Protein AF-A0A9P1BF16-F1 (afdb_monomer_lite)

Sequence (1223 aa):
MSSDLHIRLQHRSAAYATILVVLATFVFASTTSQAAEKAKQPNIIIIFADDFGYGDIGCYGHPTIATPRFDRMAQEGMRFTQFYSAAPVCTPSRAALLTGRYPLRSGMAGVKGRVLFANSETGIPADERVLAEELAAAGYQTACVGKWHLGHLPEFLPTSNGFDQYFGIPYSNDMGQINGRGKAKKGIPLPLIQGTETVETEPDQRFLTERYTDEAVKFITDSAASDKPFFLYLPHSMPHVPLFASDRFAGNSARGLYGDVIETIDWSTGKILDTLAELGIDQSTFVFFTSDNGPWLTYNLHGGSAGLLRGGKGSTWEGGMREPGIAWWPSQIPAGVTTQAVGSTMDLYTTCLSMAGAELPSGRTIDGVDLTPVLFGKSDGEERLFCYYRGPDLFAARYGPWKVHFKTQSGYGQLRPEEHDPPLLYHLEHDPSEQFDVAEDNPEVLASIIERVEQHRQEMKPGTRTGMSELIVRPIEPEDFDVVIAMWEKYFPHRRDYSKPAADLRRKLAHEDDMLLVGTLDDEVVATVMIGYDGHRGWIYYLAVDPNLRRQGLGRQMLTAAETKLRRLGCTKLNLQVLGENTQVIAFYERMGFAVEQRISLGKRIETIAWCSSRVDLSRPAECLRSEELRAAFPDVYTNEPYWLSIDDVSRLLKLRASLVAGARHSEKYRGRLIYYELEGSEASGGSEVCSDGYFDFSDVPPWDTWVALFSDNGARLAAKGFLIAWVPDPFSGLAQKGIDSCPSQCIAWADDTSEPAWVYSRECGTFVALRIANSEELQPQSETRPMTAFADIQKIAYEGPDSKNPMAFRHYDPDAKIEGKTMRDHLRFSVAYWHTFRGTGADPFGAPTMQRPWEAAADTVDNAQKRVHVAFEFMEKLGVPFYCFHDRDVAPEGSTLAESNRNLDAVVELLKQEQKRTGIRLLWGTANLFSNPRYMHGAATSANADAFAYAAAQVKKAIEVTKELGGENYVFWGGREGYQTLLNTDMKRELDHLARFMHMAIEHAQSIGFKGTFLFEPKPKEPTKHQYDFDAAACINFLRANGLEDYVKLNIETNHATLAGHTMQHELDYAGGQGFLGSIDANTGDLLLGWDTDQFPTDIYLTTWCMYTIMKYGGIAPGGINFDAKVRRESFEPSDLFHAHIGGMDAFARGLKIAAAIRGEGELKRLLTHRYRSWDSGIGAEIEAGKMDFAKLEKYMLDKGDADANESGRQEMLENLVNRYL

Organism: NCBI:txid2562237

Foldseek 3Di:
DPPDPPPVPPVVVVVVVVVVVVVVVVVVVPPPDPPPPPPAQFAEEEAAEAQAACQFAVCSPNDFQDQVLVVVLQQLFEWEPFEWQLALHFQQSLVLLFQLDRSQAQQSLAPVDRFDAPPDPFFGDLPGQTLLQLVVVLFAAFEEFEEQRRDQPPCHDVLVRNHPWYWYWDHALLCACPPVPRPVVPHDWTFTDTNNDGPDTNPPLQCRLVVSLVVLLVVVVVRLVVSTHYYYYRYHSPPPPPAHHHPVQAPPTPLHRNSSRVVSNSVSSVSNCVSCVVSVSLLRYKYKYKYNWHFQCVVPSSTYDNDLWAATRQWLTCRSIGIIIGIHRNNQADGNHYAPANHYSSQSSVQSCVSSVGDRDPDDDRNHDHCSCVRRVNDSYDFDKRFHDRRNDTQWIDTDQKIWGQWTDHRPDGPDIDGDVVIFMDRCVVRVHSPDGCCVVCVVVSVVSVVVVVVVVVVDDGDNSLDDPPFDKAQDDPVCLVVQLVQCCVPVVDDDPPDRSNVVLVVCCVPPRRQKIFTDHPNDGFWIWHWDDDLAEIETPDTGGHPVCPPSCVSVVNVVVNLVVCLVSVHFKYKYKDFDDDPVVVVVVVVVVDDDDGIDIDMDTRDHPDPDDDDDDPPDPPPPPDDPVVCVVCVPVPDPDDDDDDPVNVVVVVVVVVVVPVPDDDDDDDWDFDDDDDDDDDDDDDDDDDDDDDTDDPPDDDDPVVVVVVCVVVVVVCVVVDWDDDDDDDDDDDDDDDDDPDDDDDDDDDDPDDDDDDDDDDDPDPDDDTDDDDDDDDDDDDDDDDDDAQCVVAAQAEADALPDPDLRHFHQDDQQDDFPRHGLCQQFLEAEELCFQQVNQLDDPRDGGQFDHVLADPDQALVSLLSSLVNVLSVCRSDVHQEYEYALCSSFPADPDPVVSLVSSVSSLVSNLVSCVVRVRAYQEYEHDLAPDPLQQQHQLLHPDVVSVVSSLSRLLSRLVSCVVRVHQEYEDERQNLAAQDPVPHPNVVSLVSVLVSVVSSQVSCVVVVPDHAYEYEAAQCPPHPGHQSHALVSVCVSCVVSVNNVRYAYAYEQQRQLLSVHGSLVRLQVRLVVVRQAAYEAAHDDNVDNDDQLAQDQDLVNLLSVLLSCVVNPHHPVYHHYSSHHQNSVLRYSVSSSSRVSNNSSSNSLSNVLSSVCVVVCPLVVLVCVQCVVLVDDPNVCVVVVNDDPVNVVVVCVVVVHDDDHDDPCVVVSVVVSVVSD

pLDDT: mean 80.94, std 24.59, range [23.72, 98.88]

Structure (mmCIF, N/CA/C/O backbone):
data_AF-A0A9P1BF16-F1
#
_entry.id   AF-A0A9P1BF16-F1
#
loop_
_atom_site.group_PDB
_atom_site.id
_atom_site.type_symbol
_atom_site.label_atom_id
_atom_site.label_alt_id
_atom_site.label_comp_id
_atom_site.label_asym_id
_atom_site.label_entity_id
_atom_site.label_seq_id
_atom_site.pdbx_PDB_ins_code
_atom_site.Cartn_x
_atom_site.Cartn_y
_atom_site.Cartn_z
_atom_site.occupancy
_atom_site.B_iso_or_equiv
_atom_site.auth_seq_id
_atom_site.auth_comp_id
_atom_site.auth_asym_id
_atom_site.auth_atom_id
_atom_site.pdbx_PDB_model_num
ATOM 1 N N . MET A 1 1 ? -64.735 40.060 26.392 1.00 42.00 1 MET A N 1
ATOM 2 C CA . MET A 1 1 ? -63.295 39.734 26.308 1.00 42.00 1 MET A CA 1
ATOM 3 C C . MET A 1 1 ? -62.653 40.725 25.350 1.00 42.00 1 MET A C 1
ATOM 5 O O . MET A 1 1 ? -62.710 40.528 24.150 1.00 42.00 1 MET A O 1
ATOM 9 N N . SER A 1 2 ? -62.181 41.862 25.860 1.00 44.75 2 SER A N 1
ATOM 10 C CA . SER A 1 2 ? -61.604 42.946 25.044 1.00 44.75 2 SER A CA 1
ATOM 11 C C . SER A 1 2 ? -60.554 43.702 25.864 1.00 44.75 2 SER A C 1
ATOM 13 O O . SER A 1 2 ? -60.581 44.923 25.985 1.00 44.75 2 SER A O 1
ATOM 15 N N . SER A 1 3 ? -59.657 42.950 26.496 1.00 40.34 3 SER A N 1
ATOM 16 C CA . SER A 1 3 ? -58.592 43.494 27.343 1.00 40.34 3 SER A CA 1
ATOM 17 C C . SER A 1 3 ? -57.356 42.593 27.338 1.00 40.34 3 SER A C 1
ATOM 19 O O . SER A 1 3 ? -56.756 42.391 28.382 1.00 40.34 3 SER A O 1
ATOM 21 N N . ASP A 1 4 ? -56.996 42.025 26.181 1.00 44.03 4 ASP A N 1
ATOM 22 C CA . ASP A 1 4 ? -55.786 41.186 26.059 1.00 44.03 4 ASP A CA 1
ATOM 23 C C . ASP A 1 4 ? -54.958 41.424 24.786 1.00 44.03 4 ASP A C 1
ATOM 25 O O . ASP A 1 4 ? -53.900 40.824 24.606 1.00 44.03 4 ASP A O 1
ATOM 29 N N . LEU A 1 5 ? -55.368 42.351 23.912 1.00 40.47 5 LEU A N 1
ATOM 30 C CA . LEU A 1 5 ? -54.640 42.619 22.664 1.00 40.47 5 LEU A CA 1
ATOM 31 C C . LEU A 1 5 ? -53.796 43.905 22.682 1.00 40.47 5 LEU A C 1
ATOM 33 O O . LEU A 1 5 ? -53.156 44.223 21.686 1.00 40.47 5 LEU A O 1
ATOM 37 N N . HIS A 1 6 ? -53.758 44.643 23.797 1.00 38.97 6 HIS A N 1
ATOM 38 C CA . HIS A 1 6 ? -52.992 45.897 23.897 1.00 38.97 6 HIS A CA 1
ATOM 39 C C . HIS A 1 6 ? -51.730 45.821 24.771 1.00 38.97 6 HIS A C 1
ATOM 41 O O . HIS A 1 6 ? -50.910 46.730 24.717 1.00 38.97 6 HIS A O 1
ATOM 47 N N . ILE A 1 7 ? -51.507 44.728 25.513 1.00 43.94 7 ILE A N 1
ATOM 48 C CA . ILE A 1 7 ? -50.348 44.605 26.424 1.00 43.94 7 ILE A CA 1
ATOM 49 C C . ILE A 1 7 ? -49.172 43.820 25.802 1.00 43.94 7 ILE A C 1
ATOM 51 O O . ILE A 1 7 ? -48.035 43.948 26.247 1.00 43.94 7 ILE A O 1
ATOM 55 N N . ARG A 1 8 ? -49.370 43.085 24.697 1.00 42.00 8 ARG A N 1
ATOM 56 C CA . ARG A 1 8 ? -48.286 42.293 24.067 1.00 42.00 8 ARG A CA 1
ATOM 57 C C . ARG A 1 8 ? -47.489 42.998 22.961 1.00 42.00 8 ARG A C 1
ATOM 59 O O . ARG A 1 8 ? -46.535 42.412 22.457 1.00 42.00 8 ARG A O 1
ATOM 66 N N . LEU A 1 9 ? -47.811 44.248 22.619 1.00 40.75 9 LEU A N 1
ATOM 67 C CA . LEU A 1 9 ? -47.111 45.002 21.562 1.00 40.75 9 LEU A CA 1
ATOM 68 C C . LEU A 1 9 ? -46.191 46.128 22.064 1.00 40.75 9 LEU A C 1
ATOM 70 O O . LEU A 1 9 ? -45.452 46.686 21.263 1.00 40.75 9 LEU A O 1
ATOM 74 N N . GLN A 1 10 ? -46.149 46.421 23.370 1.00 40.81 10 GLN A N 1
ATOM 75 C CA . GLN A 1 10 ? -45.269 47.473 23.913 1.00 40.81 10 GLN A CA 1
ATOM 76 C C . GLN A 1 10 ? -43.945 46.967 24.517 1.00 40.81 10 GLN A C 1
ATOM 78 O O . GLN A 1 10 ? -43.009 47.749 24.651 1.00 40.81 10 GLN A O 1
ATOM 83 N N . HIS A 1 11 ? -43.793 45.665 24.790 1.00 42.53 11 HIS A N 1
ATOM 84 C CA . HIS A 1 11 ? -42.553 45.118 25.373 1.00 42.53 11 HIS A CA 1
ATOM 85 C C . HIS A 1 11 ? -41.501 44.644 24.360 1.00 42.53 11 HIS A C 1
ATOM 87 O O . HIS A 1 11 ? -40.392 44.297 24.759 1.00 42.53 11 HIS A O 1
ATOM 93 N N . ARG A 1 12 ? -41.794 44.656 23.053 1.00 45.03 12 ARG A N 1
ATOM 94 C CA . ARG A 1 12 ? -40.791 44.321 22.024 1.00 45.03 12 ARG A CA 1
ATOM 95 C C . ARG A 1 12 ? -40.027 45.542 21.512 1.00 45.03 12 ARG A C 1
ATOM 97 O O . ARG A 1 12 ? -38.871 45.407 21.143 1.00 45.03 12 ARG A O 1
ATOM 104 N N . SER A 1 13 ? -40.601 46.739 21.586 1.00 42.47 13 SER A N 1
ATOM 105 C CA . SER A 1 13 ? -40.002 47.959 21.021 1.00 42.47 13 SER A CA 1
ATOM 106 C C . SER A 1 13 ? -38.866 48.555 21.868 1.00 42.47 13 SER A C 1
ATOM 108 O O . SER A 1 13 ? -38.014 49.256 21.332 1.00 42.47 13 SER A O 1
ATOM 110 N N . ALA A 1 14 ? -38.807 48.250 23.170 1.00 41.44 14 ALA A N 1
ATOM 111 C CA . ALA A 1 14 ? -37.751 48.745 24.062 1.00 41.44 14 ALA A CA 1
ATOM 112 C C . ALA A 1 14 ? -36.438 47.942 23.948 1.00 41.44 14 ALA A C 1
ATOM 114 O O . ALA A 1 14 ? -35.361 48.520 24.053 1.00 41.44 14 ALA A O 1
ATOM 115 N N . ALA A 1 15 ? -36.508 46.638 23.651 1.00 44.81 15 ALA A N 1
ATOM 116 C CA . ALA A 1 15 ? -35.318 45.795 23.489 1.00 44.81 15 ALA A CA 1
ATOM 117 C C . ALA A 1 15 ? -34.553 46.103 22.187 1.00 44.81 15 ALA A C 1
ATOM 119 O O . ALA A 1 15 ? -33.324 46.115 22.178 1.00 44.81 15 ALA A O 1
ATOM 120 N N . TYR A 1 16 ? -35.265 46.438 21.104 1.00 44.44 16 TYR A N 1
ATOM 121 C CA . TYR A 1 16 ? -34.630 46.827 19.840 1.00 44.44 16 TYR A CA 1
ATOM 122 C C . TYR A 1 16 ? -33.984 48.218 19.901 1.00 44.44 16 TYR A C 1
ATOM 124 O O . TYR A 1 16 ? -32.942 48.425 19.284 1.00 44.44 16 TYR A O 1
ATOM 132 N N . ALA A 1 17 ? -34.533 49.150 20.687 1.00 46.62 17 ALA A N 1
ATOM 133 C CA . ALA A 1 17 ? -33.948 50.480 20.857 1.00 46.62 17 ALA A CA 1
ATOM 134 C C . ALA A 1 17 ? -32.640 50.449 21.672 1.00 46.62 17 ALA A C 1
ATOM 136 O O . ALA A 1 17 ? -31.693 51.150 21.327 1.00 46.62 17 ALA A O 1
ATOM 137 N N . THR A 1 18 ? -32.534 49.600 22.701 1.00 48.25 18 THR A N 1
ATOM 138 C CA . THR A 1 18 ? -31.286 49.453 23.474 1.00 48.25 18 THR A CA 1
ATOM 139 C C . THR A 1 18 ? -30.194 48.740 22.671 1.00 48.25 18 THR A C 1
ATOM 141 O O . THR A 1 18 ? -29.035 49.138 22.744 1.00 48.25 18 THR A O 1
ATOM 144 N N . ILE A 1 19 ? -30.550 47.758 21.835 1.00 51.28 19 ILE A N 1
ATOM 145 C CA . ILE A 1 19 ? -29.590 47.081 20.946 1.00 51.28 19 ILE A CA 1
ATOM 146 C C . ILE A 1 19 ? -29.090 48.031 19.845 1.00 51.28 19 ILE A C 1
ATOM 148 O O . ILE A 1 19 ? -27.895 48.060 19.569 1.00 51.28 19 ILE A O 1
ATOM 152 N N . LEU A 1 20 ? -29.958 48.879 19.280 1.00 48.59 20 LEU A N 1
ATOM 153 C CA . LEU A 1 20 ? -29.560 49.873 18.275 1.00 48.59 20 LEU A CA 1
ATOM 154 C C . LEU A 1 20 ? -28.715 51.018 18.852 1.00 48.59 20 LEU A C 1
ATOM 156 O O . LEU A 1 20 ? -27.828 51.505 18.160 1.00 48.59 20 LEU A O 1
ATOM 160 N N . VAL A 1 21 ? -28.926 51.425 20.109 1.00 52.59 21 VAL A N 1
ATOM 161 C CA . VAL A 1 21 ? -28.093 52.459 20.753 1.00 52.59 21 VAL A CA 1
ATOM 162 C C . VAL A 1 21 ? -26.721 51.911 21.162 1.00 52.59 21 VAL A C 1
ATOM 164 O O . VAL A 1 21 ? -25.737 52.633 21.020 1.00 52.59 21 VAL A O 1
ATOM 167 N N . VAL A 1 22 ? -26.617 50.639 21.573 1.00 51.44 22 VAL A N 1
ATOM 168 C CA . VAL A 1 22 ? -25.322 49.973 21.841 1.00 51.44 22 VAL A CA 1
ATOM 169 C C . VAL A 1 22 ? -24.549 49.706 20.541 1.00 51.44 22 VAL A C 1
ATOM 171 O O . VAL A 1 22 ? -23.341 49.927 20.495 1.00 51.44 22 VAL A O 1
ATOM 174 N N . LEU A 1 23 ? -25.233 49.347 19.449 1.00 46.19 23 LEU A N 1
ATOM 175 C CA . LEU A 1 23 ? -24.618 49.259 18.117 1.00 46.19 23 LEU A CA 1
ATOM 176 C C . LEU A 1 23 ? -24.192 50.636 17.584 1.00 46.19 23 LEU A C 1
ATOM 178 O O . LEU A 1 23 ? -23.106 50.762 17.029 1.00 46.19 23 LEU A O 1
ATOM 182 N N . ALA A 1 24 ? -24.979 51.693 17.807 1.00 44.09 24 ALA A N 1
ATOM 183 C CA . ALA A 1 24 ? -24.622 53.044 17.371 1.00 44.09 24 ALA A CA 1
ATOM 184 C C . ALA A 1 24 ? -23.474 53.667 18.189 1.00 44.09 24 ALA A C 1
ATOM 186 O O . ALA A 1 24 ? -22.702 54.452 17.641 1.00 44.09 24 ALA A O 1
ATOM 187 N N . THR A 1 25 ? -23.304 53.299 19.466 1.00 43.25 25 THR A N 1
ATOM 188 C CA . THR A 1 25 ? -22.143 53.737 20.268 1.00 43.25 25 THR A CA 1
ATOM 189 C C . THR A 1 25 ? -20.873 52.939 19.972 1.00 43.25 25 THR A C 1
ATOM 191 O O . THR A 1 25 ? -19.790 53.510 20.071 1.00 43.25 25 THR A O 1
ATOM 194 N N . PHE A 1 26 ? -20.976 51.690 19.502 1.00 41.56 26 PHE A N 1
ATOM 195 C CA . PHE A 1 26 ? -19.824 50.973 18.939 1.00 41.56 26 PHE A CA 1
ATOM 196 C C . PHE A 1 26 ? -19.400 51.514 17.566 1.00 41.56 26 PHE A C 1
ATOM 198 O O . PHE A 1 26 ? -18.213 51.523 17.261 1.00 41.56 26 PHE A O 1
ATOM 205 N N . VAL A 1 27 ? -20.336 52.032 16.763 1.00 42.66 27 VAL A N 1
ATOM 206 C CA . VAL A 1 27 ? -20.029 52.599 15.435 1.00 42.66 27 VAL A CA 1
ATOM 207 C C . VAL A 1 27 ? -19.433 54.016 15.515 1.00 42.66 27 VAL A C 1
ATOM 209 O O . VAL A 1 27 ? -18.669 54.401 14.634 1.00 42.66 27 VAL A O 1
ATOM 212 N N . PHE A 1 28 ? -19.690 54.782 16.583 1.00 38.78 28 PHE A N 1
ATOM 213 C CA . PHE A 1 28 ? -19.146 56.143 16.748 1.00 38.78 28 PHE A CA 1
ATOM 214 C C . PHE A 1 28 ? -17.849 56.246 17.573 1.00 38.78 28 PHE A C 1
ATOM 216 O O . PHE A 1 28 ? -17.269 57.329 17.644 1.00 38.78 28 PHE A O 1
ATOM 223 N N . ALA A 1 29 ? -17.352 55.147 18.153 1.00 35.34 29 ALA A N 1
ATOM 224 C CA . ALA A 1 29 ? -16.031 55.104 18.797 1.00 35.34 29 ALA A CA 1
ATOM 225 C C . ALA A 1 29 ? -14.892 54.701 17.834 1.00 35.34 29 ALA A C 1
ATOM 227 O O . ALA A 1 29 ? -13.723 54.750 18.208 1.00 35.34 29 ALA A O 1
ATOM 228 N N . SER A 1 30 ? -15.209 54.338 16.586 1.00 35.22 30 SER A N 1
ATOM 229 C CA . SER A 1 30 ? -14.229 53.872 15.590 1.00 35.22 30 SER A CA 1
ATOM 230 C C . SER A 1 30 ? -13.738 54.958 14.623 1.00 35.22 30 SER A C 1
ATOM 232 O O . SER A 1 30 ? -12.949 54.670 13.729 1.00 35.22 30 SER A O 1
ATOM 234 N N . THR A 1 31 ? -14.163 56.215 14.779 1.00 39.06 31 THR A N 1
ATOM 235 C CA . THR A 1 31 ? -13.826 57.312 13.848 1.00 39.06 31 THR A CA 1
ATOM 236 C C . THR A 1 31 ? -12.759 58.273 14.374 1.00 39.06 31 THR A C 1
ATOM 238 O O . THR A 1 31 ? -12.837 59.470 14.122 1.00 39.06 31 THR A O 1
ATOM 241 N N . THR A 1 32 ? -11.739 57.768 15.070 1.00 41.59 32 THR A N 1
ATOM 242 C CA . THR A 1 32 ? -10.480 58.499 15.309 1.00 41.59 32 THR A CA 1
ATOM 243 C C . THR A 1 32 ? -9.310 57.530 15.460 1.00 41.59 32 THR A C 1
ATOM 245 O O . THR A 1 32 ? -8.869 57.259 16.569 1.00 41.59 32 THR A O 1
ATOM 248 N N . SER A 1 33 ? -8.838 56.984 14.340 1.00 37.78 33 SER A N 1
ATOM 249 C CA . SER A 1 33 ? -7.418 56.723 14.037 1.00 37.78 33 SER A CA 1
ATOM 250 C C . SER A 1 33 ? -7.342 55.860 12.778 1.00 37.78 33 SER A C 1
ATOM 252 O O . SER A 1 33 ? -6.881 54.727 12.802 1.00 37.78 33 SER A O 1
ATOM 254 N N . GLN A 1 34 ? -7.805 56.400 11.650 1.00 31.95 34 GLN A N 1
ATOM 255 C CA . GLN A 1 34 ? -7.434 55.858 10.346 1.00 31.95 34 GLN A CA 1
ATOM 256 C C . GLN A 1 34 ? -6.147 56.557 9.893 1.00 31.95 34 GLN A C 1
ATOM 258 O O . GLN A 1 34 ? -6.102 57.258 8.888 1.00 31.95 34 GLN A O 1
ATOM 263 N N . ALA A 1 35 ? -5.091 56.395 10.692 1.00 34.41 35 ALA A N 1
ATOM 264 C CA . ALA A 1 35 ? -3.790 56.173 10.093 1.00 34.41 35 ALA A CA 1
ATOM 265 C C . ALA A 1 35 ? -3.883 54.755 9.527 1.00 34.41 35 ALA A C 1
ATOM 267 O O . ALA A 1 35 ? -4.255 53.842 10.258 1.00 34.41 35 ALA A O 1
ATOM 268 N N . ALA A 1 36 ? -3.667 54.581 8.225 1.00 35.19 36 ALA A N 1
ATOM 269 C CA . ALA A 1 36 ? -3.579 53.254 7.638 1.00 35.19 36 ALA A CA 1
ATOM 270 C C . ALA A 1 36 ? -2.503 52.473 8.410 1.00 35.19 36 ALA A C 1
ATOM 272 O O . ALA A 1 36 ? -1.315 52.761 8.265 1.00 35.19 36 ALA A O 1
ATOM 273 N N . GLU A 1 37 ? -2.920 51.551 9.280 1.00 36.66 37 GLU A N 1
ATOM 274 C CA . GLU A 1 37 ? -2.026 50.562 9.867 1.00 36.66 37 GLU A CA 1
ATOM 275 C C . GLU A 1 37 ? -1.460 49.783 8.684 1.00 36.66 37 GLU A C 1
ATOM 277 O O . GLU A 1 37 ? -2.164 49.027 8.013 1.00 36.66 37 GLU A O 1
ATOM 282 N N . LYS A 1 38 ? -0.200 50.064 8.346 1.00 40.16 38 LYS A N 1
ATOM 283 C CA . LYS A 1 38 ? 0.563 49.272 7.388 1.00 40.16 38 LYS A CA 1
ATOM 284 C C . LYS A 1 38 ? 0.458 47.828 7.882 1.00 40.16 38 LYS A C 1
ATOM 286 O O . LYS A 1 38 ? 0.861 47.571 9.016 1.00 40.16 38 LYS A O 1
ATOM 291 N N . ALA A 1 39 ? -0.118 46.926 7.084 1.00 55.59 39 ALA A N 1
ATOM 292 C CA . ALA A 1 39 ? -0.179 45.511 7.437 1.00 55.59 39 ALA A CA 1
ATOM 293 C C . ALA A 1 39 ? 1.232 45.062 7.847 1.00 55.59 39 ALA A C 1
ATOM 295 O O . ALA A 1 39 ? 2.186 45.257 7.089 1.00 55.59 39 ALA A O 1
ATOM 296 N N . LYS A 1 40 ? 1.381 44.584 9.088 1.00 75.25 40 LYS A N 1
ATOM 297 C CA . LYS A 1 40 ? 2.686 44.212 9.639 1.00 75.25 40 LYS A CA 1
ATOM 298 C C . LYS A 1 40 ? 3.234 43.056 8.798 1.00 75.25 40 LYS A C 1
ATOM 300 O O . LYS A 1 40 ? 2.536 42.063 8.605 1.00 75.25 40 LYS A O 1
ATOM 305 N N . GLN A 1 41 ? 4.443 43.222 8.263 1.00 90.69 41 GLN A N 1
ATOM 306 C CA . GLN A 1 41 ? 5.136 42.179 7.502 1.00 90.69 41 GLN A CA 1
ATOM 307 C C . GLN A 1 41 ? 5.275 40.919 8.379 1.00 90.69 41 GLN A C 1
ATOM 309 O O . GLN A 1 41 ? 5.576 41.063 9.570 1.00 90.69 41 GLN A O 1
ATOM 314 N N . PRO A 1 42 ? 5.036 39.710 7.841 1.00 96.19 42 PRO A N 1
ATOM 315 C CA . PRO A 1 42 ? 5.158 38.484 8.619 1.00 96.19 42 PRO A CA 1
ATOM 316 C C . PRO A 1 42 ? 6.620 38.106 8.855 1.00 96.19 42 PRO A C 1
ATOM 318 O O . PRO A 1 42 ? 7.510 38.508 8.112 1.00 96.19 42 PRO A O 1
ATOM 321 N N . ASN A 1 43 ? 6.867 37.265 9.854 1.00 98.38 43 ASN A N 1
ATOM 322 C CA . ASN A 1 43 ? 8.118 36.515 9.918 1.00 98.38 43 ASN A CA 1
ATOM 323 C C . ASN A 1 43 ? 8.053 35.340 8.938 1.00 98.38 43 ASN A C 1
ATOM 325 O O . ASN A 1 43 ? 6.978 34.791 8.691 1.00 98.38 43 ASN A O 1
ATOM 329 N N . ILE A 1 44 ? 9.199 34.930 8.405 1.00 98.81 44 ILE A N 1
ATOM 330 C CA . ILE A 1 44 ? 9.296 33.877 7.395 1.00 98.81 44 ILE A CA 1
ATOM 331 C C . ILE A 1 44 ? 10.316 32.839 7.860 1.00 98.81 44 ILE A C 1
ATOM 333 O O . ILE A 1 44 ? 11.464 33.169 8.153 1.00 98.81 44 ILE A O 1
ATOM 337 N N . ILE A 1 45 ? 9.917 31.570 7.891 1.00 98.88 45 ILE A N 1
ATOM 338 C CA . ILE A 1 45 ? 10.797 30.441 8.191 1.00 98.88 45 ILE A CA 1
ATOM 339 C C . ILE A 1 45 ? 10.683 29.407 7.075 1.00 98.88 45 ILE A C 1
ATOM 341 O O . ILE A 1 45 ? 9.592 28.933 6.765 1.00 98.88 45 ILE A O 1
ATOM 345 N N . ILE A 1 46 ? 11.818 29.023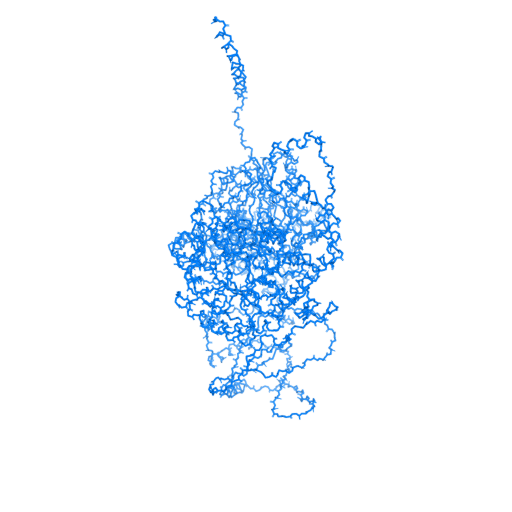 6.497 1.00 98.88 46 ILE A N 1
ATOM 346 C CA . ILE A 1 46 ? 11.911 27.910 5.551 1.00 98.88 46 ILE A CA 1
ATOM 347 C C . ILE A 1 46 ? 12.760 26.816 6.193 1.00 98.88 46 ILE A C 1
ATOM 349 O O . ILE A 1 46 ? 13.961 26.997 6.392 1.00 98.88 46 ILE A O 1
ATOM 353 N N . ILE A 1 47 ? 12.133 25.682 6.497 1.00 98.81 47 ILE A N 1
ATOM 354 C CA . ILE A 1 47 ? 12.796 24.465 6.972 1.00 98.81 47 ILE A CA 1
ATOM 355 C C . ILE A 1 47 ? 13.061 23.583 5.752 1.00 98.81 47 ILE A C 1
ATOM 357 O O . ILE A 1 47 ? 12.132 23.222 5.028 1.00 98.81 47 ILE A O 1
ATOM 361 N N . PHE A 1 48 ? 14.330 23.258 5.506 1.00 98.19 48 PHE A N 1
ATOM 362 C CA . PHE A 1 48 ? 14.752 22.613 4.265 1.00 98.19 48 PHE A CA 1
ATOM 363 C C . PHE A 1 48 ? 15.624 21.386 4.537 1.00 98.19 48 PHE A C 1
ATOM 365 O O . PHE A 1 48 ? 16.729 21.511 5.059 1.00 98.19 48 PHE A O 1
ATOM 372 N N . ALA A 1 49 ? 15.134 20.193 4.212 1.00 95.81 49 ALA A N 1
ATOM 373 C CA . ALA A 1 49 ? 15.841 18.935 4.466 1.00 95.81 49 ALA A CA 1
ATOM 374 C C . ALA A 1 49 ? 16.626 18.434 3.243 1.00 95.81 49 ALA A C 1
ATOM 376 O O . ALA A 1 49 ? 16.371 18.859 2.117 1.00 95.81 49 ALA A O 1
ATOM 377 N N . ASP A 1 50 ? 17.560 17.510 3.462 1.00 91.62 50 ASP A N 1
ATOM 378 C CA . ASP A 1 50 ? 18.518 17.030 2.458 1.00 91.62 50 ASP A CA 1
ATOM 379 C C . ASP A 1 50 ? 18.384 15.520 2.239 1.00 91.62 50 ASP A C 1
ATOM 381 O O . ASP A 1 50 ? 18.605 14.756 3.174 1.00 91.62 50 ASP A O 1
ATOM 385 N N . ASP A 1 51 ? 18.044 15.093 1.022 1.00 92.00 51 ASP A N 1
ATOM 386 C CA . ASP A 1 51 ? 17.728 13.691 0.672 1.00 92.00 51 ASP A CA 1
ATOM 387 C C . ASP A 1 51 ? 16.479 13.128 1.362 1.00 92.00 51 ASP A C 1
ATOM 389 O O . ASP A 1 51 ? 16.413 11.937 1.673 1.00 92.00 51 ASP A O 1
ATOM 393 N N . PHE A 1 52 ? 15.493 13.984 1.618 1.00 94.69 52 PHE A N 1
ATOM 394 C CA . PHE A 1 52 ? 14.291 13.633 2.360 1.00 94.69 52 PHE A CA 1
ATOM 395 C C . PHE A 1 52 ? 13.167 13.316 1.374 1.00 94.69 52 PHE A C 1
ATOM 397 O O . PHE A 1 52 ? 12.707 14.194 0.655 1.00 94.69 52 PHE A O 1
ATOM 404 N N . GLY A 1 53 ? 12.704 12.068 1.343 1.00 93.25 53 GLY A N 1
ATOM 405 C CA . GLY A 1 53 ? 11.753 11.612 0.340 1.00 93.25 53 GLY A CA 1
ATOM 406 C C . GLY A 1 53 ? 10.289 11.928 0.630 1.00 93.25 53 GLY A C 1
ATOM 407 O O . GLY A 1 53 ? 9.857 12.042 1.778 1.00 93.25 53 GLY A O 1
ATOM 408 N N . TYR A 1 54 ? 9.493 11.990 -0.443 1.00 96.00 54 TYR A N 1
ATOM 409 C CA . TYR A 1 54 ? 8.036 12.168 -0.391 1.00 96.00 54 TYR A CA 1
ATOM 410 C C . TYR A 1 54 ? 7.344 11.219 0.589 1.00 96.00 54 TYR A C 1
ATOM 412 O O . TYR A 1 54 ? 6.406 11.600 1.282 1.00 96.00 54 TYR A O 1
ATOM 420 N N . GLY A 1 55 ? 7.815 9.976 0.648 1.00 94.25 55 GLY A N 1
ATOM 421 C CA . GLY A 1 55 ? 7.215 8.925 1.445 1.00 94.25 55 GLY A CA 1
ATOM 422 C C . GLY A 1 55 ? 7.797 8.776 2.840 1.00 94.25 55 GLY A C 1
ATOM 423 O O . GLY A 1 55 ? 7.565 7.710 3.386 1.00 94.25 55 GLY A O 1
ATOM 424 N N . ASP A 1 56 ? 8.551 9.742 3.387 1.00 95.31 56 ASP A N 1
ATOM 425 C CA . ASP A 1 56 ? 9.271 9.612 4.673 1.00 95.31 56 ASP A CA 1
ATOM 426 C C . ASP A 1 56 ? 8.511 10.122 5.917 1.00 95.31 56 ASP A C 1
ATOM 428 O O . ASP A 1 56 ? 8.933 9.836 7.038 1.00 95.31 56 ASP A O 1
ATOM 432 N N . ILE A 1 57 ? 7.385 10.836 5.761 1.00 95.00 57 ILE A N 1
ATOM 433 C CA . ILE A 1 57 ? 6.567 11.341 6.887 1.00 95.00 57 ILE A CA 1
ATOM 434 C C . ILE A 1 57 ? 5.137 10.789 6.900 1.00 95.00 57 ILE A C 1
ATOM 436 O O . ILE A 1 57 ? 4.552 10.488 5.855 1.00 95.00 57 ILE A O 1
ATOM 440 N N . GLY A 1 58 ? 4.556 10.687 8.098 1.00 94.12 58 GLY A N 1
ATOM 441 C CA . GLY A 1 58 ? 3.235 10.102 8.357 1.00 94.12 58 GLY A CA 1
ATOM 442 C C . GLY A 1 58 ? 2.111 10.771 7.567 1.00 94.12 58 GLY A C 1
ATOM 443 O O . GLY A 1 58 ? 1.344 10.096 6.881 1.00 94.12 58 GLY A O 1
ATOM 444 N N . CYS A 1 59 ? 2.065 12.104 7.541 1.00 94.94 59 CYS A N 1
ATOM 445 C CA . CYS A 1 59 ? 1.100 12.861 6.745 1.00 94.94 59 CYS A CA 1
ATOM 446 C C . CYS A 1 59 ? 1.283 12.729 5.225 1.00 94.94 59 CYS A C 1
ATOM 448 O O . CYS A 1 59 ? 0.465 13.270 4.490 1.00 94.94 59 CYS A O 1
ATOM 450 N N . TYR A 1 60 ? 2.286 12.001 4.733 1.00 94.50 60 TYR A N 1
ATOM 451 C CA . TYR A 1 60 ? 2.425 11.592 3.328 1.00 94.50 60 TYR A CA 1
ATOM 452 C C . TYR A 1 60 ? 2.347 10.065 3.144 1.00 94.50 60 TYR A C 1
ATOM 454 O O . TYR A 1 60 ? 2.562 9.555 2.047 1.00 94.50 60 TYR A O 1
ATOM 462 N N . GLY A 1 61 ? 1.960 9.336 4.196 1.00 85.62 61 GLY A N 1
ATOM 463 C CA . GLY A 1 61 ? 1.671 7.905 4.157 1.00 85.62 61 GLY A CA 1
ATOM 464 C C . GLY A 1 61 ? 2.803 6.999 4.640 1.00 85.62 61 GLY A C 1
ATOM 465 O O . GLY A 1 61 ? 2.686 5.786 4.472 1.00 85.62 61 GLY A O 1
ATOM 466 N N . HIS A 1 62 ? 3.879 7.528 5.240 1.00 90.50 62 HIS A N 1
ATOM 467 C CA . HIS A 1 62 ? 4.918 6.664 5.808 1.00 90.50 62 HIS A CA 1
ATOM 468 C C . HIS A 1 62 ? 4.352 5.861 7.005 1.00 90.50 62 HIS A C 1
ATOM 470 O O . HIS A 1 62 ? 3.860 6.466 7.958 1.00 90.50 62 HIS A O 1
ATOM 476 N N . PRO A 1 63 ? 4.452 4.517 7.026 1.00 84.69 63 PRO A N 1
ATOM 477 C CA . PRO A 1 63 ? 3.731 3.698 8.007 1.00 84.69 63 PRO A CA 1
ATOM 478 C C . PRO A 1 63 ? 4.413 3.574 9.382 1.00 84.69 63 PRO A C 1
ATOM 480 O O . PRO A 1 63 ? 3.743 3.222 10.348 1.00 84.69 63 PRO A O 1
ATOM 483 N N . THR A 1 64 ? 5.734 3.793 9.486 1.00 88.50 64 THR A N 1
ATOM 484 C CA . THR A 1 64 ? 6.511 3.389 10.686 1.00 88.50 64 THR A CA 1
ATOM 485 C C . THR A 1 64 ? 7.460 4.426 11.309 1.00 88.50 64 THR A C 1
ATOM 487 O O . THR A 1 64 ? 7.926 4.192 12.420 1.00 88.50 64 THR A O 1
ATOM 490 N N . ILE A 1 65 ? 7.758 5.553 10.654 1.00 94.25 65 ILE A N 1
ATOM 491 C CA . ILE A 1 65 ? 8.487 6.687 11.249 1.00 94.25 65 ILE A CA 1
ATOM 492 C C . ILE A 1 65 ? 7.444 7.578 11.923 1.00 94.25 65 ILE A C 1
ATOM 494 O O . ILE A 1 65 ? 6.481 7.991 11.275 1.00 94.25 65 ILE A O 1
ATOM 498 N N . ALA A 1 66 ? 7.622 7.873 13.209 1.00 94.81 66 ALA A N 1
ATOM 499 C CA . ALA A 1 66 ? 6.676 8.692 13.954 1.00 94.81 66 ALA A CA 1
ATOM 500 C C . ALA A 1 66 ? 6.963 10.188 13.750 1.00 94.81 66 ALA A C 1
ATOM 502 O O . ALA A 1 66 ? 7.898 10.727 14.335 1.00 94.81 66 ALA A O 1
ATOM 503 N N . THR A 1 67 ? 6.130 10.885 12.971 1.00 97.56 67 THR A N 1
ATOM 504 C CA . THR A 1 67 ? 6.300 12.326 12.691 1.00 97.56 67 THR A CA 1
ATOM 505 C C . THR A 1 67 ? 5.129 13.193 13.170 1.00 97.56 67 THR A C 1
ATOM 507 O O . THR A 1 67 ? 4.500 13.897 12.372 1.00 97.56 67 THR A O 1
ATOM 510 N N . PRO A 1 68 ? 4.781 13.155 14.470 1.00 97.56 68 PRO A N 1
ATOM 511 C CA . PRO A 1 68 ? 3.596 13.837 14.981 1.00 97.56 68 PRO A CA 1
ATOM 512 C C . PRO A 1 68 ? 3.649 15.363 14.826 1.00 97.56 68 PRO A C 1
ATOM 514 O O . PRO A 1 68 ? 2.598 16.009 14.828 1.00 97.56 68 PRO A O 1
ATOM 517 N N . ARG A 1 69 ? 4.837 15.977 14.722 1.00 98.38 69 ARG A N 1
ATOM 518 C CA . ARG A 1 69 ? 4.960 17.434 14.575 1.00 98.38 69 ARG A CA 1
ATOM 519 C C . ARG A 1 69 ? 4.709 17.875 13.140 1.00 98.38 69 ARG A C 1
ATOM 521 O O . ARG A 1 69 ? 3.980 18.848 12.953 1.00 98.38 69 ARG A O 1
ATOM 528 N N . PHE A 1 70 ? 5.204 17.141 12.149 1.00 98.50 70 PHE A N 1
ATOM 529 C CA . PHE A 1 70 ? 4.828 17.347 10.751 1.00 98.50 70 PHE A CA 1
ATOM 530 C C . PHE A 1 70 ? 3.346 17.066 10.515 1.00 98.50 70 PHE A C 1
ATOM 532 O O . PHE A 1 70 ? 2.680 17.847 9.835 1.00 98.50 70 PHE A O 1
ATOM 539 N N . ASP A 1 71 ? 2.803 16.017 11.135 1.00 98.12 71 ASP A N 1
ATOM 540 C CA . ASP A 1 71 ? 1.381 15.689 11.022 1.00 98.12 71 ASP A CA 1
ATOM 541 C C . ASP A 1 71 ? 0.507 16.819 11.574 1.00 98.12 71 ASP A C 1
ATOM 543 O O . ASP A 1 71 ? -0.462 17.230 10.934 1.00 98.12 71 ASP A O 1
ATOM 547 N N . ARG A 1 72 ? 0.890 17.388 12.722 1.00 97.81 72 ARG A N 1
ATOM 548 C CA . ARG A 1 72 ? 0.234 18.569 13.291 1.00 97.81 72 ARG A CA 1
ATOM 549 C C . ARG A 1 72 ? 0.385 19.802 12.397 1.00 97.81 72 ARG A C 1
ATOM 551 O O . ARG A 1 72 ? -0.602 20.493 12.166 1.00 97.81 72 ARG A O 1
ATOM 558 N N . MET A 1 73 ? 1.581 20.065 11.866 1.00 98.12 73 MET A N 1
ATOM 559 C CA . MET A 1 73 ? 1.830 21.189 10.954 1.00 98.12 73 MET A CA 1
ATOM 560 C C . MET A 1 73 ? 0.938 21.103 9.703 1.00 98.12 73 MET A C 1
ATOM 562 O O . MET A 1 73 ? 0.384 22.113 9.276 1.00 98.12 73 MET A O 1
ATOM 566 N N . ALA A 1 74 ? 0.739 19.902 9.152 1.00 97.88 74 ALA A N 1
ATOM 567 C CA . ALA A 1 74 ? -0.170 19.670 8.031 1.00 97.88 74 ALA A CA 1
ATOM 568 C C . ALA A 1 74 ? -1.655 19.794 8.422 1.00 97.88 74 ALA A C 1
ATOM 570 O O . ALA A 1 74 ? -2.447 20.307 7.635 1.00 97.88 74 ALA A O 1
ATOM 571 N N . GLN A 1 75 ? -2.046 19.353 9.624 1.00 97.56 75 GLN A N 1
ATOM 572 C CA . GLN A 1 75 ? -3.419 19.491 10.136 1.00 97.56 75 GLN A CA 1
ATOM 573 C C . GLN A 1 75 ? -3.804 20.946 10.425 1.00 97.56 75 GLN A C 1
ATOM 575 O O . GLN A 1 75 ? -4.944 21.337 10.198 1.00 97.56 75 GLN A O 1
ATOM 580 N N . GLU A 1 76 ? -2.872 21.747 10.933 1.00 97.56 76 GLU A N 1
ATOM 581 C CA . GLU A 1 76 ? -3.087 23.166 11.234 1.00 97.56 76 GLU A CA 1
ATOM 582 C C . GLU A 1 76 ? -2.847 24.073 10.017 1.00 97.56 76 GLU A C 1
ATOM 584 O O . GLU A 1 76 ? -3.244 25.236 10.033 1.00 97.56 76 GLU A O 1
ATOM 589 N N . GLY A 1 77 ? -2.210 23.553 8.966 1.00 97.75 77 GLY A N 1
ATOM 590 C CA . GLY A 1 77 ? -1.839 24.289 7.762 1.00 97.75 77 GLY A CA 1
ATOM 591 C C . GLY A 1 77 ? -2.344 23.644 6.472 1.00 97.75 77 GLY A C 1
ATOM 592 O O . GLY A 1 77 ? -3.431 23.067 6.418 1.00 97.75 77 GLY A O 1
ATOM 593 N N . MET A 1 78 ? -1.535 23.766 5.420 1.00 98.31 78 MET A N 1
ATOM 594 C CA . MET A 1 78 ? -1.807 23.261 4.080 1.00 98.31 78 MET A CA 1
ATOM 595 C C . MET A 1 78 ? -0.711 22.295 3.619 1.00 98.31 78 MET A C 1
ATOM 597 O O . MET A 1 78 ? 0.479 22.606 3.673 1.00 98.31 78 MET A O 1
ATOM 601 N N . ARG A 1 79 ? -1.122 21.135 3.102 1.00 97.88 79 ARG A N 1
ATOM 602 C CA . ARG A 1 79 ? -0.247 20.102 2.532 1.00 97.88 79 ARG A CA 1
ATOM 603 C C . ARG A 1 79 ? -0.316 20.118 1.003 1.00 97.88 79 ARG A C 1
ATOM 605 O O . ARG A 1 79 ? -1.402 19.986 0.436 1.00 97.88 79 ARG A O 1
ATOM 612 N N . PHE A 1 80 ? 0.830 20.214 0.335 1.00 97.81 80 PHE A N 1
ATOM 613 C CA . PHE A 1 80 ? 0.949 20.109 -1.118 1.00 97.81 80 PHE A CA 1
ATOM 614 C C . PHE A 1 80 ? 1.205 18.666 -1.534 1.00 97.81 80 PHE A C 1
ATOM 616 O O . PHE A 1 80 ? 2.189 18.056 -1.141 1.00 97.81 80 PHE A O 1
ATOM 623 N N . THR A 1 81 ? 0.365 18.125 -2.406 1.00 95.38 81 THR A N 1
ATOM 624 C CA . THR A 1 81 ? 0.628 16.796 -2.990 1.00 95.38 81 THR A CA 1
ATOM 625 C C . THR A 1 81 ? 1.570 16.855 -4.192 1.00 95.38 81 THR A C 1
ATOM 627 O O . THR A 1 81 ? 2.138 15.828 -4.565 1.00 95.38 81 THR A O 1
ATOM 630 N N . GLN A 1 82 ? 1.752 18.046 -4.775 1.00 95.06 82 GLN A N 1
ATOM 631 C CA . GLN A 1 82 ? 2.479 18.284 -6.022 1.00 95.06 82 GLN A CA 1
ATOM 632 C C . GLN A 1 82 ? 3.492 19.436 -5.862 1.00 95.06 82 GLN A C 1
ATOM 634 O O . GLN A 1 82 ? 3.415 20.447 -6.561 1.00 95.06 82 GLN A O 1
ATOM 639 N N . PHE A 1 83 ? 4.421 19.300 -4.908 1.00 97.62 83 PHE A N 1
ATOM 640 C CA . PHE A 1 83 ? 5.490 20.274 -4.661 1.00 97.62 83 PHE A CA 1
ATOM 641 C C . PHE A 1 83 ? 6.841 19.763 -5.169 1.00 97.62 83 PHE A C 1
ATOM 643 O O . PHE A 1 83 ? 7.214 18.628 -4.884 1.00 97.62 83 PHE A O 1
ATOM 650 N N . TYR A 1 84 ? 7.572 20.590 -5.918 1.00 97.81 84 TYR A N 1
ATOM 651 C CA . TYR A 1 84 ? 8.756 20.159 -6.657 1.00 97.81 84 TYR A CA 1
ATOM 652 C C . TYR A 1 84 ? 10.038 20.905 -6.287 1.00 97.81 84 TYR A C 1
ATOM 654 O O . TYR A 1 84 ? 10.106 22.132 -6.324 1.00 97.81 84 TYR A O 1
ATOM 662 N N . SER A 1 85 ? 11.121 20.176 -6.055 1.00 97.19 85 SER A N 1
ATOM 663 C CA . SER A 1 85 ? 12.462 20.726 -6.186 1.00 97.19 85 SER A CA 1
ATOM 664 C C . SER A 1 85 ? 12.777 21.026 -7.654 1.00 97.19 85 SER A C 1
ATOM 666 O O . SER A 1 85 ? 12.461 20.248 -8.551 1.00 97.19 85 SER A O 1
ATOM 668 N N . ALA A 1 86 ? 13.439 22.151 -7.920 1.00 93.44 86 ALA A N 1
ATOM 669 C CA . ALA A 1 86 ? 13.847 22.542 -9.271 1.00 93.44 86 ALA A CA 1
ATOM 670 C C . ALA A 1 86 ? 15.046 21.748 -9.826 1.00 93.44 86 ALA A C 1
ATOM 672 O O . ALA A 1 86 ? 15.390 21.893 -11.001 1.00 93.44 86 ALA A O 1
ATOM 673 N N . ALA A 1 87 ? 15.705 20.925 -9.001 1.00 94.62 87 ALA A N 1
ATOM 674 C CA . ALA A 1 87 ? 16.767 20.025 -9.440 1.00 94.62 87 ALA A CA 1
ATOM 675 C C . ALA A 1 87 ? 16.877 18.795 -8.525 1.00 94.62 87 ALA A C 1
ATOM 677 O O . ALA A 1 87 ? 16.665 18.914 -7.323 1.00 94.62 87 ALA A O 1
ATOM 678 N N . PRO A 1 88 ? 17.315 17.633 -9.038 1.00 94.06 88 PRO A N 1
ATOM 679 C CA . PRO A 1 88 ? 17.346 16.401 -8.252 1.00 94.06 88 PRO A CA 1
ATOM 680 C C . PRO A 1 88 ? 18.621 16.236 -7.400 1.00 94.06 88 PRO A C 1
ATOM 682 O O . PRO A 1 88 ? 18.992 15.109 -7.077 1.00 94.06 88 PRO A O 1
ATOM 685 N N . VAL A 1 89 ? 19.359 17.318 -7.110 1.00 93.31 89 VAL A N 1
ATOM 686 C CA . VAL A 1 89 ? 20.587 17.313 -6.285 1.00 93.31 89 VAL A CA 1
ATOM 687 C C . VAL A 1 89 ? 20.791 18.655 -5.557 1.00 93.31 89 VAL A C 1
ATOM 689 O O . VAL A 1 89 ? 20.441 19.709 -6.084 1.00 93.31 89 VAL A O 1
ATOM 692 N N . CYS A 1 90 ? 21.465 18.622 -4.402 1.00 92.94 90 CYS A N 1
ATOM 693 C CA . CYS A 1 90 ? 21.511 19.697 -3.400 1.00 92.94 90 CYS A CA 1
ATOM 694 C C . CYS A 1 90 ? 21.934 21.111 -3.875 1.00 92.94 90 CYS A C 1
ATOM 696 O O . CYS A 1 90 ? 21.283 22.099 -3.554 1.00 92.94 90 CYS A O 1
ATOM 698 N N . THR A 1 91 ? 23.082 21.271 -4.555 1.00 94.44 91 THR A N 1
ATOM 699 C CA . THR A 1 91 ? 23.592 22.609 -4.946 1.00 94.44 91 THR A CA 1
ATOM 700 C C . THR A 1 91 ? 22.618 23.361 -5.868 1.00 94.44 91 THR A C 1
ATOM 702 O O . THR A 1 91 ? 22.245 24.487 -5.538 1.00 94.44 91 THR A O 1
ATOM 705 N N . PRO A 1 92 ? 22.199 22.797 -7.018 1.00 94.81 92 PRO A N 1
ATOM 706 C CA . PRO A 1 92 ? 21.273 23.484 -7.909 1.00 94.81 92 PRO A CA 1
ATOM 707 C C . PRO A 1 92 ? 19.888 23.707 -7.283 1.00 94.81 92 PRO A C 1
ATOM 709 O O . PRO A 1 92 ? 19.306 24.761 -7.519 1.00 94.81 92 PRO A O 1
ATOM 712 N N . SER A 1 93 ? 19.367 22.797 -6.453 1.00 95.25 93 SER A N 1
ATOM 713 C CA . SER A 1 93 ? 18.058 23.001 -5.816 1.00 95.25 93 SER A CA 1
ATOM 714 C C . SER A 1 93 ? 18.060 24.134 -4.788 1.00 95.25 93 SER A C 1
ATOM 716 O O . SER A 1 93 ? 17.141 24.953 -4.777 1.00 95.25 93 SER A O 1
ATOM 718 N N . ARG A 1 94 ? 19.130 24.262 -3.992 1.00 96.75 94 ARG A N 1
ATOM 719 C CA . ARG A 1 94 ? 19.333 25.393 -3.063 1.00 96.75 94 ARG A CA 1
ATOM 720 C C . ARG A 1 94 ? 19.466 26.721 -3.799 1.00 96.75 94 ARG A C 1
ATOM 722 O O . ARG A 1 94 ? 18.884 27.717 -3.377 1.00 96.75 94 ARG A O 1
ATOM 729 N N . ALA A 1 95 ? 20.197 26.732 -4.914 1.00 95.81 95 ALA A N 1
ATOM 730 C CA . ALA A 1 95 ? 20.323 27.923 -5.749 1.00 95.81 95 ALA A CA 1
ATOM 731 C C . ALA A 1 95 ? 18.960 28.341 -6.310 1.00 95.81 95 ALA A C 1
ATOM 733 O O . ALA A 1 95 ? 18.637 29.526 -6.313 1.00 95.81 95 ALA A O 1
ATOM 734 N N . ALA A 1 96 ? 18.148 27.376 -6.743 1.00 96.69 96 ALA A N 1
ATOM 735 C CA . ALA A 1 96 ? 16.831 27.644 -7.295 1.00 96.69 96 ALA A CA 1
ATOM 736 C C . ALA A 1 96 ? 15.860 28.225 -6.261 1.00 96.69 96 ALA A C 1
ATOM 738 O O . ALA A 1 96 ? 15.196 29.217 -6.549 1.00 96.69 96 ALA A O 1
ATOM 739 N N . LEU A 1 97 ? 15.843 27.671 -5.042 1.00 98.12 97 LEU A N 1
ATOM 740 C CA . LEU A 1 97 ? 15.046 28.201 -3.932 1.00 98.12 97 LEU A CA 1
ATOM 741 C C . LEU A 1 97 ? 15.428 29.646 -3.610 1.00 98.12 97 LEU A C 1
ATOM 743 O O . LEU A 1 97 ? 14.568 30.514 -3.503 1.00 98.12 97 LEU A O 1
ATOM 747 N N . LEU A 1 98 ? 16.728 29.913 -3.473 1.00 97.94 98 LEU A N 1
ATOM 748 C CA . LEU A 1 98 ? 17.203 31.222 -3.037 1.00 97.94 98 LEU A CA 1
ATOM 749 C C . LEU A 1 98 ? 17.210 32.275 -4.140 1.00 97.94 98 LEU A C 1
ATOM 751 O O . LEU A 1 98 ? 17.338 33.439 -3.802 1.00 97.94 98 LEU A O 1
ATOM 755 N N . THR A 1 99 ? 17.074 31.919 -5.417 1.00 96.81 99 THR A N 1
ATOM 756 C CA . THR A 1 99 ? 17.053 32.899 -6.523 1.00 96.81 99 THR A CA 1
ATOM 757 C C . THR A 1 99 ? 15.709 32.986 -7.242 1.00 96.81 99 THR A C 1
ATOM 759 O O . THR A 1 99 ? 15.510 33.915 -8.018 1.00 96.81 99 THR A O 1
ATOM 762 N N . GLY A 1 100 ? 14.799 32.029 -7.024 1.00 96.94 100 GLY A N 1
ATOM 763 C CA . GLY A 1 100 ? 13.526 31.933 -7.744 1.00 96.94 100 GLY A CA 1
ATOM 764 C C . GLY A 1 100 ? 13.680 31.552 -9.218 1.00 96.94 100 GLY A C 1
ATOM 765 O O . GLY A 1 100 ? 12.819 31.871 -10.038 1.00 96.94 100 GLY A O 1
ATOM 766 N N . ARG A 1 101 ? 14.808 30.936 -9.589 1.00 95.06 101 ARG A N 1
ATOM 767 C CA . ARG A 1 101 ? 15.217 30.710 -10.983 1.00 95.06 101 ARG A CA 1
ATOM 768 C C . ARG A 1 101 ? 15.672 29.280 -11.191 1.00 95.06 101 ARG A C 1
ATOM 770 O O . ARG A 1 101 ? 16.253 28.671 -10.294 1.00 95.06 101 ARG A O 1
ATOM 777 N N . TYR A 1 102 ? 15.514 28.768 -12.407 1.00 95.12 102 TYR A N 1
ATOM 778 C CA . TYR A 1 102 ? 16.117 27.489 -12.757 1.00 95.12 102 TYR A CA 1
ATOM 779 C C . TYR A 1 102 ? 17.640 27.549 -12.556 1.00 95.12 102 TYR A C 1
ATOM 781 O O . TYR A 1 102 ? 18.279 28.516 -12.983 1.00 95.12 102 TYR A O 1
ATOM 789 N N . PRO A 1 103 ? 18.269 26.510 -11.979 1.00 91.62 103 PRO A N 1
ATOM 790 C CA . PRO A 1 103 ? 19.690 26.558 -11.636 1.00 91.62 103 PRO A CA 1
ATOM 791 C C . PRO A 1 103 ? 20.628 26.654 -12.849 1.00 91.62 103 PRO A C 1
ATOM 793 O O . PRO A 1 103 ? 21.802 26.999 -12.708 1.00 91.62 103 PRO A O 1
ATOM 796 N N . LEU A 1 104 ? 20.117 26.386 -14.053 1.00 90.06 104 LEU A N 1
ATOM 797 C CA . LEU A 1 104 ? 20.817 26.670 -15.301 1.00 90.06 104 LEU A CA 1
ATOM 798 C C . LEU A 1 104 ? 21.030 28.178 -15.505 1.00 90.06 104 LEU A C 1
ATOM 800 O O . LEU A 1 104 ? 22.108 28.576 -15.936 1.00 90.06 104 LEU A O 1
ATOM 804 N N . ARG A 1 105 ? 20.057 29.025 -15.137 1.00 91.00 105 ARG A N 1
ATOM 805 C CA . ARG A 1 105 ? 20.142 30.491 -15.257 1.00 91.00 105 ARG A CA 1
ATOM 806 C C . ARG A 1 105 ? 21.130 31.125 -14.280 1.00 91.00 105 ARG A C 1
ATOM 808 O O . ARG A 1 105 ? 21.662 32.182 -14.594 1.00 91.00 105 ARG A O 1
ATOM 815 N N . SER A 1 106 ? 21.382 30.482 -13.140 1.00 86.88 106 SER A N 1
ATOM 816 C CA . SER A 1 106 ? 22.363 30.931 -12.141 1.00 86.88 106 SER A CA 1
ATOM 817 C C . SER A 1 106 ? 23.748 30.303 -12.308 1.00 86.88 106 SER A C 1
ATOM 819 O O . SER A 1 106 ? 24.646 30.538 -11.505 1.00 86.88 106 SER A O 1
ATOM 821 N N . GLY A 1 107 ? 23.949 29.461 -13.330 1.00 85.31 107 GLY A N 1
ATOM 822 C CA . GLY A 1 107 ? 25.215 28.752 -13.542 1.00 85.31 107 GLY A CA 1
ATOM 823 C C . GLY A 1 107 ? 25.507 27.664 -12.499 1.00 85.31 107 GLY A C 1
ATOM 824 O O . GLY A 1 107 ? 26.588 27.071 -12.494 1.00 85.31 107 GLY A O 1
ATOM 825 N N . MET A 1 108 ? 24.542 27.346 -11.633 1.00 88.25 108 MET A N 1
ATOM 826 C CA . MET A 1 108 ? 24.688 26.356 -10.562 1.00 88.25 108 MET A CA 1
ATOM 827 C C . MET A 1 108 ? 24.408 24.915 -11.026 1.00 88.25 108 MET A C 1
ATOM 829 O O . MET A 1 108 ? 24.566 23.973 -10.250 1.00 88.25 108 MET A O 1
ATOM 833 N N . ALA A 1 109 ? 24.086 24.723 -12.311 1.00 81.75 109 ALA A N 1
ATOM 834 C CA . ALA A 1 109 ? 23.899 23.431 -12.977 1.00 81.75 109 ALA A CA 1
ATOM 835 C C . ALA A 1 109 ? 25.083 23.068 -13.911 1.00 81.75 109 ALA A C 1
ATOM 837 O O . ALA A 1 109 ? 24.979 23.108 -15.135 1.00 81.75 109 ALA A O 1
ATOM 838 N N . GLY A 1 110 ? 26.255 22.748 -13.344 1.00 65.00 110 GLY A N 1
ATOM 839 C CA . GLY A 1 110 ? 27.505 22.580 -14.111 1.00 65.00 110 GLY A CA 1
ATOM 840 C C . GLY A 1 110 ? 27.751 21.200 -14.755 1.00 65.00 110 GLY A C 1
ATOM 841 O O . GLY A 1 110 ? 27.403 20.163 -14.198 1.00 65.00 110 GLY A O 1
ATOM 842 N N . VAL A 1 111 ? 28.479 21.183 -15.886 1.00 54.03 111 VAL A N 1
ATOM 843 C CA . VAL A 1 111 ? 28.875 19.963 -16.640 1.00 54.03 111 VAL A CA 1
ATOM 844 C C . VAL A 1 111 ? 30.045 19.201 -15.995 1.00 54.03 111 VAL A C 1
ATOM 846 O O . VAL A 1 111 ? 30.081 17.974 -15.995 1.00 54.03 111 VAL A O 1
ATOM 849 N N . LYS A 1 112 ? 31.017 19.919 -15.407 1.00 53.50 112 LYS A N 1
ATOM 850 C CA . LYS A 1 112 ? 32.230 19.340 -14.781 1.00 53.50 112 LYS A CA 1
ATOM 851 C C . LYS A 1 112 ? 32.010 18.834 -13.340 1.00 53.50 112 LYS A C 1
ATOM 853 O O . LYS A 1 112 ? 32.965 18.419 -12.687 1.00 53.50 112 LYS A O 1
ATOM 858 N N . GLY A 1 113 ? 30.767 18.849 -12.847 1.00 60.91 113 GLY A N 1
ATOM 859 C CA . GLY A 1 113 ? 30.376 18.341 -11.529 1.00 60.91 113 GLY A CA 1
ATOM 860 C C . GLY A 1 113 ? 28.962 18.785 -11.141 1.00 60.91 113 GLY A C 1
ATOM 861 O O . GLY A 1 113 ? 28.660 19.974 -11.214 1.00 60.91 113 GLY A O 1
ATOM 862 N N . ARG A 1 114 ? 28.122 17.828 -10.712 1.00 76.00 114 ARG A N 1
ATOM 863 C CA . ARG A 1 114 ? 26.691 18.043 -10.404 1.00 76.00 114 ARG A CA 1
ATOM 864 C C . ARG A 1 114 ? 26.430 18.903 -9.157 1.00 76.00 114 ARG A C 1
ATOM 866 O O . ARG A 1 114 ? 25.348 19.460 -9.037 1.00 76.00 114 ARG A O 1
ATOM 873 N N . VAL A 1 115 ? 27.398 18.987 -8.240 1.00 88.88 115 VAL A N 1
ATOM 874 C CA . VAL A 1 115 ? 27.328 19.751 -6.979 1.00 88.88 115 VAL A CA 1
ATOM 875 C C . VAL A 1 115 ? 28.679 20.398 -6.653 1.00 88.88 115 VAL A C 1
ATOM 877 O O . VAL A 1 115 ? 29.699 20.063 -7.268 1.00 88.88 115 VAL A O 1
ATOM 880 N N . LEU A 1 116 ? 28.693 21.334 -5.702 1.00 88.31 116 LEU A N 1
ATOM 881 C CA . LEU A 1 116 ? 29.905 21.982 -5.197 1.00 88.31 116 LEU A CA 1
ATOM 882 C C . LEU A 1 116 ? 30.590 21.135 -4.116 1.00 88.31 116 LEU A C 1
ATOM 884 O O . LEU A 1 116 ? 30.021 20.853 -3.076 1.00 88.31 116 LEU A O 1
ATOM 888 N N . PHE A 1 117 ? 31.854 20.780 -4.331 1.00 85.56 117 PHE A N 1
ATOM 889 C CA . PHE A 1 117 ? 32.682 20.069 -3.351 1.00 85.56 117 PHE A CA 1
ATOM 890 C C . PHE A 1 117 ? 33.509 21.011 -2.466 1.00 85.56 117 PHE A C 1
ATOM 892 O O . PHE A 1 117 ? 33.734 22.169 -2.828 1.00 85.56 117 PHE A O 1
ATOM 899 N N . ALA A 1 118 ? 34.072 20.469 -1.381 1.00 82.69 118 ALA A N 1
ATOM 900 C CA . ALA A 1 118 ? 34.974 21.157 -0.447 1.00 82.69 118 ALA A CA 1
ATOM 901 C C . ALA A 1 118 ? 36.238 21.777 -1.083 1.00 82.69 118 ALA A C 1
ATOM 903 O O . ALA A 1 118 ? 36.914 22.580 -0.458 1.00 82.69 118 ALA A O 1
ATOM 904 N N . ASN A 1 119 ? 36.578 21.417 -2.325 1.00 78.56 119 ASN A N 1
ATOM 905 C CA . ASN A 1 119 ? 37.693 22.001 -3.078 1.00 78.56 119 ASN A CA 1
ATOM 906 C C . ASN A 1 119 ? 37.241 22.848 -4.281 1.00 78.56 119 ASN A C 1
ATOM 908 O O . ASN A 1 119 ? 38.034 23.067 -5.198 1.00 78.56 119 ASN A O 1
ATOM 912 N N . SER A 1 120 ? 35.967 23.242 -4.334 1.00 82.06 120 SER A N 1
ATOM 913 C CA . SER A 1 120 ? 35.435 24.067 -5.424 1.00 82.06 120 SER A CA 1
ATOM 914 C C . SER A 1 120 ? 35.915 25.503 -5.290 1.00 82.06 120 SER A C 1
ATOM 916 O O . SER A 1 120 ? 35.649 26.148 -4.286 1.00 82.06 120 SER A O 1
ATOM 918 N N . GLU A 1 121 ? 36.558 26.032 -6.325 1.00 81.75 121 GLU A N 1
ATOM 919 C CA . GLU A 1 121 ? 37.028 27.426 -6.348 1.00 81.75 121 GLU A CA 1
ATOM 920 C C . GLU A 1 121 ? 35.929 28.427 -6.758 1.00 81.75 121 GLU A C 1
ATOM 922 O O . GLU A 1 121 ? 36.190 29.615 -6.892 1.00 81.75 121 GLU A O 1
ATOM 927 N N . THR A 1 122 ? 34.702 27.944 -6.967 1.00 82.94 122 THR A N 1
ATOM 928 C CA . THR A 1 122 ? 33.528 28.715 -7.411 1.00 82.94 122 THR A CA 1
ATOM 929 C C . THR A 1 122 ? 32.382 28.549 -6.416 1.00 82.94 122 THR A C 1
ATOM 931 O O . THR A 1 122 ? 32.309 27.509 -5.757 1.00 82.94 122 THR A O 1
ATOM 934 N N . GLY A 1 123 ? 31.431 29.476 -6.403 1.00 87.62 123 GLY A N 1
ATOM 935 C CA . GLY A 1 123 ? 30.176 29.380 -5.656 1.00 87.62 123 GLY A CA 1
ATOM 936 C C . GLY A 1 123 ? 29.029 30.048 -6.407 1.00 87.62 123 GLY A C 1
ATOM 937 O O . GLY A 1 123 ? 29.108 30.207 -7.626 1.00 87.62 123 GLY A O 1
ATOM 938 N N . ILE A 1 124 ? 27.978 30.417 -5.677 1.00 90.12 124 ILE A N 1
ATOM 939 C CA . ILE A 1 124 ? 26.883 31.232 -6.196 1.00 90.12 124 ILE A CA 1
ATOM 940 C C . ILE A 1 124 ? 27.440 32.551 -6.760 1.00 90.12 124 ILE A C 1
ATOM 942 O O . ILE A 1 124 ? 28.276 33.181 -6.104 1.00 90.12 124 ILE A O 1
ATOM 946 N N . PRO A 1 125 ? 27.054 32.951 -7.986 1.00 86.25 125 PRO A N 1
ATOM 947 C CA . PRO A 1 125 ? 27.546 34.189 -8.575 1.00 86.25 125 PRO A CA 1
ATOM 948 C C . PRO A 1 125 ? 27.143 35.421 -7.766 1.00 86.25 125 PRO A C 1
ATOM 950 O O . PRO A 1 125 ? 26.000 35.538 -7.339 1.00 86.25 125 PRO A O 1
ATOM 953 N N . ALA A 1 126 ? 28.068 36.369 -7.604 1.00 80.69 126 ALA A N 1
ATOM 954 C CA . ALA A 1 126 ? 27.825 37.602 -6.849 1.00 80.69 126 ALA A CA 1
ATOM 955 C C . ALA A 1 126 ? 26.813 38.556 -7.519 1.00 80.69 126 ALA A C 1
ATOM 957 O O . ALA A 1 126 ? 26.373 39.518 -6.900 1.00 80.69 126 ALA A O 1
ATOM 958 N N . ASP A 1 127 ? 26.492 38.337 -8.795 1.00 82.12 127 ASP A N 1
ATOM 959 C CA . ASP A 1 127 ? 25.453 39.057 -9.529 1.00 82.12 127 ASP A CA 1
ATOM 960 C C . ASP A 1 127 ? 24.065 38.407 -9.399 1.00 82.12 127 ASP A C 1
ATOM 962 O O . ASP A 1 127 ? 23.075 38.998 -9.849 1.00 82.12 127 ASP A O 1
ATOM 966 N N . GLU A 1 128 ? 23.953 37.225 -8.776 1.00 88.94 128 GLU A N 1
ATOM 967 C CA . GLU A 1 128 ? 22.657 36.687 -8.361 1.00 88.94 128 GLU A CA 1
ATOM 968 C C . GLU A 1 128 ? 22.025 37.540 -7.260 1.00 88.94 128 GLU A C 1
ATOM 970 O O . GLU A 1 128 ? 22.704 38.248 -6.525 1.00 88.94 128 GLU A O 1
ATOM 975 N N . ARG A 1 129 ? 20.692 37.511 -7.195 1.00 90.94 129 ARG A N 1
ATOM 976 C CA . ARG A 1 129 ? 19.908 38.245 -6.196 1.00 90.94 129 ARG A CA 1
ATOM 977 C C . ARG A 1 129 ? 19.219 37.233 -5.317 1.00 90.94 129 ARG A C 1
ATOM 979 O O . ARG A 1 129 ? 18.190 36.677 -5.706 1.00 90.94 129 ARG A O 1
ATOM 986 N N . VAL A 1 130 ? 19.834 36.933 -4.181 1.00 94.50 130 VAL A N 1
ATOM 987 C CA . VAL A 1 130 ? 19.329 35.870 -3.315 1.00 94.50 130 VAL A CA 1
ATOM 988 C C . VAL A 1 130 ? 18.234 36.383 -2.384 1.00 94.50 130 VAL A C 1
ATOM 990 O O . VAL A 1 130 ? 18.208 37.556 -2.020 1.00 94.50 130 VAL A O 1
ATOM 993 N N . LEU A 1 131 ? 17.330 35.495 -1.969 1.00 97.88 131 LEU A N 1
ATOM 994 C CA . LEU A 1 131 ? 16.133 35.831 -1.195 1.00 97.88 131 LEU A CA 1
ATOM 995 C C . LEU A 1 131 ? 16.463 36.628 0.071 1.00 97.88 131 LEU A C 1
ATOM 997 O O . LEU A 1 131 ? 15.763 37.578 0.404 1.00 97.88 131 LEU A O 1
ATOM 1001 N N . ALA A 1 132 ? 17.552 36.266 0.750 1.00 97.38 132 ALA A N 1
ATOM 1002 C CA . ALA A 1 132 ? 18.000 36.961 1.949 1.00 97.38 132 ALA A CA 1
ATOM 1003 C C . ALA A 1 132 ? 18.392 38.420 1.672 1.00 97.38 132 ALA A C 1
ATOM 1005 O O . ALA A 1 132 ? 18.052 39.284 2.468 1.00 97.38 132 ALA A O 1
ATOM 1006 N N . GLU A 1 133 ? 19.034 38.727 0.540 1.00 95.56 133 GLU A N 1
ATOM 1007 C CA . GLU A 1 133 ? 19.390 40.109 0.182 1.00 95.56 133 GLU A CA 1
ATOM 1008 C C . GLU A 1 133 ? 18.150 40.961 -0.079 1.00 95.56 133 GLU A C 1
ATOM 1010 O O . GLU A 1 133 ? 18.078 42.106 0.368 1.00 95.56 133 GLU A O 1
ATOM 1015 N N . GLU A 1 134 ? 17.170 40.401 -0.788 1.00 96.62 134 GLU A N 1
ATOM 1016 C CA . GLU A 1 134 ? 15.920 41.094 -1.097 1.00 96.62 134 GLU A CA 1
ATOM 1017 C C . GLU A 1 134 ? 15.061 41.296 0.163 1.00 96.62 134 GLU A C 1
ATOM 1019 O O . GLU A 1 134 ? 14.532 42.385 0.390 1.00 96.62 134 GLU A O 1
ATOM 1024 N N . LEU A 1 135 ? 14.984 40.297 1.050 1.00 97.06 135 LEU A N 1
ATOM 1025 C CA . LEU A 1 135 ? 14.285 40.429 2.332 1.00 97.06 135 LEU A CA 1
ATOM 1026 C C . LEU A 1 135 ? 15.016 41.376 3.295 1.00 97.06 135 LEU A C 1
ATOM 1028 O O . LEU A 1 135 ? 14.369 42.189 3.957 1.00 97.06 135 LEU A O 1
ATOM 1032 N N . ALA A 1 136 ? 16.350 41.346 3.342 1.00 94.50 136 ALA A N 1
ATOM 1033 C CA . ALA A 1 136 ? 17.140 42.304 4.114 1.00 94.50 136 ALA A CA 1
ATOM 1034 C C . ALA A 1 136 ? 16.909 43.739 3.615 1.00 94.50 136 ALA A C 1
ATOM 1036 O O . ALA A 1 136 ? 16.701 44.652 4.418 1.00 94.50 136 ALA A O 1
ATOM 1037 N N . ALA A 1 137 ? 16.852 43.945 2.293 1.00 92.94 137 ALA A N 1
ATOM 1038 C CA . ALA A 1 137 ? 16.484 45.232 1.700 1.00 92.94 137 ALA A CA 1
ATOM 1039 C C . ALA A 1 137 ? 15.045 45.657 2.058 1.00 92.94 137 ALA A C 1
ATOM 1041 O O . ALA A 1 137 ? 14.783 46.849 2.230 1.00 92.94 137 ALA A O 1
ATOM 1042 N N . ALA A 1 138 ? 14.134 44.696 2.246 1.00 93.56 138 ALA A N 1
ATOM 1043 C CA . ALA A 1 138 ? 12.773 44.916 2.739 1.00 93.56 138 ALA A CA 1
ATOM 1044 C C . ALA A 1 138 ? 12.672 45.110 4.269 1.00 93.56 138 ALA A C 1
ATOM 1046 O O . ALA A 1 138 ? 11.569 45.304 4.786 1.00 93.56 138 ALA A O 1
ATOM 1047 N N . GLY A 1 139 ? 13.801 45.101 4.991 1.00 93.69 139 GLY A N 1
ATOM 1048 C CA . GLY A 1 139 ? 13.889 45.398 6.424 1.00 93.69 139 GLY A CA 1
ATOM 1049 C C . GLY A 1 139 ? 13.914 44.181 7.351 1.00 93.69 139 GLY A C 1
ATOM 1050 O O . GLY A 1 139 ? 13.800 44.363 8.566 1.00 93.69 139 GLY A O 1
ATOM 1051 N N . TYR A 1 140 ? 14.064 42.970 6.811 1.00 97.31 140 TYR A N 1
ATOM 1052 C CA . TYR A 1 140 ? 14.109 41.743 7.602 1.00 97.31 140 TYR A CA 1
ATOM 1053 C C . TYR A 1 140 ? 15.472 41.551 8.269 1.00 97.31 140 TYR A C 1
ATOM 1055 O O . TYR A 1 140 ? 16.511 41.844 7.681 1.00 97.31 140 TYR A O 1
ATOM 1063 N N . GLN A 1 141 ? 15.469 40.993 9.479 1.00 97.94 141 GLN A N 1
ATOM 1064 C CA . GLN A 1 141 ? 16.655 40.335 10.034 1.00 97.94 141 GLN A CA 1
ATOM 1065 C C . GLN A 1 141 ? 16.795 38.950 9.408 1.00 97.94 141 GLN A C 1
ATOM 1067 O O . GLN A 1 141 ? 15.798 38.250 9.256 1.00 97.94 141 GLN A O 1
ATOM 1072 N N . THR A 1 142 ? 18.002 38.522 9.061 1.00 98.50 142 THR A N 1
ATOM 1073 C CA . THR A 1 142 ? 18.196 37.305 8.260 1.00 98.50 142 THR A CA 1
ATOM 1074 C C . THR A 1 142 ? 19.188 36.337 8.904 1.00 98.50 142 THR A C 1
ATOM 1076 O O . THR A 1 142 ? 20.279 36.721 9.327 1.00 98.50 142 THR A O 1
ATOM 1079 N N . ALA A 1 143 ? 18.838 35.051 8.954 1.00 98.62 143 ALA A N 1
ATOM 1080 C CA . ALA A 1 143 ? 19.738 34.005 9.434 1.00 98.62 143 ALA A CA 1
ATOM 1081 C C . ALA A 1 143 ? 19.693 32.749 8.563 1.00 98.62 143 ALA A C 1
ATOM 1083 O O . ALA A 1 143 ? 18.627 32.294 8.148 1.00 98.62 143 ALA A O 1
ATOM 1084 N N . CYS A 1 144 ? 20.872 32.175 8.325 1.00 98.81 144 CYS A N 1
ATOM 1085 C CA . CYS A 1 144 ? 21.037 30.844 7.756 1.00 98.81 144 CYS A CA 1
ATOM 1086 C C . CYS A 1 144 ? 21.571 29.911 8.847 1.00 98.81 144 CYS A C 1
ATOM 1088 O O . CYS A 1 144 ? 22.662 30.133 9.374 1.00 98.81 144 CYS A O 1
ATOM 1090 N N . VAL A 1 145 ? 20.843 28.844 9.165 1.00 98.81 145 VAL A N 1
ATOM 1091 C CA . VAL A 1 145 ? 21.259 27.861 10.172 1.00 98.81 145 VAL A CA 1
ATOM 1092 C C . VAL A 1 145 ? 21.281 26.470 9.543 1.00 98.81 145 VAL A C 1
ATOM 1094 O O . VAL A 1 145 ? 20.238 25.906 9.247 1.00 98.81 145 VAL A O 1
ATOM 1097 N N . GLY A 1 146 ? 22.470 25.916 9.305 1.00 98.06 146 GLY A N 1
ATOM 1098 C CA . GLY A 1 146 ? 22.655 24.580 8.730 1.00 98.06 146 GLY A CA 1
ATOM 1099 C C . GLY A 1 146 ? 23.494 24.534 7.445 1.00 98.06 146 GLY A C 1
ATOM 1100 O O . GLY A 1 146 ? 24.446 25.298 7.283 1.00 98.06 146 GLY A O 1
ATOM 1101 N N . LYS A 1 147 ? 23.208 23.588 6.543 1.00 97.31 147 LYS A N 1
ATOM 1102 C CA . LYS A 1 147 ? 23.997 23.321 5.328 1.00 97.31 147 LYS A CA 1
ATOM 1103 C C . LYS A 1 147 ? 23.796 24.395 4.253 1.00 97.31 147 LYS A C 1
ATOM 1105 O O . LYS A 1 147 ? 22.713 24.533 3.688 1.00 97.31 147 LYS A O 1
ATOM 1110 N N . TRP A 1 148 ? 24.873 25.080 3.871 1.00 96.62 148 TRP A N 1
ATOM 1111 C CA . TRP A 1 148 ? 24.837 26.105 2.819 1.00 96.62 148 TRP A CA 1
ATOM 1112 C C . TRP A 1 148 ? 24.937 25.531 1.392 1.00 96.62 148 TRP A C 1
ATOM 1114 O O . TRP A 1 148 ? 24.010 25.655 0.599 1.00 96.62 148 TRP A O 1
ATOM 1124 N N . HIS A 1 149 ? 26.042 24.854 1.062 1.00 94.50 149 HIS A N 1
ATOM 1125 C CA . HIS A 1 149 ? 26.289 24.127 -0.198 1.00 94.50 149 HIS A CA 1
ATOM 1126 C C . HIS A 1 149 ? 26.224 24.942 -1.509 1.00 94.50 149 HIS A C 1
ATOM 1128 O O . HIS A 1 149 ? 26.109 24.366 -2.598 1.00 94.50 149 HIS A O 1
ATOM 1134 N N . LEU A 1 150 ? 26.376 26.266 -1.412 1.00 94.62 150 LEU A N 1
ATOM 1135 C CA . LEU A 1 150 ? 26.466 27.200 -2.543 1.00 94.62 150 LEU A CA 1
ATOM 1136 C C . LEU A 1 150 ? 27.850 27.857 -2.678 1.00 94.62 150 LEU A C 1
ATOM 1138 O O . LEU A 1 150 ? 28.026 28.811 -3.424 1.00 94.62 150 LEU A O 1
ATOM 1142 N N . GLY A 1 151 ? 28.860 27.308 -2.004 1.00 90.81 151 GLY A N 1
ATOM 1143 C CA . GLY A 1 151 ? 30.245 27.778 -2.043 1.00 90.81 151 GLY A CA 1
ATOM 1144 C C . GLY A 1 151 ? 30.810 27.910 -0.634 1.00 90.81 151 GLY A C 1
ATOM 1145 O O . GLY A 1 151 ? 30.071 28.133 0.316 1.00 90.81 151 GLY A O 1
ATOM 1146 N N . HIS A 1 152 ? 32.117 27.714 -0.479 1.00 88.88 152 HIS A N 1
ATOM 1147 C CA . HIS A 1 152 ? 32.749 27.646 0.847 1.00 88.88 152 HIS A CA 1
ATOM 1148 C C . HIS A 1 152 ? 33.801 28.731 1.089 1.00 88.88 152 HIS A C 1
ATOM 1150 O O . HIS A 1 152 ? 34.246 28.903 2.222 1.00 88.88 152 HIS A O 1
ATOM 1156 N N . LEU A 1 153 ? 34.223 29.437 0.036 1.00 88.19 153 LEU A N 1
ATOM 1157 C CA . LEU A 1 153 ? 35.138 30.567 0.166 1.00 88.19 153 LEU A CA 1
ATOM 1158 C C . LEU A 1 153 ? 34.392 31.772 0.760 1.00 88.19 153 LEU A C 1
ATOM 1160 O O . LEU A 1 153 ? 33.179 31.867 0.558 1.00 88.19 153 LEU A O 1
ATOM 1164 N N . PRO A 1 154 ? 35.078 32.683 1.479 1.00 86.12 154 PRO A N 1
ATOM 1165 C CA . PRO A 1 154 ? 34.444 33.791 2.197 1.00 86.12 154 PRO A CA 1
ATOM 1166 C C . PRO A 1 154 ? 33.445 34.611 1.369 1.00 86.12 154 PRO A C 1
ATOM 1168 O O . PRO A 1 154 ? 32.374 34.961 1.860 1.00 86.12 154 PRO A O 1
ATOM 1171 N N . GLU A 1 155 ? 33.760 34.874 0.102 1.00 84.44 155 GLU A N 1
ATOM 1172 C CA . GLU A 1 155 ? 32.909 35.598 -0.847 1.00 84.44 155 GLU A CA 1
ATOM 1173 C C . GLU A 1 155 ? 31.604 34.870 -1.211 1.00 84.44 155 GLU A C 1
ATOM 1175 O O . GLU A 1 155 ? 30.659 35.508 -1.659 1.00 84.44 155 GLU A O 1
ATOM 1180 N N . PHE A 1 156 ? 31.531 33.556 -0.991 1.00 91.62 156 PHE A N 1
ATOM 1181 C CA . PHE A 1 156 ? 30.364 32.730 -1.298 1.00 91.62 156 PHE A CA 1
ATOM 1182 C C . PHE A 1 156 ? 29.598 32.283 -0.051 1.00 91.62 156 PHE A C 1
ATOM 1184 O O . PHE A 1 156 ? 28.611 31.571 -0.195 1.00 91.62 156 PHE A O 1
ATOM 1191 N N . LEU A 1 157 ? 30.039 32.636 1.162 1.00 93.81 157 LEU A N 1
ATOM 1192 C CA . LEU A 1 157 ? 29.344 32.267 2.402 1.00 93.81 157 LEU A CA 1
ATOM 1193 C C . LEU A 1 157 ? 27.998 33.004 2.543 1.00 93.81 157 LEU A C 1
ATOM 1195 O O . LEU A 1 157 ? 27.836 34.075 1.952 1.00 93.81 157 LEU A O 1
ATOM 1199 N N . PRO A 1 158 ? 27.053 32.501 3.365 1.00 97.12 158 PRO A N 1
ATOM 1200 C CA . PRO A 1 158 ? 25.761 33.160 3.590 1.00 97.12 158 PRO A CA 1
ATOM 1201 C C . PRO A 1 158 ? 25.883 34.631 4.005 1.00 97.12 158 PRO A C 1
ATOM 1203 O O . PRO A 1 158 ? 25.130 35.473 3.525 1.00 97.12 158 PRO A O 1
ATOM 1206 N N . THR A 1 159 ? 26.883 34.962 4.827 1.00 94.44 159 THR A N 1
ATOM 1207 C CA . THR A 1 159 ? 27.151 36.335 5.292 1.00 94.44 159 THR A CA 1
ATOM 1208 C C . THR A 1 159 ? 27.576 37.303 4.191 1.00 94.44 159 THR A C 1
ATOM 1210 O O . THR A 1 159 ? 27.439 38.513 4.343 1.00 94.44 159 THR A O 1
ATOM 1213 N N . SER A 1 160 ? 28.059 36.782 3.064 1.00 91.50 160 SER A N 1
ATOM 1214 C CA . SER A 1 160 ? 28.351 37.559 1.855 1.00 91.50 160 SER A CA 1
ATOM 1215 C C . SER A 1 160 ? 27.163 37.616 0.888 1.00 91.50 160 SER A C 1
ATOM 1217 O O . SER A 1 160 ? 27.256 38.290 -0.131 1.00 91.50 160 SER A O 1
ATOM 1219 N N . ASN A 1 161 ? 26.067 36.915 1.195 1.00 92.94 161 ASN A N 1
ATOM 1220 C CA . ASN A 1 161 ? 24.895 36.717 0.338 1.00 92.94 161 ASN A CA 1
ATOM 1221 C C . ASN A 1 161 ? 23.601 37.026 1.117 1.00 92.94 161 ASN A C 1
ATOM 1223 O O . ASN A 1 161 ? 22.650 36.248 1.129 1.00 92.94 161 ASN A O 1
ATOM 1227 N N . GLY A 1 162 ? 23.597 38.157 1.825 1.00 93.00 162 GLY A N 1
ATOM 1228 C CA . GLY A 1 162 ? 22.398 38.737 2.432 1.00 93.00 162 GLY A CA 1
ATOM 1229 C C . GLY A 1 162 ? 21.987 38.212 3.804 1.00 93.00 162 GLY A C 1
ATOM 1230 O O . GLY A 1 162 ? 21.015 38.735 4.330 1.00 93.00 162 GLY A O 1
ATOM 1231 N N . PHE A 1 163 ? 22.687 37.236 4.396 1.00 97.88 163 PHE A N 1
ATOM 1232 C CA . PHE A 1 163 ? 22.378 36.761 5.750 1.00 97.88 163 PHE A CA 1
ATOM 1233 C C . PHE A 1 163 ? 23.176 37.508 6.830 1.00 97.88 163 PHE A C 1
ATOM 1235 O O . PHE A 1 163 ? 24.404 37.497 6.812 1.00 97.88 163 PHE A O 1
ATOM 1242 N N . ASP A 1 164 ? 22.501 38.084 7.826 1.00 97.38 164 ASP A N 1
ATOM 1243 C CA . ASP A 1 164 ? 23.148 38.752 8.966 1.00 97.38 164 ASP A CA 1
ATOM 1244 C C . ASP A 1 164 ? 23.884 37.754 9.872 1.00 97.38 164 ASP A C 1
ATOM 1246 O O . ASP A 1 164 ? 24.932 38.063 10.444 1.00 97.38 164 ASP A O 1
ATOM 1250 N N . GLN A 1 165 ? 23.324 36.548 10.019 1.00 97.69 165 GLN A N 1
ATOM 1251 C CA . GLN A 1 165 ? 23.857 35.485 10.870 1.00 97.69 165 GLN A CA 1
ATOM 1252 C C . GLN A 1 165 ? 23.992 34.168 10.102 1.00 97.69 165 GLN A C 1
ATOM 1254 O O . GLN A 1 165 ? 23.133 33.793 9.302 1.00 97.69 165 GLN A O 1
ATOM 1259 N N . TYR A 1 166 ? 25.075 33.441 10.378 1.00 98.56 166 TYR A N 1
ATOM 1260 C CA . TYR A 1 166 ? 25.300 32.100 9.851 1.00 98.56 166 TYR A CA 1
ATOM 1261 C C . TYR A 1 166 ? 25.822 31.174 10.942 1.00 98.56 166 TYR A C 1
ATOM 1263 O O . TYR A 1 166 ? 26.789 31.514 11.623 1.00 98.56 166 TYR A O 1
ATOM 1271 N N . PHE A 1 167 ? 25.218 29.997 11.063 1.00 98.69 167 PHE A N 1
ATOM 1272 C CA . PHE A 1 167 ? 25.742 28.901 11.867 1.00 98.69 167 PHE A CA 1
ATOM 1273 C C . PHE A 1 167 ? 25.526 27.577 11.138 1.00 98.69 167 PHE A C 1
ATOM 1275 O O . PHE A 1 167 ? 24.387 27.167 10.931 1.00 98.69 167 PHE A O 1
ATOM 1282 N N . GLY A 1 168 ? 26.588 26.891 10.722 1.00 97.81 168 GLY A N 1
ATOM 1283 C CA . GLY A 1 168 ? 26.412 25.653 9.965 1.00 97.81 168 GLY A CA 1
ATOM 1284 C C . GLY A 1 168 ? 27.624 25.180 9.181 1.00 97.81 168 GLY A C 1
ATOM 1285 O O . GLY A 1 168 ? 28.753 25.604 9.431 1.00 97.81 168 GLY A O 1
ATOM 1286 N N . ILE A 1 169 ? 27.388 24.257 8.246 1.00 96.69 169 ILE A N 1
ATOM 1287 C CA . ILE A 1 169 ? 28.436 23.651 7.415 1.00 96.69 169 ILE A CA 1
ATOM 1288 C C . ILE A 1 169 ? 28.352 24.165 5.964 1.00 96.69 169 ILE A C 1
ATOM 1290 O O . ILE A 1 169 ? 27.265 24.235 5.384 1.00 96.69 169 ILE A O 1
ATOM 1294 N N . PRO A 1 170 ? 29.479 24.532 5.326 1.00 94.00 170 PRO A N 1
ATOM 1295 C CA . PRO A 1 170 ? 29.463 25.179 4.010 1.00 94.00 170 PRO A CA 1
ATOM 1296 C C . PRO A 1 170 ? 29.195 24.213 2.844 1.00 94.00 170 PRO A C 1
ATOM 1298 O O . PRO A 1 170 ? 28.869 24.648 1.740 1.00 94.00 170 PRO A O 1
ATOM 1301 N N . TYR A 1 171 ? 29.330 22.907 3.066 1.00 91.38 171 TYR A N 1
ATOM 1302 C CA . TYR A 1 171 ? 29.131 21.843 2.082 1.00 91.38 171 TYR A CA 1
ATOM 1303 C C . TYR A 1 171 ? 28.602 20.576 2.755 1.00 91.38 171 TYR A C 1
ATOM 1305 O O . TYR A 1 171 ? 28.414 20.543 3.968 1.00 91.38 171 TYR A O 1
ATOM 1313 N N . SER A 1 172 ? 28.331 19.550 1.949 1.00 90.50 172 SER A N 1
ATOM 1314 C CA . SER A 1 172 ? 27.756 18.292 2.418 1.00 90.50 172 SER A CA 1
ATOM 1315 C C . SER A 1 172 ? 28.589 17.617 3.513 1.00 90.50 172 SER A C 1
ATOM 1317 O O . SER A 1 172 ? 29.823 17.640 3.487 1.00 90.50 172 SER A O 1
ATOM 1319 N N . ASN A 1 173 ? 27.902 17.010 4.478 1.00 90.69 173 ASN A N 1
ATOM 1320 C CA . ASN A 1 173 ? 28.492 16.444 5.689 1.00 90.69 173 ASN A CA 1
ATOM 1321 C C . ASN A 1 173 ? 29.405 15.233 5.411 1.00 90.69 173 ASN A C 1
ATOM 1323 O O . ASN A 1 173 ? 30.322 14.943 6.183 1.00 90.69 173 ASN A O 1
ATOM 1327 N N . ASP A 1 174 ? 29.200 14.566 4.274 1.00 86.50 174 ASP A N 1
ATOM 1328 C CA . ASP A 1 174 ? 30.011 13.450 3.793 1.00 86.50 174 ASP A CA 1
ATOM 1329 C C . ASP A 1 174 ? 31.375 13.860 3.213 1.00 86.50 174 ASP A C 1
ATOM 1331 O O . ASP A 1 174 ? 32.222 13.008 2.934 1.00 86.50 174 ASP A O 1
ATOM 1335 N N . MET A 1 175 ? 31.612 15.164 3.042 1.00 85.19 175 MET A N 1
ATOM 1336 C CA . MET A 1 175 ? 32.834 15.693 2.432 1.00 85.19 175 MET A CA 1
ATOM 1337 C C . MET A 1 175 ? 33.987 15.921 3.432 1.00 85.19 175 MET A C 1
ATOM 1339 O O . MET A 1 175 ? 35.064 16.341 3.005 1.00 85.19 175 MET A O 1
ATOM 1343 N N . GLY A 1 176 ? 33.780 15.627 4.724 1.00 74.19 176 GLY A N 1
ATOM 1344 C CA . GLY A 1 176 ? 34.796 15.658 5.791 1.00 74.19 176 GLY A CA 1
ATOM 1345 C C . GLY A 1 176 ? 35.570 14.350 6.014 1.00 74.19 176 GLY A C 1
ATOM 1346 O O . GLY A 1 176 ? 35.448 13.370 5.273 1.00 74.19 176 GLY A O 1
ATOM 1347 N N . GLN A 1 177 ? 36.373 14.310 7.079 1.00 66.00 177 GLN A N 1
ATOM 1348 C CA . GLN A 1 177 ? 37.124 13.144 7.553 1.00 66.00 177 GLN A CA 1
ATOM 1349 C C . GLN A 1 177 ? 36.254 12.245 8.449 1.00 66.00 177 GLN A C 1
ATOM 1351 O O . GLN A 1 177 ? 36.392 12.210 9.667 1.00 66.00 177 GLN A O 1
ATOM 1356 N N . ILE A 1 178 ? 35.375 11.441 7.853 1.00 55.47 178 ILE A N 1
ATOM 1357 C CA . ILE A 1 178 ? 34.495 10.552 8.631 1.00 55.47 178 ILE A CA 1
ATOM 1358 C C . ILE A 1 178 ? 35.296 9.396 9.270 1.00 55.47 178 ILE A C 1
ATOM 1360 O O . ILE A 1 178 ? 35.777 8.512 8.553 1.00 55.47 178 ILE A O 1
ATOM 1364 N N . ASN A 1 179 ? 35.404 9.367 10.608 1.00 42.38 179 ASN A N 1
ATOM 1365 C CA . ASN A 1 179 ? 35.798 8.217 11.453 1.00 42.38 179 ASN A CA 1
ATOM 1366 C C . ASN A 1 179 ? 36.982 7.364 10.942 1.00 42.38 179 ASN A C 1
ATOM 1368 O O . ASN A 1 179 ? 36.962 6.133 11.022 1.00 42.38 179 ASN A O 1
ATOM 1372 N N . GLY A 1 180 ? 38.004 7.990 10.348 1.00 39.81 180 GLY A N 1
ATOM 1373 C CA . GLY A 1 180 ? 39.163 7.283 9.783 1.00 39.81 180 GLY A CA 1
ATOM 1374 C C . GLY A 1 180 ? 38.842 6.283 8.656 1.00 39.81 180 GLY A C 1
ATOM 1375 O O . GLY A 1 180 ? 39.684 5.445 8.334 1.00 39.81 180 GLY A O 1
ATOM 1376 N N . ARG A 1 181 ? 37.635 6.330 8.069 1.00 39.00 181 ARG A N 1
ATOM 1377 C CA . ARG A 1 181 ? 37.169 5.416 7.003 1.00 39.00 181 ARG A CA 1
ATOM 1378 C C . ARG A 1 181 ? 36.462 6.113 5.830 1.00 39.00 181 ARG A C 1
ATOM 1380 O O . ARG A 1 181 ? 36.143 5.447 4.848 1.00 39.00 181 ARG A O 1
ATOM 1387 N N . GLY A 1 182 ? 36.241 7.427 5.884 1.00 37.06 182 GLY A N 1
ATOM 1388 C CA . GLY A 1 182 ? 35.689 8.194 4.766 1.00 37.06 182 GLY A CA 1
ATOM 1389 C C . GLY A 1 182 ? 36.675 8.329 3.600 1.00 37.06 182 GLY A C 1
ATOM 1390 O O . GLY A 1 182 ? 37.864 8.579 3.801 1.00 37.06 182 GLY A O 1
ATOM 1391 N N . LYS A 1 183 ? 36.183 8.223 2.358 1.00 40.59 183 LYS A N 1
ATOM 1392 C CA . LYS A 1 183 ? 36.916 8.669 1.160 1.00 40.59 183 LYS A CA 1
ATOM 1393 C C . LYS A 1 183 ? 36.962 10.202 1.144 1.00 40.59 183 LYS A C 1
ATOM 1395 O O . LYS A 1 183 ? 36.388 10.822 0.252 1.00 40.59 183 LYS A O 1
ATOM 1400 N N . ALA A 1 184 ? 37.668 10.827 2.086 1.00 44.75 184 ALA A N 1
ATOM 1401 C CA . ALA A 1 184 ? 38.089 12.210 1.924 1.00 44.75 184 ALA A CA 1
ATOM 1402 C C . ALA A 1 184 ? 38.988 12.235 0.686 1.00 44.75 184 ALA A C 1
ATOM 1404 O O . ALA A 1 184 ? 40.173 11.915 0.760 1.00 44.75 184 ALA A O 1
ATOM 1405 N N . LYS A 1 185 ? 38.435 12.558 -0.490 1.00 43.91 185 LYS A N 1
ATOM 1406 C CA . LYS A 1 185 ? 39.203 12.518 -1.743 1.00 43.91 185 LYS A CA 1
ATOM 1407 C C . LYS A 1 185 ? 40.425 13.453 -1.707 1.00 43.91 185 LYS A C 1
ATOM 1409 O O . LYS A 1 185 ? 41.263 13.313 -2.593 1.00 43.91 185 LYS A O 1
ATOM 1414 N N . LYS A 1 186 ? 40.556 14.358 -0.714 1.00 48.84 186 LYS A N 1
ATOM 1415 C CA . LYS A 1 186 ? 41.709 15.268 -0.524 1.00 48.84 186 LYS A CA 1
ATOM 1416 C C . LYS A 1 186 ? 42.012 15.736 0.924 1.00 48.84 186 LYS A C 1
ATOM 1418 O O . LYS A 1 186 ? 42.682 16.748 1.075 1.00 48.84 186 LYS A O 1
ATOM 1423 N N . GLY A 1 187 ? 41.544 15.070 1.986 1.00 55.41 187 GLY A N 1
ATOM 1424 C CA . GLY A 1 187 ? 41.931 15.436 3.368 1.00 55.41 187 GLY A CA 1
ATOM 1425 C C . GLY A 1 187 ? 41.508 16.835 3.868 1.00 55.41 187 GLY A C 1
ATOM 1426 O O . GLY A 1 187 ? 42.101 17.328 4.824 1.00 55.41 187 GLY A O 1
ATOM 1427 N N . ILE A 1 188 ? 40.505 17.469 3.248 1.00 73.06 188 ILE A N 1
ATOM 1428 C CA . ILE A 1 188 ? 39.932 18.747 3.709 1.00 73.06 188 ILE A CA 1
ATOM 1429 C C . ILE A 1 188 ? 38.927 18.434 4.825 1.00 73.06 188 ILE A C 1
ATOM 1431 O O . ILE A 1 188 ? 38.033 17.623 4.579 1.00 73.06 188 ILE A O 1
ATOM 1435 N N . PRO A 1 189 ? 39.071 19.003 6.032 1.00 82.44 189 PRO A N 1
ATOM 1436 C CA . PRO A 1 189 ? 38.170 18.680 7.123 1.00 82.44 189 PRO A CA 1
ATOM 1437 C C . PRO A 1 189 ? 36.806 19.376 6.982 1.00 82.44 189 PRO A C 1
ATOM 1439 O O . PRO A 1 189 ? 36.691 20.377 6.275 1.00 82.44 189 PRO A O 1
ATOM 1442 N N . LEU A 1 190 ? 35.769 18.865 7.646 1.00 89.75 190 LEU A N 1
ATOM 1443 C CA . LEU A 1 190 ? 34.438 19.479 7.715 1.00 89.75 190 LEU A CA 1
ATOM 1444 C C . LEU A 1 190 ? 34.420 20.613 8.756 1.00 89.75 190 LEU A C 1
ATOM 1446 O O . LEU A 1 190 ? 34.553 20.325 9.942 1.00 89.75 190 LEU A O 1
ATOM 1450 N N . PRO A 1 191 ? 34.246 21.890 8.377 1.00 93.69 191 PRO A N 1
ATOM 1451 C CA . PRO A 1 191 ? 34.150 22.974 9.342 1.00 93.69 191 PRO A CA 1
ATOM 1452 C C . PRO A 1 191 ? 32.700 23.176 9.787 1.00 93.69 191 PRO A C 1
ATOM 1454 O O . PRO A 1 191 ? 31.782 23.144 8.967 1.00 93.69 191 PRO A O 1
ATOM 1457 N N . LEU A 1 192 ? 32.512 23.474 11.068 1.00 96.56 192 LEU A N 1
ATOM 1458 C CA . LEU A 1 192 ? 31.336 24.172 11.568 1.00 96.56 192 LEU A CA 1
ATOM 1459 C C . LEU A 1 192 ? 31.683 25.654 11.687 1.00 96.56 192 LEU A C 1
ATOM 1461 O O . LEU A 1 192 ? 32.661 26.017 12.346 1.00 96.56 192 LEU A O 1
ATOM 1465 N N . ILE A 1 193 ? 30.908 26.502 11.025 1.00 97.25 193 ILE A N 1
ATOM 1466 C CA . ILE A 1 193 ? 31.174 27.933 10.892 1.00 97.25 193 ILE A CA 1
ATOM 1467 C C . ILE A 1 193 ? 30.146 28.718 11.699 1.00 97.25 193 ILE A C 1
ATOM 1469 O O . ILE A 1 193 ? 28.960 28.409 11.630 1.00 97.25 193 ILE A O 1
ATOM 1473 N N . GLN A 1 194 ? 30.605 29.749 12.407 1.00 97.00 194 GLN A N 1
ATOM 1474 C CA . GLN A 1 194 ? 29.776 30.802 12.987 1.00 97.00 194 GLN A CA 1
ATOM 1475 C C . GLN A 1 194 ? 30.193 32.149 12.380 1.00 97.00 194 GLN A C 1
ATOM 1477 O O . GLN A 1 194 ? 31.347 32.570 12.485 1.00 97.00 194 GLN A O 1
ATOM 1482 N N . GLY A 1 195 ? 29.270 32.811 11.684 1.00 95.00 195 GLY A N 1
ATOM 1483 C CA . GLY A 1 195 ? 29.558 33.989 10.867 1.00 95.00 195 GLY A CA 1
ATOM 1484 C C . GLY A 1 195 ? 30.525 33.650 9.730 1.00 95.00 195 GLY A C 1
ATOM 1485 O O . GLY A 1 195 ? 30.142 33.039 8.737 1.00 95.00 195 GLY A O 1
ATOM 1486 N N . THR A 1 196 ? 31.790 34.041 9.870 1.00 92.12 196 THR A N 1
ATOM 1487 C CA . THR A 1 196 ? 32.874 33.704 8.927 1.00 92.12 196 THR A CA 1
ATOM 1488 C C . THR A 1 196 ? 33.969 32.843 9.558 1.00 92.12 196 THR A C 1
ATOM 1490 O O . THR A 1 196 ? 34.930 32.480 8.882 1.00 92.12 196 THR A O 1
ATOM 1493 N N . GLU A 1 197 ? 33.860 32.536 10.852 1.00 94.25 197 GLU A N 1
ATOM 1494 C CA . GLU A 1 197 ? 34.891 31.836 11.614 1.00 94.25 197 GLU A CA 1
ATOM 1495 C C . GLU A 1 197 ? 34.556 30.351 11.752 1.00 94.25 197 GLU A C 1
ATOM 1497 O O . GLU A 1 197 ? 33.429 29.977 12.062 1.00 94.25 197 GLU A O 1
ATOM 1502 N N . THR A 1 198 ? 35.546 29.483 11.536 1.00 95.38 198 THR A N 1
ATOM 1503 C CA . THR A 1 198 ? 35.408 28.055 11.852 1.00 95.38 198 THR A CA 1
ATOM 1504 C C . THR A 1 198 ? 35.534 27.873 13.361 1.00 95.38 198 THR A C 1
ATOM 1506 O O . THR A 1 198 ? 36.621 28.041 13.909 1.00 95.38 198 THR A O 1
ATOM 1509 N N . VAL A 1 199 ? 34.429 27.526 14.021 1.00 96.25 199 VAL A N 1
ATOM 1510 C CA . VAL A 1 199 ? 34.372 27.318 15.477 1.00 96.25 199 VAL A CA 1
ATOM 1511 C C . VAL A 1 199 ? 34.709 25.885 15.876 1.00 96.25 199 VAL A C 1
ATOM 1513 O O . VAL A 1 199 ? 35.174 25.640 16.985 1.00 96.25 199 VAL A O 1
ATOM 1516 N N . GLU A 1 200 ? 34.513 24.932 14.965 1.00 94.56 200 GLU A N 1
ATOM 1517 C CA . GLU A 1 200 ? 34.821 23.521 15.181 1.00 94.56 200 GLU A CA 1
ATOM 1518 C C . GLU A 1 200 ? 35.228 22.868 13.859 1.00 94.56 200 GLU A C 1
ATOM 1520 O O . GLU A 1 200 ? 34.744 23.232 12.789 1.00 94.56 200 GLU A O 1
ATOM 1525 N N . THR A 1 201 ? 36.151 21.915 13.923 1.00 91.31 201 THR A N 1
ATOM 1526 C CA . THR A 1 201 ? 36.624 21.141 12.771 1.00 91.31 201 THR A CA 1
ATOM 1527 C C . THR A 1 201 ? 36.315 19.674 13.033 1.00 91.31 201 THR A C 1
ATOM 1529 O O . THR A 1 201 ? 36.659 19.177 14.098 1.00 91.31 201 THR A O 1
ATOM 1532 N N . GLU A 1 202 ? 35.685 19.004 12.068 1.00 88.88 202 GLU A N 1
ATOM 1533 C CA . GLU A 1 202 ? 35.056 17.684 12.219 1.00 88.88 202 GLU A CA 1
ATOM 1534 C C . GLU A 1 202 ? 34.061 17.644 13.388 1.00 88.88 202 GLU A C 1
ATOM 1536 O O . GLU A 1 202 ? 34.263 16.886 14.339 1.00 88.88 202 GLU A O 1
ATOM 1541 N N . PRO A 1 203 ? 32.999 18.477 13.351 1.00 92.69 203 PRO A N 1
ATOM 1542 C CA . PRO A 1 203 ? 32.037 18.527 14.439 1.00 92.69 203 PRO A CA 1
ATOM 1543 C C . PRO A 1 203 ? 31.363 17.171 14.653 1.00 92.69 203 PRO A C 1
ATOM 1545 O O . PRO A 1 203 ? 31.110 16.442 13.688 1.00 92.69 203 PRO A O 1
ATOM 1548 N N . ASP A 1 204 ? 31.015 16.854 15.904 1.00 92.56 204 ASP A N 1
ATOM 1549 C CA . ASP A 1 204 ? 30.241 15.645 16.201 1.00 92.56 204 ASP A CA 1
ATOM 1550 C C . ASP A 1 204 ? 28.857 15.735 15.549 1.00 92.56 204 ASP A C 1
ATOM 1552 O O . ASP A 1 204 ? 27.949 16.439 16.005 1.00 92.56 204 ASP A O 1
ATOM 1556 N N . GLN A 1 205 ? 28.717 15.014 14.439 1.00 93.69 205 GLN A N 1
ATOM 1557 C CA . GLN A 1 205 ? 27.566 15.128 13.560 1.00 93.69 205 GLN A CA 1
ATOM 1558 C C . GLN A 1 205 ? 26.267 14.625 14.199 1.00 93.69 205 GLN A C 1
ATOM 1560 O O . GLN A 1 205 ? 25.193 15.046 13.774 1.00 93.69 205 GLN A O 1
ATOM 1565 N N . ARG A 1 206 ? 26.352 13.800 15.255 1.00 94.31 206 ARG A N 1
ATOM 1566 C CA . ARG A 1 206 ? 25.189 13.298 16.009 1.00 94.31 206 ARG A CA 1
ATOM 1567 C C . ARG A 1 206 ? 24.346 14.415 16.610 1.00 94.31 206 ARG A C 1
ATOM 1569 O O . ARG A 1 206 ? 23.143 14.248 16.762 1.00 94.31 206 ARG A O 1
ATOM 1576 N N . PHE A 1 207 ? 24.969 15.549 16.920 1.00 96.25 207 PHE A N 1
ATOM 1577 C CA . PHE A 1 207 ? 24.321 16.677 17.583 1.00 96.25 207 PHE A CA 1
ATOM 1578 C C . PHE A 1 207 ? 24.018 17.844 16.637 1.00 96.25 207 PHE A C 1
ATOM 1580 O O . PHE A 1 207 ? 23.535 18.876 17.095 1.00 96.25 207 PHE A O 1
ATOM 1587 N N . LEU A 1 208 ? 24.298 17.740 15.329 1.00 96.44 208 LEU A N 1
ATOM 1588 C CA . LEU A 1 208 ? 24.125 18.879 14.416 1.00 96.44 208 LEU A CA 1
ATOM 1589 C C . LEU A 1 208 ? 22.669 19.341 14.321 1.00 96.44 208 LEU A C 1
ATOM 1591 O O . LEU A 1 208 ? 22.428 20.540 14.411 1.00 96.44 208 LEU A O 1
ATOM 1595 N N . THR A 1 209 ? 21.700 18.427 14.208 1.00 97.88 209 THR A N 1
ATOM 1596 C CA . THR A 1 209 ? 20.274 18.800 14.159 1.00 97.88 209 THR A CA 1
ATOM 1597 C C . THR A 1 209 ? 19.833 19.508 15.442 1.00 97.88 209 THR A C 1
ATOM 1599 O O . THR A 1 209 ? 19.156 20.532 15.368 1.00 97.88 209 THR A O 1
ATOM 1602 N N . GLU A 1 210 ? 20.264 19.032 16.614 1.00 98.31 210 GLU A N 1
ATOM 1603 C CA . GLU A 1 210 ? 19.960 19.675 17.902 1.00 98.31 210 GLU A CA 1
ATOM 1604 C C . GLU A 1 210 ? 20.610 21.062 18.002 1.00 98.31 210 GLU A C 1
ATOM 1606 O O . GLU A 1 210 ? 19.924 22.035 18.293 1.00 98.31 210 GLU A O 1
ATOM 1611 N N . ARG A 1 211 ? 21.887 21.199 17.626 1.00 98.19 211 ARG A N 1
ATOM 1612 C CA . ARG A 1 211 ? 22.593 22.493 17.632 1.00 98.19 211 ARG A CA 1
ATOM 1613 C C . ARG A 1 211 ? 21.999 23.501 16.649 1.00 98.19 211 ARG A C 1
ATOM 1615 O O . ARG A 1 211 ? 21.939 24.685 16.960 1.00 98.19 211 ARG A O 1
ATOM 1622 N N . TYR A 1 212 ? 21.560 23.054 15.472 1.00 98.62 212 TYR A N 1
ATOM 1623 C CA . TYR A 1 212 ? 20.838 23.911 14.527 1.00 98.62 212 TYR A CA 1
ATOM 1624 C C . TYR A 1 212 ? 19.487 24.347 15.096 1.00 98.62 212 TYR A C 1
ATOM 1626 O O . TYR A 1 212 ? 19.100 25.498 14.927 1.00 98.62 212 TYR A O 1
ATOM 1634 N N . THR A 1 213 ? 18.796 23.458 15.812 1.00 98.75 213 THR A N 1
ATOM 1635 C CA . THR A 1 213 ? 17.533 23.788 16.488 1.00 98.75 213 THR A CA 1
ATOM 1636 C C . THR A 1 213 ? 17.751 24.853 17.559 1.00 98.75 213 THR A C 1
ATOM 1638 O O . THR A 1 213 ? 17.025 25.842 17.584 1.00 98.75 213 THR A O 1
ATOM 1641 N N . ASP A 1 214 ? 18.772 24.690 18.402 1.00 98.62 214 ASP A N 1
ATOM 1642 C CA . ASP A 1 214 ? 19.089 25.638 19.473 1.00 98.62 214 ASP A CA 1
ATOM 1643 C C . ASP A 1 214 ? 19.442 27.026 18.916 1.00 98.62 214 ASP A C 1
ATOM 1645 O O . ASP A 1 214 ? 18.936 28.038 19.405 1.00 98.62 214 ASP A O 1
ATOM 1649 N N . GLU A 1 215 ? 20.254 27.090 17.856 1.00 98.62 215 GLU A N 1
ATOM 1650 C CA . GLU A 1 215 ? 20.620 28.363 17.224 1.00 98.62 215 GLU A CA 1
ATOM 1651 C C . GLU A 1 215 ? 19.422 29.023 16.522 1.00 98.62 215 GLU A C 1
ATOM 1653 O O . GLU A 1 215 ? 19.243 30.239 16.606 1.00 98.62 215 GLU A O 1
ATOM 1658 N N . ALA A 1 216 ? 18.551 28.235 15.885 1.00 98.75 216 ALA A N 1
ATOM 1659 C CA . ALA A 1 216 ? 17.311 28.730 15.296 1.00 98.75 216 ALA A CA 1
ATOM 1660 C C . ALA A 1 216 ? 16.361 29.307 16.361 1.00 98.75 216 ALA A C 1
ATOM 1662 O O . ALA A 1 216 ? 15.868 30.424 16.202 1.00 98.75 216 ALA A O 1
ATOM 1663 N N . VAL A 1 217 ? 16.144 28.594 17.473 1.00 98.75 217 VAL A N 1
ATOM 1664 C CA . VAL A 1 217 ? 15.334 29.066 18.612 1.00 98.75 217 VAL A CA 1
ATOM 1665 C C . VAL A 1 217 ? 15.918 30.349 19.199 1.00 98.75 217 VAL A C 1
ATOM 1667 O O . VAL A 1 217 ? 15.177 31.299 19.471 1.00 98.75 217 VAL A O 1
ATOM 1670 N N . LYS A 1 218 ? 17.245 30.413 19.350 1.00 98.19 218 LYS A N 1
ATOM 1671 C CA . LYS A 1 218 ? 17.939 31.617 19.809 1.00 98.19 218 LYS A CA 1
ATOM 1672 C C . LYS A 1 218 ? 17.689 32.795 18.863 1.00 98.19 218 LYS A C 1
ATOM 1674 O O . LYS A 1 218 ? 17.290 33.859 19.327 1.00 98.19 218 LYS A O 1
ATOM 1679 N N . PHE A 1 219 ? 17.867 32.612 17.555 1.00 98.38 219 PHE A N 1
ATOM 1680 C CA . PHE A 1 219 ? 17.628 33.665 16.565 1.00 98.38 219 PHE A CA 1
ATOM 1681 C C . PHE A 1 219 ? 16.174 34.153 16.565 1.00 98.38 219 PHE A C 1
ATOM 1683 O O . PHE A 1 219 ? 15.940 35.363 16.536 1.00 98.38 219 PHE A O 1
ATOM 1690 N N . ILE A 1 220 ? 15.202 33.236 16.637 1.00 98.31 220 ILE A N 1
ATOM 1691 C CA . ILE A 1 220 ? 13.771 33.566 16.721 1.00 98.31 220 ILE A CA 1
ATOM 1692 C C . ILE A 1 220 ? 13.499 34.401 17.976 1.00 98.31 220 ILE A C 1
ATOM 1694 O O . ILE A 1 220 ? 12.856 35.445 17.892 1.00 98.31 220 ILE A O 1
ATOM 1698 N N . THR A 1 221 ? 14.030 33.980 19.126 1.00 97.00 221 THR A N 1
ATOM 1699 C CA . THR A 1 221 ? 13.847 34.672 20.412 1.00 97.00 221 THR A CA 1
ATOM 1700 C C . THR A 1 221 ? 14.462 36.073 20.392 1.00 97.00 221 THR A C 1
ATOM 1702 O O . THR A 1 221 ? 13.809 37.044 20.779 1.00 97.00 221 THR A O 1
ATOM 1705 N N . ASP A 1 222 ? 15.696 36.198 19.897 1.00 95.50 222 ASP A N 1
ATOM 1706 C CA . ASP A 1 222 ? 16.406 37.477 19.797 1.00 95.50 222 ASP A CA 1
ATOM 1707 C C . ASP A 1 222 ? 15.707 38.436 18.817 1.00 95.50 222 ASP A C 1
ATOM 1709 O O . ASP A 1 222 ? 15.606 39.638 19.077 1.00 95.50 222 ASP A O 1
ATOM 1713 N N . SER A 1 223 ? 15.194 37.912 17.699 1.00 95.00 223 SER A N 1
ATOM 1714 C CA . SER A 1 223 ? 14.493 38.708 16.684 1.00 95.00 223 SER A CA 1
ATOM 1715 C C . SER A 1 223 ? 13.114 39.156 17.167 1.00 95.00 223 SER A C 1
ATOM 1717 O O . SER A 1 223 ? 12.749 40.316 16.980 1.00 95.00 223 SER A O 1
ATOM 1719 N N . ALA A 1 224 ? 12.378 38.292 17.876 1.00 91.38 224 ALA A N 1
ATOM 1720 C CA . ALA A 1 224 ? 11.093 38.639 18.483 1.00 91.38 224 ALA A CA 1
ATOM 1721 C C . ALA A 1 224 ? 11.212 39.819 19.466 1.00 91.38 224 ALA A C 1
ATOM 1723 O O . ALA A 1 224 ? 10.315 40.657 19.544 1.00 91.38 224 ALA A O 1
ATOM 1724 N N . ALA A 1 225 ? 12.344 39.937 20.169 1.00 89.81 225 ALA A N 1
ATOM 1725 C CA . ALA A 1 225 ? 12.618 41.055 21.070 1.00 89.81 225 ALA A CA 1
ATOM 1726 C C . ALA A 1 225 ? 12.905 42.390 20.347 1.00 89.81 225 ALA A C 1
ATOM 1728 O O . ALA A 1 225 ? 12.855 43.446 20.980 1.00 89.81 225 ALA A O 1
ATOM 1729 N N . SER A 1 226 ? 13.219 42.365 19.046 1.00 85.88 226 SER A N 1
ATOM 1730 C CA . SER A 1 226 ? 13.601 43.551 18.265 1.00 85.88 226 SER A CA 1
ATOM 1731 C C . SER A 1 226 ? 12.422 44.245 17.558 1.00 85.88 226 SER A C 1
ATOM 1733 O O . SER A 1 226 ? 12.595 45.347 17.032 1.00 85.88 226 SER A O 1
ATOM 1735 N N . ASP A 1 227 ? 11.242 43.608 17.549 1.00 80.44 227 ASP A N 1
ATOM 1736 C CA . ASP A 1 227 ? 10.022 44.004 16.819 1.00 80.44 227 ASP A CA 1
ATOM 1737 C C . ASP A 1 227 ? 10.209 44.194 15.296 1.00 80.44 227 ASP A C 1
ATOM 1739 O O . ASP A 1 227 ? 9.383 44.813 14.621 1.00 80.44 227 ASP A O 1
ATOM 1743 N N . LYS A 1 228 ? 11.294 43.650 14.728 1.00 87.44 228 LYS A N 1
ATOM 1744 C CA . LYS A 1 228 ? 11.519 43.585 13.278 1.00 87.44 228 LYS A CA 1
ATOM 1745 C C . LYS A 1 228 ? 11.061 42.235 12.720 1.00 87.44 228 LYS A C 1
ATOM 1747 O O . LYS A 1 228 ? 11.215 41.226 13.409 1.00 87.44 228 LYS A O 1
ATOM 1752 N N . PRO A 1 229 ? 10.551 42.187 11.475 1.00 96.19 229 PRO A N 1
ATOM 1753 C CA . PRO A 1 229 ? 10.313 40.913 10.813 1.00 96.19 229 PRO A CA 1
ATOM 1754 C C . PRO A 1 229 ? 11.643 40.183 10.596 1.00 96.19 229 PRO A C 1
ATOM 1756 O O . PRO A 1 229 ? 12.689 40.816 10.405 1.00 96.19 229 PRO A O 1
ATOM 1759 N N . PHE A 1 230 ? 11.617 38.855 10.615 1.00 98.38 230 PHE A N 1
ATOM 1760 C CA . PHE A 1 230 ? 12.811 38.046 10.377 1.00 98.38 230 PHE A CA 1
ATOM 1761 C C . PHE A 1 230 ? 12.593 36.958 9.331 1.00 98.38 230 PHE A C 1
ATOM 1763 O O . PHE A 1 230 ? 11.480 36.476 9.123 1.00 98.38 230 PHE A O 1
ATOM 1770 N N . PHE A 1 231 ? 13.685 36.576 8.675 1.00 98.75 231 PHE A N 1
ATOM 1771 C CA . PHE A 1 231 ? 13.779 35.456 7.758 1.00 98.75 231 PHE A CA 1
ATOM 1772 C C . PHE A 1 231 ? 14.791 34.442 8.289 1.00 98.75 231 PHE A C 1
ATOM 1774 O O . PHE A 1 231 ? 15.981 34.741 8.414 1.00 98.75 231 PHE A O 1
ATOM 1781 N N . LEU A 1 232 ? 14.313 33.236 8.581 1.00 98.88 232 LEU A N 1
ATOM 1782 C CA . LEU A 1 232 ? 15.146 32.105 8.961 1.00 98.88 232 LEU A CA 1
ATOM 1783 C C . LEU A 1 232 ? 15.131 31.057 7.846 1.00 98.88 232 LEU A C 1
ATOM 1785 O O . LEU A 1 232 ? 14.106 30.437 7.567 1.00 98.88 232 LEU A O 1
ATOM 1789 N N . TYR A 1 233 ? 16.295 30.819 7.256 1.00 98.81 233 TYR A N 1
ATOM 1790 C CA . TYR A 1 233 ? 16.543 29.667 6.401 1.00 98.81 233 TYR A CA 1
ATOM 1791 C C . TYR A 1 233 ? 17.227 28.585 7.240 1.00 98.81 233 TYR A C 1
ATOM 1793 O O . TYR A 1 233 ? 18.367 28.768 7.672 1.00 98.81 233 TYR A O 1
ATOM 1801 N N . LEU A 1 234 ? 16.531 27.472 7.487 1.00 98.75 234 LEU A N 1
ATOM 1802 C CA . LEU A 1 234 ? 16.985 26.338 8.302 1.00 98.75 234 LEU A CA 1
ATOM 1803 C C . LEU A 1 234 ? 17.225 25.096 7.419 1.00 98.75 234 LEU A C 1
ATOM 1805 O O . LEU A 1 234 ? 16.395 24.182 7.383 1.00 98.75 234 LEU A O 1
ATOM 1809 N N . PRO A 1 235 ? 18.330 25.054 6.651 1.00 98.00 235 PRO A N 1
ATOM 1810 C CA . PRO A 1 235 ? 18.702 23.884 5.873 1.00 98.00 235 PRO A CA 1
ATOM 1811 C C . PRO A 1 235 ? 19.360 22.789 6.727 1.00 98.00 235 PRO A C 1
ATOM 1813 O O . PRO A 1 235 ? 20.569 22.823 6.964 1.00 98.00 235 PRO A O 1
ATOM 1816 N N . HIS A 1 236 ? 18.623 21.761 7.137 1.00 97.88 236 HIS A N 1
ATOM 1817 C CA . HIS A 1 236 ? 19.229 20.618 7.821 1.00 97.88 236 HIS A CA 1
ATOM 1818 C C . HIS A 1 236 ? 20.227 19.877 6.913 1.00 97.88 236 HIS A C 1
ATOM 1820 O O . HIS A 1 236 ? 20.015 19.713 5.713 1.00 97.88 236 HIS A O 1
ATOM 1826 N N . SER A 1 237 ? 21.340 19.431 7.506 1.00 94.12 237 SER A N 1
ATOM 1827 C CA . SER A 1 237 ? 22.339 18.574 6.839 1.00 94.12 237 SER A CA 1
ATOM 1828 C C . SER A 1 237 ? 21.898 17.111 6.766 1.00 94.12 237 SER A C 1
ATOM 1830 O O . SER A 1 237 ? 22.448 16.339 5.998 1.00 94.12 237 SER A O 1
ATOM 1832 N N . MET A 1 238 ? 20.949 16.728 7.615 1.00 94.00 238 MET A N 1
ATOM 1833 C CA . MET A 1 238 ? 20.333 15.409 7.670 1.00 94.00 238 MET A CA 1
ATOM 1834 C C . MET A 1 238 ? 19.029 15.408 6.850 1.00 94.00 238 MET A C 1
ATOM 1836 O O . MET A 1 238 ? 18.399 16.467 6.764 1.00 94.00 238 MET A O 1
ATOM 1840 N N . PRO A 1 239 ? 18.572 14.263 6.306 1.00 95.06 239 PRO A N 1
ATOM 1841 C CA . PRO A 1 239 ? 19.121 12.903 6.412 1.00 95.06 239 PRO A CA 1
ATOM 1842 C C . PRO A 1 239 ? 20.235 12.520 5.411 1.00 95.06 239 PRO A C 1
ATOM 1844 O O . PRO A 1 239 ? 20.442 11.334 5.159 1.00 95.06 239 PRO A O 1
ATOM 1847 N N . HIS A 1 240 ? 20.996 13.465 4.855 1.00 93.62 240 HIS A N 1
ATOM 1848 C CA . HIS A 1 240 ? 22.091 13.123 3.941 1.00 93.62 240 HIS A CA 1
ATOM 1849 C C . HIS A 1 240 ? 23.103 12.147 4.568 1.00 93.62 240 HIS A C 1
ATOM 1851 O O . HIS A 1 240 ? 23.685 12.387 5.629 1.00 93.62 240 HIS A O 1
ATOM 1857 N N . VAL A 1 241 ? 23.350 11.034 3.874 1.00 88.88 241 VAL A N 1
ATOM 1858 C CA . VAL A 1 241 ? 24.270 9.978 4.320 1.00 88.88 241 VAL A CA 1
ATOM 1859 C C . VAL A 1 241 ? 25.714 10.506 4.312 1.00 88.88 241 VAL A C 1
ATOM 1861 O O . VAL A 1 241 ? 26.111 11.136 3.331 1.00 88.88 241 VAL A O 1
ATOM 1864 N N . PRO A 1 242 ? 26.551 10.223 5.332 1.00 90.94 242 PRO A N 1
ATOM 1865 C CA . PRO A 1 242 ? 26.320 9.347 6.487 1.00 90.94 242 PRO A CA 1
ATOM 1866 C C . PRO A 1 242 ? 25.315 9.901 7.502 1.00 90.94 242 PRO A C 1
ATOM 1868 O O . PRO A 1 242 ? 25.345 11.078 7.845 1.00 90.94 242 PRO A O 1
ATOM 1871 N N . LEU A 1 243 ? 24.470 9.004 8.012 1.00 93.12 243 LEU A N 1
ATOM 1872 C CA . LEU A 1 243 ? 23.429 9.312 8.988 1.00 93.12 243 LEU A CA 1
ATOM 1873 C C . LEU A 1 243 ? 24.006 9.416 10.398 1.00 93.12 243 LEU A C 1
ATOM 1875 O O . LEU A 1 243 ? 24.785 8.554 10.814 1.00 93.12 243 LEU A O 1
ATOM 1879 N N . PHE A 1 244 ? 23.560 10.419 11.150 1.00 93.00 244 PHE A N 1
ATOM 1880 C CA . PHE A 1 244 ? 23.899 10.568 12.559 1.00 93.00 244 PHE A CA 1
ATOM 1881 C C . PHE A 1 244 ? 22.686 11.042 13.360 1.00 93.00 244 PHE A C 1
ATOM 1883 O O . PHE A 1 244 ? 22.066 12.044 13.017 1.00 93.00 244 PHE A O 1
ATOM 1890 N N . ALA A 1 245 ? 22.406 10.343 14.457 1.00 94.62 245 ALA A N 1
ATOM 1891 C CA . ALA A 1 245 ? 21.435 10.729 15.474 1.00 94.62 245 ALA A CA 1
ATOM 1892 C C . ALA A 1 245 ? 22.132 10.734 16.841 1.00 94.62 245 ALA A C 1
ATOM 1894 O O . ALA A 1 245 ? 23.065 9.952 17.067 1.00 94.62 245 ALA A O 1
ATOM 1895 N N . SER A 1 246 ? 21.719 11.625 17.741 1.00 95.69 246 SER A N 1
ATOM 1896 C CA . SER A 1 246 ? 22.220 11.634 19.115 1.00 95.69 246 SER A CA 1
ATOM 1897 C C . SER A 1 246 ? 21.650 10.468 19.913 1.00 95.69 246 SER A C 1
ATOM 1899 O O . SER A 1 246 ? 20.643 9.869 19.538 1.00 95.69 246 SER A O 1
ATOM 1901 N N . ASP A 1 247 ? 22.272 10.164 21.052 1.00 95.00 247 ASP A N 1
ATOM 1902 C CA . ASP A 1 247 ? 21.866 9.053 21.924 1.00 95.00 247 ASP A CA 1
ATOM 1903 C C . ASP A 1 247 ? 20.412 9.188 22.423 1.00 95.00 247 ASP A C 1
ATOM 1905 O O . ASP A 1 247 ? 19.811 8.219 22.873 1.00 95.00 247 ASP A O 1
ATOM 1909 N N . ARG A 1 248 ? 19.831 10.392 22.334 1.00 94.56 248 ARG A N 1
ATOM 1910 C CA . ARG A 1 248 ? 18.425 10.658 22.646 1.00 94.56 248 ARG A CA 1
ATOM 1911 C C . ARG A 1 248 ? 17.460 10.043 21.631 1.00 94.56 248 ARG A C 1
ATOM 1913 O O . ARG A 1 248 ? 16.353 9.672 22.016 1.00 94.56 248 ARG A O 1
ATOM 1920 N N . PHE A 1 249 ? 17.853 9.991 20.362 1.00 95.81 249 PHE A N 1
ATOM 1921 C CA . PHE A 1 249 ? 17.006 9.549 19.252 1.00 95.81 249 PHE A CA 1
ATOM 1922 C C . PHE A 1 249 ? 17.439 8.198 18.684 1.00 95.81 249 PHE A C 1
ATOM 1924 O O . PHE A 1 249 ? 16.602 7.468 18.170 1.00 95.81 249 PHE A O 1
ATOM 1931 N N . ALA A 1 250 ? 18.722 7.852 18.792 1.00 94.69 250 ALA A N 1
ATOM 1932 C CA . ALA A 1 250 ? 19.268 6.620 18.243 1.00 94.69 250 ALA A CA 1
ATOM 1933 C C . ALA A 1 250 ? 18.605 5.364 18.843 1.00 94.69 250 ALA A C 1
ATOM 1935 O O . ALA A 1 250 ? 18.619 5.160 20.056 1.00 94.69 250 ALA A O 1
ATOM 1936 N N . GLY A 1 251 ? 18.099 4.486 17.975 1.00 92.88 251 GLY A N 1
ATOM 1937 C CA . GLY A 1 251 ? 17.469 3.216 18.331 1.00 92.88 251 GLY A CA 1
ATOM 1938 C C . GLY A 1 251 ? 15.994 3.308 18.730 1.00 92.88 251 GLY A C 1
ATOM 1939 O O . GLY A 1 251 ? 15.469 2.320 19.243 1.00 92.88 251 GLY A O 1
ATOM 1940 N N . ASN A 1 252 ? 15.330 4.448 18.514 1.00 91.31 252 ASN A N 1
ATOM 1941 C CA . ASN A 1 252 ? 13.925 4.638 18.888 1.00 91.31 252 ASN A CA 1
ATOM 1942 C C . ASN A 1 252 ? 12.960 4.307 17.746 1.00 91.31 252 ASN A C 1
ATOM 1944 O O . ASN A 1 252 ? 11.889 3.748 17.987 1.00 91.31 252 ASN A O 1
ATOM 1948 N N . SER A 1 253 ? 13.325 4.650 16.511 1.00 93.31 253 SER A N 1
ATOM 1949 C CA . SER A 1 253 ? 12.445 4.513 15.361 1.00 93.31 253 SER A CA 1
ATOM 1950 C C . SER A 1 253 ? 12.405 3.077 14.849 1.00 93.31 253 SER A C 1
ATOM 1952 O O . SER A 1 253 ? 13.438 2.432 14.636 1.00 93.31 253 SER A O 1
ATOM 1954 N N . ALA A 1 254 ? 11.206 2.591 14.519 1.00 90.06 254 ALA A N 1
ATOM 1955 C CA . ALA A 1 254 ? 11.024 1.288 13.877 1.00 90.06 254 ALA A CA 1
ATOM 1956 C C . ALA A 1 254 ? 11.715 1.204 12.499 1.00 90.06 254 ALA A C 1
ATOM 1958 O O . ALA A 1 254 ? 11.999 0.109 12.011 1.00 90.06 254 ALA A O 1
ATOM 1959 N N . ARG A 1 255 ? 12.033 2.351 11.876 1.00 91.69 255 ARG A N 1
ATOM 1960 C CA . ARG A 1 255 ? 12.766 2.432 10.602 1.00 91.69 255 ARG A CA 1
ATOM 1961 C C . ARG A 1 255 ? 14.294 2.482 10.778 1.00 91.69 255 ARG A C 1
ATOM 1963 O O . ARG A 1 255 ? 15.019 2.692 9.801 1.00 91.69 255 ARG A O 1
ATOM 1970 N N . GLY A 1 256 ? 14.793 2.231 11.989 1.00 94.19 256 GLY A N 1
ATOM 1971 C CA . GLY A 1 256 ? 16.216 2.243 12.322 1.00 94.19 256 GLY A CA 1
ATOM 1972 C C . GLY A 1 256 ? 16.824 3.642 12.216 1.00 94.19 256 GLY A C 1
ATOM 1973 O O . GLY A 1 256 ? 16.114 4.639 12.282 1.00 94.19 256 GLY A O 1
ATOM 1974 N N . LEU A 1 257 ? 18.140 3.716 11.987 1.00 95.38 257 LEU A N 1
ATOM 1975 C CA . LEU A 1 257 ? 18.895 4.975 12.050 1.00 95.38 257 LEU A CA 1
ATOM 1976 C C . LEU A 1 257 ? 18.372 6.075 11.112 1.00 95.38 257 LEU A C 1
ATOM 1978 O O . LEU A 1 257 ? 18.443 7.249 11.458 1.00 95.38 257 LEU A O 1
ATOM 1982 N N . TYR A 1 258 ? 17.848 5.724 9.933 1.00 96.50 258 TYR A N 1
ATOM 1983 C CA . TYR A 1 258 ? 17.215 6.719 9.062 1.00 96.50 258 TYR A CA 1
ATOM 1984 C C . TYR A 1 258 ? 15.965 7.306 9.722 1.00 96.50 258 TYR A C 1
ATOM 1986 O O . TYR A 1 258 ? 15.824 8.521 9.791 1.00 96.50 258 TYR A O 1
ATOM 1994 N N . GLY A 1 259 ? 15.106 6.447 10.277 1.00 96.94 259 GLY A N 1
ATOM 1995 C CA . GLY A 1 259 ? 13.939 6.876 11.041 1.00 96.94 259 GLY A CA 1
ATOM 1996 C C . GLY A 1 259 ? 14.307 7.741 12.242 1.00 96.94 259 GLY A C 1
ATOM 1997 O O . GLY A 1 259 ? 13.720 8.802 12.401 1.00 96.94 259 GLY A O 1
ATOM 1998 N N . ASP A 1 260 ? 15.335 7.369 13.013 1.00 97.38 260 ASP A N 1
ATOM 1999 C CA . ASP A 1 260 ? 15.814 8.171 14.153 1.00 97.38 260 ASP A CA 1
ATOM 2000 C C . ASP A 1 260 ? 16.177 9.602 13.725 1.00 97.38 260 ASP A C 1
ATOM 2002 O O . ASP A 1 260 ? 15.886 10.579 14.420 1.00 97.38 260 ASP A O 1
ATOM 2006 N N . VAL A 1 261 ? 16.799 9.740 12.552 1.00 97.69 261 VAL A N 1
ATOM 2007 C CA . VAL A 1 261 ? 17.145 11.037 11.969 1.00 97.69 261 VAL A CA 1
ATOM 2008 C C . VAL A 1 261 ? 15.895 11.824 11.565 1.00 97.69 261 VAL A C 1
ATOM 2010 O O . VAL A 1 261 ? 15.809 13.011 11.889 1.00 97.69 261 VAL A O 1
ATOM 2013 N N . ILE A 1 262 ? 14.918 11.191 10.909 1.00 98.12 262 ILE A N 1
ATOM 2014 C CA . ILE A 1 262 ? 13.656 11.853 10.542 1.00 98.12 262 ILE A CA 1
ATOM 2015 C C . ILE A 1 262 ? 12.883 12.299 11.791 1.00 98.12 262 ILE A C 1
ATOM 2017 O O . ILE A 1 262 ? 12.437 13.442 11.851 1.00 98.12 262 ILE A O 1
ATOM 2021 N N . GLU A 1 263 ? 12.800 11.460 12.825 1.00 98.00 263 GLU A N 1
ATOM 2022 C CA . GLU A 1 263 ? 12.154 11.797 14.104 1.00 98.00 263 GLU A CA 1
ATOM 2023 C C . GLU A 1 263 ? 12.893 12.926 14.847 1.00 98.00 263 GLU A C 1
ATOM 2025 O O . GLU A 1 263 ? 12.271 13.746 15.526 1.00 98.00 263 GLU A O 1
ATOM 2030 N N . THR A 1 264 ? 14.216 13.043 14.671 1.00 98.38 264 THR A N 1
ATOM 2031 C CA . THR A 1 264 ? 14.991 14.187 15.185 1.00 98.38 264 THR A CA 1
ATOM 2032 C C . THR A 1 264 ? 14.614 15.490 14.464 1.00 98.38 264 THR A C 1
ATOM 2034 O O . THR A 1 264 ? 14.494 16.539 15.102 1.00 98.38 264 THR A O 1
ATOM 2037 N N . ILE A 1 265 ? 14.405 15.448 13.142 1.00 98.44 265 ILE A N 1
ATOM 2038 C CA . ILE A 1 265 ? 13.973 16.611 12.343 1.00 98.44 265 ILE A CA 1
ATOM 2039 C C . ILE A 1 265 ? 12.511 16.979 12.659 1.00 98.44 265 ILE A C 1
ATOM 2041 O O . ILE A 1 265 ? 12.187 18.164 12.771 1.00 98.44 265 ILE A O 1
ATOM 2045 N N . ASP A 1 266 ? 11.638 15.992 12.877 1.00 98.62 266 ASP A N 1
ATOM 2046 C CA . ASP A 1 266 ? 10.263 16.209 13.348 1.00 98.62 266 ASP A CA 1
ATOM 2047 C C . ASP A 1 266 ? 10.251 16.912 14.715 1.00 98.62 266 ASP A C 1
ATOM 2049 O O . ASP A 1 266 ? 9.593 17.940 14.895 1.00 98.62 266 ASP A O 1
ATOM 2053 N N . TRP A 1 267 ? 11.069 16.439 15.664 1.00 98.56 267 TRP A N 1
ATOM 2054 C CA . TRP A 1 267 ? 11.246 17.103 16.955 1.00 98.56 267 TRP A CA 1
ATOM 2055 C C . TRP A 1 267 ? 11.761 18.541 16.808 1.00 98.56 267 TRP A C 1
ATOM 2057 O O . TRP A 1 267 ? 11.243 19.436 17.482 1.00 98.56 267 TRP A O 1
ATOM 2067 N N . SER A 1 268 ? 12.749 18.769 15.935 1.00 98.69 268 SER A N 1
ATOM 2068 C CA . SER A 1 268 ? 13.290 20.102 15.642 1.00 98.69 268 SER A CA 1
ATOM 2069 C C . SER A 1 268 ? 12.192 21.042 15.141 1.00 98.69 268 SER A C 1
ATOM 2071 O O . SER A 1 268 ? 11.992 22.118 15.704 1.00 98.69 268 SER A O 1
ATOM 2073 N N . THR A 1 269 ? 11.391 20.588 14.174 1.00 98.69 269 THR A N 1
ATOM 2074 C CA . THR A 1 269 ? 10.237 21.332 13.652 1.00 98.69 269 THR A CA 1
ATOM 2075 C C . THR A 1 269 ? 9.246 21.664 14.766 1.00 98.69 269 THR A C 1
ATOM 2077 O O . THR A 1 269 ? 8.841 22.815 14.919 1.00 98.69 269 THR A O 1
ATOM 2080 N N . GLY A 1 270 ? 8.921 20.687 15.617 1.00 98.50 270 GLY A N 1
ATOM 2081 C CA . GLY A 1 270 ? 8.087 20.904 16.797 1.00 98.50 270 GLY A CA 1
ATOM 2082 C C . GLY A 1 270 ? 8.642 21.967 17.740 1.00 98.50 270 GLY A C 1
ATOM 2083 O O . GLY A 1 270 ? 7.880 22.797 18.220 1.00 98.50 270 GLY A O 1
ATOM 2084 N N . LYS A 1 271 ? 9.960 21.994 17.971 1.00 98.69 271 LYS A N 1
ATOM 2085 C CA . LYS A 1 271 ? 10.595 23.023 18.803 1.00 98.69 271 LYS A CA 1
ATOM 2086 C C . LYS A 1 271 ? 10.473 24.421 18.217 1.00 98.69 271 LYS A C 1
ATOM 2088 O O . LYS A 1 271 ? 10.223 25.354 18.977 1.00 98.69 271 LYS A O 1
ATOM 2093 N N . ILE A 1 272 ? 10.604 24.564 16.900 1.00 98.75 272 ILE A N 1
ATOM 2094 C CA . ILE A 1 272 ? 10.421 25.853 16.226 1.00 98.75 272 ILE A CA 1
ATOM 2095 C C . ILE A 1 272 ? 8.975 26.333 16.386 1.00 98.75 272 ILE A C 1
ATOM 2097 O O . ILE A 1 272 ? 8.758 27.450 16.848 1.00 98.75 272 ILE A O 1
ATOM 2101 N N . LEU A 1 273 ? 7.989 25.481 16.086 1.00 98.62 273 LEU A N 1
ATOM 2102 C CA . LEU A 1 273 ? 6.568 25.829 16.205 1.00 98.62 273 LEU A CA 1
ATOM 2103 C C . LEU A 1 273 ? 6.157 26.134 17.657 1.00 98.62 273 LEU A C 1
ATOM 2105 O O . LEU A 1 273 ? 5.481 27.132 17.904 1.00 98.62 273 LEU A O 1
ATOM 2109 N N . ASP A 1 274 ? 6.604 25.320 18.620 1.00 98.56 274 ASP A N 1
ATOM 2110 C CA . ASP A 1 274 ? 6.330 25.527 20.047 1.00 98.56 274 ASP A CA 1
ATOM 2111 C C . ASP A 1 274 ? 6.933 26.873 20.521 1.00 98.56 274 ASP A C 1
ATOM 2113 O O . ASP A 1 274 ? 6.251 27.645 21.189 1.00 98.56 274 ASP A O 1
ATOM 2117 N N . THR A 1 275 ? 8.155 27.219 20.087 1.00 98.69 275 THR A N 1
ATOM 2118 C CA . THR A 1 275 ? 8.799 28.517 20.398 1.00 98.69 275 THR A CA 1
ATOM 2119 C C . THR A 1 275 ? 7.993 29.703 19.858 1.00 98.69 275 THR A C 1
ATOM 2121 O O . THR A 1 275 ? 7.815 30.699 20.560 1.00 98.69 275 THR A O 1
ATOM 2124 N N . LEU A 1 276 ? 7.478 29.621 18.624 1.00 98.44 276 LEU A N 1
ATOM 2125 C CA . LEU A 1 276 ? 6.655 30.691 18.042 1.00 98.44 276 LEU A CA 1
ATOM 2126 C C . LEU A 1 276 ? 5.374 30.928 18.852 1.00 98.44 276 LEU A C 1
ATOM 2128 O O . LEU A 1 276 ? 4.996 32.079 19.079 1.00 98.44 276 LEU A O 1
ATOM 2132 N N . ALA A 1 277 ? 4.734 29.846 19.302 1.00 97.75 277 ALA A N 1
ATOM 2133 C CA . ALA A 1 277 ? 3.537 29.906 20.134 1.00 97.75 277 ALA A CA 1
ATOM 2134 C C . ALA A 1 277 ? 3.838 30.454 21.541 1.00 97.75 277 ALA A C 1
ATOM 2136 O O . ALA A 1 277 ? 3.098 31.298 22.041 1.00 97.75 277 ALA A O 1
ATOM 2137 N N . GLU A 1 278 ? 4.941 30.029 22.166 1.00 98.12 278 GLU A N 1
ATOM 2138 C CA . GLU A 1 278 ? 5.391 30.521 23.478 1.00 98.12 278 GLU A CA 1
ATOM 2139 C C . GLU A 1 278 ? 5.689 32.029 23.467 1.00 98.12 278 GLU A C 1
ATOM 2141 O O . GLU A 1 278 ? 5.389 32.731 24.434 1.00 98.12 278 GLU A O 1
ATOM 2146 N N . LEU A 1 279 ? 6.235 32.538 22.359 1.00 97.00 279 LEU A N 1
ATOM 2147 C CA . LEU A 1 279 ? 6.504 33.962 22.151 1.00 97.00 279 LEU A CA 1
ATOM 2148 C C . LEU A 1 279 ? 5.271 34.755 21.677 1.00 97.00 279 LEU A C 1
ATOM 2150 O O . LEU A 1 279 ? 5.327 35.984 21.624 1.00 97.00 279 LEU A O 1
ATOM 2154 N N . GLY A 1 280 ? 4.164 34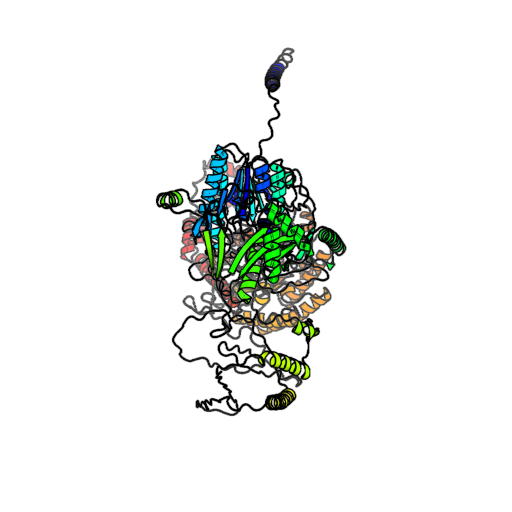.084 21.337 1.00 96.12 280 GLY A N 1
ATOM 2155 C CA . GLY A 1 280 ? 2.930 34.712 20.852 1.00 96.12 280 GLY A CA 1
ATOM 2156 C C . GLY A 1 280 ? 3.050 35.358 19.467 1.00 96.12 280 GLY A C 1
ATOM 2157 O O . GLY A 1 280 ? 2.343 36.324 19.178 1.00 96.12 280 GLY A O 1
ATOM 2158 N N . ILE A 1 281 ? 3.964 34.864 18.626 1.00 96.81 281 ILE A N 1
ATOM 2159 C CA . ILE A 1 281 ? 4.219 35.368 17.262 1.00 96.81 281 ILE A CA 1
ATOM 2160 C C . ILE A 1 281 ? 3.865 34.345 16.171 1.00 96.81 281 ILE A C 1
ATOM 2162 O O . ILE A 1 281 ? 4.096 34.590 14.986 1.00 96.81 281 ILE A O 1
ATOM 2166 N N . ASP A 1 282 ? 3.286 33.208 16.549 1.00 97.38 282 ASP A N 1
ATOM 2167 C CA . ASP A 1 282 ? 2.753 32.172 15.658 1.00 97.38 282 ASP A CA 1
ATOM 2168 C C . ASP A 1 282 ? 1.742 32.740 14.649 1.00 97.38 282 ASP A C 1
ATOM 2170 O O . ASP A 1 282 ? 1.815 32.465 13.452 1.00 97.38 282 ASP A O 1
ATOM 2174 N N . GLN A 1 283 ? 0.854 33.627 15.102 1.00 96.19 283 GLN A N 1
ATOM 2175 C CA . GLN A 1 283 ? -0.173 34.242 14.256 1.00 96.19 283 GLN A CA 1
ATOM 2176 C C . GLN A 1 283 ? 0.396 35.201 13.195 1.00 96.19 283 GLN A C 1
ATOM 2178 O O . GLN A 1 283 ? -0.315 35.563 12.256 1.00 96.19 283 GLN A O 1
ATOM 2183 N N . SER A 1 284 ? 1.660 35.613 13.303 1.00 95.88 284 SER A N 1
ATOM 2184 C CA . SER A 1 284 ? 2.344 36.506 12.357 1.00 95.88 284 SER A CA 1
ATOM 2185 C C . SER A 1 284 ? 3.553 35.853 11.684 1.00 95.88 284 SER A C 1
ATOM 2187 O O . SER A 1 284 ? 4.415 36.568 11.178 1.00 95.88 284 SER A O 1
ATOM 2189 N N . THR A 1 285 ? 3.657 34.522 11.709 1.00 98.25 285 THR A N 1
ATOM 2190 C CA . THR A 1 285 ? 4.813 33.799 11.168 1.00 98.25 285 THR A CA 1
ATOM 2191 C C . THR A 1 285 ? 4.375 32.756 10.148 1.00 98.25 285 THR A C 1
ATOM 2193 O O . THR A 1 285 ? 3.585 31.867 10.454 1.00 98.25 285 THR A O 1
ATOM 2196 N N . PHE A 1 286 ? 4.928 32.852 8.941 1.00 98.69 286 PHE A N 1
ATOM 2197 C CA . PHE A 1 286 ? 4.809 31.847 7.895 1.00 98.69 286 PHE A CA 1
ATOM 2198 C C . PHE A 1 286 ? 5.947 30.832 8.014 1.00 98.69 286 PHE A C 1
ATOM 2200 O O . PHE A 1 286 ? 7.119 31.213 8.026 1.00 98.69 286 PHE A O 1
ATOM 2207 N N . VAL A 1 287 ? 5.609 29.545 8.072 1.00 98.88 287 VAL A N 1
ATOM 2208 C CA . VAL A 1 287 ? 6.572 28.439 8.105 1.00 98.88 287 VAL A CA 1
ATOM 2209 C C . VAL A 1 287 ? 6.314 27.510 6.923 1.00 98.88 287 VAL A C 1
ATOM 2211 O O . VAL A 1 287 ? 5.187 27.055 6.728 1.00 98.88 287 VAL A O 1
ATOM 2214 N N . PHE A 1 288 ? 7.354 27.197 6.153 1.00 98.88 288 PHE A N 1
ATOM 2215 C CA . PHE A 1 288 ? 7.287 26.227 5.061 1.00 98.88 288 PHE A CA 1
ATOM 2216 C C . PHE A 1 288 ? 8.317 25.113 5.256 1.00 98.88 288 PHE A C 1
ATOM 2218 O O . PHE A 1 288 ? 9.496 25.396 5.471 1.00 98.88 288 PHE A O 1
ATOM 2225 N N . PHE A 1 289 ? 7.884 23.857 5.158 1.00 98.75 289 PHE A N 1
ATOM 2226 C CA . PHE A 1 289 ? 8.750 22.677 5.189 1.00 98.75 289 PHE A CA 1
ATOM 2227 C C . PHE A 1 289 ? 8.795 21.991 3.820 1.00 98.75 289 PHE A C 1
ATOM 2229 O O . PHE A 1 289 ? 7.742 21.761 3.222 1.00 98.75 289 PHE A O 1
ATOM 2236 N N . THR A 1 290 ? 10.001 21.647 3.351 1.00 98.38 290 THR A N 1
ATOM 2237 C CA . THR A 1 290 ? 10.234 20.817 2.151 1.00 98.38 290 THR A CA 1
ATOM 2238 C C . THR A 1 290 ? 11.656 20.241 2.105 1.00 98.38 290 THR A C 1
ATOM 2240 O O . THR A 1 290 ? 12.486 20.556 2.958 1.00 98.38 290 THR A O 1
ATOM 2243 N N . SER A 1 291 ? 11.961 19.411 1.103 1.00 96.94 291 SER A N 1
ATOM 2244 C CA . SER A 1 291 ? 13.314 18.911 0.815 1.00 96.94 291 SER A CA 1
ATOM 2245 C C . SER A 1 291 ? 13.947 19.514 -0.441 1.00 96.94 291 SER A C 1
ATOM 2247 O O . SER A 1 291 ? 13.255 20.042 -1.315 1.00 96.94 291 SER A O 1
ATOM 2249 N N . ASP A 1 292 ? 15.278 19.442 -0.516 1.00 93.12 292 ASP A N 1
ATOM 2250 C CA . ASP A 1 292 ? 16.089 19.894 -1.640 1.00 93.12 292 ASP A CA 1
ATOM 2251 C C . ASP A 1 292 ? 16.141 18.903 -2.808 1.00 93.12 292 ASP A C 1
ATOM 2253 O O . ASP A 1 292 ? 16.406 19.323 -3.936 1.00 93.12 292 ASP A O 1
ATOM 2257 N N . ASN A 1 293 ? 15.853 17.628 -2.567 1.00 94.56 293 ASN A N 1
ATOM 2258 C CA . ASN A 1 293 ? 15.646 16.576 -3.553 1.00 94.56 293 ASN A CA 1
ATOM 2259 C C . ASN A 1 293 ? 15.149 15.305 -2.860 1.00 94.56 293 ASN A C 1
ATOM 2261 O O . ASN A 1 293 ? 15.302 15.148 -1.651 1.00 94.56 293 ASN A O 1
ATOM 2265 N N . GLY A 1 294 ? 14.704 14.351 -3.670 1.00 9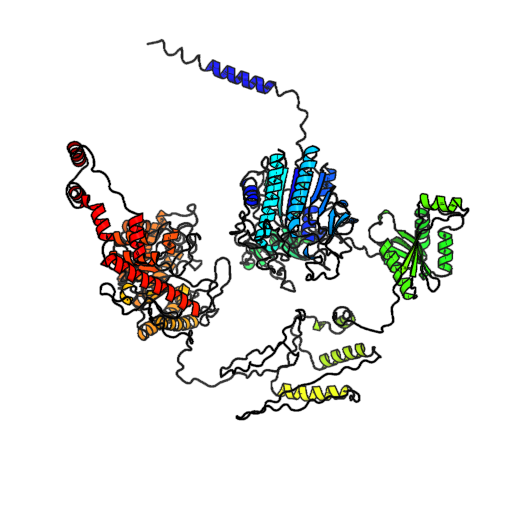5.25 294 GLY A N 1
ATOM 2266 C CA . GLY A 1 294 ? 14.174 13.096 -3.172 1.00 95.25 294 GLY A CA 1
ATOM 2267 C C . GLY A 1 294 ? 15.199 12.198 -2.480 1.00 95.25 294 GLY A C 1
ATOM 2268 O O . GLY A 1 294 ? 16.392 12.515 -2.395 1.00 95.25 294 GLY A O 1
ATOM 2269 N N . PRO A 1 295 ? 14.753 11.016 -2.042 1.00 95.25 295 PRO A N 1
ATOM 2270 C CA . PRO A 1 295 ? 15.516 10.119 -1.196 1.00 95.25 295 PRO A CA 1
ATOM 2271 C C . PRO A 1 295 ? 16.689 9.501 -1.956 1.00 95.25 295 PRO A C 1
ATOM 2273 O O . PRO A 1 295 ? 16.607 9.183 -3.151 1.00 95.25 295 PRO A O 1
ATOM 2276 N N . TRP A 1 296 ? 17.809 9.295 -1.267 1.00 92.75 296 TRP A N 1
ATOM 2277 C CA . TRP A 1 296 ? 19.002 8.688 -1.846 1.00 92.75 296 TRP A CA 1
ATOM 2278 C C . TRP A 1 296 ? 18.935 7.152 -1.882 1.00 92.75 296 TRP A C 1
ATOM 2280 O O . TRP A 1 296 ? 19.725 6.449 -1.248 1.00 92.75 296 TRP A O 1
ATOM 2290 N N . LEU A 1 297 ? 18.017 6.627 -2.699 1.00 91.38 297 LEU A N 1
ATOM 2291 C CA . LEU A 1 297 ? 17.627 5.208 -2.753 1.00 91.38 297 LEU A CA 1
ATOM 2292 C C . LEU A 1 297 ? 18.780 4.196 -2.890 1.00 91.38 297 LEU A C 1
ATOM 2294 O O . LEU A 1 297 ? 18.644 3.055 -2.460 1.00 91.38 297 LEU A O 1
ATOM 2298 N N . THR A 1 298 ? 19.942 4.581 -3.430 1.00 88.06 298 THR A N 1
ATOM 2299 C CA . THR A 1 298 ? 21.115 3.686 -3.512 1.00 88.06 298 THR A CA 1
ATOM 2300 C C . THR A 1 298 ? 21.697 3.281 -2.162 1.00 88.06 298 THR A C 1
ATOM 2302 O O . THR A 1 298 ? 22.487 2.342 -2.100 1.00 88.06 298 THR A O 1
ATOM 2305 N N . TYR A 1 299 ? 21.330 3.979 -1.088 1.00 87.44 299 TYR A N 1
ATOM 2306 C CA . TYR A 1 299 ? 21.693 3.620 0.280 1.00 87.44 299 TYR A CA 1
ATOM 2307 C C . TYR A 1 299 ? 20.643 2.734 0.971 1.00 87.44 299 TYR A C 1
ATOM 2309 O O . TYR A 1 299 ? 20.762 2.470 2.169 1.00 87.44 299 TYR A O 1
ATOM 2317 N N . ASN A 1 300 ? 19.662 2.210 0.224 1.00 89.38 300 ASN A N 1
ATOM 2318 C CA . ASN A 1 300 ? 18.658 1.251 0.687 1.00 89.38 300 ASN A CA 1
ATOM 2319 C C . ASN A 1 300 ? 17.985 1.718 1.990 1.00 89.38 300 ASN A C 1
ATOM 2321 O O . ASN A 1 300 ? 17.376 2.782 2.037 1.00 89.38 300 ASN A O 1
ATOM 2325 N N . LEU A 1 301 ? 18.130 0.956 3.081 1.00 86.50 301 LEU A N 1
ATOM 2326 C CA . LEU A 1 301 ? 17.534 1.272 4.380 1.00 86.50 301 LEU A CA 1
ATOM 2327 C C . LEU A 1 301 ? 18.022 2.600 4.985 1.00 86.50 301 LEU A C 1
ATOM 2329 O O . LEU A 1 301 ? 17.365 3.092 5.894 1.00 86.50 301 LEU A O 1
ATOM 2333 N N . HIS A 1 302 ? 19.132 3.161 4.496 1.00 89.12 302 HIS A N 1
ATOM 2334 C CA . HIS A 1 302 ? 19.690 4.444 4.930 1.00 89.12 302 HIS A CA 1
ATOM 2335 C C . HIS A 1 302 ? 19.377 5.605 3.969 1.00 89.12 302 HIS A C 1
ATOM 2337 O O . HIS A 1 302 ? 19.893 6.698 4.169 1.00 89.12 302 HIS A O 1
ATOM 2343 N N . GLY A 1 303 ? 18.607 5.368 2.903 1.00 87.81 303 GLY A N 1
ATOM 2344 C CA . GLY A 1 303 ? 18.424 6.311 1.799 1.00 87.81 303 GLY A CA 1
ATOM 2345 C C . GLY A 1 303 ? 17.032 6.919 1.668 1.00 87.81 303 GLY A C 1
ATOM 2346 O O . GLY A 1 303 ? 16.777 7.481 0.616 1.00 87.81 303 GLY A O 1
ATOM 2347 N N . GLY A 1 304 ? 16.148 6.783 2.661 1.00 93.00 304 GLY A N 1
ATOM 2348 C CA . GLY A 1 304 ? 14.766 7.280 2.601 1.00 93.00 304 GLY A CA 1
ATOM 2349 C C . GLY A 1 304 ? 13.833 6.531 1.657 1.00 93.00 304 GLY A C 1
ATOM 2350 O O . GLY A 1 304 ? 14.186 5.491 1.097 1.00 93.00 304 GLY A O 1
ATOM 2351 N N . SER A 1 305 ? 12.616 7.049 1.513 1.00 94.56 305 SER A N 1
ATOM 2352 C CA . SER A 1 305 ? 11.521 6.462 0.741 1.00 94.56 305 SER A CA 1
ATOM 2353 C C . SER A 1 305 ? 10.846 7.494 -0.156 1.00 94.56 305 SER A C 1
ATOM 2355 O O . SER A 1 305 ? 10.387 8.543 0.294 1.00 94.56 305 SER A O 1
ATOM 2357 N N . ALA A 1 306 ? 10.731 7.182 -1.449 1.00 94.50 306 ALA A N 1
ATOM 2358 C CA . ALA A 1 306 ? 9.973 8.009 -2.394 1.00 94.50 306 ALA A CA 1
ATOM 2359 C C . ALA A 1 306 ? 8.456 7.750 -2.289 1.00 94.50 306 ALA A C 1
ATOM 2361 O O . ALA A 1 306 ? 7.662 8.368 -2.998 1.00 94.50 306 ALA A O 1
ATOM 2362 N N . GLY A 1 307 ? 8.041 6.826 -1.412 1.00 94.00 307 GLY A N 1
ATOM 2363 C CA . GLY A 1 307 ? 6.668 6.348 -1.331 1.00 94.00 307 GLY A CA 1
ATOM 2364 C C . GLY A 1 307 ? 6.258 5.680 -2.642 1.00 94.00 307 GLY A C 1
ATOM 2365 O O . GLY A 1 307 ? 6.938 4.783 -3.130 1.00 94.00 307 GLY A O 1
ATOM 2366 N N . LEU A 1 308 ? 5.149 6.145 -3.213 1.00 92.50 308 LEU A N 1
ATOM 2367 C CA . LEU A 1 308 ? 4.604 5.652 -4.482 1.00 92.50 308 LEU A CA 1
ATOM 2368 C C . LEU A 1 308 ? 5.315 6.206 -5.734 1.00 92.50 308 LEU A C 1
ATOM 2370 O O . LEU A 1 308 ? 5.022 5.773 -6.845 1.00 92.50 308 LEU A O 1
ATOM 2374 N N . LEU A 1 309 ? 6.204 7.191 -5.581 1.00 96.19 309 LEU A N 1
ATOM 2375 C CA . LEU A 1 309 ? 6.831 7.886 -6.704 1.00 96.19 309 LEU A CA 1
ATOM 2376 C C . LEU A 1 309 ? 8.041 7.111 -7.243 1.00 96.19 309 LEU A C 1
ATOM 2378 O O . LEU A 1 309 ? 8.817 6.525 -6.486 1.00 96.19 309 LEU A O 1
ATOM 2382 N N . ARG A 1 310 ? 8.250 7.148 -8.562 1.00 95.25 310 ARG A N 1
ATOM 2383 C CA . ARG A 1 310 ? 9.367 6.451 -9.214 1.00 95.25 310 ARG A CA 1
ATOM 2384 C C . ARG A 1 310 ? 10.676 7.215 -9.071 1.00 95.25 310 ARG A C 1
ATOM 2386 O O . ARG A 1 310 ? 10.732 8.424 -9.252 1.00 95.25 310 ARG A O 1
ATOM 2393 N N . GLY A 1 311 ? 11.763 6.484 -8.835 1.00 94.38 311 GLY A N 1
ATOM 2394 C CA . GLY A 1 311 ? 13.107 7.054 -8.754 1.00 94.38 311 GLY A CA 1
ATOM 2395 C C . GLY A 1 311 ? 13.390 7.790 -7.442 1.00 94.38 311 GLY A C 1
ATOM 2396 O O . GLY A 1 311 ? 12.636 7.710 -6.483 1.00 94.38 311 GLY A O 1
ATOM 2397 N N . GLY A 1 312 ? 14.539 8.459 -7.393 1.00 94.81 312 GLY A N 1
ATOM 2398 C CA . GLY A 1 312 ? 15.063 9.132 -6.203 1.00 94.81 312 GLY A CA 1
ATOM 2399 C C . GLY A 1 312 ? 16.114 10.172 -6.578 1.00 94.81 312 GLY A C 1
ATOM 2400 O O . GLY A 1 312 ? 16.253 10.513 -7.764 1.00 94.81 312 GLY A O 1
ATOM 2401 N N . LYS A 1 313 ? 16.892 10.638 -5.594 1.00 94.81 313 LYS A N 1
ATOM 2402 C CA . LYS A 1 313 ? 17.973 11.621 -5.772 1.00 94.81 313 LYS A CA 1
ATOM 2403 C C . LYS A 1 313 ? 18.774 11.373 -7.046 1.00 94.81 313 LYS A C 1
ATOM 2405 O O . LYS A 1 313 ? 19.228 10.263 -7.332 1.00 94.81 313 LYS A O 1
ATOM 2410 N N . GLY A 1 314 ? 18.999 12.440 -7.798 1.00 92.75 314 GLY A N 1
ATOM 2411 C CA . GLY A 1 314 ? 19.764 12.453 -9.037 1.00 92.75 314 GLY A CA 1
ATOM 2412 C C . GLY A 1 314 ? 18.971 12.089 -10.290 1.00 92.75 314 GLY A C 1
ATOM 2413 O O . GLY A 1 314 ? 19.558 12.152 -11.368 1.00 92.75 314 GLY A O 1
ATOM 2414 N N . SER A 1 315 ? 17.691 11.713 -10.191 1.00 94.38 315 SER A N 1
ATOM 2415 C CA . SER A 1 315 ? 16.824 11.393 -11.337 1.00 94.38 315 SER A CA 1
ATOM 2416 C C . SER A 1 315 ? 15.711 12.423 -11.540 1.00 94.38 315 SER A C 1
ATOM 2418 O O . SER A 1 315 ? 15.339 13.113 -10.603 1.00 94.38 315 SER A O 1
ATOM 2420 N N . THR A 1 316 ? 15.186 12.522 -12.763 1.00 96.31 316 THR A N 1
ATOM 2421 C CA . THR A 1 316 ? 14.069 13.420 -13.127 1.00 96.31 316 THR A CA 1
ATOM 2422 C C . THR A 1 316 ? 12.707 12.725 -13.128 1.00 96.31 316 THR A C 1
ATOM 2424 O O . THR A 1 316 ? 11.708 13.307 -13.551 1.00 96.31 316 THR A O 1
ATOM 2427 N N . TRP A 1 317 ? 12.659 11.482 -12.649 1.00 97.12 317 TRP A N 1
ATOM 2428 C CA . TRP A 1 317 ? 11.415 10.832 -12.242 1.00 97.12 317 TRP A CA 1
ATOM 2429 C C . TRP A 1 317 ? 10.811 11.567 -11.034 1.00 97.12 317 TRP A C 1
ATOM 2431 O O . TRP A 1 317 ? 11.522 12.298 -10.339 1.00 97.12 317 TRP A O 1
ATOM 2441 N N . GLU A 1 318 ? 9.511 11.405 -10.790 1.00 97.12 318 GLU A N 1
ATOM 2442 C CA . GLU A 1 318 ? 8.779 12.119 -9.739 1.00 97.12 318 GLU A CA 1
ATOM 2443 C C . GLU A 1 318 ? 9.448 11.961 -8.376 1.00 97.12 318 GLU A C 1
ATOM 2445 O O . GLU A 1 318 ? 9.657 12.955 -7.696 1.00 97.12 318 GLU A O 1
ATOM 2450 N N . GLY A 1 319 ? 9.904 10.765 -8.009 1.00 96.44 319 GLY A N 1
ATOM 2451 C CA . GLY A 1 319 ? 10.542 10.510 -6.717 1.00 96.44 319 GLY A CA 1
ATOM 2452 C C . GLY A 1 319 ? 11.904 11.181 -6.531 1.00 96.44 319 GLY A C 1
ATOM 2453 O O . GLY A 1 319 ? 12.433 11.160 -5.429 1.00 96.44 319 GLY A O 1
ATOM 2454 N N . GLY A 1 320 ? 12.502 11.763 -7.576 1.00 95.94 320 GLY A N 1
ATOM 2455 C CA . GLY A 1 320 ? 13.745 12.531 -7.462 1.00 95.94 320 GLY A CA 1
ATOM 2456 C C . GLY A 1 320 ? 13.565 14.038 -7.288 1.00 95.94 320 GLY A C 1
ATOM 2457 O O . GLY A 1 320 ? 14.544 14.710 -6.954 1.00 95.94 320 GLY A O 1
ATOM 2458 N N . MET A 1 321 ? 12.368 14.565 -7.569 1.00 96.94 321 MET A N 1
ATOM 2459 C CA . MET A 1 321 ? 12.099 16.007 -7.570 1.00 96.94 321 MET A CA 1
ATOM 2460 C C . MET A 1 321 ? 10.763 16.405 -6.936 1.00 96.94 321 MET A C 1
ATOM 2462 O O . MET A 1 321 ? 10.599 17.586 -6.671 1.00 96.94 321 MET A O 1
ATOM 2466 N N . ARG A 1 322 ? 9.793 15.508 -6.728 1.00 97.62 322 ARG A N 1
ATOM 2467 C CA . ARG A 1 322 ? 8.541 15.793 -6.013 1.00 97.62 322 ARG A CA 1
ATOM 2468 C C . ARG A 1 322 ? 8.742 15.448 -4.539 1.00 97.62 322 ARG A C 1
ATOM 2470 O O . ARG A 1 322 ? 8.902 14.281 -4.194 1.00 97.62 322 ARG A O 1
ATOM 2477 N N . GLU A 1 323 ? 8.668 16.462 -3.687 1.00 96.44 323 GLU A N 1
ATOM 2478 C CA . GLU A 1 323 ? 8.998 16.387 -2.260 1.00 96.44 323 GLU A CA 1
ATOM 2479 C C . GLU A 1 323 ? 7.781 16.707 -1.383 1.00 96.44 323 GLU A C 1
ATOM 2481 O O . GLU A 1 323 ? 6.801 17.282 -1.875 1.00 96.44 323 GLU A O 1
ATOM 2486 N N . PRO A 1 324 ? 7.809 16.377 -0.078 1.00 97.19 324 PRO A N 1
ATOM 2487 C CA . PRO A 1 324 ? 6.804 16.881 0.845 1.00 97.19 324 PRO A CA 1
ATOM 2488 C C . PRO A 1 324 ? 6.831 18.415 0.863 1.00 97.19 324 PRO A C 1
ATOM 2490 O O . PRO A 1 324 ? 7.894 19.002 1.022 1.00 97.19 324 PRO A O 1
ATOM 2493 N N . GLY A 1 325 ? 5.677 19.069 0.740 1.00 98.19 325 GLY A N 1
ATOM 2494 C CA . GLY A 1 325 ? 5.524 20.517 0.913 1.00 98.19 325 GLY A CA 1
ATOM 2495 C C . GLY A 1 325 ? 4.443 20.834 1.944 1.00 98.19 325 GLY A C 1
ATOM 2496 O O . GLY A 1 325 ? 3.276 20.495 1.741 1.00 98.19 325 GLY A O 1
ATOM 2497 N N . ILE A 1 326 ? 4.796 21.466 3.063 1.00 98.69 326 ILE A N 1
ATOM 2498 C CA . ILE A 1 326 ? 3.835 21.822 4.121 1.00 98.69 326 ILE A CA 1
ATOM 2499 C C . ILE A 1 326 ? 3.968 23.307 4.440 1.00 98.69 326 ILE A C 1
ATOM 2501 O O . ILE A 1 326 ? 5.034 23.760 4.846 1.00 98.69 326 ILE A O 1
ATOM 2505 N N . ALA A 1 327 ? 2.878 24.053 4.277 1.00 98.69 327 ALA A N 1
ATOM 2506 C CA . ALA A 1 327 ? 2.788 25.467 4.611 1.00 98.69 327 ALA A CA 1
ATOM 2507 C C . ALA A 1 327 ? 1.949 25.657 5.876 1.00 98.69 327 ALA A C 1
ATOM 2509 O O . ALA A 1 327 ? 0.841 25.137 5.969 1.00 98.69 327 ALA A O 1
ATOM 2510 N N . TRP A 1 328 ? 2.444 26.432 6.833 1.00 98.69 328 TRP A N 1
ATOM 2511 C CA . TRP A 1 328 ? 1.778 26.673 8.108 1.00 98.69 328 TRP A CA 1
ATOM 2512 C C . TRP A 1 328 ? 1.807 28.160 8.446 1.00 98.69 328 TRP A C 1
ATOM 2514 O O . TRP A 1 328 ? 2.863 28.791 8.455 1.00 98.69 328 TRP A O 1
ATOM 2524 N N . TRP A 1 329 ? 0.623 28.718 8.686 1.00 97.94 329 TRP A N 1
ATOM 2525 C CA . TRP A 1 329 ? 0.421 30.072 9.193 1.00 97.94 329 TRP A CA 1
ATOM 2526 C C . TRP A 1 329 ? -1.016 30.172 9.727 1.00 97.94 329 TRP A C 1
ATOM 2528 O O . TRP A 1 329 ? -1.930 30.480 8.957 1.00 97.94 329 TRP A O 1
ATOM 2538 N N . PRO A 1 330 ? -1.244 29.907 11.027 1.00 95.06 330 PRO A N 1
ATOM 2539 C CA . PRO A 1 330 ? -2.585 29.666 11.568 1.00 95.06 330 PRO A CA 1
ATOM 2540 C C . PRO A 1 330 ? -3.606 30.793 11.353 1.00 95.06 330 PRO A C 1
ATOM 2542 O O . PRO A 1 330 ? -4.806 30.530 11.340 1.00 95.06 330 PRO A O 1
ATOM 2545 N N . SER A 1 331 ? -3.157 32.044 11.188 1.00 94.62 331 SER A N 1
ATOM 2546 C CA . SER A 1 331 ? -4.053 33.195 11.008 1.00 94.62 331 SER A CA 1
ATOM 2547 C C . SER A 1 331 ? -4.451 33.468 9.554 1.00 94.62 331 SER A C 1
ATOM 2549 O O . SER A 1 331 ? -5.428 34.183 9.332 1.00 94.62 331 SER A O 1
ATOM 2551 N N . GLN A 1 332 ? -3.701 32.949 8.571 1.00 95.69 332 GLN A N 1
ATOM 2552 C CA . GLN A 1 332 ? -3.892 33.265 7.146 1.00 95.69 332 GLN A CA 1
ATOM 2553 C C . GLN A 1 332 ? -4.158 32.034 6.272 1.00 95.69 332 GLN A C 1
ATOM 2555 O O . GLN A 1 332 ? -4.897 32.137 5.294 1.00 95.69 332 GLN A O 1
ATOM 2560 N N . ILE A 1 333 ? -3.552 30.885 6.589 1.00 97.44 333 ILE A N 1
ATOM 2561 C CA . ILE A 1 333 ? -3.685 29.651 5.805 1.00 97.44 333 ILE A CA 1
ATOM 2562 C C . ILE A 1 333 ? -4.840 28.818 6.379 1.00 97.44 333 ILE A C 1
ATOM 2564 O O . ILE A 1 333 ? -4.844 28.545 7.580 1.00 97.44 333 ILE A O 1
ATOM 2568 N N . PRO A 1 334 ? -5.813 28.383 5.556 1.00 95.31 334 PRO A N 1
ATOM 2569 C CA . PRO A 1 334 ? -6.876 27.499 6.016 1.00 95.31 334 PRO A CA 1
ATOM 2570 C C . PRO A 1 334 ? -6.322 26.164 6.538 1.00 95.31 334 PRO A C 1
ATOM 2572 O O . PRO A 1 334 ? -5.573 25.481 5.839 1.00 95.31 334 PRO A O 1
ATOM 2575 N N . ALA A 1 335 ? -6.722 25.787 7.752 1.00 96.25 335 ALA A N 1
ATOM 2576 C CA . ALA A 1 335 ? -6.258 24.566 8.403 1.00 96.25 335 ALA A CA 1
ATOM 2577 C C . ALA A 1 335 ? -6.806 23.293 7.734 1.00 96.25 335 ALA A C 1
ATOM 2579 O O . ALA A 1 335 ? -7.976 23.229 7.346 1.00 96.25 335 ALA A O 1
ATOM 2580 N N . GLY A 1 336 ? -5.967 22.260 7.654 1.00 93.00 336 GLY A N 1
ATOM 2581 C CA . GLY A 1 336 ? -6.333 20.915 7.212 1.00 93.00 336 GLY A CA 1
ATOM 2582 C C . GLY A 1 336 ? -6.557 20.790 5.706 1.00 93.00 336 GLY A C 1
ATOM 2583 O O . GLY A 1 336 ? -7.192 19.833 5.258 1.00 93.00 336 GLY A O 1
ATOM 2584 N N . VAL A 1 337 ? -6.066 21.744 4.910 1.00 96.12 337 VAL A N 1
ATOM 2585 C CA . VAL A 1 337 ? -6.263 21.744 3.456 1.00 96.12 337 VAL A CA 1
ATOM 2586 C C . VAL A 1 337 ? -5.181 20.924 2.761 1.00 96.12 337 VAL A C 1
ATOM 2588 O O . VAL A 1 337 ? -3.990 21.067 3.018 1.00 96.12 337 VAL A O 1
ATOM 2591 N N . THR A 1 338 ? -5.592 20.072 1.823 1.00 97.12 338 THR A N 1
ATOM 2592 C CA . THR A 1 338 ? -4.680 19.434 0.867 1.00 97.12 338 THR A CA 1
ATOM 2593 C C . THR A 1 338 ? -4.873 20.075 -0.499 1.00 97.12 338 THR A C 1
ATOM 2595 O O . THR A 1 338 ? -5.990 20.082 -1.009 1.00 97.12 338 THR A O 1
ATOM 2598 N N . THR A 1 339 ? -3.795 20.583 -1.096 1.00 95.50 339 THR A N 1
ATOM 2599 C CA . THR A 1 339 ? -3.823 21.203 -2.425 1.00 95.50 339 THR A CA 1
ATOM 2600 C C . THR A 1 339 ? -3.158 20.323 -3.486 1.00 95.50 339 THR A C 1
ATOM 2602 O O . THR A 1 339 ? -2.195 19.593 -3.213 1.00 95.50 339 THR A O 1
ATOM 2605 N N . GLN A 1 340 ? -3.706 20.394 -4.700 1.00 92.81 340 GLN A N 1
ATOM 2606 C CA . GLN A 1 340 ? -3.165 19.801 -5.928 1.00 92.81 340 GLN A CA 1
ATOM 2607 C C . GLN A 1 340 ? -2.421 20.836 -6.788 1.00 92.81 340 GLN A C 1
ATOM 2609 O O . GLN A 1 340 ? -1.875 20.481 -7.830 1.00 92.81 340 GLN A O 1
ATOM 2614 N N . ALA A 1 341 ? -2.375 22.101 -6.350 1.00 94.69 341 ALA A N 1
ATOM 2615 C CA . ALA A 1 341 ? -1.626 23.149 -7.026 1.00 94.69 341 ALA A CA 1
ATOM 2616 C C . ALA A 1 341 ? -0.164 22.722 -7.214 1.00 94.69 341 ALA A C 1
ATOM 2618 O O . ALA A 1 341 ? 0.491 22.266 -6.271 1.00 94.69 341 ALA A O 1
ATOM 2619 N N . VAL A 1 342 ? 0.355 22.899 -8.429 1.00 95.44 342 VAL A N 1
ATOM 2620 C CA . VAL A 1 342 ? 1.758 22.607 -8.734 1.00 95.44 342 VAL A CA 1
ATOM 2621 C C . VAL A 1 342 ? 2.624 23.702 -8.123 1.00 95.44 342 VAL A C 1
ATOM 2623 O O . VAL A 1 342 ? 2.683 24.809 -8.655 1.00 95.44 342 VAL A O 1
ATOM 2626 N N . GLY A 1 343 ? 3.322 23.389 -7.034 1.00 96.69 343 GLY A N 1
ATOM 2627 C CA . GLY A 1 343 ? 4.285 24.272 -6.372 1.00 96.69 343 GLY A CA 1
ATOM 2628 C C . GLY A 1 343 ? 5.726 23.827 -6.616 1.00 96.69 343 GLY A C 1
ATOM 2629 O O . GLY A 1 343 ? 5.979 22.681 -6.979 1.00 96.69 343 GLY A O 1
ATOM 2630 N N . SER A 1 344 ? 6.688 24.719 -6.424 1.00 97.31 344 SER A N 1
ATOM 2631 C CA . SER A 1 344 ? 8.108 24.411 -6.531 1.00 97.31 344 SER A CA 1
ATOM 2632 C C . SER A 1 344 ? 8.953 25.223 -5.557 1.00 97.31 344 SER A C 1
ATOM 2634 O O . SER A 1 344 ? 8.546 26.291 -5.101 1.00 97.31 344 SER A O 1
ATOM 2636 N N . THR A 1 345 ? 10.172 24.766 -5.279 1.00 97.38 345 THR A N 1
ATOM 2637 C CA . THR A 1 345 ? 11.107 25.492 -4.411 1.00 97.38 345 THR A CA 1
ATOM 2638 C C . THR A 1 345 ? 11.438 26.893 -4.931 1.00 97.38 345 THR A C 1
ATOM 2640 O O . THR A 1 345 ? 11.670 27.783 -4.119 1.00 97.38 345 THR A O 1
ATOM 2643 N N . MET A 1 346 ? 11.392 27.130 -6.250 1.00 97.62 346 MET A N 1
ATOM 2644 C CA . MET A 1 346 ? 11.574 28.468 -6.843 1.00 97.62 346 MET A CA 1
ATOM 2645 C C . MET A 1 346 ? 10.457 29.436 -6.448 1.00 97.62 346 MET A C 1
ATOM 2647 O O . MET A 1 346 ? 10.692 30.634 -6.327 1.00 97.62 346 MET A O 1
ATOM 2651 N N . ASP A 1 347 ? 9.247 28.931 -6.224 1.00 98.12 347 ASP A N 1
ATOM 2652 C CA . ASP A 1 347 ? 8.086 29.762 -5.907 1.00 98.12 347 ASP A CA 1
ATOM 2653 C C . ASP A 1 347 ? 8.166 30.351 -4.505 1.00 98.12 347 ASP A C 1
ATOM 2655 O O . ASP A 1 347 ? 7.581 31.400 -4.244 1.00 98.12 347 ASP A O 1
ATOM 2659 N N . LEU A 1 348 ? 8.912 29.707 -3.601 1.00 98.38 348 LEU A N 1
ATOM 2660 C CA . LEU A 1 348 ? 9.141 30.235 -2.259 1.00 98.38 348 LEU A CA 1
ATOM 2661 C C . LEU A 1 348 ? 9.847 31.593 -2.318 1.00 98.38 348 LEU A C 1
ATOM 2663 O O . LEU A 1 348 ? 9.519 32.467 -1.525 1.00 98.38 348 LEU A O 1
ATOM 2667 N N . TYR A 1 349 ? 10.726 31.819 -3.301 1.00 98.44 349 TYR A N 1
ATOM 2668 C CA . TYR A 1 349 ? 11.333 33.129 -3.540 1.00 98.44 349 TYR A CA 1
ATOM 2669 C C . TYR A 1 349 ? 10.265 34.203 -3.790 1.00 98.44 349 TYR A C 1
ATOM 2671 O O . TYR A 1 349 ? 10.147 35.165 -3.033 1.00 98.44 349 TYR A O 1
ATOM 2679 N N . THR A 1 350 ? 9.446 34.010 -4.826 1.00 97.81 350 THR A N 1
ATOM 2680 C CA . THR A 1 350 ? 8.418 34.970 -5.256 1.00 97.81 350 THR A CA 1
ATOM 2681 C C . THR A 1 350 ? 7.344 35.157 -4.184 1.00 97.81 350 THR A C 1
ATOM 2683 O O . THR A 1 350 ? 6.944 36.282 -3.889 1.00 97.81 350 THR A O 1
ATOM 2686 N N . THR A 1 351 ? 6.923 34.064 -3.548 1.00 98.12 351 THR A N 1
ATOM 2687 C CA . THR A 1 351 ? 5.912 34.051 -2.481 1.00 98.12 351 THR A CA 1
ATOM 2688 C C . THR A 1 351 ? 6.388 34.820 -1.246 1.00 98.12 351 THR A C 1
ATOM 2690 O O . THR A 1 351 ? 5.648 35.645 -0.711 1.00 98.12 351 THR A O 1
ATOM 2693 N N . CYS A 1 352 ? 7.633 34.612 -0.802 1.00 98.44 352 CYS A N 1
ATOM 2694 C CA . CYS A 1 352 ? 8.192 35.328 0.346 1.00 98.44 352 CYS A CA 1
ATOM 2695 C C . CYS A 1 352 ? 8.365 36.827 0.069 1.00 98.44 352 CYS A C 1
ATOM 2697 O O . CYS A 1 352 ? 8.059 37.639 0.943 1.00 98.44 352 CYS A O 1
ATOM 2699 N N . LEU A 1 353 ? 8.795 37.215 -1.137 1.00 97.75 353 LEU A N 1
ATOM 2700 C CA . LEU A 1 353 ? 8.879 38.630 -1.517 1.00 97.75 353 LEU A CA 1
ATOM 2701 C C . LEU A 1 353 ? 7.498 39.292 -1.577 1.00 97.75 353 LEU A C 1
ATOM 2703 O O . LEU A 1 353 ? 7.335 40.396 -1.058 1.00 97.75 353 LEU A O 1
ATOM 2707 N N . SER A 1 354 ? 6.494 38.591 -2.109 1.00 96.69 354 SER A N 1
ATOM 2708 C CA . SER A 1 354 ? 5.100 39.049 -2.121 1.00 96.69 354 SER A CA 1
ATOM 2709 C C . SER A 1 354 ? 4.573 39.294 -0.700 1.00 96.69 354 SER A C 1
ATOM 2711 O O . SER A 1 354 ? 4.091 40.386 -0.393 1.00 96.69 354 SER A O 1
ATOM 2713 N N . MET A 1 355 ? 4.772 38.339 0.220 1.00 95.50 355 MET A N 1
ATOM 2714 C CA . MET A 1 355 ? 4.409 38.488 1.639 1.00 95.50 355 MET A CA 1
ATOM 2715 C C . MET A 1 355 ? 5.165 39.628 2.338 1.00 95.50 355 MET A C 1
ATOM 2717 O O . MET A 1 355 ? 4.616 40.296 3.216 1.00 95.50 355 MET A O 1
ATOM 2721 N N . ALA A 1 356 ? 6.415 39.877 1.942 1.00 95.50 356 ALA A N 1
ATOM 2722 C CA . ALA A 1 356 ? 7.214 40.989 2.438 1.00 95.50 356 ALA A CA 1
ATOM 2723 C C . ALA A 1 356 ? 6.826 42.346 1.826 1.00 95.50 356 ALA A C 1
ATOM 2725 O O . ALA A 1 356 ? 7.279 43.380 2.323 1.00 95.50 356 ALA A O 1
ATOM 2726 N N . GLY A 1 357 ? 6.000 42.372 0.775 1.00 93.94 357 GLY A N 1
ATOM 2727 C CA . GLY A 1 357 ? 5.714 43.579 0.001 1.00 93.94 357 GLY A CA 1
ATOM 2728 C C . GLY A 1 357 ? 6.939 44.113 -0.750 1.00 93.94 357 GLY A C 1
ATOM 2729 O O . GLY A 1 357 ? 7.040 45.321 -0.964 1.00 93.94 357 GLY A O 1
ATOM 2730 N N . ALA A 1 358 ? 7.882 43.233 -1.094 1.00 93.06 358 ALA A N 1
ATOM 2731 C CA . ALA A 1 358 ? 9.068 43.539 -1.882 1.00 93.06 358 ALA A CA 1
ATOM 2732 C C . ALA A 1 358 ? 8.795 43.316 -3.379 1.00 93.06 358 ALA A C 1
ATOM 2734 O O . ALA A 1 358 ? 8.047 42.418 -3.763 1.00 93.06 358 ALA A O 1
ATOM 2735 N N . GLU A 1 359 ? 9.408 44.134 -4.233 1.00 89.94 359 GLU A N 1
ATOM 2736 C CA . GLU A 1 359 ? 9.316 43.965 -5.685 1.00 89.94 359 GLU A CA 1
ATOM 2737 C C . GLU A 1 359 ? 10.280 42.876 -6.170 1.00 89.94 359 GLU A C 1
ATOM 2739 O O . GLU A 1 359 ? 11.370 42.702 -5.624 1.00 89.94 359 GLU A O 1
ATOM 2744 N N . LEU A 1 360 ? 9.900 42.161 -7.232 1.00 92.62 360 LEU A N 1
ATOM 2745 C CA . LEU A 1 360 ? 10.813 41.230 -7.891 1.00 92.62 360 LEU A CA 1
ATOM 2746 C C . LEU A 1 360 ? 11.984 41.990 -8.535 1.00 92.62 360 LEU A C 1
ATOM 2748 O O . LEU A 1 360 ? 11.774 43.049 -9.137 1.00 92.62 360 LEU A O 1
ATOM 2752 N N . PRO A 1 361 ? 13.214 41.448 -8.481 1.00 88.31 361 PRO A N 1
ATOM 2753 C CA . PRO A 1 361 ? 14.376 42.113 -9.050 1.00 88.31 361 PRO A CA 1
ATOM 2754 C C . PRO A 1 361 ? 14.235 42.273 -10.569 1.00 88.31 361 PRO A C 1
ATOM 2756 O O . PRO A 1 361 ? 14.008 41.314 -11.310 1.00 88.31 361 PRO A O 1
ATOM 2759 N N . SER A 1 362 ? 14.413 43.504 -11.048 1.00 84.31 362 SER A N 1
ATOM 2760 C CA . SER A 1 362 ? 14.344 43.828 -12.476 1.00 84.31 362 SER A CA 1
ATOM 2761 C C . SER A 1 362 ? 15.592 43.370 -13.251 1.00 84.31 362 SER A C 1
ATOM 2763 O O . SER A 1 362 ? 16.663 43.137 -12.687 1.00 84.31 362 SER A O 1
ATOM 2765 N N . GLY A 1 363 ? 15.461 43.228 -14.575 1.00 82.69 363 GLY A N 1
ATOM 2766 C CA . GLY A 1 363 ? 16.585 42.919 -15.471 1.00 82.69 363 GLY A CA 1
ATOM 2767 C C . GLY A 1 363 ? 17.000 41.444 -15.533 1.00 82.69 363 GLY A C 1
ATOM 2768 O O . GLY A 1 363 ? 17.994 41.125 -16.182 1.00 82.69 363 GLY A O 1
ATOM 2769 N N . ARG A 1 364 ? 16.244 40.536 -14.903 1.00 87.31 364 ARG A N 1
ATOM 2770 C CA . ARG A 1 364 ? 16.454 39.082 -14.971 1.00 87.31 364 ARG A CA 1
ATOM 2771 C C . ARG A 1 364 ? 15.129 38.329 -15.007 1.00 87.31 364 ARG A C 1
ATOM 2773 O O . ARG A 1 364 ? 14.136 38.792 -14.461 1.00 87.31 364 ARG A O 1
ATOM 2780 N N . THR A 1 365 ? 15.126 37.159 -15.636 1.00 91.25 365 THR A N 1
ATOM 2781 C CA . THR A 1 365 ? 13.967 36.256 -15.621 1.00 91.25 365 THR A CA 1
ATOM 2782 C C . THR A 1 365 ? 13.889 35.547 -14.276 1.00 91.25 365 THR A C 1
ATOM 2784 O O . THR A 1 365 ? 14.865 34.892 -13.903 1.00 91.25 365 THR A O 1
ATOM 2787 N N . ILE A 1 366 ? 12.750 35.670 -13.595 1.00 94.75 366 ILE A N 1
ATOM 2788 C CA . ILE A 1 366 ? 12.359 34.884 -12.420 1.00 94.75 366 ILE A CA 1
ATOM 2789 C C . ILE A 1 366 ? 11.374 33.818 -12.901 1.00 94.75 366 ILE A C 1
ATOM 2791 O O . ILE A 1 366 ? 10.415 34.153 -13.592 1.00 94.75 366 ILE A O 1
ATOM 2795 N N . ASP A 1 367 ? 11.653 32.549 -12.600 1.00 95.19 367 ASP A N 1
ATOM 2796 C CA . ASP A 1 367 ? 10.837 31.414 -13.052 1.00 95.19 367 ASP A CA 1
ATOM 2797 C C . ASP A 1 367 ? 9.787 31.003 -11.989 1.00 95.19 367 ASP A C 1
ATOM 2799 O O . ASP A 1 367 ? 8.795 30.354 -12.319 1.00 95.19 367 ASP A O 1
ATOM 2803 N N . GLY A 1 368 ? 9.993 31.373 -10.717 1.00 95.44 368 GLY A N 1
ATOM 2804 C CA . GLY A 1 368 ? 9.070 31.094 -9.613 1.00 95.44 368 GLY A CA 1
ATOM 2805 C C . GLY A 1 368 ? 7.796 31.946 -9.648 1.00 95.44 368 GLY A C 1
ATOM 2806 O O . GLY A 1 368 ? 7.850 33.145 -9.930 1.00 95.44 368 GLY A O 1
ATOM 2807 N N . VAL A 1 369 ? 6.658 31.353 -9.286 1.00 95.19 369 VAL A N 1
ATOM 2808 C CA . VAL A 1 369 ? 5.341 32.016 -9.225 1.00 95.19 369 VAL A CA 1
ATOM 2809 C C . VAL A 1 369 ? 4.953 32.360 -7.787 1.00 95.19 369 VAL A C 1
ATOM 2811 O O . VAL A 1 369 ? 5.457 31.765 -6.839 1.00 95.19 369 VAL A O 1
ATOM 2814 N N . ASP A 1 370 ? 4.055 33.327 -7.606 1.00 96.81 370 ASP A N 1
ATOM 2815 C CA . ASP A 1 370 ? 3.538 33.684 -6.282 1.00 96.81 370 ASP A CA 1
ATOM 2816 C C . ASP A 1 370 ? 2.428 32.708 -5.856 1.00 96.81 370 ASP A C 1
ATOM 2818 O O . ASP A 1 370 ? 1.361 32.658 -6.469 1.00 96.81 370 ASP A O 1
ATOM 2822 N N . LEU A 1 371 ? 2.667 31.940 -4.789 1.00 97.62 371 LEU A N 1
ATOM 2823 C CA . LEU A 1 371 ? 1.707 30.986 -4.231 1.00 97.62 371 LEU A CA 1
ATOM 2824 C C . LEU A 1 371 ? 0.760 31.609 -3.198 1.00 97.62 371 LEU A C 1
ATOM 2826 O O . LEU A 1 371 ? -0.127 30.903 -2.719 1.00 97.62 371 LEU A O 1
ATOM 2830 N N . THR A 1 372 ? 0.873 32.898 -2.851 1.00 97.12 372 THR A N 1
ATOM 2831 C CA . THR A 1 372 ? -0.055 33.539 -1.898 1.00 97.12 372 THR A CA 1
ATOM 2832 C C . THR A 1 372 ? -1.538 33.383 -2.272 1.00 97.12 372 THR A C 1
ATOM 2834 O O . THR A 1 372 ? -2.336 33.159 -1.355 1.00 97.12 372 THR A O 1
ATOM 2837 N N . PRO A 1 373 ? -1.968 33.398 -3.557 1.00 97.12 373 PRO A N 1
ATOM 2838 C CA . PRO A 1 373 ? -3.362 33.123 -3.895 1.00 97.12 373 PRO A CA 1
ATOM 2839 C C . PRO A 1 373 ? -3.790 31.699 -3.522 1.00 97.12 373 PRO A C 1
ATOM 2841 O O . PRO A 1 373 ? -4.907 31.518 -3.048 1.00 97.12 373 PRO A O 1
ATOM 2844 N N . VAL A 1 374 ? -2.912 30.705 -3.682 1.00 97.19 374 VAL A N 1
ATOM 2845 C CA . VAL A 1 374 ? -3.181 29.310 -3.293 1.00 97.19 374 VAL A CA 1
ATOM 2846 C C . VAL A 1 374 ? -3.205 29.179 -1.774 1.00 97.19 374 VAL A C 1
ATOM 2848 O O . VAL A 1 374 ? -4.181 28.697 -1.206 1.00 97.19 374 VAL A O 1
ATOM 2851 N N . LEU A 1 375 ? -2.162 29.674 -1.104 1.00 97.69 375 LEU A N 1
ATOM 2852 C CA . LEU A 1 375 ? -1.993 29.569 0.347 1.00 97.69 375 LEU A CA 1
ATOM 2853 C C . LEU A 1 375 ? -3.151 30.213 1.120 1.00 97.69 375 LEU A C 1
ATOM 2855 O O . LEU A 1 375 ? -3.553 29.702 2.161 1.00 97.69 375 LEU A O 1
ATOM 2859 N N . PHE A 1 376 ? -3.720 31.301 0.596 1.00 96.75 376 PHE A N 1
ATOM 2860 C CA . PHE A 1 376 ? -4.842 32.010 1.216 1.00 96.75 376 PHE A CA 1
ATOM 2861 C C . PHE A 1 376 ? -6.217 31.583 0.674 1.00 96.75 376 PHE A C 1
ATOM 2863 O O . PHE A 1 376 ? -7.205 32.284 0.899 1.00 96.75 376 PHE A O 1
ATOM 2870 N N . GLY A 1 377 ? -6.297 30.459 -0.051 1.00 92.25 377 GLY A N 1
ATOM 2871 C CA . GLY A 1 377 ? -7.558 29.869 -0.517 1.00 92.25 377 GLY A CA 1
ATOM 2872 C C . GLY A 1 377 ? -8.306 30.699 -1.566 1.00 92.25 377 GLY A C 1
ATOM 2873 O O . GLY A 1 377 ? -9.531 30.646 -1.638 1.00 92.25 377 GLY A O 1
ATOM 2874 N N . LYS A 1 378 ? -7.586 31.507 -2.351 1.00 94.50 378 LYS A N 1
ATOM 2875 C CA . LYS A 1 378 ? -8.134 32.377 -3.408 1.00 94.50 378 LYS A CA 1
ATOM 2876 C C . LYS A 1 378 ? -7.995 31.787 -4.814 1.00 94.50 378 LYS A C 1
ATOM 2878 O O . LYS A 1 378 ? -8.582 32.334 -5.743 1.00 94.50 378 LYS A O 1
ATOM 2883 N N . SER A 1 379 ? -7.199 30.732 -4.982 1.00 93.38 379 SER A N 1
ATOM 2884 C CA . SER A 1 379 ? -6.948 30.055 -6.258 1.00 93.38 379 SER A CA 1
ATOM 2885 C C . SER A 1 379 ? -6.583 28.588 -6.028 1.00 93.38 379 SER A C 1
ATOM 2887 O O . SER A 1 379 ? -5.964 28.265 -5.016 1.00 93.38 379 SER A O 1
ATOM 2889 N N . ASP A 1 380 ? -6.894 27.729 -6.997 1.00 88.81 380 ASP A N 1
ATOM 2890 C CA . ASP A 1 380 ? -6.452 26.326 -7.034 1.00 88.81 380 ASP A CA 1
ATOM 2891 C C . ASP A 1 380 ? -5.061 26.161 -7.680 1.00 88.81 380 ASP A C 1
ATOM 2893 O O . ASP A 1 380 ? -4.544 25.051 -7.801 1.00 88.81 380 ASP A O 1
ATOM 2897 N N . GLY A 1 381 ? -4.429 27.273 -8.068 1.00 88.44 381 GLY A N 1
ATOM 2898 C CA . GLY A 1 381 ? -3.139 27.317 -8.752 1.00 88.44 381 GLY A CA 1
ATOM 2899 C C . GLY A 1 381 ? -3.270 27.671 -10.232 1.00 88.44 381 GLY A C 1
ATOM 2900 O O . GLY A 1 381 ? -4.366 27.743 -10.784 1.00 88.44 381 GLY A O 1
ATOM 2901 N N . GLU A 1 382 ? -2.134 27.929 -10.874 1.00 84.00 382 GLU A N 1
ATOM 2902 C CA . GLU A 1 382 ? -2.065 28.240 -12.303 1.00 84.00 382 GLU A CA 1
ATOM 2903 C C . GLU A 1 382 ? -1.507 27.043 -13.083 1.00 84.00 382 GLU A C 1
ATOM 2905 O O . GLU A 1 382 ? -0.547 26.396 -12.651 1.00 84.00 382 GLU A O 1
ATOM 2910 N N . GLU A 1 383 ? -2.082 26.756 -14.255 1.00 85.12 383 GLU A N 1
ATOM 2911 C CA . GLU A 1 383 ? -1.459 25.833 -15.202 1.00 85.12 383 GLU A CA 1
ATOM 2912 C C . GLU A 1 383 ? -0.159 26.441 -15.727 1.00 85.12 383 GLU A C 1
ATOM 2914 O O . GLU A 1 383 ? -0.150 27.513 -16.335 1.00 85.12 383 GLU A O 1
ATOM 2919 N N . ARG A 1 384 ? 0.953 25.735 -15.525 1.00 91.50 384 ARG A N 1
ATOM 2920 C CA . ARG A 1 384 ? 2.275 26.187 -15.956 1.00 91.50 384 ARG A CA 1
ATOM 2921 C C . ARG A 1 384 ? 3.131 25.042 -16.465 1.00 91.50 384 ARG A C 1
ATOM 2923 O O . ARG A 1 384 ? 2.939 23.886 -16.086 1.00 91.50 384 ARG A O 1
ATOM 2930 N N . LEU A 1 385 ? 4.099 25.391 -17.307 1.00 95.19 385 LEU A N 1
ATOM 2931 C CA . LEU A 1 385 ? 5.152 24.477 -17.729 1.00 95.19 385 LEU A CA 1
ATOM 2932 C C . LEU A 1 385 ? 6.203 24.374 -16.616 1.00 95.19 385 LEU A C 1
ATOM 2934 O O . LEU A 1 385 ? 6.798 25.380 -16.236 1.00 95.19 385 LEU A O 1
ATOM 2938 N N . PHE A 1 386 ? 6.457 23.165 -16.126 1.00 96.69 386 PHE A N 1
ATOM 2939 C CA . PHE A 1 386 ? 7.548 22.874 -15.203 1.00 96.69 386 PHE A CA 1
ATOM 2940 C C . PHE A 1 386 ? 8.574 21.952 -15.872 1.00 96.69 386 PHE A C 1
ATOM 2942 O O . PHE A 1 386 ? 8.274 20.821 -16.246 1.00 96.69 386 PHE A O 1
ATOM 2949 N N . CYS A 1 387 ? 9.796 22.442 -16.034 1.00 96.88 387 CYS A N 1
ATOM 2950 C CA . CYS A 1 387 ? 10.901 21.759 -16.698 1.00 96.88 387 CYS A CA 1
ATOM 2951 C C . CYS A 1 387 ? 11.813 21.034 -15.694 1.00 96.88 387 CYS A C 1
ATOM 2953 O O . CYS A 1 387 ? 12.259 21.619 -14.709 1.00 96.88 387 CYS A O 1
ATOM 2955 N N . TYR A 1 388 ? 12.146 19.775 -15.976 1.00 97.00 388 TYR A N 1
ATOM 2956 C CA . TYR A 1 388 ? 12.998 18.922 -15.150 1.00 97.00 388 TYR A CA 1
ATOM 2957 C C . TYR A 1 388 ? 14.402 18.877 -15.754 1.00 97.00 388 TYR A C 1
ATOM 2959 O O . TYR A 1 388 ? 14.650 18.207 -16.764 1.00 97.00 388 TYR A O 1
ATOM 2967 N N . TYR A 1 389 ? 15.329 19.587 -15.118 1.00 93.50 389 TYR A N 1
ATOM 2968 C CA . TYR A 1 389 ? 16.728 19.634 -15.531 1.00 93.50 389 TYR A CA 1
ATOM 2969 C C . TYR A 1 389 ? 17.587 18.650 -14.734 1.00 93.50 389 TYR A C 1
ATOM 2971 O O . TYR A 1 389 ? 17.487 18.551 -13.509 1.00 93.50 389 TYR A O 1
ATOM 2979 N N . ARG A 1 390 ? 18.510 17.972 -15.424 1.00 90.75 390 ARG A N 1
ATOM 2980 C CA . ARG A 1 390 ? 19.588 17.188 -14.809 1.00 90.75 390 ARG A CA 1
ATOM 2981 C C . ARG A 1 390 ? 20.929 17.725 -15.284 1.00 90.75 390 ARG A C 1
ATOM 2983 O O . ARG A 1 390 ? 21.390 17.429 -16.381 1.00 90.75 390 ARG A O 1
ATOM 2990 N N . GLY A 1 391 ? 21.581 18.510 -14.427 1.00 86.38 391 GLY A N 1
ATOM 2991 C CA . GLY A 1 391 ? 22.698 19.338 -14.882 1.00 86.38 391 GLY A CA 1
ATOM 2992 C C . GLY A 1 391 ? 22.186 20.368 -15.899 1.00 86.38 391 GLY A C 1
ATOM 2993 O O . GLY A 1 391 ? 21.130 20.947 -15.651 1.00 86.38 391 GLY A O 1
ATOM 2994 N N . PRO A 1 392 ? 22.887 20.609 -17.019 1.00 85.38 392 PRO A N 1
ATOM 2995 C CA . PRO A 1 392 ? 22.434 21.569 -18.027 1.00 85.38 392 PRO A CA 1
ATOM 2996 C C . PRO A 1 392 ? 21.324 21.033 -18.942 1.00 85.38 392 PRO A C 1
ATOM 2998 O O . PRO A 1 392 ? 20.740 21.800 -19.703 1.00 85.38 392 PRO A O 1
ATOM 3001 N N . ASP A 1 393 ? 21.053 19.730 -18.901 1.00 90.00 393 ASP A N 1
ATOM 3002 C CA . ASP A 1 393 ? 20.209 19.061 -19.881 1.00 90.00 393 ASP A CA 1
ATOM 3003 C C . ASP A 1 393 ? 18.754 19.005 -19.406 1.00 90.00 393 ASP A C 1
ATOM 3005 O O . ASP A 1 393 ? 18.470 18.614 -18.269 1.00 90.00 393 ASP A O 1
ATOM 3009 N N . LEU A 1 394 ? 17.827 19.361 -20.297 1.00 94.19 394 LEU A N 1
ATOM 3010 C CA . LEU A 1 394 ? 16.393 19.183 -20.080 1.00 94.19 394 LEU A CA 1
ATOM 3011 C C . LEU A 1 394 ? 16.017 17.721 -20.343 1.00 94.19 394 LEU A C 1
ATOM 3013 O O . LEU A 1 394 ? 16.148 17.244 -21.470 1.00 94.19 394 LEU A O 1
ATOM 3017 N N . PHE A 1 395 ? 15.551 17.025 -19.309 1.00 96.69 395 PHE A N 1
ATOM 3018 C CA . PHE A 1 395 ? 15.199 15.603 -19.383 1.00 96.69 395 PHE A CA 1
ATOM 3019 C C . PHE A 1 395 ? 13.699 15.389 -19.535 1.00 96.69 395 PHE A C 1
ATOM 3021 O O . PHE A 1 395 ? 13.277 14.528 -20.301 1.00 96.69 395 PHE A O 1
ATOM 3028 N N . ALA A 1 396 ? 12.897 16.181 -18.829 1.00 98.06 396 ALA A N 1
ATOM 3029 C CA . ALA A 1 396 ? 11.448 16.067 -18.856 1.00 98.06 396 ALA A CA 1
ATOM 3030 C C . ALA A 1 396 ? 10.782 17.435 -18.709 1.00 98.06 396 ALA A C 1
ATOM 3032 O O . ALA A 1 396 ? 11.411 18.404 -18.281 1.00 98.06 396 ALA A O 1
ATOM 3033 N N . ALA A 1 397 ? 9.504 17.517 -19.050 1.00 98.06 397 ALA A N 1
ATOM 3034 C CA . ALA A 1 397 ? 8.680 18.693 -18.827 1.00 98.06 397 ALA A CA 1
ATOM 3035 C C . ALA A 1 397 ? 7.261 18.279 -18.455 1.00 98.06 397 ALA A C 1
ATOM 3037 O O . ALA A 1 397 ? 6.757 17.269 -18.936 1.00 98.06 397 ALA A O 1
ATOM 3038 N N . ARG A 1 398 ? 6.614 19.072 -17.610 1.00 97.00 398 ARG A N 1
ATOM 3039 C CA . ARG A 1 398 ? 5.246 18.858 -17.160 1.00 97.00 398 ARG A CA 1
ATOM 3040 C C . ARG A 1 398 ? 4.383 20.062 -17.501 1.00 97.00 398 ARG A C 1
ATOM 3042 O O . ARG A 1 398 ? 4.799 21.191 -17.264 1.00 97.00 398 ARG A O 1
ATOM 3049 N N . TYR A 1 399 ? 3.173 19.816 -17.989 1.00 96.44 399 TYR A N 1
ATOM 3050 C CA . TYR A 1 399 ? 2.131 20.825 -18.163 1.00 96.44 399 TYR A CA 1
ATOM 3051 C C . TYR A 1 399 ? 0.774 20.223 -17.775 1.00 96.44 399 TYR A C 1
ATOM 3053 O O . TYR A 1 399 ? 0.360 19.201 -18.323 1.00 96.44 399 TYR A O 1
ATOM 3061 N N . GLY A 1 400 ? 0.092 20.829 -16.800 1.00 93.69 400 GLY A N 1
ATOM 3062 C CA . GLY A 1 400 ? -1.122 20.248 -16.216 1.00 93.69 400 GLY A CA 1
ATOM 3063 C C . GLY A 1 400 ? -0.843 18.876 -15.572 1.00 93.69 400 GLY A C 1
ATOM 3064 O O . GLY A 1 400 ? 0.170 18.730 -14.875 1.00 93.69 400 GLY A O 1
ATOM 3065 N N . PRO A 1 401 ? -1.692 17.854 -15.778 1.00 95.19 401 PRO A N 1
ATOM 3066 C CA . PRO A 1 401 ? -1.460 16.512 -15.242 1.00 95.19 401 PRO A CA 1
ATOM 3067 C C . PRO A 1 401 ? -0.435 15.703 -16.054 1.00 95.19 401 PRO A C 1
ATOM 3069 O O . PRO A 1 401 ? -0.072 14.600 -15.659 1.00 95.19 401 PRO A O 1
ATOM 3072 N N . TRP A 1 402 ? 0.058 16.231 -17.174 1.00 97.75 402 TRP A N 1
ATOM 3073 C CA . TRP A 1 402 ? 0.859 15.489 -18.140 1.00 97.75 402 TRP A CA 1
ATOM 3074 C C . TRP A 1 402 ? 2.348 15.775 -17.996 1.00 97.75 402 TRP A C 1
ATOM 3076 O O . TRP A 1 402 ? 2.755 16.938 -17.924 1.00 97.75 402 TRP A O 1
ATOM 3086 N N . LYS A 1 403 ? 3.172 14.727 -18.012 1.00 98.00 403 LYS A N 1
ATOM 3087 C CA . LYS A 1 403 ? 4.634 14.827 -17.987 1.00 98.00 403 LYS A CA 1
ATOM 3088 C C . LYS A 1 403 ? 5.254 14.057 -19.142 1.00 98.00 403 LYS A C 1
ATOM 3090 O O . LYS A 1 403 ? 4.988 12.875 -19.316 1.00 98.00 403 LYS A O 1
ATOM 3095 N N . VAL A 1 404 ? 6.113 14.736 -19.889 1.00 98.44 404 VAL A N 1
ATOM 3096 C CA . VAL A 1 404 ? 6.864 14.198 -21.023 1.00 98.44 404 VAL A CA 1
ATOM 3097 C C . VAL A 1 404 ? 8.315 13.978 -20.617 1.00 98.44 404 VAL A C 1
ATOM 3099 O O . VAL A 1 404 ? 8.937 14.908 -20.106 1.00 98.44 404 VAL A O 1
ATOM 3102 N N . HIS A 1 405 ? 8.877 12.798 -20.886 1.00 98.44 405 HIS A N 1
ATOM 3103 C CA . HIS A 1 405 ? 10.317 12.530 -20.789 1.00 98.44 405 HIS A CA 1
ATOM 3104 C C . HIS A 1 405 ? 10.944 12.462 -22.180 1.00 98.44 405 HIS A C 1
ATOM 3106 O O . HIS A 1 405 ? 10.653 11.564 -22.962 1.00 98.44 405 HIS A O 1
ATOM 3112 N N . PHE A 1 406 ? 11.870 13.380 -22.450 1.00 97.88 406 PHE A N 1
ATOM 3113 C CA . PHE A 1 406 ? 12.773 13.320 -23.605 1.00 97.88 406 PHE A CA 1
ATOM 3114 C C . PHE A 1 406 ? 13.953 12.390 -23.334 1.00 97.88 406 PHE A C 1
ATOM 3116 O O . PHE A 1 406 ? 14.480 11.751 -24.239 1.00 97.88 406 PHE A O 1
ATOM 3123 N N . LYS A 1 407 ? 14.387 12.348 -22.070 1.00 96.75 407 LYS A N 1
ATOM 3124 C CA . LYS A 1 407 ? 15.495 11.522 -21.607 1.00 96.75 407 LYS A CA 1
ATOM 3125 C C . LYS A 1 407 ? 15.164 10.929 -20.258 1.00 96.75 407 LYS A C 1
ATOM 3127 O O . LYS A 1 407 ? 14.673 11.632 -19.377 1.00 96.75 407 LYS A O 1
ATOM 3132 N N . THR A 1 408 ? 15.546 9.678 -20.047 1.00 95.00 408 THR A N 1
ATOM 3133 C CA . THR A 1 408 ? 15.448 9.041 -18.733 1.00 95.00 408 THR A CA 1
ATOM 3134 C C . THR A 1 408 ? 16.810 8.582 -18.259 1.00 95.00 408 THR A C 1
ATOM 3136 O O . THR A 1 408 ? 17.614 8.039 -19.015 1.00 95.00 408 THR A O 1
ATOM 3139 N N . GLN A 1 409 ? 17.090 8.782 -16.974 1.00 91.50 409 GLN A N 1
ATOM 3140 C CA . GLN A 1 409 ? 18.278 8.211 -16.358 1.00 91.50 409 GLN A CA 1
ATOM 3141 C C . GLN A 1 409 ? 18.045 7.983 -14.868 1.00 91.50 409 GLN A C 1
ATOM 3143 O O . GLN A 1 409 ? 17.609 8.892 -14.155 1.00 91.50 409 GLN A O 1
ATOM 3148 N N . SER A 1 410 ? 18.404 6.800 -14.367 1.00 85.25 410 SER A N 1
ATOM 3149 C CA . SER A 1 410 ? 18.387 6.543 -12.924 1.00 85.25 410 SER A CA 1
ATOM 3150 C C . SER A 1 410 ? 19.337 7.489 -12.174 1.00 85.25 410 SER A C 1
ATOM 3152 O O . SER A 1 410 ? 20.267 8.072 -12.752 1.00 85.25 410 SER A O 1
ATOM 3154 N N . GLY A 1 411 ? 19.079 7.702 -10.882 1.00 79.88 411 GLY A N 1
ATOM 3155 C CA . GLY A 1 411 ? 19.829 8.667 -10.076 1.00 79.88 411 GLY A CA 1
ATOM 3156 C C . GLY A 1 411 ? 21.321 8.344 -10.023 1.00 79.88 411 GLY A C 1
ATOM 3157 O O . GLY A 1 411 ? 22.160 9.120 -10.499 1.00 79.88 411 GLY A O 1
ATOM 3158 N N . TYR A 1 412 ? 21.625 7.144 -9.527 1.00 77.50 412 TYR A N 1
ATOM 3159 C CA . TYR A 1 412 ? 22.968 6.587 -9.404 1.00 77.50 412 TYR A CA 1
ATOM 3160 C C . TYR A 1 412 ? 22.902 5.090 -9.761 1.00 77.50 412 TYR A C 1
ATOM 3162 O O . TYR A 1 412 ? 22.195 4.332 -9.109 1.00 77.50 412 TYR A O 1
ATOM 3170 N N . GLY A 1 413 ? 23.586 4.669 -10.831 1.00 58.88 413 GLY A N 1
ATOM 3171 C CA . GLY A 1 413 ? 23.591 3.275 -11.308 1.00 58.88 413 GLY A CA 1
ATOM 3172 C C . GLY A 1 413 ? 23.622 3.154 -12.834 1.00 58.88 413 GLY A C 1
ATOM 3173 O O . GLY A 1 413 ? 24.371 2.347 -13.373 1.00 58.88 413 GLY A O 1
ATOM 3174 N N . GLN A 1 414 ? 22.899 4.025 -13.544 1.00 71.69 414 GLN A N 1
ATOM 3175 C CA . GLN A 1 414 ? 22.926 4.099 -15.008 1.00 71.69 414 GLN A CA 1
ATOM 3176 C C . GLN A 1 414 ? 23.949 5.142 -15.474 1.00 71.69 414 GLN A C 1
ATOM 3178 O O . GLN A 1 414 ? 23.845 6.328 -15.147 1.00 71.69 414 GLN A O 1
ATOM 3183 N N . LEU A 1 415 ? 24.956 4.712 -16.241 1.00 68.81 415 LEU A N 1
ATOM 3184 C CA . LEU A 1 415 ? 26.092 5.562 -16.624 1.00 68.81 415 LEU A CA 1
ATOM 3185 C C . LEU A 1 415 ? 25.733 6.648 -17.650 1.00 68.81 415 LEU A C 1
ATOM 3187 O O . LEU A 1 415 ? 26.307 7.736 -17.599 1.00 68.81 415 LEU A O 1
ATOM 3191 N N . ARG A 1 416 ? 24.785 6.382 -18.557 1.00 81.50 416 ARG A N 1
ATOM 3192 C CA . ARG A 1 416 ? 24.354 7.308 -19.620 1.00 81.50 416 ARG A CA 1
ATOM 3193 C C . ARG A 1 416 ? 22.832 7.464 -19.624 1.00 81.50 416 ARG A C 1
ATOM 3195 O O . ARG A 1 416 ? 22.158 6.504 -19.261 1.00 81.50 416 ARG A O 1
ATOM 3202 N N . PRO A 1 417 ? 22.300 8.640 -19.987 1.00 89.38 417 PRO A N 1
ATOM 3203 C CA . PRO A 1 417 ? 20.873 8.783 -20.221 1.00 89.38 417 PRO A CA 1
ATOM 3204 C C . PRO A 1 417 ? 20.428 7.964 -21.431 1.00 89.38 417 PRO A C 1
ATOM 3206 O O . PRO A 1 417 ? 21.204 7.740 -22.359 1.00 89.38 417 PRO A O 1
ATOM 3209 N N . GLU A 1 418 ? 19.183 7.523 -21.378 1.00 93.88 418 GLU A N 1
ATOM 3210 C CA . GLU A 1 418 ? 18.438 6.958 -22.495 1.00 93.88 418 GLU A CA 1
ATOM 3211 C C . GLU A 1 418 ? 17.629 8.086 -23.138 1.00 93.88 418 GLU A C 1
ATOM 3213 O O . GLU A 1 418 ? 16.969 8.840 -22.423 1.00 93.88 418 GLU A O 1
ATOM 3218 N N . GLU A 1 419 ? 17.755 8.245 -24.453 1.00 96.19 419 GLU A N 1
ATOM 3219 C CA . GLU A 1 419 ? 17.032 9.242 -25.251 1.00 96.19 419 GLU A CA 1
ATOM 3220 C C . GLU A 1 419 ? 15.763 8.591 -25.815 1.00 96.19 419 GLU A C 1
ATOM 3222 O O . GLU A 1 419 ? 15.823 7.438 -26.243 1.00 96.19 419 GLU A O 1
ATOM 3227 N N . HIS A 1 420 ? 14.652 9.327 -25.853 1.00 95.88 420 HIS A N 1
ATOM 3228 C CA . HIS A 1 420 ? 13.352 8.821 -26.308 1.00 95.88 420 HIS A CA 1
ATOM 3229 C C . HIS A 1 420 ? 12.853 9.587 -27.535 1.00 95.88 420 HIS A C 1
ATOM 3231 O O . HIS A 1 420 ? 12.709 10.811 -27.489 1.00 95.88 420 HIS A O 1
ATOM 3237 N N . ASP A 1 421 ? 12.585 8.855 -28.620 1.00 91.81 421 ASP A N 1
ATOM 3238 C CA . ASP A 1 421 ? 11.963 9.355 -29.851 1.00 91.81 421 ASP A CA 1
ATOM 3239 C C . ASP A 1 421 ? 10.995 8.285 -30.413 1.00 91.81 421 ASP A C 1
ATOM 3241 O O . ASP A 1 421 ? 11.459 7.282 -30.965 1.00 91.81 421 ASP A O 1
ATOM 3245 N N . PRO A 1 422 ? 9.666 8.440 -30.239 1.00 90.69 422 PRO A N 1
ATOM 3246 C CA . PRO A 1 422 ? 8.994 9.592 -29.633 1.00 90.69 422 PRO A CA 1
ATOM 3247 C C . PRO A 1 422 ? 9.244 9.706 -28.111 1.00 90.69 422 PRO A C 1
ATOM 3249 O O . PRO A 1 422 ? 9.535 8.702 -27.459 1.00 90.69 422 PRO A O 1
ATOM 3252 N N . PRO A 1 423 ? 9.135 10.913 -27.519 1.00 97.25 423 PRO A N 1
ATOM 3253 C CA . PRO A 1 423 ? 9.220 11.087 -26.068 1.00 97.25 423 PRO A CA 1
ATOM 3254 C C . PRO A 1 423 ? 8.119 10.320 -25.320 1.00 97.25 423 PRO A C 1
ATOM 3256 O O . PRO A 1 423 ? 6.985 10.256 -25.793 1.00 97.25 423 PRO A O 1
ATOM 3259 N N . LEU A 1 424 ? 8.431 9.823 -24.119 1.00 98.12 424 LEU A N 1
ATOM 3260 C CA . LEU A 1 424 ? 7.462 9.131 -23.256 1.00 98.12 424 LEU A CA 1
ATOM 3261 C C . LEU A 1 424 ? 6.503 10.144 -22.623 1.00 98.12 424 LEU A C 1
ATOM 3263 O O . LEU A 1 424 ? 6.950 11.219 -22.212 1.00 98.12 424 LEU A O 1
ATOM 3267 N N . LEU A 1 425 ? 5.227 9.802 -22.462 1.00 98.25 425 LEU A N 1
ATOM 3268 C CA . LEU A 1 425 ? 4.203 10.667 -21.867 1.00 98.25 425 LEU A CA 1
ATOM 3269 C C . LEU A 1 425 ? 3.471 9.939 -20.735 1.00 98.25 425 LEU A C 1
ATOM 3271 O O . LEU A 1 425 ? 2.974 8.838 -20.922 1.00 98.25 425 LEU A O 1
ATOM 3275 N N . TYR A 1 426 ? 3.327 10.594 -19.583 1.00 98.31 426 TYR A N 1
ATOM 3276 C CA . TYR A 1 426 ? 2.637 10.053 -18.409 1.00 98.31 426 TYR A CA 1
ATOM 3277 C C . TYR A 1 426 ? 1.563 11.018 -17.898 1.00 98.31 426 TYR A C 1
ATOM 3279 O O . TYR A 1 426 ? 1.771 12.236 -17.883 1.00 98.31 426 TYR A O 1
ATOM 3287 N N . HIS A 1 427 ? 0.437 10.479 -17.419 1.00 97.62 427 HIS A N 1
ATOM 3288 C CA . HIS A 1 427 ? -0.608 11.239 -16.726 1.00 97.62 427 HIS A CA 1
ATOM 3289 C C . HIS A 1 427 ? -0.457 11.101 -15.205 1.00 97.62 427 HIS A C 1
ATOM 3291 O O . HIS A 1 427 ? -0.923 10.132 -14.609 1.00 97.62 427 HIS A O 1
ATOM 3297 N N . LEU A 1 428 ? 0.160 12.085 -14.554 1.00 95.56 428 LEU A N 1
ATOM 3298 C CA . LEU A 1 428 ? 0.587 12.023 -13.150 1.00 95.56 428 LEU A CA 1
ATOM 3299 C C . LEU A 1 428 ? -0.552 11.945 -12.123 1.00 95.56 428 LEU A C 1
ATOM 3301 O O . LEU A 1 428 ? -0.296 11.620 -10.966 1.00 95.56 428 LEU A O 1
ATOM 3305 N N . GLU A 1 429 ? -1.792 12.255 -12.502 1.00 92.00 429 GLU A N 1
ATOM 3306 C CA . GLU A 1 429 ? -2.950 12.097 -11.607 1.00 92.00 429 GLU A CA 1
ATOM 3307 C C . GLU A 1 429 ? -3.555 10.689 -11.664 1.00 92.00 429 GLU A C 1
ATOM 3309 O O . GLU A 1 429 ? -4.219 10.269 -10.721 1.00 92.00 429 GLU A O 1
ATOM 3314 N N . HIS A 1 430 ? -3.313 9.946 -12.749 1.00 93.62 430 HIS A N 1
ATOM 3315 C CA . HIS A 1 430 ? -3.731 8.544 -12.871 1.00 93.62 430 HIS A CA 1
ATOM 3316 C C . HIS A 1 430 ? -2.594 7.603 -12.476 1.00 93.62 430 HIS A C 1
ATOM 3318 O O . HIS A 1 430 ? -2.820 6.568 -11.858 1.00 93.62 430 HIS A O 1
ATOM 3324 N N . ASP A 1 431 ? -1.371 7.994 -12.823 1.00 94.81 431 ASP A N 1
ATOM 3325 C CA . ASP A 1 431 ? -0.151 7.245 -12.603 1.00 94.81 431 ASP A CA 1
ATOM 3326 C C . ASP A 1 431 ? 0.977 8.178 -12.124 1.00 94.81 431 ASP A C 1
ATOM 3328 O O . ASP A 1 431 ? 1.890 8.540 -12.874 1.00 94.81 431 ASP A O 1
ATOM 3332 N N . PRO A 1 432 ? 0.943 8.581 -10.844 1.00 93.38 432 PRO A N 1
ATOM 3333 C CA . PRO A 1 432 ? 2.034 9.331 -10.217 1.00 93.38 432 PRO A CA 1
ATOM 3334 C C . PRO A 1 432 ? 3.352 8.537 -10.122 1.00 93.38 432 PRO A C 1
ATOM 3336 O O . PRO A 1 432 ? 4.380 9.106 -9.754 1.00 93.38 432 PRO A O 1
ATOM 3339 N N . SER A 1 433 ? 3.330 7.235 -10.429 1.00 94.75 433 SER A N 1
ATOM 3340 C CA . SER A 1 433 ? 4.504 6.362 -10.436 1.00 94.75 433 SER A CA 1
ATOM 3341 C C . SER A 1 433 ? 5.185 6.259 -11.805 1.00 94.75 433 SER A C 1
ATOM 3343 O O . SER A 1 433 ? 6.220 5.607 -11.910 1.00 94.75 433 SER A O 1
ATOM 3345 N N . GLU A 1 434 ? 4.656 6.922 -12.839 1.00 96.38 434 GLU A N 1
ATOM 3346 C CA . GLU A 1 434 ? 5.242 6.957 -14.187 1.00 96.38 434 GLU A CA 1
ATOM 3347 C C . GLU A 1 434 ? 5.561 5.543 -14.725 1.00 96.38 434 GLU A C 1
ATOM 3349 O O . GLU A 1 434 ? 6.676 5.264 -15.180 1.00 96.38 434 GLU A O 1
ATOM 3354 N N . GLN A 1 435 ? 4.605 4.623 -14.595 1.00 93.06 435 GLN A N 1
ATOM 3355 C CA . GLN A 1 435 ? 4.649 3.236 -15.060 1.00 93.06 435 GLN A CA 1
ATOM 3356 C C . GLN A 1 435 ? 4.050 3.042 -16.458 1.00 93.06 435 GLN A C 1
ATOM 3358 O O . GLN A 1 435 ? 4.551 2.205 -17.209 1.00 93.06 435 GLN A O 1
ATOM 3363 N N . PHE A 1 436 ? 3.007 3.789 -16.816 1.00 95.00 436 PHE A N 1
ATOM 3364 C CA . PHE A 1 436 ? 2.244 3.603 -18.049 1.00 95.00 436 PHE A CA 1
ATOM 3365 C C . PHE A 1 436 ? 2.500 4.754 -19.022 1.00 95.00 436 PHE A C 1
ATOM 3367 O O . PHE A 1 436 ? 1.968 5.852 -18.849 1.00 95.00 436 PHE A O 1
ATOM 3374 N N . ASP A 1 437 ? 3.312 4.495 -20.048 1.00 96.38 437 ASP A N 1
ATOM 3375 C CA . ASP A 1 437 ? 3.477 5.426 -21.165 1.00 96.38 437 ASP A CA 1
ATOM 3376 C C . ASP A 1 437 ? 2.200 5.453 -22.015 1.00 96.38 437 ASP A C 1
ATOM 3378 O O . ASP A 1 437 ? 1.708 4.414 -22.455 1.00 96.38 437 ASP A O 1
ATOM 3382 N N . VAL A 1 438 ? 1.658 6.650 -22.219 1.00 96.81 438 VAL A N 1
ATOM 3383 C CA . VAL A 1 438 ? 0.409 6.915 -22.944 1.00 96.81 438 VAL A CA 1
ATOM 3384 C C . VAL A 1 438 ? 0.627 7.849 -24.140 1.00 96.81 438 VAL A C 1
ATOM 3386 O O . VAL A 1 438 ? -0.323 8.462 -24.633 1.00 96.81 438 VAL A O 1
ATOM 3389 N N . ALA A 1 439 ? 1.874 7.983 -24.609 1.00 94.81 439 ALA A N 1
ATOM 3390 C CA . ALA A 1 439 ? 2.238 8.833 -25.744 1.00 94.81 439 ALA A CA 1
ATOM 3391 C C . ALA A 1 439 ? 1.495 8.460 -27.037 1.00 94.81 439 ALA A C 1
ATOM 3393 O O . ALA A 1 439 ? 1.008 9.352 -27.732 1.00 94.81 439 ALA A O 1
ATOM 3394 N N . GLU A 1 440 ? 1.372 7.161 -27.338 1.00 94.00 440 GLU A N 1
ATOM 3395 C CA . GLU A 1 440 ? 0.705 6.671 -28.556 1.00 94.00 440 GLU A CA 1
ATOM 3396 C C . GLU A 1 440 ? -0.779 7.069 -28.615 1.00 94.00 440 GLU A C 1
ATOM 3398 O O . GLU A 1 440 ? -1.282 7.420 -29.684 1.00 94.00 440 GLU A O 1
ATOM 3403 N N . ASP A 1 441 ? -1.452 7.078 -27.463 1.00 95.12 441 ASP A N 1
ATOM 3404 C CA . ASP A 1 441 ? -2.881 7.383 -27.348 1.00 95.12 441 ASP A CA 1
ATOM 3405 C C . ASP A 1 441 ? -3.181 8.890 -27.262 1.00 95.12 441 ASP A C 1
ATOM 3407 O O . ASP A 1 441 ? -4.338 9.286 -27.400 1.00 95.12 441 ASP A O 1
ATOM 3411 N N . ASN A 1 442 ? -2.171 9.740 -27.023 1.00 96.56 442 ASN A N 1
ATOM 3412 C CA . ASN A 1 442 ? -2.351 11.183 -26.786 1.00 96.56 442 ASN A CA 1
ATOM 3413 C C . ASN A 1 442 ? -1.366 12.061 -27.597 1.00 96.56 442 ASN A C 1
ATOM 3415 O O . ASN A 1 442 ? -0.664 12.912 -27.025 1.00 96.56 442 ASN A O 1
ATOM 3419 N N . PRO A 1 443 ? -1.287 11.902 -28.933 1.00 95.56 443 PRO A N 1
ATOM 3420 C CA . PRO A 1 443 ? -0.301 12.596 -29.763 1.00 95.56 443 PRO A CA 1
ATOM 3421 C C . PRO A 1 443 ? -0.472 14.126 -29.761 1.00 95.56 443 PRO A C 1
ATOM 3423 O O . PRO A 1 443 ? 0.515 14.857 -29.852 1.00 95.56 443 PRO A O 1
ATOM 3426 N N . GLU A 1 444 ? -1.697 14.644 -29.627 1.00 96.00 444 GLU A N 1
ATOM 3427 C CA . GLU A 1 444 ? -1.967 16.085 -29.559 1.00 96.00 444 GLU A CA 1
ATOM 3428 C C . GLU A 1 444 ? -1.484 16.727 -28.252 1.00 96.00 444 GLU A C 1
ATOM 3430 O O . GLU A 1 444 ? -0.966 17.848 -28.268 1.00 96.00 444 GLU A O 1
ATOM 3435 N N . VAL A 1 445 ? -1.597 16.010 -27.130 1.00 96.06 445 VAL A N 1
ATOM 3436 C CA . VAL A 1 445 ? -1.088 16.463 -25.829 1.00 96.06 445 VAL A CA 1
ATOM 3437 C C . VAL A 1 445 ? 0.434 16.511 -25.870 1.00 96.06 445 VAL A C 1
ATOM 3439 O O . VAL A 1 445 ? 1.033 17.524 -25.499 1.00 96.06 445 VAL A O 1
ATOM 3442 N N . LEU A 1 446 ? 1.056 15.448 -26.390 1.00 95.31 446 LEU A N 1
ATOM 3443 C CA . LEU A 1 446 ? 2.501 15.373 -26.569 1.00 95.31 446 LEU A CA 1
ATOM 3444 C C . LEU A 1 446 ? 3.016 16.536 -27.433 1.00 95.31 446 LEU A C 1
ATOM 3446 O O . LEU A 1 446 ? 3.932 17.248 -27.021 1.00 95.31 446 LEU A O 1
ATOM 3450 N N . ALA A 1 447 ? 2.383 16.793 -28.581 1.00 94.69 447 ALA A N 1
ATOM 3451 C CA . ALA A 1 447 ? 2.750 17.903 -29.459 1.00 94.69 447 ALA A CA 1
ATOM 3452 C C . ALA A 1 447 ? 2.624 19.274 -28.768 1.00 94.69 447 ALA A C 1
ATOM 3454 O O . ALA A 1 447 ? 3.518 20.112 -28.903 1.00 94.69 447 ALA A O 1
ATOM 3455 N N . SER A 1 448 ? 1.560 19.495 -27.985 1.00 96.06 448 SER A N 1
ATOM 3456 C CA . SER A 1 448 ? 1.357 20.751 -27.251 1.00 96.06 448 SER A CA 1
ATOM 3457 C C . SER A 1 448 ? 2.452 21.007 -26.210 1.00 96.06 448 SER A C 1
ATOM 3459 O O . SER A 1 448 ? 2.949 22.128 -26.087 1.00 96.06 448 SER A O 1
ATOM 3461 N N . ILE A 1 449 ? 2.868 19.974 -25.471 1.00 96.88 449 ILE A N 1
ATOM 3462 C CA . ILE A 1 449 ? 3.940 20.099 -24.474 1.00 96.88 449 ILE A CA 1
ATOM 3463 C C . ILE A 1 449 ? 5.284 20.341 -25.163 1.00 96.88 449 ILE A C 1
ATOM 3465 O O . ILE A 1 449 ? 6.048 21.192 -24.707 1.00 96.88 449 ILE A O 1
ATOM 3469 N N . ILE A 1 450 ? 5.556 19.657 -26.280 1.00 96.38 450 ILE A N 1
ATOM 3470 C CA . ILE A 1 450 ? 6.775 19.862 -27.075 1.00 96.38 450 ILE A CA 1
ATOM 3471 C C . ILE A 1 450 ? 6.864 21.312 -27.565 1.00 96.38 450 ILE A C 1
ATOM 3473 O O . ILE A 1 450 ? 7.906 21.941 -27.396 1.00 96.38 450 ILE A O 1
ATOM 3477 N N . GLU A 1 451 ? 5.780 21.885 -28.095 1.00 96.00 451 GLU A N 1
ATOM 3478 C CA . GLU A 1 451 ? 5.762 23.283 -28.547 1.00 96.00 451 GLU A CA 1
ATOM 3479 C C . GLU A 1 451 ? 6.119 24.260 -27.413 1.00 96.00 451 GLU A C 1
ATOM 3481 O O . GLU A 1 451 ? 6.954 25.152 -27.584 1.00 96.00 451 GLU A O 1
ATOM 3486 N N . ARG A 1 452 ? 5.542 24.061 -26.222 1.00 96.19 452 ARG A N 1
ATOM 3487 C CA . ARG A 1 452 ? 5.839 24.878 -25.032 1.00 96.19 452 ARG A CA 1
ATOM 3488 C C . ARG A 1 452 ? 7.282 24.713 -24.563 1.00 96.19 452 ARG A C 1
ATOM 3490 O O . ARG A 1 452 ? 7.910 25.684 -24.144 1.00 96.19 452 ARG A O 1
ATOM 3497 N N . VAL A 1 453 ? 7.818 23.497 -24.639 1.00 96.56 453 VAL A N 1
ATOM 3498 C CA . VAL A 1 453 ? 9.220 23.212 -24.316 1.00 96.56 453 VAL A CA 1
ATOM 3499 C C . VAL A 1 453 ? 10.161 23.915 -25.290 1.00 96.56 453 VAL A C 1
ATOM 3501 O O . VAL A 1 453 ? 11.162 24.479 -24.852 1.00 96.56 453 VAL A O 1
ATOM 3504 N N . GLU A 1 454 ? 9.843 23.945 -26.582 1.00 94.75 454 GLU A N 1
ATOM 3505 C CA . GLU A 1 454 ? 10.644 24.671 -27.572 1.00 94.75 454 GLU A CA 1
ATOM 3506 C C . GLU A 1 454 ? 10.619 26.188 -27.335 1.00 94.75 454 GLU A C 1
ATOM 3508 O O . GLU A 1 454 ? 11.665 26.834 -27.414 1.00 94.75 454 GLU A O 1
ATOM 3513 N N . GLN A 1 455 ? 9.474 26.757 -26.941 1.00 93.19 455 GLN A N 1
ATOM 3514 C CA . GLN A 1 455 ? 9.397 28.159 -26.503 1.00 93.19 455 GLN A CA 1
ATOM 3515 C C . GLN A 1 455 ? 10.279 28.406 -25.268 1.00 93.19 455 GLN A C 1
ATOM 3517 O O . GLN A 1 455 ? 11.117 29.309 -25.265 1.00 93.19 455 GLN A O 1
ATOM 3522 N N . HIS A 1 456 ? 10.176 27.547 -24.251 1.00 93.81 456 HIS A N 1
ATOM 3523 C CA . HIS A 1 456 ? 11.011 27.635 -23.054 1.00 93.81 456 HIS A CA 1
ATOM 3524 C C . HIS A 1 456 ? 12.511 27.538 -23.375 1.00 93.81 456 HIS A C 1
ATOM 3526 O O . HIS A 1 456 ? 13.309 28.294 -22.822 1.00 93.81 456 HIS A O 1
ATOM 3532 N N . ARG A 1 457 ? 12.914 26.648 -24.291 1.00 91.88 457 ARG A N 1
ATOM 3533 C CA . ARG A 1 457 ? 14.310 26.504 -24.738 1.00 91.88 457 ARG A CA 1
ATOM 3534 C C . ARG A 1 457 ? 14.846 27.779 -25.391 1.00 91.88 457 ARG A C 1
ATOM 3536 O O . ARG A 1 457 ? 16.007 28.109 -25.172 1.00 91.88 457 ARG A O 1
ATOM 3543 N N . GLN A 1 458 ? 14.021 28.510 -26.140 1.00 89.69 458 GLN A N 1
ATOM 3544 C CA . GLN A 1 458 ? 14.411 29.787 -26.756 1.00 89.69 458 GLN A CA 1
ATOM 3545 C C . GLN A 1 458 ? 14.621 30.903 -25.717 1.00 89.69 458 GLN A C 1
ATOM 3547 O O . GLN A 1 458 ? 15.478 31.771 -25.895 1.00 89.69 458 GLN A O 1
ATOM 3552 N N . GLU A 1 459 ? 13.870 30.873 -24.614 1.00 89.06 459 GLU A N 1
ATOM 3553 C CA . GLU A 1 459 ? 13.964 31.845 -23.515 1.00 89.06 459 GLU A CA 1
ATOM 3554 C C . GLU A 1 459 ? 15.005 31.468 -22.444 1.00 89.06 459 GLU A C 1
ATOM 3556 O O . GLU A 1 459 ? 15.424 32.304 -21.625 1.00 89.06 459 GLU A O 1
ATOM 3561 N N . MET A 1 460 ? 15.426 30.202 -22.414 1.00 88.88 460 MET A N 1
ATOM 3562 C CA . MET A 1 460 ? 16.399 29.691 -21.460 1.00 88.88 460 MET A CA 1
ATOM 3563 C C . MET A 1 460 ? 17.802 30.181 -21.823 1.00 88.88 460 MET A C 1
ATOM 3565 O O . MET A 1 460 ? 18.426 29.736 -22.782 1.00 88.88 460 MET A O 1
ATOM 3569 N N . LYS A 1 461 ? 18.320 31.102 -21.008 1.00 84.88 461 LYS A N 1
ATOM 3570 C CA . LYS A 1 461 ? 19.682 31.631 -21.117 1.00 84.88 461 LYS A CA 1
ATOM 3571 C C . LYS A 1 461 ? 20.512 31.078 -19.959 1.00 84.88 461 LYS A C 1
ATOM 3573 O O . LYS A 1 461 ? 20.269 31.498 -18.823 1.00 84.88 461 LYS A O 1
ATOM 3578 N N . PRO A 1 462 ? 21.445 30.141 -20.210 1.00 81.12 462 PRO A N 1
ATOM 3579 C CA . PRO A 1 462 ? 22.331 29.636 -19.174 1.00 81.12 462 PRO A CA 1
ATOM 3580 C C . PRO A 1 462 ? 23.159 30.767 -18.569 1.00 81.12 462 PRO A C 1
ATOM 3582 O O . PRO A 1 462 ? 23.775 31.552 -19.289 1.00 81.12 462 PRO A O 1
ATOM 3585 N N . GLY A 1 463 ? 23.185 30.832 -17.243 1.00 72.00 463 GLY A N 1
ATOM 3586 C CA . GLY A 1 463 ? 24.129 31.667 -16.524 1.00 72.00 463 GLY A CA 1
ATOM 3587 C C . GLY A 1 463 ? 25.523 31.075 -16.648 1.00 72.00 463 GLY A C 1
ATOM 3588 O O . GLY A 1 463 ? 25.721 29.859 -16.576 1.00 72.00 463 GLY A O 1
ATOM 3589 N N . THR A 1 464 ? 26.522 31.928 -16.813 1.00 58.78 464 THR A N 1
ATOM 3590 C CA . THR A 1 464 ? 27.907 31.503 -16.645 1.00 58.78 464 THR A CA 1
ATOM 3591 C C . THR A 1 464 ? 28.152 31.275 -15.163 1.00 58.78 464 THR A C 1
ATOM 3593 O O . THR A 1 464 ? 28.037 32.208 -14.372 1.00 58.78 464 THR A O 1
ATOM 3596 N N . ARG A 1 465 ? 28.519 30.046 -14.781 1.00 52.91 465 ARG A N 1
ATOM 3597 C CA . ARG A 1 465 ? 29.091 29.769 -13.457 1.00 52.91 465 ARG A CA 1
ATOM 3598 C C . ARG A 1 465 ? 30.307 30.672 -13.320 1.00 52.91 465 ARG A C 1
ATOM 3600 O O . ARG A 1 465 ? 31.312 30.421 -13.985 1.00 52.91 465 ARG A O 1
ATOM 3607 N N . THR A 1 466 ? 30.194 31.763 -12.569 1.00 42.75 466 THR A N 1
ATOM 3608 C CA . THR A 1 466 ? 31.268 32.750 -12.511 1.00 42.75 466 THR A CA 1
ATOM 3609 C C . THR A 1 466 ? 32.537 32.061 -12.031 1.00 42.75 466 THR A C 1
ATOM 3611 O O . THR A 1 466 ? 32.604 31.360 -11.021 1.00 42.75 466 THR A O 1
ATOM 3614 N N . GLY A 1 467 ? 33.509 32.170 -12.918 1.00 40.50 467 GLY A N 1
ATOM 3615 C CA . GLY A 1 467 ? 34.619 31.260 -13.079 1.00 40.50 467 GLY A CA 1
ATOM 3616 C C . GLY A 1 467 ? 35.133 31.411 -14.504 1.00 40.50 467 GLY A C 1
ATOM 3617 O O . GLY A 1 467 ? 35.260 30.415 -15.204 1.00 40.50 467 GLY A O 1
ATOM 3618 N N . MET A 1 468 ? 35.418 32.671 -14.873 1.00 37.19 468 MET A N 1
ATOM 3619 C CA . MET A 1 468 ? 36.094 33.148 -16.088 1.00 37.19 468 MET A CA 1
ATOM 3620 C C . MET A 1 468 ? 35.190 33.409 -17.307 1.00 37.19 468 MET A C 1
ATOM 3622 O O . MET A 1 468 ? 34.846 32.493 -18.044 1.00 37.19 468 MET A O 1
ATOM 3626 N N . SER A 1 469 ? 34.946 34.685 -17.626 1.00 40.44 469 SER A N 1
ATOM 3627 C CA . SER A 1 469 ? 35.301 35.108 -18.984 1.00 40.44 469 SER A CA 1
ATOM 3628 C C . SER A 1 469 ? 36.800 34.819 -19.123 1.00 40.44 469 SER A C 1
ATOM 3630 O O . SER A 1 469 ? 37.572 35.102 -18.200 1.00 40.44 469 SER A O 1
ATOM 3632 N N . GLU A 1 470 ? 37.191 34.073 -20.156 1.00 48.41 470 GLU A N 1
ATOM 3633 C CA . GLU A 1 470 ? 38.561 33.573 -20.281 1.00 48.41 470 GLU A CA 1
ATOM 3634 C C . GLU A 1 470 ? 39.505 34.777 -20.362 1.00 48.41 470 GLU A C 1
ATOM 3636 O O . GLU A 1 470 ? 39.557 35.466 -21.375 1.00 48.41 470 GLU A O 1
ATOM 3641 N N . LEU A 1 471 ? 40.200 35.084 -19.260 1.00 64.75 471 LEU A N 1
ATOM 3642 C CA . LEU A 1 471 ? 41.194 36.148 -19.240 1.00 64.75 471 LEU A CA 1
ATOM 3643 C C . LEU A 1 471 ? 42.342 35.686 -20.128 1.00 64.75 471 LEU A C 1
ATOM 3645 O O . LEU A 1 471 ? 43.155 34.849 -19.724 1.00 64.75 471 LEU A O 1
ATOM 3649 N N . ILE A 1 472 ? 42.413 36.226 -21.339 1.00 79.31 472 ILE A N 1
ATOM 3650 C CA . ILE A 1 472 ? 43.502 35.919 -22.254 1.00 79.31 472 ILE A CA 1
ATOM 3651 C C . ILE A 1 472 ? 44.722 36.673 -21.741 1.00 79.31 472 ILE A C 1
ATOM 3653 O O . ILE A 1 472 ? 44.815 37.900 -21.847 1.00 79.31 472 ILE A O 1
ATOM 3657 N N . VAL A 1 473 ? 45.646 35.927 -21.131 1.00 81.62 473 VAL A N 1
ATOM 3658 C CA . VAL A 1 473 ? 46.918 36.465 -20.652 1.00 81.62 473 VAL A CA 1
ATOM 3659 C C . VAL A 1 473 ? 47.967 36.305 -21.739 1.00 81.62 473 VAL A C 1
ATOM 3661 O O . VAL A 1 473 ? 48.387 35.188 -22.051 1.00 81.62 473 VAL A O 1
ATOM 3664 N N . ARG A 1 474 ? 48.424 37.429 -22.282 1.00 87.25 474 ARG A N 1
ATOM 3665 C CA . ARG A 1 474 ? 49.446 37.480 -23.332 1.00 87.25 474 ARG A CA 1
ATOM 3666 C C . ARG A 1 474 ? 50.558 38.471 -22.976 1.00 87.25 474 ARG A C 1
ATOM 3668 O O . ARG A 1 474 ? 50.363 39.318 -22.099 1.00 87.25 474 ARG A O 1
ATOM 3675 N N . PRO A 1 475 ? 51.748 38.362 -23.595 1.00 86.00 475 PRO A N 1
ATOM 3676 C CA . PRO A 1 475 ? 52.721 39.447 -23.572 1.00 86.00 475 PRO A CA 1
ATOM 3677 C C . PRO A 1 475 ? 52.086 40.746 -24.075 1.00 86.00 475 PRO A C 1
ATOM 3679 O O . PRO A 1 475 ? 51.179 40.717 -24.906 1.00 86.00 475 PRO A O 1
ATOM 3682 N N . ILE A 1 476 ? 52.548 41.869 -23.539 1.00 85.75 476 ILE A N 1
ATOM 3683 C CA . ILE A 1 476 ? 52.101 43.191 -23.978 1.00 85.75 476 ILE A CA 1
ATOM 3684 C C . ILE A 1 476 ? 52.472 43.443 -25.451 1.00 85.75 476 ILE A C 1
ATOM 3686 O O . ILE A 1 476 ? 53.579 43.110 -25.876 1.00 85.75 476 ILE A O 1
ATOM 3690 N N . GLU A 1 477 ? 51.572 44.066 -26.209 1.00 83.56 477 GLU A N 1
ATOM 3691 C CA . GLU A 1 477 ? 51.787 44.481 -27.601 1.00 83.56 477 GLU A CA 1
ATOM 3692 C C . GLU A 1 477 ? 51.842 46.020 -27.705 1.00 83.56 477 GLU A C 1
ATOM 3694 O O . GLU A 1 477 ? 51.368 46.706 -26.791 1.00 83.56 477 GLU A O 1
ATOM 3699 N N . PRO A 1 478 ? 52.447 46.602 -28.764 1.00 79.81 478 PRO A N 1
ATOM 3700 C CA . PRO A 1 478 ? 52.600 48.055 -28.904 1.00 79.81 478 PRO A CA 1
ATOM 3701 C C . PRO A 1 478 ? 51.298 48.852 -28.762 1.00 79.81 478 PRO A C 1
ATOM 3703 O O . PRO A 1 478 ? 51.319 49.972 -28.250 1.00 79.81 478 PRO A O 1
ATOM 3706 N N . GLU A 1 479 ? 50.173 48.275 -29.182 1.00 79.88 479 GLU A N 1
ATOM 3707 C CA . GLU A 1 479 ? 48.849 48.895 -29.136 1.00 79.88 479 GLU A CA 1
ATOM 3708 C C . GLU A 1 479 ? 48.295 49.016 -27.701 1.00 79.88 479 GLU A C 1
ATOM 3710 O O . GLU A 1 479 ? 47.490 49.904 -27.425 1.00 79.88 479 GLU A O 1
ATOM 3715 N N . ASP A 1 480 ? 48.771 48.196 -26.756 1.00 84.19 480 ASP A N 1
ATOM 3716 C CA . ASP A 1 480 ? 48.311 48.199 -25.358 1.00 84.19 480 ASP A CA 1
ATOM 3717 C C . ASP A 1 480 ? 48.983 49.293 -24.505 1.00 84.19 480 ASP A C 1
ATOM 3719 O O . ASP A 1 480 ? 48.592 49.535 -23.358 1.00 84.19 480 ASP A O 1
ATOM 3723 N N . PHE A 1 481 ? 50.042 49.934 -25.012 1.00 82.69 481 PHE A N 1
ATOM 3724 C CA . PHE A 1 481 ? 50.969 50.721 -24.191 1.00 82.69 481 PHE A CA 1
ATOM 3725 C C . PHE A 1 481 ? 50.301 51.917 -23.514 1.00 82.69 481 PHE A C 1
ATOM 3727 O O . PHE A 1 481 ? 50.478 52.116 -22.310 1.00 82.69 481 PHE A O 1
ATOM 3734 N N . ASP A 1 482 ? 49.523 52.696 -24.262 1.00 80.56 482 ASP A N 1
ATOM 3735 C CA . ASP A 1 482 ? 48.859 53.889 -23.730 1.00 80.56 482 ASP A CA 1
ATOM 3736 C C . ASP A 1 482 ? 47.802 53.516 -22.678 1.00 80.56 482 ASP A C 1
ATOM 3738 O O . ASP A 1 482 ? 47.677 54.188 -21.650 1.00 80.56 482 ASP A O 1
ATOM 3742 N N . VAL A 1 483 ? 47.112 52.387 -22.877 1.00 83.56 483 VAL A N 1
ATOM 3743 C CA . VAL A 1 483 ? 46.109 51.853 -21.944 1.00 83.56 483 VAL A CA 1
ATOM 3744 C C . VAL A 1 483 ? 46.772 51.384 -20.648 1.00 83.56 483 VAL A C 1
ATOM 3746 O O . VAL A 1 483 ? 46.333 51.756 -19.559 1.00 83.56 483 VAL A O 1
ATOM 3749 N N . VAL A 1 484 ? 47.875 50.635 -20.737 1.00 84.06 484 VAL A N 1
ATOM 3750 C CA . VAL A 1 484 ? 48.629 50.158 -19.565 1.00 84.06 484 VAL A CA 1
ATOM 3751 C C . VAL A 1 484 ? 49.235 51.320 -18.772 1.00 84.06 484 VAL A C 1
ATOM 3753 O O . VAL A 1 484 ? 49.177 51.312 -17.539 1.00 84.06 484 VAL A O 1
ATOM 3756 N N . ILE A 1 485 ? 49.771 52.345 -19.449 1.00 83.25 485 ILE A N 1
ATOM 3757 C CA . ILE A 1 485 ? 50.299 53.555 -18.797 1.00 83.25 485 ILE A CA 1
ATOM 3758 C C . ILE A 1 485 ? 49.186 54.272 -18.034 1.00 83.25 485 ILE A C 1
ATOM 3760 O O . ILE A 1 485 ? 49.347 54.528 -16.839 1.00 83.25 485 ILE A O 1
ATOM 3764 N N . ALA A 1 486 ? 48.051 54.537 -18.687 1.00 80.44 486 ALA A N 1
ATOM 3765 C CA . ALA A 1 486 ? 46.910 55.192 -18.055 1.00 80.44 486 ALA A CA 1
ATOM 3766 C C . ALA A 1 486 ? 46.391 54.386 -16.852 1.00 80.44 486 ALA A C 1
ATOM 3768 O O . ALA A 1 486 ? 46.089 54.948 -15.795 1.00 80.44 486 ALA A O 1
ATOM 3769 N N . MET A 1 487 ? 46.347 53.057 -16.978 1.00 80.56 487 MET A N 1
ATOM 3770 C CA . MET A 1 487 ? 45.925 52.151 -15.915 1.00 80.56 487 MET A CA 1
ATOM 3771 C C . MET A 1 487 ? 46.867 52.209 -14.700 1.00 80.56 487 MET A C 1
ATOM 3773 O O . MET A 1 487 ? 46.415 52.303 -13.556 1.00 80.56 487 MET A O 1
ATOM 3777 N N . TRP A 1 488 ? 48.185 52.196 -14.917 1.00 82.31 488 TRP A N 1
ATOM 3778 C CA . TRP A 1 488 ? 49.168 52.271 -13.832 1.00 82.31 488 TRP A CA 1
ATOM 3779 C C . TRP A 1 488 ? 49.234 53.656 -13.184 1.00 82.31 488 TRP A C 1
ATOM 3781 O O . TRP A 1 488 ? 49.364 53.741 -11.963 1.00 82.31 488 TRP A O 1
ATOM 3791 N N . GLU A 1 489 ? 49.102 54.736 -13.955 1.00 79.25 489 GLU A N 1
ATOM 3792 C CA . GLU A 1 489 ? 49.032 56.102 -13.418 1.00 79.25 489 GLU A CA 1
ATOM 3793 C C . GLU A 1 489 ? 47.789 56.301 -12.542 1.00 79.25 489 GLU A C 1
ATOM 3795 O O . GLU A 1 489 ? 47.879 56.885 -11.461 1.00 79.25 489 GLU A O 1
ATOM 3800 N N . LYS A 1 490 ? 46.647 55.738 -12.958 1.00 76.06 490 LYS A N 1
ATOM 3801 C CA . LYS A 1 490 ? 45.390 55.776 -12.199 1.00 76.06 490 LYS A CA 1
ATOM 3802 C C . LYS A 1 490 ? 45.458 54.969 -10.901 1.00 76.06 490 LYS A C 1
ATOM 3804 O O . LYS A 1 490 ? 44.906 55.399 -9.890 1.00 76.06 490 LYS A O 1
ATOM 3809 N N . TYR A 1 491 ? 46.094 53.795 -10.909 1.00 73.56 491 TYR A N 1
ATOM 3810 C CA . TYR A 1 491 ? 46.050 52.863 -9.773 1.00 73.56 491 TYR A CA 1
ATOM 3811 C C . TYR A 1 491 ? 47.261 52.929 -8.833 1.00 73.56 491 TYR A C 1
ATOM 3813 O O . TYR A 1 491 ? 47.176 52.417 -7.716 1.00 73.56 491 TYR A O 1
ATOM 3821 N N . PHE A 1 492 ? 48.355 53.596 -9.222 1.00 70.38 492 PHE A N 1
ATOM 3822 C CA . PHE A 1 492 ? 49.537 53.807 -8.373 1.00 70.38 492 PHE A CA 1
ATOM 3823 C C . PHE A 1 492 ? 49.913 55.300 -8.192 1.00 70.38 492 PHE A C 1
ATOM 3825 O O . PHE A 1 492 ? 51.073 55.663 -8.404 1.00 70.38 492 PHE A O 1
ATOM 3832 N N . PRO A 1 493 ? 48.992 56.180 -7.747 1.00 56.47 493 PRO A N 1
ATOM 3833 C CA . PRO A 1 493 ? 49.173 57.639 -7.791 1.00 56.47 493 PRO A CA 1
ATOM 3834 C C . PRO A 1 493 ? 50.181 58.231 -6.778 1.00 56.47 493 PRO A C 1
ATOM 3836 O O . PRO A 1 493 ? 50.486 59.418 -6.849 1.00 56.47 493 PRO A O 1
ATOM 3839 N N . HIS A 1 494 ? 50.715 57.452 -5.827 1.00 56.34 494 HIS A N 1
ATOM 3840 C CA . HIS A 1 494 ? 51.521 57.956 -4.694 1.00 56.34 494 HIS A CA 1
ATOM 3841 C C . HIS A 1 494 ? 53.039 57.665 -4.768 1.00 56.34 494 HIS A C 1
ATOM 3843 O O . HIS A 1 494 ? 53.697 57.544 -3.732 1.00 56.34 494 HIS A O 1
ATOM 3849 N N . ARG A 1 495 ? 53.640 57.534 -5.959 1.00 56.81 495 ARG A N 1
ATOM 3850 C CA . ARG A 1 495 ? 55.093 57.262 -6.094 1.00 56.81 495 ARG A CA 1
ATOM 3851 C C . ARG A 1 495 ? 55.940 58.548 -6.199 1.00 56.81 495 ARG A C 1
ATOM 3853 O O . ARG A 1 495 ? 55.531 59.512 -6.833 1.00 56.81 495 ARG A O 1
ATOM 3860 N N . ARG A 1 496 ? 57.133 58.559 -5.573 1.00 54.25 496 ARG A N 1
ATOM 3861 C CA . ARG A 1 496 ? 58.133 59.659 -5.641 1.00 54.25 496 ARG A CA 1
ATOM 3862 C C . ARG A 1 496 ? 58.757 59.783 -7.048 1.00 54.25 496 ARG A C 1
ATOM 3864 O O . ARG A 1 496 ? 58.824 58.794 -7.772 1.00 54.25 496 ARG A O 1
ATOM 3871 N N . ASP A 1 497 ? 59.306 60.963 -7.365 1.00 50.34 497 ASP A N 1
ATOM 3872 C CA . ASP A 1 497 ? 59.835 61.453 -8.666 1.00 50.34 497 ASP A CA 1
ATOM 3873 C C . ASP A 1 497 ? 60.772 60.543 -9.503 1.00 50.34 497 ASP A C 1
ATOM 3875 O O . ASP A 1 497 ? 61.077 60.873 -10.649 1.00 50.34 497 ASP A O 1
ATOM 3879 N N . TYR A 1 498 ? 61.226 59.391 -9.001 1.00 48.00 498 TYR A N 1
ATOM 3880 C CA . TYR A 1 498 ? 62.214 58.533 -9.676 1.00 48.00 498 TYR A CA 1
ATOM 3881 C C . TYR A 1 498 ? 61.623 57.337 -10.457 1.00 48.00 498 TYR A C 1
ATOM 3883 O O . TYR A 1 498 ? 62.374 56.623 -11.126 1.00 48.00 498 TYR A O 1
ATOM 3891 N N . SER A 1 499 ? 60.304 57.104 -10.419 1.00 56.38 499 SER A N 1
ATOM 3892 C CA . SER A 1 499 ? 59.640 56.015 -11.165 1.00 56.38 499 SER A CA 1
ATOM 3893 C C . SER A 1 499 ? 58.302 56.472 -11.760 1.00 56.38 499 SER A C 1
ATOM 3895 O O . SER A 1 499 ? 57.284 56.481 -11.066 1.00 56.38 499 SER A O 1
ATOM 3897 N N . LYS A 1 500 ? 58.298 56.866 -13.040 1.00 67.44 500 LYS A N 1
ATOM 3898 C CA . LYS A 1 500 ? 57.066 57.144 -13.800 1.00 67.44 500 LYS A CA 1
ATOM 3899 C C . LYS A 1 500 ? 56.627 55.867 -14.528 1.00 67.44 500 LYS A C 1
ATOM 3901 O O . LYS A 1 500 ? 57.485 55.285 -15.194 1.00 67.44 500 LYS A O 1
ATOM 3906 N N . PRO A 1 501 ? 55.343 55.459 -14.485 1.00 69.44 501 PRO A N 1
ATOM 3907 C CA . PRO A 1 501 ? 54.859 54.243 -15.149 1.00 69.44 501 PRO A CA 1
ATOM 3908 C C . PRO A 1 501 ? 55.292 54.123 -16.616 1.00 69.44 501 PRO A C 1
ATOM 3910 O O . PRO A 1 501 ? 55.828 53.093 -17.015 1.00 69.44 501 PRO A O 1
ATOM 3913 N N . ALA A 1 502 ? 55.206 55.216 -17.383 1.00 71.50 502 ALA A N 1
ATOM 3914 C CA . ALA A 1 502 ? 55.671 55.261 -18.770 1.00 71.50 502 ALA A CA 1
ATOM 3915 C C . ALA A 1 502 ? 57.191 55.036 -18.932 1.00 71.50 502 ALA A C 1
ATOM 3917 O O . ALA A 1 502 ? 57.636 54.430 -19.906 1.00 71.50 502 ALA A O 1
ATOM 3918 N N . ALA A 1 503 ? 58.013 55.514 -17.992 1.00 72.31 503 ALA A N 1
ATOM 3919 C CA . ALA A 1 503 ? 59.466 55.333 -18.030 1.00 72.31 503 ALA A CA 1
ATOM 3920 C C . ALA A 1 503 ? 59.895 53.927 -17.573 1.00 72.31 503 ALA A C 1
ATOM 3922 O O . ALA A 1 503 ? 60.868 53.382 -18.095 1.00 72.31 503 ALA A O 1
ATOM 3923 N N . ASP A 1 504 ? 59.176 53.333 -16.620 1.00 73.19 504 ASP A N 1
ATOM 3924 C CA . ASP A 1 504 ? 59.403 51.955 -16.169 1.00 73.19 504 ASP A CA 1
ATOM 3925 C C . ASP A 1 504 ? 59.019 50.955 -17.258 1.00 73.19 504 ASP A C 1
ATOM 3927 O O . ASP A 1 504 ? 59.799 50.052 -17.557 1.00 73.19 504 ASP A O 1
ATOM 3931 N N . LEU A 1 505 ? 57.878 51.187 -17.912 1.00 75.31 505 LEU A N 1
ATOM 3932 C CA . LEU A 1 505 ? 57.409 50.396 -19.041 1.00 75.31 505 LEU A CA 1
ATOM 3933 C C . LEU A 1 505 ? 58.427 50.400 -20.191 1.00 75.31 505 LEU A C 1
ATOM 3935 O O . LEU A 1 505 ? 58.868 49.342 -20.634 1.00 75.31 505 LEU A O 1
ATOM 3939 N N . ARG A 1 506 ? 58.896 51.587 -20.606 1.00 74.06 506 ARG A N 1
ATOM 3940 C CA . ARG A 1 506 ? 59.916 51.722 -21.664 1.00 74.06 506 ARG A CA 1
ATOM 3941 C C . ARG A 1 506 ? 61.241 51.049 -21.305 1.00 74.06 506 ARG A C 1
ATOM 3943 O O . ARG A 1 506 ? 61.856 50.433 -22.168 1.00 74.06 506 ARG A O 1
ATOM 3950 N N . ARG A 1 507 ? 61.687 51.144 -20.046 1.00 73.31 507 ARG A N 1
ATOM 3951 C CA . ARG A 1 507 ? 62.910 50.459 -19.589 1.00 73.31 507 ARG A CA 1
ATOM 3952 C C . ARG A 1 507 ? 62.763 48.945 -19.613 1.00 73.31 507 ARG A C 1
ATOM 3954 O O . ARG A 1 507 ? 63.717 48.262 -19.966 1.00 73.31 507 ARG A O 1
ATOM 3961 N N . LYS A 1 508 ? 61.592 48.427 -19.235 1.00 75.62 508 LYS A N 1
ATOM 3962 C CA . LYS A 1 508 ? 61.342 46.988 -19.206 1.00 75.62 508 LYS A CA 1
ATOM 3963 C C . LYS A 1 508 ? 61.303 46.398 -20.616 1.00 75.62 508 LYS A C 1
ATOM 3965 O O . LYS A 1 508 ? 61.996 45.423 -20.873 1.00 75.62 508 LYS A O 1
ATOM 3970 N N . LEU A 1 509 ? 60.604 47.059 -21.535 1.00 70.12 509 LEU A N 1
ATOM 3971 C CA . LEU A 1 509 ? 60.502 46.654 -22.941 1.00 70.12 509 LEU A CA 1
ATOM 3972 C C . LEU A 1 509 ? 61.839 46.703 -23.699 1.00 70.12 509 LEU A C 1
ATOM 3974 O O . LEU A 1 509 ? 62.035 45.950 -24.642 1.00 70.12 509 LEU A O 1
ATOM 3978 N N . ALA A 1 510 ? 62.781 47.556 -23.285 1.00 66.88 510 ALA A N 1
ATOM 3979 C CA . ALA A 1 510 ? 64.107 47.628 -23.904 1.00 66.88 510 ALA A CA 1
ATOM 3980 C C . ALA A 1 510 ? 65.027 46.436 -23.564 1.00 66.88 510 ALA A C 1
ATOM 3982 O O . ALA A 1 510 ? 66.079 46.287 -24.188 1.00 66.88 510 ALA A O 1
ATOM 3983 N N . HIS A 1 511 ? 64.672 45.620 -22.565 1.00 63.66 511 HIS A N 1
ATOM 3984 C CA . HIS A 1 511 ? 65.538 44.560 -22.044 1.00 63.66 511 HIS A CA 1
ATOM 3985 C C . HIS A 1 511 ? 64.851 43.192 -21.920 1.00 63.66 511 HIS A C 1
ATOM 3987 O O . HIS A 1 511 ? 65.525 42.184 -22.106 1.00 63.66 511 HIS A O 1
ATOM 3993 N N . GLU A 1 512 ? 63.553 43.144 -21.597 1.00 65.00 512 GLU A N 1
ATOM 3994 C CA . GLU A 1 512 ? 62.790 41.919 -21.301 1.00 65.00 512 GLU A CA 1
ATOM 3995 C C . GLU A 1 512 ? 61.289 42.141 -21.599 1.00 65.00 512 GLU A C 1
ATOM 3997 O O . GLU A 1 512 ? 60.477 42.315 -20.682 1.00 65.00 512 GLU A O 1
ATOM 4002 N N . ASP A 1 513 ? 60.921 42.200 -22.881 1.00 63.19 513 ASP A N 1
ATOM 4003 C CA . ASP A 1 513 ? 59.549 42.455 -23.352 1.00 63.19 513 ASP A CA 1
ATOM 4004 C C . ASP A 1 513 ? 58.563 41.328 -22.995 1.00 63.19 513 ASP A C 1
ATOM 4006 O O . ASP A 1 513 ? 57.415 41.579 -22.627 1.00 63.19 513 ASP A O 1
ATOM 4010 N N . ASP A 1 514 ? 59.036 40.086 -22.971 1.00 70.62 514 ASP A N 1
ATOM 4011 C CA . ASP A 1 514 ? 58.254 38.886 -22.674 1.00 70.62 514 ASP A CA 1
ATOM 4012 C C . ASP A 1 514 ? 57.942 38.653 -21.175 1.00 70.62 514 ASP A C 1
ATOM 4014 O O . ASP A 1 514 ? 57.312 37.642 -20.824 1.00 70.62 514 ASP A O 1
ATOM 4018 N N . MET A 1 515 ? 58.376 39.576 -20.303 1.00 78.62 515 MET A N 1
ATOM 4019 C CA . MET A 1 515 ? 58.184 39.572 -18.840 1.00 78.62 515 MET A CA 1
ATOM 4020 C C . MET A 1 515 ? 57.147 40.594 -18.358 1.00 78.62 515 MET A C 1
ATOM 4022 O O . MET A 1 515 ? 56.975 40.792 -17.150 1.00 78.62 515 MET A O 1
ATOM 4026 N N . LEU A 1 516 ? 56.453 41.255 -19.281 1.00 86.75 516 LEU A N 1
ATOM 4027 C CA . LEU A 1 516 ? 55.294 42.084 -18.989 1.00 86.75 516 LEU A CA 1
ATOM 4028 C C . LEU A 1 516 ? 54.065 41.476 -19.661 1.00 86.75 516 LEU A C 1
ATOM 4030 O O . LEU A 1 516 ? 54.016 41.347 -20.881 1.00 86.75 516 LEU A O 1
ATOM 4034 N N . LEU A 1 517 ? 53.083 41.088 -18.850 1.00 89.94 517 LEU A N 1
ATOM 4035 C CA . LEU A 1 517 ? 51.875 40.423 -19.326 1.00 89.94 517 LEU A CA 1
ATOM 4036 C C . LEU A 1 517 ? 50.659 41.325 -19.131 1.00 89.94 517 LEU A C 1
ATOM 4038 O O . LEU A 1 517 ? 50.520 41.972 -18.086 1.00 89.94 517 LEU A O 1
ATOM 4042 N N . VAL A 1 518 ? 49.761 41.303 -20.109 1.00 90.62 518 VAL A N 1
ATOM 4043 C CA . VAL A 1 518 ? 48.430 41.910 -20.052 1.00 90.62 518 VAL A CA 1
ATOM 4044 C C . VAL A 1 518 ? 47.378 40.806 -20.021 1.00 90.62 518 VAL A C 1
ATOM 4046 O O . VAL A 1 518 ? 47.559 39.745 -20.615 1.00 90.62 518 VAL A O 1
ATOM 4049 N N . GLY A 1 519 ? 46.305 41.033 -19.274 1.00 87.94 519 GLY A N 1
ATOM 4050 C CA . GLY A 1 519 ? 45.123 40.186 -19.233 1.00 87.94 519 GLY A CA 1
ATOM 4051 C C . GLY A 1 519 ? 43.984 40.925 -19.913 1.00 87.94 519 GLY A C 1
ATOM 4052 O O . GLY A 1 519 ? 43.650 42.036 -19.492 1.00 87.94 519 GLY A O 1
ATOM 4053 N N . THR A 1 520 ? 43.425 40.314 -20.952 1.00 84.19 520 THR A N 1
ATOM 4054 C CA . THR A 1 520 ? 42.361 40.906 -21.770 1.00 84.19 520 THR A CA 1
ATOM 4055 C C . THR A 1 520 ? 41.045 40.157 -21.605 1.00 84.19 520 THR A C 1
ATOM 4057 O O . THR A 1 520 ? 41.044 38.934 -21.445 1.00 84.19 520 THR A O 1
ATOM 4060 N N . LEU A 1 521 ? 39.942 40.903 -21.603 1.00 74.38 521 LEU A N 1
ATOM 4061 C CA . LEU A 1 521 ? 38.572 40.397 -21.676 1.00 74.38 521 LEU A CA 1
ATOM 4062 C C . LEU A 1 521 ? 37.883 41.121 -22.831 1.00 74.38 521 LEU A C 1
ATOM 4064 O O . LEU A 1 521 ? 37.935 42.346 -22.868 1.00 74.38 521 LEU A O 1
ATOM 4068 N N . ASP A 1 522 ? 37.294 40.373 -23.766 1.00 73.69 522 ASP A N 1
ATOM 4069 C CA . ASP A 1 522 ? 36.676 40.917 -24.988 1.00 73.69 522 ASP A CA 1
ATOM 4070 C C . ASP A 1 522 ? 37.593 41.919 -25.729 1.00 73.69 522 ASP A C 1
ATOM 4072 O O . ASP A 1 522 ? 37.168 42.992 -26.145 1.00 73.69 522 ASP A O 1
ATOM 4076 N N . ASP A 1 523 ? 38.881 41.568 -25.844 1.00 72.88 523 ASP A N 1
ATOM 4077 C CA . ASP A 1 523 ? 39.969 42.367 -26.436 1.00 72.88 523 ASP A CA 1
ATOM 4078 C C . ASP A 1 523 ? 40.342 43.679 -25.703 1.00 72.88 523 ASP A C 1
ATOM 4080 O O . ASP A 1 523 ? 41.251 44.388 -26.137 1.00 72.88 523 ASP A O 1
ATOM 4084 N N . GLU A 1 524 ? 39.752 43.978 -24.539 1.00 80.62 524 GLU A N 1
ATOM 4085 C CA . GLU A 1 524 ? 40.139 45.120 -23.698 1.00 80.62 524 GLU A CA 1
ATOM 4086 C C . GLU A 1 524 ? 41.113 44.724 -22.575 1.00 80.62 524 GLU A C 1
ATOM 4088 O O . GLU A 1 524 ? 40.932 43.719 -21.884 1.00 80.62 524 GLU A O 1
ATOM 4093 N N . VAL A 1 525 ? 42.154 45.535 -22.338 1.00 86.44 525 VAL A N 1
ATOM 4094 C CA . VAL A 1 525 ? 43.131 45.302 -21.259 1.00 86.44 525 VAL A CA 1
ATOM 4095 C C . VAL A 1 525 ? 42.521 45.646 -19.900 1.00 86.44 525 VAL A C 1
ATOM 4097 O O . VAL A 1 525 ? 42.359 46.813 -19.549 1.00 86.44 525 VAL A O 1
ATOM 4100 N N . VAL A 1 526 ? 42.263 44.617 -19.092 1.00 84.88 526 VAL A N 1
ATOM 4101 C CA . VAL A 1 526 ? 41.635 44.740 -17.762 1.00 84.88 526 VAL A CA 1
ATOM 4102 C C . VAL A 1 526 ? 42.574 44.393 -16.604 1.00 84.88 526 VAL A C 1
ATOM 4104 O O . VAL A 1 526 ? 42.271 44.662 -15.436 1.00 84.88 526 VAL A O 1
ATOM 4107 N N . ALA A 1 527 ? 43.724 43.776 -16.894 1.00 86.81 527 ALA A N 1
ATOM 4108 C CA . ALA A 1 527 ? 44.726 43.417 -15.897 1.00 86.81 527 ALA A CA 1
ATOM 4109 C C . ALA A 1 527 ? 46.152 43.447 -16.464 1.00 86.81 527 ALA A C 1
ATOM 4111 O O . ALA A 1 527 ? 46.369 43.280 -17.657 1.00 86.81 527 ALA A O 1
ATOM 4112 N N . THR A 1 528 ? 47.158 43.632 -15.605 1.00 90.69 528 THR A N 1
ATOM 4113 C CA . THR A 1 528 ? 48.582 43.648 -15.994 1.00 90.69 528 THR A CA 1
ATOM 4114 C C . THR A 1 528 ? 49.473 43.100 -14.887 1.00 90.69 528 THR A C 1
ATOM 4116 O O . THR A 1 528 ? 49.181 43.292 -13.703 1.00 90.69 528 THR A O 1
ATOM 4119 N N . VAL A 1 529 ? 50.587 42.462 -15.258 1.00 89.06 529 VAL A N 1
ATOM 4120 C CA . VAL A 1 529 ? 51.645 42.074 -14.317 1.00 89.06 529 VAL A CA 1
ATOM 4121 C C . VAL A 1 529 ? 53.039 42.264 -14.916 1.00 89.06 529 VAL A C 1
ATOM 4123 O O . VAL A 1 529 ? 53.343 41.745 -15.987 1.00 89.06 529 VAL A O 1
ATOM 4126 N N . MET A 1 530 ? 53.907 42.987 -14.204 1.00 87.75 530 MET A N 1
ATOM 4127 C CA . MET A 1 530 ? 55.312 43.193 -14.564 1.00 87.75 530 MET A CA 1
ATOM 4128 C C . MET A 1 530 ? 56.219 42.314 -13.710 1.00 87.75 530 MET A C 1
ATOM 4130 O O . MET A 1 530 ? 56.265 42.459 -12.484 1.00 87.75 530 MET A O 1
ATOM 4134 N N . ILE A 1 531 ? 56.972 41.438 -14.368 1.00 87.38 531 ILE A N 1
ATOM 4135 C CA . ILE A 1 531 ? 57.779 40.389 -13.746 1.00 87.38 531 ILE A CA 1
ATOM 4136 C C . ILE A 1 531 ? 59.262 40.752 -13.862 1.00 87.38 531 ILE A C 1
ATOM 4138 O O . ILE A 1 531 ? 59.712 41.240 -14.891 1.00 87.38 531 ILE A O 1
ATOM 4142 N N . GLY A 1 532 ? 60.047 40.522 -12.815 1.00 82.38 532 GLY A N 1
ATOM 4143 C CA . GLY A 1 532 ? 61.510 40.570 -12.831 1.00 82.38 532 GLY A CA 1
ATOM 4144 C C . GLY A 1 532 ? 62.114 39.197 -12.604 1.00 82.38 532 GLY A C 1
ATOM 4145 O O . GLY A 1 532 ? 61.572 38.426 -11.813 1.00 82.38 532 GLY A O 1
ATOM 4146 N N . TYR A 1 533 ? 63.246 38.911 -13.242 1.00 83.25 533 TYR A N 1
ATOM 4147 C CA . TYR A 1 533 ? 63.987 37.670 -13.041 1.00 83.25 533 TYR A CA 1
ATOM 4148 C C . TYR A 1 533 ? 65.496 37.921 -13.122 1.00 83.25 533 TYR A C 1
ATOM 4150 O O . TYR A 1 533 ? 65.962 38.583 -14.036 1.00 83.25 533 TYR A O 1
ATOM 4158 N N . ASP A 1 534 ? 66.262 37.402 -12.162 1.00 73.06 534 ASP A N 1
ATOM 4159 C CA . ASP A 1 534 ? 67.719 37.612 -12.064 1.00 73.06 534 ASP A CA 1
ATOM 4160 C C . ASP A 1 534 ? 68.538 36.314 -12.247 1.00 73.06 534 ASP A C 1
ATOM 4162 O O . ASP A 1 534 ? 69.674 36.206 -11.782 1.00 73.06 534 ASP A O 1
ATOM 4166 N N . GLY A 1 535 ? 67.945 35.287 -12.865 1.00 66.94 535 GLY A N 1
ATOM 4167 C CA . GLY A 1 535 ? 68.570 33.971 -13.061 1.00 66.94 535 GLY A CA 1
ATOM 4168 C C . GLY A 1 535 ? 68.331 32.971 -11.924 1.00 66.94 535 GLY A C 1
ATOM 4169 O O . GLY A 1 535 ? 68.537 31.774 -12.105 1.00 66.94 535 GLY A O 1
ATOM 4170 N N . HIS A 1 536 ? 67.848 33.408 -10.756 1.00 67.88 536 HIS A N 1
ATOM 4171 C CA . HIS A 1 536 ? 67.551 32.486 -9.650 1.00 67.88 536 HIS A CA 1
ATOM 4172 C C . HIS A 1 536 ? 66.335 32.888 -8.799 1.00 67.88 536 HIS A C 1
ATOM 4174 O O . HIS A 1 536 ? 65.714 32.021 -8.176 1.00 67.88 536 HIS A O 1
ATOM 4180 N N . ARG A 1 537 ? 65.938 34.167 -8.802 1.00 73.81 537 ARG A N 1
ATOM 4181 C CA . ARG A 1 537 ? 64.787 34.717 -8.071 1.00 73.81 537 ARG A CA 1
ATOM 4182 C C . ARG A 1 537 ? 63.902 35.556 -8.987 1.00 73.81 537 ARG A C 1
ATOM 4184 O O . ARG A 1 537 ? 64.378 36.283 -9.852 1.00 73.81 537 ARG A O 1
ATOM 4191 N N . GLY A 1 538 ? 62.599 35.446 -8.766 1.00 82.12 538 GLY A N 1
ATOM 4192 C CA . GLY A 1 538 ? 61.569 36.213 -9.450 1.00 82.12 538 GLY A CA 1
ATOM 4193 C C . GLY A 1 538 ? 61.002 37.311 -8.554 1.00 82.12 538 GLY A C 1
ATOM 4194 O O . GLY A 1 538 ? 60.935 37.148 -7.330 1.00 82.12 538 GLY A O 1
ATOM 4195 N N . TRP A 1 539 ? 60.561 38.407 -9.164 1.00 83.31 539 TRP A N 1
ATOM 4196 C CA . TRP A 1 539 ? 59.921 39.544 -8.500 1.00 83.31 539 TRP A CA 1
ATOM 4197 C C . TRP A 1 539 ? 58.667 39.966 -9.258 1.00 83.31 539 TRP A C 1
ATOM 4199 O O . TRP A 1 539 ? 58.660 39.944 -10.485 1.00 83.31 539 TRP A O 1
ATOM 4209 N N . ILE A 1 540 ? 57.627 40.396 -8.546 1.00 81.69 540 ILE A N 1
ATOM 4210 C CA . ILE A 1 540 ? 56.499 41.112 -9.158 1.00 81.69 540 ILE A CA 1
ATOM 4211 C C . ILE A 1 540 ? 56.648 42.597 -8.836 1.00 81.69 540 ILE A C 1
ATOM 4213 O O . ILE A 1 540 ? 56.616 42.983 -7.667 1.00 81.69 540 ILE A O 1
ATOM 4217 N N . TYR A 1 541 ? 56.840 43.422 -9.866 1.00 75.31 541 TYR A N 1
ATOM 4218 C CA . TYR A 1 541 ? 57.052 44.865 -9.724 1.00 75.31 541 TYR A CA 1
ATOM 4219 C C . TYR A 1 541 ? 55.749 45.668 -9.773 1.00 75.31 541 TYR A C 1
ATOM 4221 O O . TYR A 1 541 ? 55.579 46.612 -8.998 1.00 75.31 541 TYR A O 1
ATOM 4229 N N . TYR A 1 542 ? 54.835 45.284 -10.667 1.00 75.38 542 TYR A N 1
ATOM 4230 C CA . TYR A 1 542 ? 53.502 45.867 -10.798 1.00 75.38 542 TYR A CA 1
ATOM 4231 C C . TYR A 1 542 ? 52.493 44.743 -11.007 1.00 75.38 542 TYR A C 1
ATOM 4233 O O . TYR A 1 542 ? 52.729 43.854 -11.816 1.00 75.38 542 TYR A O 1
ATOM 4241 N N . LEU A 1 543 ? 51.383 44.785 -10.278 1.00 81.38 543 LEU A N 1
ATOM 4242 C CA . LEU A 1 543 ? 50.206 43.957 -10.516 1.00 81.38 543 LEU A CA 1
ATOM 4243 C C . LEU A 1 543 ? 49.000 44.873 -10.383 1.00 81.38 543 LEU A C 1
ATOM 4245 O O . LEU A 1 543 ? 48.785 45.449 -9.316 1.00 81.38 543 LEU A O 1
ATOM 4249 N N . ALA A 1 544 ? 48.230 45.017 -11.451 1.00 80.25 544 ALA A N 1
ATOM 4250 C CA . ALA A 1 544 ? 47.051 45.865 -11.459 1.00 80.25 544 ALA A CA 1
ATOM 4251 C C . ALA A 1 544 ? 45.888 45.161 -12.153 1.00 80.25 544 ALA A C 1
ATOM 4253 O O . ALA A 1 544 ? 46.081 44.479 -13.153 1.00 80.25 544 ALA A O 1
ATOM 4254 N N . VAL A 1 545 ? 44.695 45.337 -11.591 1.00 76.69 545 VAL A N 1
ATOM 4255 C CA . VAL A 1 545 ? 43.418 44.818 -12.096 1.00 76.69 545 VAL A CA 1
ATOM 4256 C C . VAL A 1 545 ? 42.398 45.944 -11.984 1.00 76.69 545 VAL A C 1
ATOM 4258 O O . VAL A 1 545 ? 42.395 46.653 -10.959 1.00 76.69 545 VAL A O 1
ATOM 4261 N N . ASP A 1 546 ? 41.550 46.091 -13.002 1.00 76.44 546 ASP A N 1
ATOM 4262 C CA . ASP A 1 546 ? 40.455 47.059 -12.993 1.00 76.44 546 ASP A CA 1
ATOM 4263 C C . ASP A 1 546 ? 39.618 46.917 -11.698 1.00 76.44 546 ASP A C 1
ATOM 4265 O O . ASP A 1 546 ? 39.204 45.805 -11.359 1.00 76.44 546 ASP A O 1
ATOM 4269 N N . PRO A 1 547 ? 39.389 48.008 -10.936 1.00 64.38 547 PRO A N 1
ATOM 4270 C CA . PRO A 1 547 ? 38.608 48.024 -9.704 1.00 64.38 547 PRO A CA 1
ATOM 4271 C C . PRO A 1 547 ? 37.246 47.342 -9.773 1.00 64.38 547 PRO A C 1
ATOM 4273 O O . PRO A 1 547 ? 36.889 46.664 -8.810 1.00 64.38 547 PRO A O 1
ATOM 4276 N N . ASN A 1 548 ? 36.524 47.490 -10.883 1.00 63.19 548 ASN A N 1
ATOM 4277 C CA . ASN A 1 548 ? 35.176 46.950 -11.054 1.00 63.19 548 ASN A CA 1
ATOM 4278 C C . ASN A 1 548 ? 35.181 45.433 -11.289 1.00 63.19 548 ASN A C 1
ATOM 4280 O O . ASN A 1 548 ? 34.160 44.776 -11.116 1.00 63.19 548 ASN A O 1
ATOM 4284 N N . LEU A 1 549 ? 36.341 44.871 -11.640 1.00 61.69 549 LEU A N 1
ATOM 4285 C CA . LEU A 1 549 ? 36.549 43.443 -11.893 1.00 61.69 549 LEU A CA 1
ATOM 4286 C C . LEU A 1 549 ? 37.379 42.767 -10.787 1.00 61.69 549 LEU A C 1
ATOM 4288 O O . LEU A 1 549 ? 37.751 41.590 -10.874 1.00 61.69 549 LEU A O 1
ATOM 4292 N N . ARG A 1 550 ? 37.678 43.491 -9.699 1.00 56.88 550 ARG A N 1
ATOM 4293 C CA . ARG A 1 550 ? 38.308 42.904 -8.509 1.00 56.88 550 ARG A CA 1
ATOM 4294 C C . ARG A 1 550 ? 37.342 41.889 -7.888 1.00 56.88 550 ARG A C 1
ATOM 4296 O O . ARG A 1 550 ? 36.143 42.116 -7.862 1.00 56.88 550 ARG A O 1
ATOM 4303 N N . ARG A 1 551 ? 37.886 40.791 -7.342 1.00 51.62 551 ARG A N 1
ATOM 4304 C CA . ARG A 1 551 ? 37.171 39.608 -6.791 1.00 51.62 551 ARG A CA 1
ATOM 4305 C C . ARG A 1 551 ? 36.706 38.559 -7.810 1.00 51.62 551 ARG A C 1
ATOM 4307 O O . ARG A 1 551 ? 36.265 37.499 -7.399 1.00 51.62 551 ARG A O 1
ATOM 4314 N N . GLN A 1 552 ? 36.955 38.757 -9.105 1.00 56.12 552 GLN A N 1
ATOM 4315 C CA . GLN A 1 552 ? 36.721 37.730 -10.138 1.00 56.12 552 GLN A CA 1
ATOM 4316 C C . GLN A 1 552 ? 37.938 36.804 -10.376 1.00 56.12 552 GLN A C 1
ATOM 4318 O O . GLN A 1 552 ? 38.096 36.198 -11.431 1.00 56.12 552 GLN A O 1
ATOM 4323 N N . GLY A 1 553 ? 38.881 36.736 -9.427 1.00 53.75 553 GLY A N 1
ATOM 4324 C CA . GLY A 1 553 ? 40.083 35.896 -9.540 1.00 53.75 553 GLY A CA 1
ATOM 4325 C C . GLY A 1 553 ? 41.140 36.356 -10.562 1.00 53.75 553 GLY A C 1
ATOM 4326 O O . GLY A 1 553 ? 42.209 35.749 -10.624 1.00 53.75 553 GLY A O 1
ATOM 4327 N N . LEU A 1 554 ? 40.915 37.445 -11.310 1.00 66.31 554 LEU A N 1
ATOM 4328 C CA . LEU A 1 554 ? 41.808 37.915 -12.388 1.00 66.31 554 LEU A CA 1
ATOM 4329 C C . LEU A 1 554 ? 43.244 38.198 -11.910 1.00 66.31 554 LEU A C 1
ATOM 4331 O O . LEU A 1 554 ? 44.213 37.808 -12.555 1.00 66.31 554 LEU A O 1
ATOM 4335 N N . GLY A 1 555 ? 43.411 38.792 -10.723 1.00 69.38 555 GLY A N 1
ATOM 4336 C CA . GLY A 1 555 ? 44.741 39.023 -10.140 1.00 69.38 555 GLY A CA 1
ATOM 4337 C C . GLY A 1 555 ? 45.502 37.725 -9.834 1.00 69.38 555 GLY A C 1
ATOM 4338 O O . GLY A 1 555 ? 46.716 37.657 -10.024 1.00 69.38 555 GLY A O 1
ATOM 4339 N N . ARG A 1 556 ? 44.790 36.666 -9.421 1.00 70.56 556 ARG A N 1
ATOM 4340 C CA . ARG A 1 556 ? 45.369 35.331 -9.194 1.00 70.56 556 ARG A CA 1
ATOM 4341 C C . ARG A 1 556 ? 45.751 34.667 -10.516 1.00 70.56 556 ARG A C 1
ATOM 4343 O O . ARG A 1 556 ? 46.794 34.020 -10.574 1.00 70.56 556 ARG A O 1
ATOM 4350 N N . GLN A 1 557 ? 44.961 34.857 -11.571 1.00 69.94 557 GLN A N 1
ATOM 4351 C CA . GLN A 1 557 ? 45.281 34.362 -12.913 1.00 69.94 557 GLN A CA 1
ATOM 4352 C C . GLN A 1 557 ? 46.543 35.035 -13.474 1.00 69.94 557 GLN A C 1
ATOM 4354 O O . GLN A 1 557 ? 47.461 34.336 -13.899 1.00 69.94 557 GLN A O 1
ATOM 4359 N N . MET A 1 558 ? 46.668 36.362 -13.342 1.00 80.88 558 MET A N 1
ATOM 4360 C CA . MET A 1 558 ? 47.881 37.096 -13.732 1.00 80.88 558 MET A CA 1
ATOM 4361 C C . MET A 1 558 ? 49.120 36.638 -12.950 1.00 80.88 558 MET A C 1
ATOM 4363 O O . MET A 1 558 ? 50.179 36.407 -13.533 1.00 80.88 558 MET A O 1
ATOM 4367 N N . LEU A 1 559 ? 48.996 36.429 -11.634 1.00 78.94 559 LEU A N 1
ATOM 4368 C CA . LEU A 1 559 ? 50.087 35.879 -10.821 1.00 78.94 559 LEU A CA 1
ATOM 4369 C C . LEU A 1 559 ? 50.436 34.433 -11.201 1.00 78.94 559 LEU A C 1
ATOM 4371 O O . LEU A 1 559 ? 51.609 34.073 -11.209 1.00 78.94 559 LEU A O 1
ATOM 4375 N N . THR A 1 560 ? 49.451 33.612 -11.566 1.00 77.38 560 THR A N 1
ATOM 4376 C CA . THR A 1 560 ? 49.671 32.226 -12.015 1.00 77.38 560 THR A CA 1
ATOM 4377 C C . THR A 1 560 ? 50.399 32.184 -13.361 1.00 77.38 560 THR A C 1
ATOM 4379 O O . THR A 1 560 ? 51.310 31.372 -13.549 1.00 77.38 560 THR A O 1
ATOM 4382 N N . ALA A 1 561 ? 50.059 33.090 -14.281 1.00 79.69 561 ALA A N 1
ATOM 4383 C CA . ALA A 1 561 ? 50.778 33.259 -15.540 1.00 79.69 561 ALA A CA 1
ATOM 4384 C C . ALA A 1 561 ? 52.231 33.700 -15.295 1.00 79.69 561 ALA A C 1
ATOM 4386 O O . ALA A 1 561 ? 53.159 33.115 -15.861 1.00 79.69 561 ALA A O 1
ATOM 4387 N N . ALA A 1 562 ? 52.445 34.643 -14.371 1.00 81.81 562 ALA A N 1
ATOM 4388 C CA . ALA A 1 562 ? 53.780 35.073 -13.969 1.00 81.81 562 ALA A CA 1
ATOM 4389 C C . ALA A 1 562 ? 54.607 33.944 -13.329 1.00 81.81 562 ALA A C 1
ATOM 4391 O O . ALA A 1 562 ? 55.769 33.744 -13.684 1.00 81.81 562 ALA A O 1
ATOM 4392 N N . GLU A 1 563 ? 54.008 33.155 -12.432 1.00 81.38 563 GLU A N 1
ATOM 4393 C CA . GLU A 1 563 ? 54.645 31.975 -11.836 1.00 81.38 563 GLU A CA 1
ATOM 4394 C C . GLU A 1 563 ? 54.995 30.922 -12.891 1.00 81.38 563 GLU A C 1
ATOM 4396 O O . GLU A 1 563 ? 56.082 30.350 -12.846 1.00 81.38 563 GLU A O 1
ATOM 4401 N N . THR A 1 564 ? 54.111 30.684 -13.861 1.00 80.06 564 THR A N 1
ATOM 4402 C CA . THR A 1 564 ? 54.344 29.730 -14.957 1.00 80.06 564 THR A CA 1
ATOM 4403 C C . THR A 1 564 ? 55.512 30.173 -15.833 1.00 80.06 564 THR A C 1
ATOM 4405 O O . THR A 1 564 ? 56.381 29.358 -16.156 1.00 80.06 564 THR A O 1
ATOM 4408 N N . LYS A 1 565 ? 55.576 31.468 -16.170 1.00 81.81 565 LYS A N 1
ATOM 4409 C CA . LYS A 1 565 ? 56.692 32.059 -16.915 1.00 81.81 565 LYS A CA 1
ATOM 4410 C C . LYS A 1 565 ? 58.009 31.891 -16.151 1.00 81.81 565 LYS A C 1
ATOM 4412 O O . LYS A 1 565 ? 58.960 31.335 -16.691 1.00 81.81 565 LYS A O 1
ATOM 4417 N N . LEU A 1 566 ? 58.038 32.262 -14.870 1.00 81.00 566 LEU A N 1
ATOM 4418 C CA . LEU A 1 566 ? 59.214 32.117 -14.007 1.00 81.00 566 LEU A CA 1
ATOM 4419 C C . LEU A 1 566 ? 59.635 30.650 -13.815 1.00 81.00 566 LEU A C 1
ATOM 4421 O O . LEU A 1 566 ? 60.829 30.351 -13.814 1.00 81.00 566 LEU A O 1
ATOM 4425 N N . ARG A 1 567 ? 58.681 29.717 -13.709 1.00 78.56 567 ARG A N 1
ATOM 4426 C CA . ARG A 1 567 ? 58.957 28.276 -13.585 1.00 78.56 567 ARG A CA 1
ATOM 4427 C C . ARG A 1 567 ? 59.644 27.722 -14.831 1.00 78.56 567 ARG A C 1
ATOM 4429 O O . ARG A 1 567 ? 60.585 26.945 -14.698 1.00 78.56 567 ARG A O 1
ATOM 4436 N N . ARG A 1 568 ? 59.215 28.135 -16.031 1.00 77.75 568 ARG A N 1
ATOM 4437 C CA . ARG A 1 568 ? 59.858 27.736 -17.300 1.00 77.75 568 ARG A CA 1
ATOM 4438 C C . ARG A 1 568 ? 61.299 28.231 -17.408 1.00 77.75 568 ARG A C 1
ATOM 4440 O O . ARG A 1 568 ? 62.116 27.563 -18.028 1.00 77.75 568 ARG A O 1
ATOM 4447 N N . LEU A 1 569 ? 61.615 29.350 -16.764 1.00 75.12 569 LEU A N 1
ATOM 4448 C CA . LEU A 1 569 ? 62.972 29.897 -16.695 1.00 75.12 569 LEU A CA 1
ATOM 4449 C C . LEU A 1 569 ? 63.828 29.243 -15.598 1.00 75.12 569 LEU A C 1
ATOM 4451 O O . LEU A 1 569 ? 64.981 29.613 -15.428 1.00 75.12 569 LEU A O 1
ATOM 4455 N N . GLY A 1 570 ? 63.290 28.281 -14.839 1.00 73.19 570 GLY A N 1
ATOM 4456 C CA . GLY A 1 570 ? 64.014 27.622 -13.748 1.00 73.19 570 GLY A CA 1
ATOM 4457 C C . GLY A 1 570 ? 64.073 28.440 -12.453 1.00 73.19 570 GLY A C 1
ATOM 4458 O O . GLY A 1 570 ? 64.899 28.167 -11.583 1.00 73.19 570 GLY A O 1
ATOM 4459 N N . CYS A 1 571 ? 63.206 29.443 -12.288 1.00 79.75 571 CYS A N 1
ATOM 4460 C CA . CYS A 1 571 ? 63.115 30.206 -11.049 1.00 79.75 571 CYS A CA 1
ATOM 4461 C C . CYS A 1 571 ? 62.572 29.337 -9.904 1.00 79.75 571 CYS A C 1
ATOM 4463 O O . CYS A 1 571 ? 61.510 28.728 -10.018 1.00 79.75 571 CYS A O 1
ATOM 4465 N N . THR A 1 572 ? 63.271 29.324 -8.770 1.00 73.69 572 THR A N 1
ATOM 4466 C CA . THR A 1 572 ? 62.912 28.504 -7.595 1.00 73.69 572 THR A CA 1
ATOM 4467 C C . THR A 1 572 ? 62.160 29.292 -6.519 1.00 73.69 572 THR A C 1
ATOM 4469 O O . THR A 1 572 ? 61.642 28.717 -5.555 1.00 73.69 572 THR A O 1
ATOM 4472 N N . LYS A 1 573 ? 62.097 30.625 -6.639 1.00 76.88 573 LYS A N 1
ATOM 4473 C CA . LYS A 1 573 ? 61.499 31.500 -5.625 1.00 76.88 573 LYS A CA 1
ATOM 4474 C C . LYS A 1 573 ? 60.976 32.806 -6.218 1.00 76.88 573 LYS A C 1
ATOM 4476 O O . LYS A 1 573 ? 61.743 33.552 -6.819 1.00 76.88 573 LYS A O 1
ATOM 4481 N N . LEU A 1 574 ? 59.713 33.120 -5.944 1.00 79.38 574 LEU A N 1
ATOM 4482 C CA . LEU A 1 574 ? 59.066 34.394 -6.259 1.00 79.38 574 LEU A CA 1
ATOM 4483 C C . LEU A 1 574 ? 58.932 35.248 -4.999 1.00 79.38 574 LEU A C 1
ATOM 4485 O O . LEU A 1 574 ? 58.540 34.742 -3.950 1.00 79.38 574 LEU A O 1
ATOM 4489 N N . ASN A 1 575 ? 59.242 36.538 -5.097 1.00 76.19 575 ASN A N 1
ATOM 4490 C CA . ASN A 1 575 ? 59.059 37.496 -4.012 1.00 76.19 575 ASN A CA 1
ATOM 4491 C C . ASN A 1 575 ? 58.092 38.612 -4.433 1.00 76.19 575 ASN A C 1
ATOM 4493 O O . ASN A 1 575 ? 58.210 39.183 -5.518 1.00 76.19 575 ASN A O 1
ATOM 4497 N N . LEU A 1 576 ? 57.164 38.942 -3.539 1.00 70.75 576 LEU A N 1
ATOM 4498 C CA . LEU A 1 576 ? 56.214 40.044 -3.642 1.00 70.75 576 LEU A CA 1
ATOM 4499 C C . LEU A 1 576 ? 56.508 41.037 -2.513 1.00 70.75 576 LEU A C 1
ATOM 4501 O O . LEU A 1 576 ? 56.585 40.632 -1.358 1.00 70.75 576 LEU A O 1
ATOM 4505 N N . GLN A 1 577 ? 56.669 42.325 -2.812 1.00 60.94 577 GLN A N 1
ATOM 4506 C CA . GLN A 1 577 ? 56.841 43.354 -1.779 1.00 60.94 577 GLN A CA 1
ATOM 4507 C C . GLN A 1 577 ? 55.545 44.157 -1.605 1.00 60.94 577 GLN A C 1
ATOM 4509 O O . GLN A 1 577 ? 55.000 44.661 -2.583 1.00 60.94 577 GLN A O 1
ATOM 4514 N N . VAL A 1 578 ? 55.073 44.292 -0.366 1.00 55.09 578 VAL A N 1
ATOM 4515 C CA . VAL A 1 578 ? 53.858 45.026 0.033 1.00 55.09 578 VAL A CA 1
ATOM 4516 C C . VAL A 1 578 ? 54.232 46.029 1.132 1.00 55.09 578 VAL A C 1
ATOM 4518 O O . VAL A 1 578 ? 55.066 45.715 1.966 1.00 55.09 578 VAL A O 1
ATOM 4521 N N . LEU A 1 579 ? 53.686 47.244 1.161 1.00 53.78 579 LEU A N 1
ATOM 4522 C CA . LEU A 1 579 ? 53.991 48.230 2.220 1.00 53.78 579 LEU A CA 1
ATOM 4523 C C . LEU A 1 579 ? 53.289 47.827 3.541 1.00 53.78 579 LEU A C 1
ATOM 4525 O O . LEU A 1 579 ? 52.187 47.288 3.482 1.00 53.78 579 LEU A O 1
ATOM 4529 N N . GLY A 1 580 ? 53.911 48.022 4.717 1.00 50.22 580 GLY A N 1
ATOM 4530 C CA . GLY A 1 580 ? 53.418 47.457 5.990 1.00 50.22 580 GLY A CA 1
ATOM 4531 C C . GLY A 1 580 ? 53.369 48.418 7.180 1.00 50.22 580 GLY A C 1
ATOM 4532 O O . GLY A 1 580 ? 54.411 48.887 7.631 1.00 50.22 580 GLY A O 1
ATOM 4533 N N . GLU A 1 581 ? 52.177 48.616 7.749 1.00 51.44 581 GLU A N 1
ATOM 4534 C CA . GLU A 1 581 ? 51.905 49.498 8.890 1.00 51.44 581 GLU A CA 1
ATOM 4535 C C . GLU A 1 581 ? 51.834 48.706 10.218 1.00 51.44 581 GLU A C 1
ATOM 4537 O O . GLU A 1 581 ? 50.830 48.071 10.528 1.00 51.44 581 GLU A O 1
ATOM 4542 N N . ASN A 1 582 ? 52.900 48.734 11.031 1.00 50.62 582 ASN A N 1
ATOM 4543 C CA . ASN A 1 582 ? 52.868 48.311 12.443 1.00 50.62 582 ASN A CA 1
ATOM 4544 C C . ASN A 1 582 ? 53.666 49.305 13.300 1.00 50.62 582 ASN A C 1
ATOM 4546 O O . ASN A 1 582 ? 54.899 49.293 13.343 1.00 50.62 582 ASN A O 1
ATOM 4550 N N . THR A 1 583 ? 52.948 50.198 13.971 1.00 52.16 583 THR A N 1
ATOM 4551 C CA . THR A 1 583 ? 53.500 51.409 14.590 1.00 52.16 583 THR A CA 1
ATOM 4552 C C . THR A 1 583 ? 54.324 51.156 15.856 1.00 52.16 583 THR A C 1
ATOM 4554 O O . THR A 1 583 ? 55.249 51.920 16.131 1.00 52.16 583 THR A O 1
ATOM 4557 N N . GLN A 1 584 ? 54.078 50.074 16.606 1.00 46.75 584 GLN A N 1
ATOM 4558 C CA . GLN A 1 584 ? 54.821 49.801 17.850 1.00 46.75 584 GLN A CA 1
ATOM 4559 C C . GLN A 1 584 ? 56.247 49.290 17.595 1.00 46.75 584 GLN A C 1
ATOM 4561 O O . GLN A 1 584 ? 57.169 49.621 18.343 1.00 46.75 584 GLN A O 1
ATOM 4566 N N . VAL A 1 585 ? 56.447 48.535 16.511 1.00 50.16 585 VAL A N 1
ATOM 4567 C CA . VAL A 1 585 ? 57.756 47.985 16.122 1.00 50.16 585 VAL A CA 1
ATOM 4568 C C . VAL A 1 585 ? 58.618 49.042 15.424 1.00 50.16 585 VAL A C 1
ATOM 4570 O O . VAL A 1 585 ? 59.817 49.130 15.683 1.00 50.16 585 VAL A O 1
ATOM 4573 N N . ILE A 1 586 ? 58.016 49.911 14.607 1.00 55.47 586 ILE A N 1
ATOM 4574 C CA . ILE A 1 586 ? 58.720 51.002 13.907 1.00 55.47 586 ILE A CA 1
ATOM 4575 C C . ILE A 1 586 ? 59.326 51.998 14.906 1.00 55.47 586 ILE A C 1
ATOM 4577 O O . ILE A 1 586 ? 60.506 52.337 14.803 1.00 55.47 586 ILE A O 1
ATOM 4581 N N . ALA A 1 587 ? 58.575 52.359 15.951 1.00 53.97 587 ALA A N 1
ATOM 4582 C CA . ALA A 1 587 ? 59.043 53.271 16.992 1.00 53.97 587 ALA A CA 1
ATOM 4583 C C . ALA A 1 587 ? 60.246 52.728 17.794 1.00 53.97 587 ALA A C 1
ATOM 4585 O O . ALA A 1 587 ? 60.998 53.498 18.392 1.00 53.97 587 ALA A O 1
ATOM 4586 N N . PHE A 1 588 ? 60.444 51.407 17.865 1.00 55.00 588 PHE A N 1
ATOM 4587 C CA . PHE A 1 588 ? 61.629 50.809 18.494 1.00 55.00 588 PHE A CA 1
ATOM 4588 C C . PHE A 1 588 ? 62.894 51.014 17.641 1.00 55.00 588 PHE A C 1
ATOM 4590 O O . PHE A 1 588 ? 63.936 51.380 18.181 1.00 55.00 588 PHE A O 1
ATOM 4597 N N . TYR A 1 589 ? 62.795 50.861 16.317 1.00 50.56 589 TYR A N 1
ATOM 4598 C CA . TYR A 1 589 ? 63.939 50.960 15.401 1.00 50.56 589 TYR A CA 1
ATOM 4599 C C . TYR A 1 589 ? 64.302 52.399 15.005 1.00 50.56 589 TYR A C 1
ATOM 4601 O O . TYR A 1 589 ? 65.489 52.705 14.884 1.00 50.56 589 TYR A O 1
ATOM 4609 N N . GLU A 1 590 ? 63.330 53.311 14.906 1.00 64.81 590 GLU A N 1
ATOM 4610 C CA . GLU A 1 590 ? 63.601 54.749 14.729 1.00 64.81 590 GLU A CA 1
ATOM 4611 C C . GLU A 1 590 ? 64.343 55.339 15.939 1.00 64.81 590 GLU A C 1
ATOM 4613 O O . GLU A 1 590 ? 65.273 56.130 15.777 1.00 64.81 590 GLU A O 1
ATOM 4618 N N . ARG A 1 591 ? 64.019 54.885 17.162 1.00 61.53 591 ARG A N 1
ATOM 4619 C CA . ARG A 1 591 ? 64.746 55.268 18.389 1.00 61.53 591 ARG A CA 1
ATOM 4620 C C . ARG A 1 591 ? 66.202 54.796 18.414 1.00 61.53 591 ARG A C 1
ATOM 4622 O O . ARG A 1 591 ? 66.990 55.343 19.179 1.00 61.53 591 ARG A O 1
ATOM 4629 N N . MET A 1 592 ? 66.567 53.827 17.575 1.00 51.78 592 MET A N 1
ATOM 4630 C CA . MET A 1 592 ? 67.950 53.375 17.385 1.00 51.78 592 MET A CA 1
ATOM 4631 C C . MET A 1 592 ? 68.643 54.021 16.170 1.00 51.78 592 MET A C 1
ATOM 4633 O O . MET A 1 592 ? 69.762 53.637 15.841 1.00 51.78 592 MET A O 1
ATOM 4637 N N . GLY A 1 593 ? 68.019 55.013 15.520 1.00 41.25 593 GLY A N 1
ATOM 4638 C CA . GLY A 1 593 ? 68.648 55.833 14.476 1.00 41.25 593 GLY A CA 1
ATOM 4639 C C . GLY A 1 593 ? 68.666 55.222 13.071 1.00 41.25 593 GLY A C 1
ATOM 4640 O O . GLY A 1 593 ? 69.395 55.710 12.208 1.00 41.25 593 GLY A O 1
ATOM 4641 N N . PHE A 1 594 ? 67.880 54.174 12.816 1.00 44.44 594 PHE A N 1
ATOM 4642 C CA . PHE A 1 594 ? 67.753 53.587 11.480 1.00 44.44 594 PHE A CA 1
ATOM 4643 C C . PHE A 1 594 ? 66.677 54.310 10.657 1.00 44.44 594 PHE A C 1
ATOM 4645 O O . PHE A 1 594 ? 65.576 54.553 11.147 1.00 44.44 594 PHE A O 1
ATOM 4652 N N . ALA A 1 595 ? 66.972 54.612 9.387 1.00 48.69 595 ALA A N 1
ATOM 4653 C CA . ALA A 1 595 ? 65.958 55.035 8.422 1.00 48.69 595 ALA A CA 1
ATOM 4654 C C . ALA A 1 595 ? 65.127 53.813 8.002 1.00 48.69 595 ALA A C 1
ATOM 4656 O O . ALA A 1 595 ? 65.674 52.835 7.490 1.00 48.69 595 ALA A O 1
ATOM 4657 N N . VAL A 1 596 ? 63.815 53.857 8.240 1.00 51.00 596 VAL A N 1
ATOM 4658 C CA . VAL A 1 596 ? 62.917 52.724 7.991 1.00 51.00 596 VAL A CA 1
ATOM 4659 C C . VAL A 1 596 ? 62.193 52.914 6.659 1.00 51.00 596 VAL A C 1
ATOM 4661 O O . VAL A 1 596 ? 61.402 53.839 6.497 1.00 51.00 596 VAL A O 1
ATOM 4664 N N . GLU A 1 597 ? 62.425 52.009 5.706 1.00 51.88 597 GLU A N 1
ATOM 4665 C CA . GLU A 1 597 ? 61.508 51.795 4.581 1.00 51.88 597 GLU A CA 1
ATOM 4666 C C . GLU A 1 597 ? 60.492 50.710 4.967 1.00 51.88 597 GLU A C 1
ATOM 4668 O O . GLU A 1 597 ? 60.869 49.576 5.268 1.00 51.88 597 GLU A O 1
ATOM 4673 N N . GLN A 1 598 ? 59.195 51.032 4.951 1.00 50.41 598 GLN A N 1
ATOM 4674 C CA . GLN A 1 598 ? 58.138 50.047 5.198 1.00 50.41 598 GLN A CA 1
ATOM 4675 C C . GLN A 1 598 ? 57.968 49.126 3.981 1.00 50.41 598 GLN A C 1
ATOM 4677 O O . GLN A 1 598 ? 57.247 49.475 3.054 1.00 50.41 598 GLN A O 1
ATOM 4682 N N . ARG A 1 599 ? 58.583 47.938 3.962 1.00 54.44 599 ARG A N 1
ATOM 4683 C CA . ARG A 1 599 ? 58.266 46.889 2.971 1.00 54.44 599 ARG A CA 1
ATOM 4684 C C . ARG A 1 599 ? 58.197 45.507 3.625 1.00 54.44 599 ARG A C 1
ATOM 4686 O O . ARG A 1 599 ? 59.186 45.011 4.152 1.00 54.44 599 ARG A O 1
ATOM 4693 N N . ILE A 1 600 ? 57.041 44.862 3.542 1.00 53.44 600 ILE A N 1
ATOM 4694 C CA . ILE A 1 600 ? 56.800 43.444 3.814 1.00 53.44 600 ILE A CA 1
ATOM 4695 C C . ILE A 1 600 ? 57.158 42.660 2.549 1.00 53.44 600 ILE A C 1
ATOM 4697 O O . ILE A 1 600 ? 56.519 42.813 1.513 1.00 53.44 600 ILE A O 1
ATOM 4701 N N . SER A 1 601 ? 58.184 41.813 2.619 1.00 57.28 601 SER A N 1
ATOM 4702 C CA . SER A 1 601 ? 58.548 40.907 1.524 1.00 57.28 601 SER A CA 1
ATOM 4703 C C . SER A 1 601 ? 57.927 39.530 1.762 1.00 57.28 601 SER A C 1
ATOM 4705 O O . SER A 1 601 ? 58.320 38.818 2.686 1.00 57.28 601 SER A O 1
ATOM 4707 N N . LEU A 1 602 ? 56.961 39.152 0.930 1.00 56.19 602 LEU A N 1
ATOM 4708 C CA . LEU A 1 602 ? 56.288 37.857 0.930 1.00 56.19 602 LEU A CA 1
ATOM 4709 C C . LEU A 1 602 ? 56.950 36.958 -0.121 1.00 56.19 602 LEU A C 1
ATOM 4711 O O . LEU A 1 602 ? 56.882 37.225 -1.319 1.00 56.19 602 LEU A O 1
ATOM 4715 N N . GLY A 1 603 ? 57.636 35.905 0.324 1.00 64.12 603 GLY A N 1
ATOM 4716 C CA . GLY A 1 603 ? 58.343 34.970 -0.555 1.00 64.12 603 GLY A CA 1
ATOM 4717 C C . GLY A 1 603 ? 57.610 33.638 -0.693 1.00 64.12 603 GLY A C 1
ATOM 4718 O O . GLY A 1 603 ? 57.335 32.988 0.311 1.00 64.12 603 GLY A O 1
ATOM 4719 N N . LYS A 1 604 ? 57.376 33.188 -1.927 1.00 71.44 604 LYS A N 1
ATOM 4720 C CA . LYS A 1 604 ? 56.805 31.877 -2.262 1.00 71.44 604 LYS A CA 1
ATOM 4721 C C . LYS A 1 604 ? 57.849 31.030 -2.994 1.00 71.44 604 LYS A C 1
ATOM 4723 O O . LYS A 1 604 ? 58.473 31.496 -3.949 1.00 71.44 604 LYS A O 1
ATOM 4728 N N . ARG A 1 605 ? 58.072 29.784 -2.557 1.00 68.31 605 ARG A N 1
ATOM 4729 C CA . ARG A 1 605 ? 58.866 28.814 -3.337 1.00 68.31 605 ARG A CA 1
ATOM 4730 C C . ARG A 1 605 ? 58.065 28.388 -4.565 1.00 68.31 605 ARG A C 1
ATOM 4732 O O . ARG A 1 605 ? 56.887 28.067 -4.443 1.00 68.31 605 ARG A O 1
ATOM 4739 N N . ILE A 1 606 ? 58.716 28.374 -5.722 1.00 68.56 606 ILE A N 1
ATOM 4740 C CA . ILE A 1 606 ? 58.166 27.802 -6.950 1.00 68.56 606 ILE A CA 1
ATOM 4741 C C . ILE A 1 606 ? 58.839 26.442 -7.121 1.00 68.56 606 ILE A C 1
ATOM 4743 O O . ILE A 1 606 ? 60.064 26.364 -7.186 1.00 68.56 606 ILE A O 1
ATOM 4747 N N . GLU A 1 607 ? 58.051 25.369 -7.158 1.00 53.50 607 GLU A N 1
ATOM 4748 C CA . GLU A 1 607 ? 58.570 24.033 -7.447 1.00 53.50 607 GLU A CA 1
ATOM 4749 C C . GLU A 1 607 ? 59.119 24.006 -8.878 1.00 53.50 607 GLU A C 1
ATOM 4751 O O . GLU A 1 607 ? 58.393 24.232 -9.851 1.00 53.50 607 GLU A O 1
ATOM 4756 N N . THR A 1 608 ? 60.424 23.782 -9.008 1.00 48.16 608 THR A N 1
ATOM 4757 C CA . THR A 1 608 ? 61.060 23.517 -10.298 1.00 48.16 608 THR A CA 1
ATOM 4758 C C . THR A 1 608 ? 60.705 22.112 -10.749 1.00 48.16 608 THR A C 1
ATOM 4760 O O . THR A 1 608 ? 60.709 21.189 -9.935 1.00 48.16 608 THR A O 1
ATOM 4763 N N . ILE A 1 609 ? 60.443 21.945 -12.045 1.00 41.66 609 ILE A N 1
ATOM 4764 C CA . ILE A 1 609 ? 60.238 20.631 -12.656 1.00 41.66 609 ILE A CA 1
ATOM 4765 C C . ILE A 1 609 ? 61.518 19.820 -12.434 1.00 41.66 609 ILE A C 1
ATOM 4767 O O . ILE A 1 609 ? 62.535 20.054 -13.087 1.00 41.66 609 ILE A O 1
ATOM 4771 N N . ALA A 1 610 ? 61.471 18.883 -11.488 1.00 34.66 610 ALA A N 1
ATOM 4772 C CA . ALA A 1 610 ? 62.432 17.802 -11.426 1.00 34.66 610 ALA A CA 1
ATOM 4773 C C . ALA A 1 610 ? 62.269 17.005 -12.721 1.00 34.66 610 ALA A C 1
ATOM 4775 O O . ALA A 1 610 ? 61.222 16.402 -12.965 1.00 34.66 610 ALA A O 1
ATOM 4776 N N . TRP A 1 611 ? 63.288 17.043 -13.577 1.00 31.12 611 TRP A N 1
ATOM 4777 C CA . TRP A 1 611 ? 63.389 16.082 -14.663 1.00 31.12 611 TRP A CA 1
ATOM 4778 C C . TRP A 1 611 ? 63.326 14.680 -14.052 1.00 31.12 611 TRP A C 1
ATOM 4780 O O . TRP A 1 611 ? 64.014 14.379 -13.078 1.00 31.12 611 TRP A O 1
ATOM 4790 N N . CYS A 1 612 ? 62.395 13.894 -14.579 1.00 34.06 612 CYS A N 1
ATOM 4791 C CA . CYS A 1 612 ? 61.823 12.704 -13.976 1.00 34.06 612 CYS A CA 1
ATOM 4792 C C . CYS A 1 612 ? 62.893 11.697 -13.518 1.00 34.06 612 CYS A C 1
ATOM 4794 O O . CYS A 1 612 ? 63.509 11.011 -14.328 1.00 34.06 612 CYS A O 1
ATOM 4796 N N . SER A 1 613 ? 63.075 11.570 -12.205 1.00 29.64 613 SER A N 1
ATOM 4797 C CA . SER A 1 613 ? 63.679 10.388 -11.600 1.00 29.64 613 SER A CA 1
ATOM 4798 C C . SER A 1 613 ? 62.941 10.076 -10.302 1.00 29.64 613 SER A C 1
ATOM 4800 O O . SER A 1 613 ? 62.978 10.868 -9.362 1.00 29.64 613 SER A O 1
ATOM 4802 N N . SER A 1 614 ? 62.319 8.897 -10.271 1.00 28.39 614 SER A N 1
ATOM 4803 C CA . SER A 1 614 ? 61.620 8.228 -9.164 1.00 28.39 614 SER A CA 1
ATOM 4804 C C . SER A 1 614 ? 60.103 8.478 -8.999 1.00 28.39 614 SER A C 1
ATOM 4806 O O . SER A 1 614 ? 59.650 9.517 -8.535 1.00 28.39 614 SER A O 1
ATOM 4808 N N . ARG A 1 615 ? 59.362 7.397 -9.309 1.00 30.00 615 ARG A N 1
ATOM 4809 C CA . ARG A 1 615 ? 57.978 7.027 -8.941 1.00 30.00 615 ARG A CA 1
ATOM 4810 C C . ARG A 1 615 ? 56.829 7.784 -9.613 1.00 30.00 615 ARG A C 1
ATOM 4812 O O . ARG A 1 615 ? 56.194 8.654 -9.030 1.00 30.00 615 ARG A O 1
ATOM 4819 N N . VAL A 1 616 ? 56.486 7.309 -10.809 1.00 31.48 616 VAL A N 1
ATOM 4820 C CA . VAL A 1 616 ? 55.128 7.407 -11.359 1.00 31.48 616 VAL A CA 1
ATOM 4821 C C . VAL A 1 616 ? 54.229 6.440 -10.585 1.00 31.48 616 VAL A C 1
ATOM 4823 O O . VAL A 1 616 ? 54.487 5.238 -10.548 1.00 31.48 616 VAL A O 1
ATOM 4826 N N . ASP A 1 617 ? 53.187 6.971 -9.956 1.00 31.52 617 ASP A N 1
ATOM 4827 C CA . ASP A 1 617 ? 52.071 6.195 -9.423 1.00 31.52 617 ASP A CA 1
ATOM 4828 C C . ASP A 1 617 ? 51.148 5.805 -10.591 1.00 31.52 617 ASP A C 1
ATOM 4830 O O . ASP A 1 617 ? 50.508 6.656 -11.209 1.00 31.52 617 ASP A O 1
ATOM 4834 N N . LEU A 1 618 ? 51.119 4.514 -10.929 1.00 30.67 618 LEU A N 1
ATOM 4835 C CA . LEU A 1 618 ? 50.352 3.958 -12.051 1.00 30.67 618 LEU A CA 1
ATOM 4836 C C . LEU A 1 618 ? 48.856 3.748 -11.737 1.00 30.67 618 LEU A C 1
ATOM 4838 O O . LEU A 1 618 ? 48.144 3.144 -12.535 1.00 30.67 618 LEU A O 1
ATOM 4842 N N . SER A 1 619 ? 48.336 4.270 -10.623 1.00 31.89 619 SER A N 1
ATOM 4843 C CA . SER A 1 619 ? 46.910 4.170 -10.271 1.00 31.89 619 SER A CA 1
ATOM 4844 C C . SER A 1 619 ? 45.988 5.171 -10.993 1.00 31.89 619 SER A C 1
ATOM 4846 O O . SER A 1 619 ? 44.783 5.204 -10.732 1.00 31.89 619 SER A O 1
ATOM 4848 N N . ARG A 1 620 ? 46.506 5.986 -11.928 1.00 31.03 620 ARG A N 1
ATOM 4849 C CA . ARG A 1 620 ? 45.714 6.956 -12.711 1.00 31.03 620 ARG A CA 1
ATOM 4850 C C . ARG A 1 620 ? 45.977 6.859 -14.223 1.00 31.03 620 ARG A C 1
ATOM 4852 O O . ARG A 1 620 ? 46.787 7.617 -14.747 1.00 31.03 620 ARG A O 1
ATOM 4859 N N . PRO A 1 621 ? 45.255 6.000 -14.965 1.00 30.70 621 PRO A N 1
ATOM 4860 C CA . PRO A 1 621 ? 45.420 5.891 -16.420 1.00 30.70 621 PRO A CA 1
ATOM 4861 C C . PRO A 1 621 ? 44.770 7.040 -17.216 1.00 30.70 621 PRO A C 1
ATOM 4863 O O . PRO A 1 621 ? 45.066 7.228 -18.392 1.00 30.70 621 PRO A O 1
ATOM 4866 N N . ALA A 1 622 ? 43.864 7.811 -16.605 1.00 30.58 622 ALA A N 1
ATOM 4867 C CA . ALA A 1 622 ? 42.929 8.669 -17.341 1.00 30.58 622 ALA A CA 1
ATOM 4868 C C . ALA A 1 622 ? 43.452 10.071 -17.723 1.00 30.58 622 ALA A C 1
ATOM 4870 O O . ALA A 1 622 ? 42.744 10.813 -18.405 1.00 30.58 622 ALA A O 1
ATOM 4871 N N . GLU A 1 623 ? 44.663 10.459 -17.312 1.00 30.14 623 GLU A N 1
ATOM 4872 C CA . GLU A 1 623 ? 45.200 11.805 -17.596 1.00 30.14 623 GLU A CA 1
ATOM 4873 C C . GLU A 1 623 ? 46.203 11.863 -18.765 1.00 30.14 623 GLU A C 1
ATOM 4875 O O . GLU A 1 623 ? 46.502 12.958 -19.228 1.00 30.14 623 GLU A O 1
ATOM 4880 N N . CYS A 1 624 ? 46.635 10.729 -19.338 1.00 30.72 624 CYS A N 1
ATOM 4881 C CA . CYS A 1 624 ? 47.571 10.710 -20.482 1.00 30.72 624 CYS A CA 1
ATOM 4882 C C . CYS A 1 624 ? 46.940 10.431 -21.863 1.00 30.72 624 CYS A C 1
ATOM 4884 O O . CYS A 1 624 ? 47.658 10.436 -22.858 1.00 30.72 624 CYS A O 1
ATOM 4886 N N . LEU A 1 625 ? 45.629 10.187 -21.970 1.00 34.81 625 LEU A N 1
ATOM 4887 C CA . LEU A 1 625 ? 44.992 9.716 -23.216 1.00 34.81 625 LEU A CA 1
ATOM 4888 C C . LEU A 1 625 ? 43.881 10.646 -23.725 1.00 34.81 625 LEU A C 1
ATOM 4890 O O . LEU A 1 625 ? 42.759 10.225 -23.994 1.00 34.81 625 LEU A O 1
ATOM 4894 N N . ARG A 1 626 ? 44.192 11.933 -23.877 1.00 38.53 626 ARG A N 1
ATOM 4895 C CA . ARG A 1 626 ? 43.369 12.870 -24.655 1.00 38.53 626 ARG A CA 1
ATOM 4896 C C . ARG A 1 626 ? 44.248 13.588 -25.674 1.00 38.53 626 ARG A C 1
ATOM 4898 O O . ARG A 1 626 ? 44.608 14.737 -25.460 1.00 38.53 626 ARG A O 1
ATOM 4905 N N . SER A 1 627 ? 44.616 12.904 -26.758 1.00 39.34 627 SER A N 1
ATOM 4906 C CA . SER A 1 627 ? 45.143 13.573 -27.951 1.00 39.34 627 SER A CA 1
ATOM 4907 C C . SER A 1 627 ? 44.063 13.608 -29.032 1.00 39.34 627 SER A C 1
ATOM 4909 O O . SER A 1 627 ? 43.423 12.600 -29.337 1.00 39.34 627 SER A O 1
ATOM 4911 N N . GLU A 1 628 ? 43.838 14.790 -29.602 1.00 38.59 628 GLU A N 1
ATOM 4912 C CA . GLU A 1 628 ? 42.922 15.019 -30.730 1.00 38.59 628 GLU A CA 1
ATOM 4913 C C . GLU A 1 628 ? 43.313 14.198 -31.978 1.00 38.59 628 GLU A C 1
ATOM 4915 O O . GLU A 1 628 ? 42.469 13.894 -32.818 1.00 38.59 628 GLU A O 1
ATOM 4920 N N . GLU A 1 629 ? 44.561 13.727 -32.044 1.00 39.81 629 GLU A N 1
ATOM 4921 C CA . GLU A 1 629 ? 45.115 12.885 -33.112 1.00 39.81 629 GLU A CA 1
ATOM 4922 C C . GLU A 1 629 ? 44.451 11.499 -33.213 1.00 39.81 629 GLU A C 1
ATOM 4924 O O . GLU A 1 629 ? 44.283 10.973 -34.312 1.00 39.81 629 GLU A O 1
ATOM 4929 N N . LEU A 1 630 ? 44.009 10.914 -32.092 1.00 39.03 630 LEU A N 1
ATOM 4930 C CA . LEU A 1 630 ? 43.347 9.599 -32.075 1.00 39.03 630 LEU A CA 1
ATOM 4931 C C . LEU A 1 630 ? 41.912 9.654 -32.622 1.00 39.03 630 LEU A C 1
ATOM 4933 O O . LEU A 1 630 ? 41.445 8.681 -33.210 1.00 39.03 630 LEU A O 1
ATOM 4937 N N . ARG A 1 631 ? 41.229 10.797 -32.473 1.00 42.91 631 ARG A N 1
ATOM 4938 C CA . ARG A 1 631 ? 39.890 11.029 -33.044 1.00 42.91 631 ARG A CA 1
ATOM 4939 C C . ARG A 1 631 ? 39.935 11.301 -34.544 1.00 42.91 631 ARG A C 1
ATOM 4941 O O . ARG A 1 631 ? 39.021 10.896 -35.250 1.00 42.91 631 ARG A O 1
ATOM 4948 N N . ALA A 1 632 ? 40.998 11.941 -35.027 1.00 44.75 632 ALA A N 1
ATOM 4949 C CA . ALA A 1 632 ? 41.191 12.189 -36.453 1.00 44.75 632 ALA A CA 1
ATOM 4950 C C . ALA A 1 632 ? 41.568 10.914 -37.235 1.00 44.75 632 ALA A C 1
ATOM 4952 O O . ALA A 1 632 ? 41.235 10.797 -38.411 1.00 44.75 632 ALA A O 1
ATOM 4953 N N . ALA A 1 633 ? 42.248 9.956 -36.593 1.00 40.94 633 ALA A N 1
ATOM 4954 C CA . ALA A 1 633 ? 42.731 8.737 -37.248 1.00 40.94 633 ALA A CA 1
ATOM 4955 C C . ALA A 1 633 ? 41.681 7.615 -37.376 1.00 40.94 633 ALA A C 1
ATOM 4957 O O . ALA A 1 633 ? 41.811 6.775 -38.265 1.00 40.94 633 ALA A O 1
ATOM 4958 N N . PHE A 1 634 ? 40.658 7.590 -36.512 1.00 45.50 634 PHE A N 1
ATOM 4959 C CA . PHE A 1 634 ? 39.619 6.550 -36.496 1.00 45.50 634 PHE A CA 1
ATOM 4960 C C . PHE A 1 634 ? 38.232 7.140 -36.182 1.00 45.50 634 PHE A C 1
ATOM 4962 O O . PHE A 1 634 ? 37.717 6.942 -35.079 1.00 45.50 634 PHE A O 1
ATOM 4969 N N . PRO A 1 635 ? 37.622 7.881 -37.123 1.00 42.50 635 PRO A N 1
ATOM 4970 C CA . PRO A 1 635 ? 36.328 8.528 -36.900 1.00 42.50 635 PRO A CA 1
ATOM 4971 C C . PRO A 1 635 ? 35.180 7.522 -36.689 1.00 42.50 635 PRO A C 1
ATOM 4973 O O . PRO A 1 635 ? 34.284 7.788 -35.890 1.00 42.50 635 PRO A O 1
ATOM 4976 N N . ASP A 1 636 ? 35.255 6.338 -37.307 1.00 40.66 636 ASP A N 1
ATOM 4977 C CA . ASP A 1 636 ? 34.151 5.362 -37.326 1.00 40.66 636 ASP A CA 1
ATOM 4978 C C . ASP A 1 636 ? 34.144 4.396 -36.126 1.00 40.66 636 ASP A C 1
ATOM 4980 O O . ASP A 1 636 ? 33.110 3.819 -35.795 1.00 40.66 636 ASP A O 1
ATOM 4984 N N . VAL A 1 637 ? 35.265 4.288 -35.398 1.00 40.53 637 VAL A N 1
ATOM 4985 C CA . VAL A 1 637 ? 35.389 3.486 -34.157 1.00 40.53 637 VAL A CA 1
ATOM 4986 C C . VAL A 1 637 ? 34.590 4.105 -32.995 1.00 40.53 637 VAL A C 1
ATOM 4988 O O . VAL A 1 637 ? 34.382 3.474 -31.962 1.00 40.53 637 VAL A O 1
ATOM 4991 N N . TYR A 1 638 ? 34.103 5.337 -33.165 1.00 41.50 638 TYR A N 1
ATOM 4992 C CA . TYR A 1 638 ? 33.289 6.060 -32.186 1.00 41.50 638 TYR A CA 1
ATOM 4993 C C . TYR A 1 638 ? 31.799 6.130 -32.562 1.00 41.50 638 TYR A C 1
ATOM 4995 O O . TYR A 1 638 ? 31.093 7.025 -32.097 1.00 41.50 638 TYR A O 1
ATOM 5003 N N . THR A 1 639 ? 31.309 5.181 -33.365 1.00 34.09 639 THR A N 1
ATOM 5004 C CA . THR A 1 639 ? 29.875 4.998 -33.648 1.00 34.09 639 THR A CA 1
ATOM 5005 C C . THR A 1 639 ? 29.335 3.736 -32.958 1.00 34.09 639 THR A C 1
ATOM 5007 O O . THR A 1 639 ? 30.087 2.816 -32.654 1.00 34.09 639 THR A O 1
ATOM 5010 N N . ASN A 1 640 ? 28.038 3.721 -32.628 1.00 30.73 640 ASN A N 1
ATOM 5011 C CA . ASN A 1 640 ? 27.387 2.713 -31.771 1.00 30.73 640 ASN A CA 1
ATOM 5012 C C . ASN A 1 640 ? 26.875 1.465 -32.533 1.00 30.73 640 ASN A C 1
ATOM 5014 O O . ASN A 1 640 ? 26.002 0.757 -32.039 1.00 30.73 640 ASN A O 1
ATOM 5018 N N . GLU A 1 641 ? 27.416 1.178 -33.714 1.00 28.47 641 GLU A N 1
ATOM 5019 C CA . GLU A 1 641 ? 27.175 -0.078 -34.437 1.00 28.47 641 GLU A CA 1
ATOM 5020 C C . GLU A 1 641 ? 28.317 -1.077 -34.147 1.00 28.47 641 GLU A C 1
ATOM 5022 O O . GLU A 1 641 ? 29.458 -0.654 -33.930 1.00 28.47 641 GLU A O 1
ATOM 5027 N N . PRO A 1 642 ? 28.069 -2.401 -34.131 1.00 29.53 642 PRO A N 1
ATOM 5028 C CA . PRO A 1 642 ? 29.127 -3.391 -33.945 1.00 29.53 642 PRO A CA 1
ATOM 5029 C C . PRO A 1 642 ? 30.158 -3.316 -35.085 1.00 29.53 642 PRO A C 1
ATOM 5031 O O . PRO A 1 642 ? 29.896 -3.725 -36.215 1.00 29.53 642 PRO A O 1
ATOM 5034 N N . TYR A 1 643 ? 31.355 -2.806 -34.777 1.00 36.22 643 TYR A N 1
ATOM 5035 C CA . TYR A 1 643 ? 32.456 -2.680 -35.732 1.00 36.22 643 TYR A CA 1
ATOM 5036 C C . TYR A 1 643 ? 33.369 -3.914 -35.689 1.00 36.22 643 TYR A C 1
ATOM 5038 O O . TYR A 1 643 ? 33.971 -4.234 -34.661 1.00 36.22 643 TYR A O 1
ATOM 5046 N N . TRP A 1 644 ? 33.500 -4.604 -36.820 1.00 35.38 644 TRP A N 1
ATOM 5047 C CA . TRP A 1 644 ? 34.400 -5.747 -36.978 1.00 35.38 644 TRP A CA 1
ATOM 5048 C C . TRP A 1 644 ? 35.808 -5.249 -37.315 1.00 35.38 644 TRP A C 1
ATOM 5050 O O . TRP A 1 644 ? 36.033 -4.696 -38.389 1.00 35.38 644 TRP A O 1
ATOM 5060 N N . LEU A 1 645 ? 36.768 -5.438 -36.406 1.00 36.09 645 LEU A N 1
ATOM 5061 C CA . LEU A 1 645 ? 38.160 -5.060 -36.661 1.00 36.09 645 LEU A CA 1
ATOM 5062 C C . LEU A 1 645 ? 38.780 -5.997 -37.701 1.00 36.09 645 LEU A C 1
ATOM 5064 O O . LEU A 1 645 ? 38.883 -7.206 -37.482 1.00 36.09 645 LEU A O 1
ATOM 5068 N N . SER A 1 646 ? 39.243 -5.434 -38.815 1.00 37.97 646 SER A N 1
ATOM 5069 C CA . SER A 1 646 ? 40.067 -6.180 -39.760 1.00 37.97 646 SER A CA 1
ATOM 5070 C C . SER A 1 646 ? 41.483 -6.387 -39.200 1.00 37.97 646 SER A C 1
ATOM 5072 O O . SER A 1 646 ? 41.952 -5.647 -38.329 1.00 37.97 646 SER A O 1
ATOM 5074 N N . ILE A 1 647 ? 42.212 -7.373 -39.729 1.00 38.91 647 ILE A N 1
ATOM 5075 C CA . ILE A 1 647 ? 43.636 -7.591 -39.404 1.00 38.91 647 ILE A CA 1
ATOM 5076 C C . ILE A 1 647 ? 44.482 -6.329 -39.671 1.00 38.91 647 ILE A C 1
ATOM 5078 O O . ILE A 1 647 ? 45.443 -6.062 -38.944 1.00 38.91 647 ILE A O 1
ATOM 5082 N N . ASP A 1 648 ? 44.095 -5.506 -40.649 1.00 42.91 648 ASP A N 1
ATOM 5083 C CA . ASP A 1 648 ? 44.768 -4.243 -40.959 1.00 42.91 648 ASP A CA 1
ATOM 5084 C C . ASP A 1 648 ? 44.480 -3.139 -39.924 1.00 42.91 648 ASP A C 1
ATOM 5086 O O . ASP A 1 648 ? 45.375 -2.343 -39.618 1.00 42.91 648 ASP A O 1
ATOM 5090 N N . ASP A 1 649 ? 43.295 -3.127 -39.307 1.00 42.09 649 ASP A N 1
ATOM 5091 C CA . ASP A 1 649 ? 42.943 -2.185 -38.232 1.00 42.09 649 ASP A CA 1
ATOM 5092 C C . ASP A 1 649 ? 43.699 -2.501 -36.939 1.00 42.09 649 ASP A C 1
ATOM 5094 O O . ASP A 1 649 ? 44.244 -1.606 -36.285 1.00 42.09 649 ASP A O 1
ATOM 5098 N N . VAL A 1 650 ? 43.841 -3.792 -36.624 1.00 42.19 650 VAL A N 1
ATOM 5099 C CA . VAL A 1 650 ? 44.676 -4.277 -35.514 1.00 42.19 650 VAL A CA 1
ATOM 5100 C C . VAL A 1 650 ? 46.150 -3.917 -35.751 1.00 42.19 650 VAL A C 1
ATOM 5102 O O . VAL A 1 650 ? 46.837 -3.449 -34.841 1.00 42.19 650 VAL A O 1
ATOM 5105 N N . SER A 1 651 ? 46.634 -4.037 -36.991 1.00 42.72 651 SER A N 1
ATOM 5106 C CA . SER A 1 651 ? 48.000 -3.658 -37.375 1.00 42.72 651 SER A CA 1
ATOM 5107 C C . SER A 1 651 ? 48.253 -2.141 -37.270 1.00 42.72 651 SER A C 1
ATOM 5109 O O . SER A 1 651 ? 49.325 -1.715 -36.828 1.00 42.72 651 SER A O 1
ATOM 5111 N N . ARG A 1 652 ? 47.264 -1.295 -37.600 1.00 44.78 652 ARG A N 1
ATOM 5112 C CA . ARG A 1 652 ? 47.340 0.173 -37.434 1.00 44.78 652 ARG A CA 1
ATOM 5113 C C . ARG A 1 652 ? 47.325 0.606 -35.965 1.00 44.78 652 ARG A C 1
ATOM 5115 O O . ARG A 1 652 ? 48.138 1.450 -35.586 1.00 44.78 652 ARG A O 1
ATOM 5122 N N . LEU A 1 653 ? 46.481 -0.004 -35.131 1.00 43.09 653 LEU A N 1
ATOM 5123 C CA . LEU A 1 653 ? 46.431 0.232 -33.679 1.00 43.09 653 LEU A CA 1
ATOM 5124 C C . LEU A 1 653 ? 47.757 -0.121 -32.987 1.00 43.09 653 LEU A C 1
ATOM 5126 O O . LEU A 1 653 ? 48.243 0.620 -32.128 1.00 43.09 653 LEU A O 1
ATOM 5130 N N . LEU A 1 654 ? 48.392 -1.219 -33.403 1.00 42.03 654 LEU A N 1
ATOM 5131 C CA . LEU A 1 654 ? 49.686 -1.649 -32.871 1.00 42.03 654 LEU A CA 1
ATOM 5132 C C . LEU A 1 654 ? 50.845 -0.737 -33.320 1.00 42.03 654 LEU A C 1
ATOM 5134 O O . LEU A 1 654 ? 51.757 -0.481 -32.532 1.00 42.03 654 LEU A O 1
ATOM 5138 N N . LYS A 1 655 ? 50.786 -0.166 -34.532 1.00 42.09 655 LYS A N 1
ATOM 5139 C CA . LYS A 1 655 ? 51.754 0.843 -35.011 1.00 42.09 655 LYS A CA 1
ATOM 5140 C C . LYS A 1 655 ? 51.620 2.189 -34.288 1.00 42.09 655 LYS A C 1
ATOM 5142 O O . LYS A 1 655 ? 52.641 2.797 -33.972 1.00 42.09 655 LYS A O 1
ATOM 5147 N N . LEU A 1 656 ? 50.398 2.611 -33.952 1.00 39.41 656 LEU A N 1
ATOM 5148 C CA . LEU A 1 656 ? 50.139 3.822 -33.156 1.00 39.41 656 LEU A CA 1
ATOM 5149 C C . LEU A 1 656 ? 50.688 3.696 -31.719 1.00 39.41 656 LEU A C 1
ATOM 5151 O O . LEU A 1 656 ? 51.171 4.658 -31.126 1.00 39.41 656 LEU A O 1
ATOM 5155 N N . ARG A 1 657 ? 50.669 2.478 -31.161 1.00 37.41 657 ARG A N 1
ATOM 5156 C CA . ARG A 1 657 ? 51.282 2.167 -29.860 1.00 37.41 657 ARG A CA 1
ATOM 5157 C C . ARG A 1 657 ? 52.815 2.160 -29.927 1.00 37.41 657 ARG A C 1
ATOM 5159 O O . ARG A 1 657 ? 53.463 2.587 -28.976 1.00 37.41 657 ARG A O 1
ATOM 5166 N N . ALA A 1 658 ? 53.402 1.734 -31.046 1.00 37.00 658 ALA A N 1
ATOM 5167 C CA . ALA A 1 658 ? 54.853 1.737 -31.244 1.00 37.00 658 ALA A CA 1
ATOM 5168 C C . ALA A 1 658 ? 55.444 3.159 -31.358 1.00 37.00 658 ALA A C 1
ATOM 5170 O O . ALA A 1 658 ? 56.543 3.398 -30.855 1.00 37.00 658 ALA A O 1
ATOM 5171 N N . SER A 1 659 ? 54.713 4.127 -31.930 1.00 36.62 659 SER A N 1
ATOM 5172 C CA . SER A 1 659 ? 55.159 5.531 -31.979 1.00 36.62 659 SER A CA 1
ATOM 5173 C C . SER A 1 659 ? 55.118 6.226 -30.614 1.00 36.62 659 SER A C 1
ATOM 5175 O O . SER A 1 659 ? 55.948 7.090 -30.347 1.00 36.62 659 SER A O 1
ATOM 5177 N N . LEU A 1 660 ? 54.212 5.811 -29.721 1.00 34.91 660 LEU A N 1
ATOM 5178 C CA . LEU A 1 660 ? 54.117 6.330 -28.349 1.00 34.91 660 LEU A CA 1
ATOM 5179 C C . LEU A 1 660 ? 55.195 5.758 -27.409 1.00 34.91 660 LEU A C 1
ATOM 5181 O O . LEU A 1 660 ? 55.566 6.403 -26.432 1.00 34.91 660 LEU A O 1
ATOM 5185 N N . VAL A 1 661 ? 55.737 4.572 -27.709 1.00 37.34 661 VAL A N 1
ATOM 5186 C CA . VAL A 1 661 ? 56.750 3.891 -26.875 1.00 37.34 661 VAL A CA 1
ATOM 5187 C C . VAL A 1 661 ? 58.192 4.254 -27.270 1.00 37.34 661 VAL A C 1
ATOM 5189 O O . VAL A 1 661 ? 59.101 4.163 -26.445 1.00 37.34 661 VAL A O 1
ATOM 5192 N N . ALA A 1 662 ? 58.427 4.770 -28.481 1.00 34.53 662 ALA A N 1
ATOM 5193 C CA . ALA A 1 662 ? 59.763 5.166 -28.947 1.00 34.53 662 ALA A CA 1
ATOM 5194 C C . ALA A 1 662 ? 60.388 6.371 -28.196 1.00 34.53 662 ALA A C 1
ATOM 5196 O O . ALA A 1 662 ? 61.572 6.659 -28.378 1.00 34.53 662 ALA A O 1
ATOM 5197 N N . GLY A 1 663 ? 59.630 7.062 -27.335 1.00 34.50 663 GLY A N 1
ATOM 5198 C CA . GLY A 1 663 ? 60.106 8.202 -26.540 1.00 34.50 663 GLY A CA 1
ATOM 5199 C C . GLY A 1 663 ? 60.742 7.860 -25.184 1.00 34.50 663 GLY A C 1
ATOM 5200 O O . GLY A 1 663 ? 61.357 8.730 -24.570 1.00 34.50 663 GLY A O 1
ATOM 5201 N N . ALA A 1 664 ? 60.634 6.621 -24.697 1.00 32.56 664 ALA A N 1
ATOM 5202 C CA . ALA A 1 664 ? 61.062 6.257 -23.343 1.00 32.56 664 ALA A CA 1
ATOM 5203 C C . ALA A 1 664 ? 62.413 5.516 -23.338 1.00 32.56 664 ALA A C 1
ATOM 5205 O O . ALA A 1 664 ? 62.479 4.290 -23.275 1.00 32.56 664 ALA A O 1
ATOM 5206 N N . ARG A 1 665 ? 63.528 6.258 -23.380 1.00 31.55 665 ARG A N 1
ATOM 5207 C CA . ARG A 1 665 ? 64.859 5.718 -23.046 1.00 31.55 665 ARG A CA 1
ATOM 5208 C C . ARG A 1 665 ? 65.125 5.878 -21.546 1.00 31.55 665 ARG A C 1
ATOM 5210 O O . ARG A 1 665 ? 65.563 6.946 -21.143 1.00 31.55 665 ARG A O 1
ATOM 5217 N N . HIS A 1 666 ? 64.875 4.836 -20.747 1.00 30.33 666 HIS A N 1
ATOM 5218 C CA . HIS A 1 666 ? 65.811 4.287 -19.744 1.00 30.33 666 HIS A CA 1
ATOM 5219 C C . HIS A 1 666 ? 65.143 3.288 -18.777 1.00 30.33 666 HIS A C 1
ATOM 5221 O O . HIS A 1 666 ? 64.238 3.626 -18.028 1.00 30.33 666 HIS A O 1
ATOM 5227 N N . SER A 1 667 ? 65.668 2.058 -18.827 1.00 33.84 667 SER A N 1
ATOM 5228 C CA . SER A 1 667 ? 65.815 1.023 -17.788 1.00 33.84 667 SER A CA 1
ATOM 5229 C C . SER A 1 667 ? 64.872 0.989 -16.573 1.00 33.84 667 SER A C 1
ATOM 5231 O O . SER A 1 667 ? 65.100 1.707 -15.606 1.00 33.84 667 SER A O 1
ATOM 5233 N N . GLU A 1 668 ? 64.014 -0.033 -16.524 1.00 29.11 668 GLU A N 1
ATOM 5234 C CA . GLU A 1 668 ? 63.883 -0.935 -15.367 1.00 29.11 668 GLU A CA 1
ATOM 5235 C C . GLU A 1 668 ? 63.317 -2.297 -15.828 1.00 29.11 668 GLU A C 1
ATOM 5237 O O . GLU A 1 668 ? 62.510 -2.376 -16.751 1.00 29.11 668 GLU A O 1
ATOM 5242 N N . LYS A 1 669 ? 63.845 -3.391 -15.262 1.00 29.27 669 LYS A N 1
ATOM 5243 C CA . LYS A 1 669 ? 63.613 -4.783 -15.687 1.00 29.27 669 LYS A CA 1
ATOM 5244 C C . LYS A 1 669 ? 62.232 -5.277 -15.233 1.00 29.27 669 LYS A C 1
ATOM 5246 O O . LYS A 1 669 ? 61.993 -5.354 -14.032 1.00 29.27 669 LYS A O 1
ATOM 5251 N N . TYR A 1 670 ? 61.383 -5.722 -16.157 1.00 27.09 670 TYR A N 1
ATOM 5252 C CA . TYR A 1 670 ? 60.136 -6.430 -15.838 1.00 27.09 670 TYR A CA 1
ATOM 5253 C C . TYR A 1 670 ? 60.349 -7.955 -15.912 1.00 27.09 670 TYR A C 1
ATOM 5255 O O . TYR A 1 670 ? 60.868 -8.459 -16.904 1.00 27.09 670 TYR A O 1
ATOM 5263 N N . ARG A 1 671 ? 59.963 -8.697 -14.862 1.00 26.48 671 ARG A N 1
ATOM 5264 C CA . ARG A 1 671 ? 59.891 -10.174 -14.835 1.00 26.48 671 ARG A CA 1
ATOM 5265 C C . ARG A 1 671 ? 58.416 -10.594 -14.802 1.00 26.48 671 ARG A C 1
ATOM 5267 O O . ARG A 1 671 ? 57.690 -10.106 -13.942 1.00 26.48 671 ARG A O 1
ATOM 5274 N N . GLY A 1 672 ? 57.990 -11.498 -15.685 1.00 27.59 672 GLY A N 1
ATOM 5275 C CA . GLY A 1 672 ? 56.644 -12.097 -15.699 1.00 27.59 672 GLY A CA 1
ATOM 5276 C C . GLY A 1 672 ? 56.704 -13.630 -15.745 1.00 27.59 672 GLY A C 1
ATOM 5277 O O . GLY A 1 672 ? 57.684 -14.180 -16.244 1.00 27.59 672 GLY A O 1
ATOM 5278 N N . ARG A 1 673 ? 55.682 -14.308 -15.199 1.00 27.41 673 ARG A N 1
ATOM 5279 C CA . ARG A 1 673 ? 55.536 -15.780 -15.114 1.00 27.41 673 ARG A CA 1
ATOM 5280 C C . ARG A 1 673 ? 54.352 -16.214 -15.993 1.00 27.41 673 ARG A C 1
ATOM 5282 O O . ARG A 1 673 ? 53.333 -15.529 -15.987 1.00 27.41 673 ARG A O 1
ATOM 5289 N N . LEU A 1 674 ? 54.480 -17.320 -16.725 1.00 28.48 674 LEU A N 1
ATOM 5290 C CA . LEU A 1 674 ? 53.428 -17.916 -17.564 1.00 28.48 674 LEU A CA 1
ATOM 5291 C C . LEU A 1 674 ? 53.140 -19.334 -17.036 1.00 28.48 674 LEU A C 1
ATOM 5293 O O . LEU A 1 674 ? 54.091 -20.073 -16.796 1.00 28.48 674 LEU A O 1
ATOM 5297 N N . ILE A 1 675 ? 51.872 -19.709 -16.836 1.00 28.75 675 ILE A N 1
ATOM 5298 C CA . ILE A 1 675 ? 51.450 -21.055 -16.395 1.00 28.75 675 ILE A CA 1
ATOM 5299 C C . ILE A 1 675 ? 50.383 -21.559 -17.380 1.00 28.75 675 ILE A C 1
ATOM 5301 O O . ILE A 1 675 ? 49.488 -20.795 -17.736 1.00 28.75 675 ILE A O 1
ATOM 5305 N N . TYR A 1 676 ? 50.473 -22.817 -17.820 1.00 30.70 676 TYR A N 1
ATOM 5306 C CA . TYR A 1 676 ? 49.476 -23.493 -18.663 1.00 30.70 676 TYR A CA 1
ATOM 5307 C C . TYR A 1 676 ? 49.119 -24.868 -18.073 1.00 30.70 676 TYR A C 1
ATOM 5309 O O . TYR A 1 676 ? 49.931 -25.453 -17.359 1.00 30.70 676 TYR A O 1
ATOM 5317 N N . TYR A 1 677 ? 47.919 -25.377 -18.377 1.00 28.02 677 TYR A N 1
ATOM 5318 C CA . TYR A 1 677 ? 47.479 -26.742 -18.059 1.00 28.02 677 TYR A CA 1
ATOM 5319 C C . TYR A 1 677 ? 47.070 -27.455 -19.350 1.00 28.02 677 TYR A C 1
ATOM 5321 O O . TYR A 1 677 ? 46.346 -26.884 -20.166 1.00 28.02 677 TYR A O 1
ATOM 5329 N N . GLU A 1 678 ? 47.519 -28.694 -19.519 1.00 26.94 678 GLU A N 1
ATOM 5330 C CA . GLU A 1 678 ? 47.156 -29.573 -20.631 1.00 26.94 678 GLU A CA 1
ATOM 5331 C C . GLU A 1 678 ? 46.255 -30.687 -20.077 1.00 26.94 678 GLU A C 1
ATOM 5333 O O . GLU A 1 678 ? 46.634 -31.383 -19.137 1.00 26.94 678 GLU A O 1
ATOM 5338 N N . LEU A 1 679 ? 45.032 -30.814 -20.598 1.00 28.16 679 LEU A N 1
ATOM 5339 C CA . LEU A 1 679 ? 44.135 -31.929 -20.287 1.00 28.16 679 LEU A CA 1
ATOM 5340 C C . LEU A 1 679 ? 44.110 -32.860 -21.500 1.00 28.16 679 LEU A C 1
ATOM 5342 O O . LEU A 1 679 ? 43.321 -32.661 -22.424 1.00 28.16 679 LEU A O 1
ATOM 5346 N N . GLU A 1 680 ? 44.987 -33.863 -21.507 1.00 29.09 680 GLU A N 1
ATOM 5347 C CA . GLU A 1 680 ? 44.828 -35.025 -22.382 1.00 29.09 680 GLU A CA 1
ATOM 5348 C C . GLU A 1 680 ? 43.833 -36.005 -21.751 1.00 29.09 680 GLU A C 1
ATOM 5350 O O . GLU A 1 680 ? 43.913 -36.349 -20.572 1.00 29.09 680 GLU A O 1
ATOM 5355 N N . GLY A 1 681 ? 42.853 -36.438 -22.542 1.00 33.53 681 GLY A N 1
ATOM 5356 C CA . GLY A 1 681 ? 41.862 -37.412 -22.111 1.00 33.53 681 GLY A CA 1
ATOM 5357 C C . GLY A 1 681 ? 42.431 -38.828 -22.082 1.00 33.53 681 GLY A C 1
ATOM 5358 O O . GLY A 1 681 ? 42.912 -39.316 -23.098 1.00 33.53 681 GLY A O 1
ATOM 5359 N N . SER A 1 682 ? 42.328 -39.508 -20.941 1.00 30.86 682 SER A N 1
ATOM 5360 C CA . SER A 1 682 ? 41.908 -40.916 -20.811 1.00 30.86 682 SER A CA 1
ATOM 5361 C C . SER A 1 682 ? 42.074 -41.410 -19.365 1.00 30.86 682 SER A C 1
ATOM 5363 O O . SER A 1 682 ? 43.037 -41.084 -18.688 1.00 30.86 682 SER A O 1
ATOM 5365 N N . GLU A 1 683 ? 41.063 -42.153 -18.912 1.00 31.52 683 GLU A N 1
ATOM 5366 C CA . GLU A 1 683 ? 41.030 -43.183 -17.858 1.00 31.52 683 GLU A CA 1
ATOM 5367 C C . GLU A 1 683 ? 41.920 -43.071 -16.590 1.00 31.52 683 GLU A C 1
ATOM 5369 O O . GLU A 1 683 ? 43.135 -43.206 -16.607 1.00 31.52 683 GLU A O 1
ATOM 5374 N N . ALA A 1 684 ? 41.224 -42.956 -15.450 1.00 35.12 684 ALA A N 1
ATOM 5375 C CA . ALA A 1 684 ? 41.546 -43.391 -14.082 1.00 35.12 684 ALA A CA 1
ATOM 5376 C C . ALA A 1 684 ? 43.008 -43.724 -13.684 1.00 35.12 684 ALA A C 1
ATOM 5378 O O . ALA A 1 684 ? 43.531 -44.786 -14.006 1.00 35.12 684 ALA A O 1
ATOM 5379 N N . SER A 1 685 ? 43.578 -42.935 -12.763 1.00 30.20 685 SER A N 1
ATOM 5380 C CA . SER A 1 685 ? 44.109 -43.340 -11.435 1.00 30.20 685 SER A CA 1
ATOM 5381 C C . SER A 1 685 ? 45.072 -42.271 -10.890 1.00 30.20 685 SER A C 1
ATOM 5383 O O . SER A 1 685 ? 45.654 -41.502 -11.642 1.00 30.20 685 SER A O 1
ATOM 5385 N N . GLY A 1 686 ? 45.139 -42.147 -9.561 1.00 32.31 686 GLY A N 1
ATOM 5386 C CA . GLY A 1 686 ? 45.697 -40.985 -8.863 1.00 32.31 686 GLY A CA 1
ATOM 5387 C C . GLY A 1 686 ? 47.171 -40.648 -9.114 1.00 32.31 686 GLY A C 1
ATOM 5388 O O . GLY A 1 686 ? 47.975 -41.486 -9.499 1.00 32.31 686 GLY A O 1
ATOM 5389 N N . GLY A 1 687 ? 47.523 -39.406 -8.777 1.00 25.14 687 GLY A N 1
ATOM 5390 C CA . GLY A 1 687 ? 48.902 -38.924 -8.731 1.00 25.14 687 GLY A CA 1
ATOM 5391 C C . GLY A 1 687 ? 49.001 -37.459 -9.138 1.00 25.14 687 GLY A C 1
ATOM 5392 O O . GLY A 1 687 ? 48.785 -37.108 -10.288 1.00 25.14 687 GLY A O 1
ATOM 5393 N N . SER A 1 688 ? 49.318 -36.597 -8.177 1.00 35.81 688 SER A N 1
ATOM 5394 C CA . SER A 1 688 ? 49.747 -35.222 -8.410 1.00 35.81 688 SER A CA 1
ATOM 5395 C C . SER A 1 688 ? 51.117 -35.199 -9.098 1.00 35.81 688 SER A C 1
ATOM 5397 O O . SER A 1 688 ? 52.083 -35.646 -8.482 1.00 35.81 688 SER A O 1
ATOM 5399 N N . GLU A 1 689 ? 51.239 -34.599 -10.283 1.00 25.53 689 GLU A N 1
ATOM 5400 C CA . GLU A 1 689 ? 52.528 -34.113 -10.789 1.00 25.53 689 GLU A CA 1
ATOM 5401 C C . GLU A 1 689 ? 52.408 -32.692 -11.351 1.00 25.53 689 GLU A C 1
ATOM 5403 O O . GLU A 1 689 ? 51.580 -32.377 -12.201 1.00 25.53 689 GLU A O 1
ATOM 5408 N N . VAL A 1 690 ? 53.253 -31.819 -10.804 1.00 32.69 690 VAL A N 1
ATOM 5409 C CA . VAL A 1 690 ? 53.527 -30.456 -11.260 1.00 32.69 690 VAL A CA 1
ATOM 5410 C C . VAL A 1 690 ? 54.721 -30.540 -12.209 1.00 32.69 690 VAL A C 1
ATOM 5412 O O . VAL A 1 690 ? 55.781 -31.003 -11.786 1.00 32.69 690 VAL A O 1
ATOM 5415 N N . CYS A 1 691 ? 54.607 -30.037 -13.442 1.00 23.80 691 CYS A N 1
ATOM 5416 C CA . CYS A 1 691 ? 55.755 -29.911 -14.345 1.00 23.80 691 CYS A CA 1
ATOM 5417 C C . CYS A 1 691 ? 56.165 -28.447 -14.603 1.00 23.80 691 CYS A C 1
ATOM 5419 O O . CYS A 1 691 ? 55.498 -27.692 -15.299 1.00 23.80 691 CYS A O 1
ATOM 5421 N N . SER A 1 692 ? 57.342 -28.128 -14.047 1.00 26.14 692 SER A N 1
ATOM 5422 C CA . SER A 1 692 ? 58.346 -27.104 -14.397 1.00 26.14 692 SER A CA 1
ATOM 5423 C C . SER A 1 692 ? 57.992 -25.605 -14.392 1.00 26.14 692 SER A C 1
ATOM 5425 O O . SER A 1 692 ? 57.387 -25.072 -15.317 1.00 26.14 692 SER A O 1
ATOM 5427 N N . ASP A 1 693 ? 58.571 -24.900 -13.410 1.00 25.86 693 ASP A N 1
ATOM 5428 C CA . ASP A 1 693 ? 58.874 -23.464 -13.443 1.00 25.86 693 ASP A CA 1
ATOM 5429 C C . ASP A 1 693 ? 60.074 -23.181 -14.366 1.00 25.86 693 ASP A C 1
ATOM 5431 O O . ASP A 1 693 ? 61.198 -23.600 -14.080 1.00 25.86 693 ASP A O 1
ATOM 5435 N N . GLY A 1 694 ? 59.864 -22.421 -15.443 1.00 27.58 694 GLY A N 1
ATOM 5436 C CA . GLY A 1 694 ? 60.933 -21.878 -16.287 1.00 27.58 694 GLY A CA 1
ATOM 5437 C C . GLY A 1 694 ? 60.909 -20.349 -16.306 1.00 27.58 694 GLY A C 1
ATOM 5438 O O . GLY A 1 694 ? 59.922 -19.748 -16.721 1.00 27.58 694 GLY A O 1
ATOM 5439 N N . TYR A 1 695 ? 62.000 -19.706 -15.876 1.00 30.39 695 TYR A N 1
ATOM 5440 C CA . TYR A 1 695 ? 62.205 -18.260 -16.016 1.00 30.39 695 TYR A CA 1
ATOM 5441 C C . TYR A 1 695 ? 62.874 -17.952 -17.363 1.00 30.39 695 TYR A C 1
ATOM 5443 O O . TYR A 1 695 ? 63.964 -18.455 -17.624 1.00 30.39 695 TYR A O 1
ATOM 5451 N N . PHE A 1 696 ? 62.275 -17.082 -18.182 1.00 31.89 696 PHE A N 1
ATOM 5452 C CA . PHE A 1 696 ? 62.941 -16.503 -19.356 1.00 31.89 696 PHE A CA 1
ATOM 5453 C C . PHE A 1 696 ? 63.605 -15.162 -19.005 1.00 31.89 696 PHE A C 1
ATOM 5455 O O . PHE A 1 696 ? 62.999 -14.309 -18.351 1.00 31.89 696 PHE A O 1
ATOM 5462 N N . ASP A 1 697 ? 64.852 -14.980 -19.450 1.00 31.45 697 ASP A N 1
ATOM 5463 C CA . ASP A 1 697 ? 65.556 -13.693 -19.467 1.00 31.45 697 ASP A CA 1
ATOM 5464 C C . ASP A 1 697 ? 65.339 -13.025 -20.836 1.00 31.45 697 ASP A C 1
ATOM 5466 O O . ASP A 1 697 ? 65.602 -13.624 -21.875 1.00 31.45 697 ASP A O 1
ATOM 5470 N N . PHE A 1 698 ? 64.827 -11.793 -20.850 1.00 34.59 698 PHE A N 1
ATOM 5471 C CA . PHE A 1 698 ? 64.424 -11.067 -22.066 1.00 34.59 698 PHE A CA 1
ATOM 5472 C C . PHE A 1 698 ? 65.584 -10.306 -22.730 1.00 34.59 698 PHE A C 1
ATOM 5474 O O . PHE A 1 698 ? 65.391 -9.237 -23.310 1.00 34.59 698 PHE A O 1
ATOM 5481 N N . SER A 1 699 ? 66.804 -10.822 -22.630 1.00 29.11 699 SER A N 1
ATOM 5482 C CA . SER A 1 699 ? 67.991 -10.186 -23.203 1.00 29.11 699 SER A CA 1
ATOM 5483 C C . SER A 1 699 ? 68.174 -10.452 -24.707 1.00 29.11 699 SER A C 1
ATOM 5485 O O . SER A 1 699 ? 68.863 -9.666 -25.348 1.00 29.11 699 SER A O 1
ATOM 5487 N N .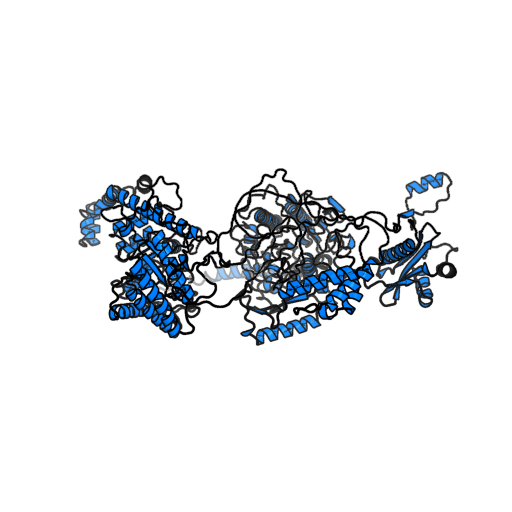 ASP A 1 700 ? 67.472 -11.434 -25.293 1.00 36.25 700 ASP A N 1
ATOM 5488 C CA . ASP A 1 700 ? 67.531 -11.773 -26.728 1.00 36.25 700 ASP A CA 1
ATOM 5489 C C . ASP A 1 700 ? 66.130 -11.895 -27.367 1.00 36.25 700 ASP A C 1
ATOM 5491 O O . ASP A 1 700 ? 65.662 -12.980 -27.714 1.00 36.25 700 ASP A O 1
ATOM 5495 N N . VAL A 1 701 ? 65.420 -10.772 -27.524 1.00 34.44 701 VAL A N 1
ATOM 5496 C CA . VAL A 1 701 ? 64.113 -10.754 -28.213 1.00 34.44 701 VAL A CA 1
ATOM 5497 C C . VAL A 1 701 ? 64.316 -10.579 -29.728 1.00 34.44 701 VAL A C 1
ATOM 5499 O O . VAL A 1 701 ? 64.925 -9.588 -30.137 1.00 34.44 701 VAL A O 1
ATOM 5502 N N . PRO A 1 702 ? 63.800 -11.482 -30.588 1.00 36.34 702 PRO A N 1
ATOM 5503 C CA . PRO A 1 702 ? 63.860 -11.307 -32.036 1.00 36.34 702 PRO A CA 1
ATOM 5504 C C . PRO A 1 702 ? 62.958 -10.144 -32.507 1.00 36.34 702 PRO A C 1
ATOM 5506 O O . PRO A 1 702 ? 62.019 -9.767 -31.799 1.00 36.34 702 PRO A O 1
ATOM 5509 N N . PRO A 1 703 ? 63.216 -9.562 -33.697 1.00 41.00 703 PRO A N 1
ATOM 5510 C CA . PRO A 1 703 ? 62.490 -8.399 -34.210 1.00 41.00 703 PRO A CA 1
ATOM 5511 C C . PRO A 1 703 ? 60.974 -8.612 -34.211 1.00 41.00 703 PRO A C 1
ATOM 5513 O O . PRO A 1 703 ? 60.505 -9.729 -34.434 1.00 41.00 703 PRO A O 1
ATOM 5516 N N . TRP A 1 704 ? 60.217 -7.530 -34.006 1.00 39.22 704 TRP A N 1
ATOM 5517 C CA . TRP A 1 704 ? 58.746 -7.498 -33.930 1.00 39.22 704 TRP A CA 1
ATOM 5518 C C . TRP A 1 704 ? 58.039 -8.264 -35.063 1.00 39.22 704 TRP A C 1
ATOM 5520 O O . TRP A 1 704 ? 57.001 -8.885 -34.843 1.00 39.22 704 TRP A O 1
ATOM 5530 N N . ASP A 1 705 ? 58.651 -8.329 -36.243 1.00 38.06 705 ASP A N 1
ATOM 5531 C CA . ASP A 1 705 ? 58.137 -9.065 -37.403 1.00 38.06 705 ASP A CA 1
ATOM 5532 C C . ASP A 1 705 ? 58.020 -10.586 -37.158 1.00 38.06 705 ASP A C 1
ATOM 5534 O O . ASP A 1 705 ? 57.163 -11.257 -37.730 1.00 38.06 705 ASP A O 1
ATOM 5538 N N . THR A 1 706 ? 58.808 -11.127 -36.226 1.00 40.84 706 THR A N 1
ATOM 5539 C CA . THR A 1 706 ? 58.766 -12.539 -35.800 1.00 40.84 706 THR A CA 1
ATOM 5540 C C . THR A 1 706 ? 57.554 -12.830 -34.910 1.00 40.84 706 THR A C 1
ATOM 5542 O O . THR A 1 706 ? 56.983 -13.918 -34.961 1.00 40.84 706 THR A O 1
ATOM 5545 N N . TRP A 1 707 ? 57.112 -11.841 -34.127 1.00 37.78 707 TRP A N 1
ATOM 5546 C CA . TRP A 1 707 ? 55.914 -11.946 -33.292 1.00 37.78 707 TRP A CA 1
ATOM 5547 C C . TRP A 1 707 ? 54.636 -11.873 -34.128 1.00 37.78 707 TRP A C 1
ATOM 5549 O O . TRP A 1 707 ? 53.688 -12.615 -33.872 1.00 37.78 707 TRP A O 1
ATOM 5559 N N . VAL A 1 708 ? 54.630 -11.051 -35.180 1.00 38.38 708 VAL A N 1
ATOM 5560 C CA . VAL A 1 708 ? 53.508 -10.970 -36.128 1.00 38.38 708 VAL A CA 1
ATOM 5561 C C . VAL A 1 708 ? 53.339 -12.286 -36.899 1.00 38.38 708 VAL A C 1
ATOM 5563 O O . VAL A 1 708 ? 52.208 -12.726 -37.102 1.00 38.38 708 VAL A O 1
ATOM 5566 N N . ALA A 1 709 ? 54.432 -12.974 -37.245 1.00 37.16 709 ALA A N 1
ATOM 5567 C CA . ALA A 1 709 ? 54.386 -14.300 -37.869 1.00 37.16 709 ALA A CA 1
ATOM 5568 C C . ALA A 1 709 ? 53.835 -15.394 -36.926 1.00 37.16 709 ALA A C 1
ATOM 5570 O O . ALA A 1 709 ? 53.045 -16.230 -37.349 1.00 37.16 709 ALA A O 1
ATOM 5571 N N . LEU A 1 710 ? 54.172 -15.362 -35.630 1.00 35.47 710 LEU A N 1
ATOM 5572 C CA . LEU A 1 710 ? 53.709 -16.367 -34.657 1.00 35.47 710 LEU A CA 1
ATOM 5573 C C . LEU A 1 710 ? 52.218 -16.227 -34.285 1.00 35.47 710 LEU A C 1
ATOM 5575 O O . LEU A 1 710 ? 51.550 -17.228 -34.016 1.00 35.47 710 LEU A O 1
ATOM 5579 N N . PHE A 1 711 ? 51.694 -14.995 -34.260 1.00 38.72 711 PHE A N 1
ATOM 5580 C CA . PHE A 1 711 ? 50.280 -14.719 -33.971 1.00 38.72 711 PHE A CA 1
ATOM 5581 C C . PHE A 1 711 ? 49.371 -14.896 -35.194 1.00 38.72 711 PHE A C 1
ATOM 5583 O O . PHE A 1 711 ? 48.222 -15.310 -35.038 1.00 38.72 711 PHE A O 1
ATOM 5590 N N . SER A 1 712 ? 49.874 -14.638 -36.404 1.00 40.69 712 SER A N 1
ATOM 5591 C CA . SER A 1 712 ? 49.106 -14.834 -37.643 1.00 40.69 712 SER A CA 1
ATOM 5592 C C . SER A 1 712 ? 48.902 -16.315 -37.982 1.00 40.69 712 SER A C 1
ATOM 5594 O O . SER A 1 712 ? 47.784 -16.704 -38.321 1.00 40.69 712 SER A O 1
ATOM 5596 N N . ASP A 1 713 ? 49.919 -17.162 -37.792 1.00 37.81 713 ASP A N 1
ATOM 5597 C CA . ASP A 1 713 ? 49.830 -18.598 -38.109 1.00 37.81 713 ASP A CA 1
ATOM 5598 C C . ASP A 1 713 ? 48.979 -19.388 -37.094 1.00 37.81 713 ASP A C 1
ATOM 5600 O O . ASP A 1 713 ? 48.249 -20.319 -37.451 1.00 37.81 713 ASP A O 1
ATOM 5604 N N . ASN A 1 714 ? 49.002 -18.987 -35.817 1.00 39.03 714 ASN A N 1
ATOM 5605 C CA . ASN A 1 714 ? 48.170 -19.602 -34.777 1.00 39.03 714 ASN A CA 1
ATOM 5606 C C . ASN A 1 714 ? 46.737 -19.049 -34.760 1.00 39.03 714 ASN A C 1
ATOM 5608 O O . ASN A 1 714 ? 45.797 -19.816 -34.562 1.00 39.03 714 ASN A O 1
ATOM 5612 N N . GLY A 1 715 ? 46.539 -17.756 -35.043 1.00 38.44 715 GLY A N 1
ATOM 5613 C CA . GLY A 1 715 ? 45.207 -17.149 -35.148 1.00 38.44 715 GLY A CA 1
ATOM 5614 C C . GLY A 1 715 ? 44.374 -17.736 -36.292 1.00 38.44 715 GLY A C 1
ATOM 5615 O O . GLY A 1 715 ? 43.202 -18.061 -36.101 1.00 38.44 715 GLY A O 1
ATOM 5616 N N . ALA A 1 716 ? 44.993 -17.981 -37.453 1.00 41.03 716 ALA A N 1
ATOM 5617 C CA . ALA A 1 716 ? 44.329 -18.617 -38.593 1.00 41.03 716 ALA A CA 1
ATOM 5618 C C . ALA A 1 716 ? 43.987 -20.101 -38.337 1.00 41.03 716 ALA A C 1
ATOM 5620 O O . ALA A 1 716 ? 42.926 -20.578 -38.744 1.00 41.03 716 ALA A O 1
ATOM 5621 N N . ARG A 1 717 ? 44.843 -20.834 -37.607 1.00 39.78 717 ARG A N 1
ATOM 5622 C CA . ARG A 1 717 ? 44.597 -22.238 -37.221 1.00 39.78 717 ARG A CA 1
ATOM 5623 C C . ARG A 1 717 ? 43.499 -22.411 -36.167 1.00 39.78 717 ARG A C 1
ATOM 5625 O O . ARG A 1 717 ? 42.858 -23.460 -36.147 1.00 39.78 717 ARG A O 1
ATOM 5632 N N . LEU A 1 718 ? 43.282 -21.414 -35.309 1.00 36.28 718 LEU A N 1
ATOM 5633 C CA . LEU A 1 718 ? 42.257 -21.430 -34.258 1.00 36.28 718 LEU A CA 1
ATOM 5634 C C . LEU A 1 718 ? 40.874 -21.023 -34.793 1.00 36.28 718 LEU A C 1
ATOM 5636 O O . LEU A 1 718 ? 39.876 -21.648 -34.433 1.00 36.28 718 LEU A O 1
ATOM 5640 N N . ALA A 1 719 ? 40.822 -20.074 -35.734 1.00 37.72 719 ALA A N 1
ATOM 5641 C CA . ALA A 1 719 ? 39.594 -19.706 -36.442 1.00 37.72 719 ALA A CA 1
ATOM 5642 C C . ALA A 1 719 ? 39.053 -20.855 -37.320 1.00 37.72 719 ALA A C 1
ATOM 5644 O O . ALA A 1 719 ? 37.849 -21.095 -37.359 1.00 37.72 719 ALA A O 1
ATOM 5645 N N . ALA A 1 720 ? 39.936 -21.644 -37.948 1.00 37.59 720 ALA A N 1
ATOM 5646 C CA . ALA A 1 720 ? 39.557 -22.813 -38.752 1.00 37.59 720 ALA A CA 1
ATOM 5647 C C . ALA A 1 720 ? 38.995 -24.002 -37.938 1.00 37.59 720 ALA A C 1
ATOM 5649 O O . ALA A 1 720 ? 38.496 -24.960 -38.524 1.00 37.59 720 ALA A O 1
ATOM 5650 N N . LYS A 1 721 ? 39.081 -23.965 -36.599 1.00 34.44 721 LYS A N 1
ATOM 5651 C CA . LYS A 1 721 ? 38.613 -25.027 -35.687 1.00 34.44 721 LYS A CA 1
ATOM 5652 C C . LYS A 1 721 ? 37.425 -24.612 -34.804 1.00 34.44 721 LYS A C 1
ATOM 5654 O O . LYS A 1 721 ? 37.066 -25.359 -33.899 1.00 34.44 721 LYS A O 1
ATOM 5659 N N . GLY A 1 722 ? 36.805 -23.459 -35.077 1.00 29.62 722 GLY A N 1
ATOM 5660 C CA . GLY A 1 722 ? 35.550 -23.040 -34.438 1.00 29.62 722 GLY A CA 1
ATOM 5661 C C . GLY A 1 722 ? 35.684 -22.398 -33.051 1.00 29.62 722 GLY A C 1
ATOM 5662 O O . GLY A 1 722 ? 34.737 -22.453 -32.273 1.00 29.62 722 GLY A O 1
ATOM 5663 N N . PHE A 1 723 ? 36.829 -21.792 -32.722 1.00 33.78 723 PHE A N 1
ATOM 5664 C CA . PHE A 1 723 ? 37.012 -21.058 -31.462 1.00 33.78 723 PHE A CA 1
ATOM 5665 C C . PHE A 1 723 ? 36.703 -19.560 -31.623 1.00 33.78 723 PHE A C 1
ATOM 5667 O O . PHE A 1 723 ? 37.137 -18.939 -32.592 1.00 33.78 723 PHE A O 1
ATOM 5674 N N . LEU A 1 724 ? 36.002 -18.969 -30.647 1.00 32.31 724 LEU A N 1
ATOM 5675 C CA . LEU A 1 724 ? 35.720 -17.531 -30.566 1.00 32.31 724 LEU A CA 1
ATOM 5676 C C . LEU A 1 724 ? 36.665 -16.876 -29.542 1.00 32.31 724 LEU A C 1
ATOM 5678 O O . LEU A 1 724 ? 36.784 -17.357 -28.417 1.00 32.31 724 LEU A O 1
ATOM 5682 N N . ILE A 1 725 ? 37.332 -15.781 -29.915 1.00 34.56 725 ILE A N 1
ATOM 5683 C CA . ILE A 1 725 ? 38.145 -14.966 -28.997 1.00 34.56 725 ILE A CA 1
ATOM 5684 C C . ILE A 1 725 ? 37.353 -13.692 -28.702 1.00 34.56 725 ILE A C 1
ATOM 5686 O O . ILE A 1 725 ? 37.160 -12.871 -29.595 1.00 34.56 725 ILE A O 1
ATOM 5690 N N . ALA A 1 726 ? 36.894 -13.523 -27.463 1.00 31.67 726 ALA A N 1
ATOM 5691 C CA . ALA A 1 726 ? 36.230 -12.303 -27.012 1.00 31.67 726 ALA A CA 1
ATOM 5692 C C . ALA A 1 726 ? 37.190 -11.444 -26.177 1.00 31.67 726 ALA A C 1
ATOM 5694 O O . ALA A 1 726 ? 37.928 -11.948 -25.329 1.00 31.67 726 ALA A O 1
ATOM 5695 N N . TRP A 1 727 ? 37.165 -10.133 -26.406 1.00 31.56 727 TRP A N 1
ATOM 5696 C CA . TRP A 1 727 ? 37.800 -9.139 -25.546 1.00 31.56 727 TRP A CA 1
ATOM 5697 C C . TRP A 1 727 ? 36.764 -8.626 -24.543 1.00 31.56 727 TRP A C 1
ATOM 5699 O O . TRP A 1 727 ? 35.716 -8.132 -24.950 1.00 31.56 727 TRP A O 1
ATOM 5709 N N . VAL A 1 728 ? 37.057 -8.727 -23.246 1.00 28.53 728 VAL A N 1
ATOM 5710 C CA . VAL A 1 728 ? 36.245 -8.119 -22.184 1.00 28.53 728 VAL A CA 1
ATOM 5711 C C . VAL A 1 728 ? 37.108 -7.076 -21.470 1.00 28.53 728 VAL A C 1
ATOM 5713 O O . VAL A 1 728 ? 38.081 -7.451 -20.813 1.00 28.53 728 VAL A O 1
ATOM 5716 N N . PRO A 1 729 ? 36.818 -5.773 -21.596 1.00 24.73 729 PRO A N 1
ATOM 5717 C CA . PRO A 1 729 ? 37.434 -4.765 -20.749 1.00 24.73 729 PRO A CA 1
ATOM 5718 C C . PRO A 1 729 ? 36.809 -4.819 -19.349 1.00 24.73 729 PRO A C 1
ATOM 5720 O O . PRO A 1 729 ? 35.600 -4.675 -19.192 1.00 24.73 729 PRO A O 1
ATOM 5723 N N . ASP A 1 730 ? 37.643 -5.013 -18.331 1.00 28.95 730 ASP A N 1
ATOM 5724 C CA . ASP A 1 730 ? 37.267 -4.874 -16.922 1.00 28.95 730 ASP A CA 1
ATOM 5725 C C . ASP A 1 730 ? 37.021 -3.393 -16.583 1.00 28.95 730 ASP A C 1
ATOM 5727 O O . ASP A 1 730 ? 37.887 -2.560 -16.885 1.00 28.95 730 ASP A O 1
ATOM 5731 N N . PRO A 1 731 ? 35.897 -3.029 -15.936 1.00 30.00 731 PRO A N 1
ATOM 5732 C CA . PRO A 1 731 ? 35.742 -1.711 -15.368 1.00 30.00 731 PRO A CA 1
ATOM 5733 C C . PRO A 1 731 ? 35.617 -1.709 -13.837 1.00 30.00 731 PRO A C 1
ATOM 5735 O O . PRO A 1 731 ? 35.040 -0.761 -13.332 1.00 30.00 731 PRO A O 1
ATOM 5738 N N . PHE A 1 732 ? 36.144 -2.657 -13.048 1.00 29.80 732 PHE A N 1
ATOM 5739 C CA . PHE A 1 732 ? 36.190 -2.478 -11.584 1.00 29.80 732 PHE A CA 1
ATOM 5740 C C . PHE A 1 732 ? 37.378 -3.143 -10.869 1.00 29.80 732 PHE A C 1
ATOM 5742 O O . PHE A 1 732 ? 37.349 -4.320 -10.529 1.00 29.80 732 PHE A O 1
ATOM 5749 N N . SER A 1 733 ? 38.330 -2.323 -10.405 1.00 28.42 733 SER A N 1
ATOM 5750 C CA . SER A 1 733 ? 39.205 -2.686 -9.280 1.00 28.42 733 SER A CA 1
ATOM 5751 C C . SER A 1 733 ? 39.179 -1.598 -8.205 1.00 28.42 733 SER A C 1
ATOM 5753 O O . SER A 1 733 ? 39.727 -0.508 -8.388 1.00 28.42 733 SER A O 1
ATOM 5755 N N . GLY A 1 734 ? 38.526 -1.880 -7.075 1.00 24.44 734 GLY A N 1
ATOM 5756 C CA . GLY A 1 734 ? 38.469 -0.945 -5.954 1.00 24.44 734 GLY A CA 1
ATOM 5757 C C . GLY A 1 734 ? 37.714 -1.418 -4.711 1.00 24.44 734 GLY A C 1
ATOM 5758 O O . GLY A 1 734 ? 36.985 -0.613 -4.136 1.00 24.44 734 GLY A O 1
ATOM 5759 N N . LEU A 1 735 ? 37.890 -2.672 -4.269 1.00 27.81 735 LEU A N 1
ATOM 5760 C CA . LEU A 1 735 ? 37.537 -3.107 -2.909 1.00 27.81 735 LEU A CA 1
ATOM 5761 C C . LEU A 1 735 ? 38.681 -3.921 -2.271 1.00 27.81 735 LEU A C 1
ATOM 5763 O O . LEU A 1 735 ? 38.952 -5.055 -2.639 1.00 27.81 735 LEU A O 1
ATOM 5767 N N . ALA A 1 736 ? 39.353 -3.231 -1.347 1.00 30.78 736 ALA A N 1
ATOM 5768 C CA . ALA A 1 736 ? 40.073 -3.637 -0.137 1.00 30.78 736 ALA A CA 1
ATOM 5769 C C . ALA A 1 736 ? 40.677 -5.054 0.004 1.00 30.78 736 ALA A C 1
ATOM 5771 O O . ALA A 1 736 ? 39.984 -6.042 0.222 1.00 30.78 736 ALA A O 1
ATOM 5772 N N . GLN A 1 737 ? 42.006 -5.077 0.152 1.00 28.52 737 GLN A N 1
ATOM 5773 C CA . GLN A 1 737 ? 42.705 -5.996 1.054 1.00 28.52 737 GLN A CA 1
ATOM 5774 C C . GLN A 1 737 ? 42.352 -5.678 2.518 1.00 28.52 737 GLN A C 1
ATOM 5776 O O . GLN A 1 737 ? 42.581 -4.553 2.965 1.00 28.52 737 GLN A O 1
ATOM 5781 N N . LYS A 1 738 ? 41.917 -6.685 3.285 1.00 26.59 738 LYS A N 1
ATOM 5782 C CA . LYS A 1 738 ? 42.385 -6.920 4.664 1.00 26.59 738 LYS A CA 1
ATOM 5783 C C . LYS A 1 738 ? 42.105 -8.365 5.103 1.00 26.59 738 LYS A C 1
ATOM 5785 O O . LYS A 1 738 ? 40.986 -8.700 5.457 1.00 26.59 738 LYS A O 1
ATOM 5790 N N . GLY A 1 739 ? 43.175 -9.161 5.070 1.00 28.41 739 GLY A N 1
ATOM 5791 C CA . GLY A 1 739 ? 43.556 -10.192 6.042 1.00 28.41 739 GLY A CA 1
ATOM 5792 C C . GLY A 1 739 ? 42.538 -11.251 6.458 1.00 28.41 739 GLY A C 1
ATOM 5793 O O . GLY A 1 739 ? 41.770 -11.020 7.385 1.00 28.41 739 GLY A O 1
ATOM 5794 N N . ILE A 1 740 ? 42.693 -12.456 5.905 1.00 24.59 740 ILE A N 1
ATOM 5795 C CA . ILE A 1 740 ? 42.496 -13.709 6.642 1.00 24.59 740 ILE A CA 1
ATOM 5796 C C . ILE A 1 740 ? 43.718 -14.589 6.357 1.00 24.59 740 ILE A C 1
ATOM 5798 O O . ILE A 1 740 ? 43.921 -15.055 5.238 1.00 24.59 740 ILE A O 1
ATOM 5802 N N . ASP A 1 741 ? 44.557 -14.746 7.380 1.00 28.86 741 ASP A N 1
ATOM 5803 C CA . ASP A 1 741 ? 45.513 -15.842 7.494 1.00 28.86 741 ASP A CA 1
ATOM 5804 C C . ASP A 1 741 ? 44.743 -17.164 7.658 1.00 28.86 741 ASP A C 1
ATOM 5806 O O . ASP A 1 741 ? 43.716 -17.201 8.333 1.00 28.86 741 ASP A O 1
ATOM 5810 N N . SER A 1 742 ? 45.308 -18.247 7.112 1.00 26.86 742 SER A N 1
ATOM 5811 C CA . SER A 1 742 ? 44.893 -19.666 7.162 1.00 26.86 742 SER A CA 1
ATOM 5812 C C . SER A 1 742 ? 44.046 -20.200 5.990 1.00 26.86 742 SER A C 1
ATOM 5814 O O . SER A 1 742 ? 42.830 -20.075 5.920 1.00 26.86 742 SER A O 1
ATOM 5816 N N . CYS A 1 743 ? 44.743 -20.893 5.084 1.00 23.94 743 CYS A N 1
ATOM 5817 C CA . CYS A 1 743 ? 44.197 -21.916 4.194 1.00 23.94 743 CYS A CA 1
ATOM 5818 C C . CYS A 1 743 ? 44.142 -23.253 4.961 1.00 23.94 743 CYS A C 1
ATOM 5820 O O . CYS A 1 743 ? 45.102 -23.583 5.665 1.00 23.94 743 CYS A O 1
ATOM 5822 N N . PRO A 1 744 ? 43.061 -24.036 4.811 1.00 26.78 744 PRO A N 1
ATOM 5823 C CA . PRO A 1 744 ? 43.261 -25.349 4.203 1.00 26.78 744 PRO A CA 1
ATOM 5824 C C . PRO A 1 744 ? 42.177 -25.707 3.171 1.00 26.78 744 PRO A C 1
ATOM 5826 O O . PRO A 1 744 ? 40.986 -25.715 3.456 1.00 26.78 744 PRO A O 1
ATOM 5829 N N . SER A 1 745 ? 42.652 -26.031 1.967 1.00 30.70 745 SER A N 1
ATOM 5830 C CA . SER A 1 745 ? 42.169 -27.069 1.043 1.00 30.70 745 SER A CA 1
ATOM 5831 C C . SER A 1 745 ? 40.799 -27.713 1.321 1.00 30.70 745 SER A C 1
ATOM 5833 O O . SER A 1 745 ? 40.707 -28.552 2.215 1.00 30.70 745 SER A O 1
ATOM 5835 N N . GLN A 1 746 ? 39.808 -27.436 0.463 1.00 27.59 746 GLN A N 1
ATOM 5836 C CA . GLN A 1 746 ? 38.883 -28.414 -0.147 1.00 27.59 746 GLN A CA 1
ATOM 5837 C C . GLN A 1 746 ? 37.788 -27.681 -0.941 1.00 27.59 746 GLN A C 1
ATOM 5839 O O . GLN A 1 746 ? 36.851 -27.158 -0.356 1.00 27.59 746 GLN A O 1
ATOM 5844 N N . CYS A 1 747 ? 37.896 -27.671 -2.272 1.00 23.72 747 CYS A N 1
ATOM 5845 C CA . CYS A 1 747 ? 36.769 -27.516 -3.199 1.00 23.72 747 CYS A CA 1
ATOM 5846 C C . CYS A 1 747 ? 37.166 -28.150 -4.540 1.00 23.72 747 CYS A C 1
ATOM 5848 O O . CYS A 1 747 ? 37.732 -27.499 -5.413 1.00 23.72 747 CYS A O 1
ATOM 5850 N N . ILE A 1 748 ? 36.897 -29.448 -4.671 1.00 27.70 748 ILE A N 1
ATOM 5851 C CA . ILE A 1 748 ? 36.612 -30.097 -5.951 1.00 27.70 748 ILE A CA 1
ATOM 5852 C C . ILE A 1 748 ? 35.255 -30.766 -5.732 1.00 27.70 748 ILE A C 1
ATOM 5854 O O . ILE A 1 748 ? 35.154 -31.658 -4.893 1.00 27.70 748 ILE A O 1
ATOM 5858 N N . ALA A 1 749 ? 34.225 -30.327 -6.450 1.00 25.94 749 ALA A N 1
ATOM 5859 C CA . ALA A 1 749 ? 32.967 -31.051 -6.573 1.00 25.94 749 ALA A CA 1
ATOM 5860 C C . ALA A 1 749 ? 32.638 -31.171 -8.064 1.00 25.94 749 ALA A C 1
ATOM 5862 O O . ALA A 1 749 ? 32.713 -30.194 -8.807 1.00 25.94 749 ALA A O 1
ATOM 5863 N N . TRP A 1 750 ? 32.391 -32.411 -8.474 1.00 24.89 750 TRP A N 1
ATOM 5864 C CA . TRP A 1 750 ? 32.165 -32.864 -9.840 1.00 24.89 750 TRP A CA 1
ATOM 5865 C C . TRP A 1 750 ? 30.760 -32.478 -10.313 1.00 24.89 750 TRP A C 1
ATOM 5867 O O . TRP A 1 750 ? 29.804 -32.593 -9.550 1.00 24.89 750 TRP A O 1
ATOM 5877 N N . ALA A 1 751 ? 30.649 -32.049 -11.570 1.00 26.84 751 ALA A N 1
ATOM 5878 C CA . ALA A 1 751 ? 29.385 -31.925 -12.283 1.00 26.84 751 ALA A CA 1
ATOM 5879 C C . ALA A 1 751 ? 29.201 -33.186 -13.135 1.00 26.84 751 ALA A C 1
ATOM 5881 O O . ALA A 1 751 ? 29.937 -33.372 -14.104 1.00 26.84 751 ALA A O 1
ATOM 5882 N N . ASP A 1 752 ? 28.250 -34.041 -12.763 1.00 27.97 752 ASP A N 1
ATOM 5883 C CA . ASP A 1 752 ? 27.771 -35.111 -13.635 1.00 27.97 752 ASP A CA 1
ATOM 5884 C C . ASP A 1 752 ? 26.572 -34.595 -14.448 1.00 27.97 752 ASP A C 1
ATOM 5886 O O . ASP A 1 752 ? 25.529 -34.231 -13.910 1.00 27.97 752 ASP A O 1
ATOM 5890 N N . ASP A 1 753 ? 26.805 -34.550 -15.759 1.00 35.81 753 ASP A N 1
ATOM 5891 C CA . ASP A 1 753 ? 25.870 -34.800 -16.860 1.00 35.81 753 ASP A CA 1
ATOM 5892 C C . ASP A 1 753 ? 24.560 -33.986 -16.930 1.00 35.81 753 ASP A C 1
ATOM 5894 O O . ASP A 1 753 ? 23.487 -34.482 -16.613 1.00 35.81 753 ASP A O 1
ATOM 5898 N N . THR A 1 754 ? 24.624 -32.747 -17.439 1.00 29.17 754 THR A N 1
ATOM 5899 C CA . THR A 1 754 ? 23.573 -32.156 -18.303 1.00 29.17 754 THR A CA 1
ATOM 5900 C C . THR A 1 754 ? 24.151 -31.036 -19.180 1.00 29.17 754 THR A C 1
ATOM 5902 O O . THR A 1 754 ? 25.112 -30.350 -18.839 1.00 29.17 754 THR A O 1
ATOM 5905 N N . SER A 1 755 ? 23.578 -30.896 -20.369 1.00 32.22 755 SER A N 1
ATOM 5906 C CA . SER A 1 755 ? 24.085 -30.175 -21.533 1.00 32.22 755 SER A CA 1
ATOM 5907 C C . SER A 1 755 ? 23.723 -28.678 -21.587 1.00 32.22 755 SER A C 1
ATOM 5909 O O . SER A 1 755 ? 23.014 -28.272 -22.503 1.00 32.22 755 SER A O 1
ATOM 5911 N N . GLU A 1 756 ? 24.246 -27.849 -20.675 1.00 28.19 756 GLU A N 1
ATOM 5912 C CA . GLU A 1 756 ? 24.288 -26.373 -20.805 1.00 28.19 756 GLU A CA 1
ATOM 5913 C C . GLU A 1 756 ? 25.592 -25.775 -20.211 1.00 28.19 756 GLU A C 1
ATOM 5915 O O . GLU A 1 756 ? 26.183 -26.372 -19.309 1.00 28.19 756 GLU A O 1
ATOM 5920 N N . PRO A 1 757 ? 26.112 -24.632 -20.719 1.00 26.45 757 PRO A N 1
ATOM 5921 C CA . PRO A 1 757 ? 27.434 -24.124 -20.342 1.00 26.45 757 PRO A CA 1
ATOM 5922 C C . PRO A 1 757 ? 27.449 -23.475 -18.947 1.00 26.45 757 PRO A C 1
ATOM 5924 O O . PRO A 1 757 ? 26.806 -22.455 -18.706 1.00 26.45 757 PRO A O 1
ATOM 5927 N N . ALA A 1 758 ? 28.262 -24.017 -18.037 1.00 26.95 758 ALA A N 1
ATOM 5928 C CA . ALA A 1 758 ? 28.555 -23.405 -16.743 1.00 26.95 758 ALA A CA 1
ATOM 5929 C C . ALA A 1 758 ? 29.561 -22.242 -16.878 1.00 26.95 758 ALA A C 1
ATOM 5931 O O . ALA A 1 758 ? 30.646 -22.398 -17.445 1.00 26.95 758 ALA A O 1
ATOM 5932 N N . TRP A 1 759 ? 29.234 -21.080 -16.306 1.00 29.81 759 TRP A N 1
ATOM 5933 C CA . TRP A 1 759 ? 30.163 -19.958 -16.148 1.00 29.81 759 TRP A CA 1
ATOM 5934 C C . TRP A 1 759 ? 31.052 -20.190 -14.921 1.00 29.81 759 TRP A C 1
ATOM 5936 O O . TRP A 1 759 ? 30.564 -20.222 -13.794 1.00 29.81 759 TRP A O 1
ATOM 5946 N N . VAL A 1 760 ? 32.365 -20.316 -15.117 1.00 27.88 760 VAL A N 1
ATOM 5947 C CA . VAL A 1 760 ? 33.338 -20.383 -14.014 1.00 27.88 760 VAL A CA 1
ATOM 5948 C C . VAL A 1 760 ? 33.989 -19.010 -13.846 1.00 27.88 760 VAL A C 1
ATOM 5950 O O . VAL A 1 760 ? 34.773 -18.586 -14.692 1.00 27.88 760 VAL A O 1
ATOM 5953 N N . TYR A 1 761 ? 33.688 -18.307 -12.752 1.00 30.72 761 TYR A N 1
ATOM 5954 C CA . TYR A 1 761 ? 34.375 -17.069 -12.373 1.00 30.72 761 TYR A CA 1
ATOM 5955 C C . TYR A 1 761 ? 35.428 -17.370 -11.297 1.00 30.72 761 TYR A C 1
ATOM 5957 O O . TYR A 1 761 ? 35.090 -17.620 -10.142 1.00 30.72 761 TYR A O 1
ATOM 5965 N N . SER A 1 762 ? 36.712 -17.351 -11.668 1.00 29.94 762 SER A N 1
ATOM 5966 C CA . SER A 1 762 ? 37.830 -17.415 -10.714 1.00 29.94 762 SER A CA 1
ATOM 5967 C C . SER A 1 762 ? 38.298 -16.002 -10.370 1.00 29.94 762 SER A C 1
ATOM 5969 O O . SER A 1 762 ? 38.614 -15.208 -11.255 1.00 29.94 762 SER A O 1
ATOM 5971 N N . ARG A 1 763 ? 38.331 -15.675 -9.075 1.00 31.50 763 ARG A N 1
ATOM 5972 C CA . ARG A 1 763 ? 38.501 -14.304 -8.565 1.00 31.50 763 ARG A CA 1
ATOM 5973 C C . ARG A 1 763 ? 39.955 -13.902 -8.279 1.00 31.50 763 ARG A C 1
ATOM 5975 O O . ARG A 1 763 ? 40.153 -12.831 -7.716 1.00 31.50 763 ARG A O 1
ATOM 5982 N N . GLU A 1 764 ? 40.964 -14.703 -8.641 1.00 31.67 764 GLU A N 1
ATOM 5983 C CA . GLU A 1 764 ? 42.336 -14.460 -8.145 1.00 31.67 764 GLU A CA 1
ATOM 5984 C C . GLU A 1 764 ? 43.466 -14.282 -9.163 1.00 31.67 764 GLU A C 1
ATOM 5986 O O . GLU A 1 764 ? 44.507 -13.752 -8.782 1.00 31.67 764 GLU A O 1
ATOM 5991 N N . CYS A 1 765 ? 43.330 -14.597 -10.450 1.00 29.47 765 CYS A N 1
ATOM 5992 C CA . CYS A 1 765 ? 44.430 -14.360 -11.396 1.00 29.47 765 CYS A CA 1
ATOM 5993 C C . CYS A 1 765 ? 43.876 -14.007 -12.775 1.00 29.47 765 CYS A C 1
ATOM 5995 O O . CYS A 1 765 ? 43.202 -14.834 -13.379 1.00 29.47 765 CYS A O 1
ATOM 5997 N N . GLY A 1 766 ? 44.179 -12.815 -13.297 1.00 31.58 766 GLY A N 1
ATOM 5998 C CA . GLY A 1 766 ? 43.793 -12.395 -14.650 1.00 31.58 766 GLY A CA 1
ATOM 5999 C C . GLY A 1 766 ? 44.406 -13.278 -15.745 1.00 31.58 766 GLY A C 1
ATOM 6000 O O . GLY A 1 766 ? 45.442 -12.933 -16.307 1.00 31.58 766 GLY A O 1
ATOM 6001 N N . THR A 1 767 ? 43.759 -14.406 -16.046 1.00 29.73 767 THR A N 1
ATOM 6002 C CA . THR A 1 767 ? 44.160 -15.388 -17.064 1.00 29.73 767 THR A CA 1
ATOM 6003 C C . THR A 1 767 ? 42.958 -15.758 -17.935 1.00 29.73 767 THR A C 1
ATOM 6005 O O . THR A 1 767 ? 41.841 -15.885 -17.439 1.00 29.73 767 THR A O 1
ATOM 6008 N N . PHE A 1 768 ? 43.201 -15.913 -19.239 1.00 26.78 768 PHE A N 1
ATOM 6009 C CA . PHE A 1 768 ? 42.216 -16.268 -20.264 1.00 26.78 768 PHE A CA 1
ATOM 6010 C C . PHE A 1 768 ? 41.619 -17.667 -20.046 1.00 26.78 768 PHE A C 1
ATOM 6012 O O . PHE A 1 768 ? 42.356 -18.613 -19.777 1.00 26.78 768 PHE A O 1
ATOM 6019 N N . VAL A 1 769 ? 40.307 -17.811 -20.260 1.00 28.41 769 VAL A N 1
ATOM 6020 C CA . VAL A 1 769 ? 39.615 -19.109 -20.346 1.00 28.41 769 VAL A CA 1
ATOM 6021 C C . VAL A 1 769 ? 38.784 -19.132 -21.631 1.00 28.41 769 VAL A C 1
ATOM 6023 O O . VAL A 1 769 ? 37.980 -18.233 -21.865 1.00 28.41 769 VAL A O 1
ATOM 6026 N N . ALA A 1 770 ? 38.995 -20.147 -22.472 1.00 27.59 770 ALA A N 1
ATOM 6027 C CA . ALA A 1 770 ? 38.199 -20.420 -23.668 1.00 27.59 770 ALA A CA 1
ATOM 6028 C C . ALA A 1 770 ? 37.209 -21.558 -23.375 1.00 27.59 770 ALA A C 1
ATOM 6030 O O . ALA A 1 770 ? 37.611 -22.585 -22.830 1.00 27.59 770 ALA A O 1
ATOM 6031 N N . LEU A 1 771 ? 35.936 -21.399 -23.753 1.00 29.77 771 LEU A N 1
ATOM 6032 C CA . LEU A 1 771 ? 34.904 -22.435 -23.619 1.00 29.77 771 LEU A CA 1
ATOM 6033 C C . LEU A 1 771 ? 34.195 -22.689 -24.960 1.00 29.77 771 LEU A C 1
ATOM 6035 O O . LEU A 1 771 ? 33.962 -21.776 -25.749 1.00 29.77 771 LEU A O 1
ATOM 6039 N N . ARG A 1 772 ? 33.910 -23.972 -25.210 1.00 29.53 772 ARG A N 1
ATOM 6040 C CA . ARG A 1 772 ? 33.357 -24.569 -26.438 1.00 29.53 772 ARG A CA 1
ATOM 6041 C C . ARG A 1 772 ? 31.830 -24.441 -26.464 1.00 29.53 772 ARG A C 1
ATOM 6043 O O . ARG A 1 772 ? 31.188 -24.821 -25.494 1.00 29.53 772 ARG A O 1
ATOM 6050 N N . ILE A 1 773 ? 31.253 -24.033 -27.595 1.00 28.03 773 ILE A N 1
ATOM 6051 C CA . ILE A 1 773 ? 29.823 -24.223 -27.898 1.00 28.03 773 ILE A CA 1
ATOM 6052 C C . ILE A 1 773 ? 29.745 -25.209 -29.068 1.00 28.03 773 ILE A C 1
ATOM 6054 O O . ILE A 1 773 ? 30.380 -24.995 -30.099 1.00 28.03 773 ILE A O 1
ATOM 6058 N N . ALA A 1 774 ? 29.036 -26.325 -28.891 1.00 29.06 774 ALA A N 1
ATOM 6059 C CA . ALA A 1 774 ? 28.748 -27.265 -29.970 1.00 29.06 774 ALA A CA 1
ATOM 6060 C C . ALA A 1 774 ? 27.364 -26.953 -30.552 1.00 29.06 774 ALA A C 1
ATOM 6062 O O . ALA A 1 774 ? 26.390 -26.849 -29.812 1.00 29.06 774 ALA A O 1
ATOM 6063 N N . ASN A 1 775 ? 27.317 -26.785 -31.874 1.00 28.86 775 ASN A N 1
ATOM 6064 C CA . ASN A 1 775 ? 26.110 -26.498 -32.639 1.00 28.86 775 ASN A CA 1
ATOM 6065 C C . ASN A 1 775 ? 25.137 -27.682 -32.689 1.00 28.86 775 ASN A C 1
ATOM 6067 O O . ASN A 1 775 ? 25.530 -28.848 -32.703 1.00 28.86 775 ASN A O 1
ATOM 6071 N N . SER A 1 776 ? 23.870 -27.298 -32.811 1.00 30.86 776 SER A N 1
ATOM 6072 C CA . SER A 1 776 ? 22.711 -28.053 -33.274 1.00 30.86 776 SER A CA 1
ATOM 6073 C C . SER A 1 776 ? 22.923 -28.731 -34.632 1.00 30.86 776 SER A C 1
ATOM 6075 O O . SER A 1 776 ? 23.362 -28.067 -35.568 1.00 30.86 776 SER A O 1
ATOM 6077 N N . GLU A 1 777 ? 22.537 -30.003 -34.759 1.00 28.12 777 GLU A N 1
ATOM 6078 C CA . GLU A 1 777 ? 21.423 -30.456 -35.617 1.00 28.12 777 GLU A CA 1
ATOM 6079 C C . GLU A 1 777 ? 21.251 -31.990 -35.569 1.00 28.12 777 GLU A C 1
ATOM 6081 O O . GLU A 1 777 ? 22.216 -32.744 -35.627 1.00 28.12 777 GLU A O 1
ATOM 6086 N N . GLU A 1 778 ? 19.977 -32.391 -35.475 1.00 28.94 778 GLU A N 1
ATOM 6087 C CA . GLU A 1 778 ? 19.358 -33.681 -35.824 1.00 28.94 778 GLU A CA 1
ATOM 6088 C C . GLU A 1 778 ? 19.834 -34.987 -35.154 1.00 28.94 778 GLU A C 1
ATOM 6090 O O . GLU A 1 778 ? 20.867 -35.550 -35.497 1.00 28.94 778 GLU A O 1
ATOM 6095 N N . LEU A 1 779 ? 18.953 -35.578 -34.328 1.00 25.38 779 LEU A N 1
ATOM 6096 C CA . LEU A 1 779 ? 18.435 -36.943 -34.541 1.00 25.38 779 LEU A CA 1
ATOM 6097 C C . LEU A 1 779 ? 17.197 -37.229 -33.656 1.00 25.38 779 LEU A C 1
ATOM 6099 O O . LEU A 1 779 ? 17.237 -37.198 -32.434 1.00 25.38 779 LEU A O 1
ATOM 6103 N N . GLN A 1 780 ? 16.106 -37.470 -34.382 1.00 25.20 780 GLN A N 1
ATOM 6104 C CA . GLN A 1 780 ? 14.742 -37.951 -34.114 1.00 25.20 780 GLN A CA 1
ATOM 6105 C C . GLN A 1 780 ? 14.406 -38.827 -32.874 1.00 25.20 780 GLN A C 1
ATOM 6107 O O . GLN A 1 780 ? 15.283 -39.390 -32.226 1.00 25.20 780 GLN A O 1
ATOM 6112 N N . PRO A 1 781 ? 13.094 -38.954 -32.549 1.00 37.56 781 PRO A N 1
ATOM 6113 C CA . PRO A 1 781 ? 12.596 -39.163 -31.198 1.00 37.56 781 PRO A CA 1
ATOM 6114 C C . PRO A 1 781 ? 12.680 -40.628 -30.775 1.00 37.56 781 PRO A C 1
ATOM 6116 O O . PRO A 1 781 ? 12.251 -41.528 -31.500 1.00 37.56 781 PRO A O 1
ATOM 6119 N N . GLN A 1 782 ? 13.154 -40.853 -29.552 1.00 25.64 782 GLN A N 1
ATOM 6120 C CA . GLN A 1 782 ? 12.916 -42.100 -28.842 1.00 25.64 782 GLN A CA 1
ATOM 6121 C C . GLN A 1 782 ? 12.137 -41.846 -27.555 1.00 25.64 782 GLN A C 1
ATOM 6123 O O . GLN A 1 782 ? 12.367 -40.904 -26.806 1.00 25.64 782 GLN A O 1
ATOM 6128 N N . SER A 1 783 ? 11.145 -42.711 -27.422 1.00 30.84 783 SER A N 1
ATOM 6129 C CA . SER A 1 783 ? 10.073 -42.826 -26.453 1.00 30.84 783 SER A CA 1
ATOM 6130 C C . SER A 1 783 ? 10.482 -42.757 -24.981 1.00 30.84 783 SER A C 1
ATOM 6132 O O . SER A 1 783 ? 11.485 -43.341 -24.582 1.00 30.84 783 SER A O 1
ATOM 6134 N N . GLU A 1 784 ? 9.553 -42.199 -24.199 1.00 41.12 784 GLU A N 1
ATOM 6135 C CA . GLU A 1 784 ? 9.332 -42.440 -22.765 1.00 41.12 784 GLU A CA 1
ATOM 6136 C C . GLU A 1 784 ? 10.394 -41.891 -21.801 1.00 41.12 784 GLU A C 1
ATOM 6138 O O . GLU A 1 784 ? 11.134 -42.630 -21.157 1.00 41.12 784 GLU A O 1
ATOM 6143 N N . THR A 1 785 ? 10.376 -40.575 -21.583 1.00 33.19 785 THR A N 1
ATOM 6144 C CA . THR A 1 785 ? 10.953 -39.970 -20.378 1.00 33.19 785 THR A CA 1
ATOM 6145 C C . THR A 1 785 ? 9.832 -39.544 -19.431 1.00 33.19 785 THR A C 1
ATOM 6147 O O . THR A 1 785 ? 8.958 -38.747 -19.770 1.00 33.19 785 THR A O 1
ATOM 6150 N N . ARG A 1 786 ? 9.831 -40.114 -18.219 1.00 34.84 786 ARG A N 1
ATOM 6151 C CA . ARG A 1 786 ? 9.062 -39.580 -17.084 1.00 34.84 786 ARG A CA 1
ATOM 6152 C C . ARG A 1 786 ? 9.385 -38.084 -16.928 1.00 34.84 786 ARG A C 1
ATOM 6154 O O . ARG A 1 786 ? 10.566 -37.744 -17.021 1.00 34.84 786 ARG A O 1
ATOM 6161 N N . PRO A 1 787 ? 8.395 -37.210 -16.673 1.00 44.84 787 PRO A N 1
ATOM 6162 C CA . PRO A 1 787 ? 8.655 -35.786 -16.496 1.00 44.84 787 PRO A CA 1
ATOM 6163 C C . PRO A 1 787 ? 9.634 -35.559 -15.336 1.00 44.84 787 PRO A C 1
ATOM 6165 O O . PRO A 1 787 ? 9.531 -36.209 -14.292 1.00 44.84 787 PRO A O 1
ATOM 6168 N N . MET A 1 788 ? 10.598 -34.657 -15.543 1.00 54.75 788 MET A N 1
ATOM 6169 C CA . MET A 1 788 ? 11.485 -34.169 -14.485 1.00 54.75 788 MET A CA 1
ATOM 6170 C C . MET A 1 788 ? 10.631 -33.627 -13.328 1.00 54.75 788 MET A C 1
ATOM 6172 O O . MET A 1 788 ? 9.740 -32.812 -13.545 1.00 54.75 788 MET A O 1
ATOM 6176 N N . THR A 1 789 ? 10.882 -34.122 -12.116 1.00 79.88 789 THR A N 1
ATOM 6177 C CA . THR A 1 789 ? 10.152 -33.765 -10.887 1.00 79.88 789 THR A CA 1
ATOM 6178 C C . THR A 1 789 ? 10.481 -32.328 -10.479 1.00 79.88 789 THR A C 1
ATOM 6180 O O . THR A 1 789 ? 11.649 -31.988 -10.301 1.00 79.88 789 THR A O 1
ATOM 6183 N N . ALA A 1 790 ? 9.458 -31.482 -10.322 1.00 86.81 790 ALA A N 1
ATOM 6184 C CA . ALA A 1 790 ? 9.625 -30.077 -9.930 1.00 86.81 790 ALA A CA 1
ATOM 6185 C C . ALA A 1 790 ? 10.087 -29.916 -8.473 1.00 86.81 790 ALA A C 1
ATOM 6187 O O . ALA A 1 790 ? 10.583 -28.859 -8.086 1.00 86.81 790 ALA A O 1
ATOM 6188 N N . PHE A 1 791 ? 9.939 -30.975 -7.673 1.00 93.69 791 PHE A N 1
ATOM 6189 C CA . PHE A 1 791 ? 10.310 -31.010 -6.264 1.00 93.69 791 PHE A CA 1
ATOM 6190 C C . PHE A 1 791 ? 11.216 -32.210 -5.959 1.00 93.69 791 PHE A C 1
ATOM 6192 O O . PHE A 1 791 ? 10.920 -32.981 -5.045 1.00 93.69 791 PHE A O 1
ATOM 6199 N N . ALA A 1 792 ? 12.278 -32.413 -6.746 1.00 87.81 792 ALA A N 1
ATOM 6200 C CA . ALA A 1 792 ? 13.126 -33.613 -6.702 1.00 87.81 792 ALA A CA 1
ATOM 6201 C C . ALA A 1 792 ? 13.588 -34.009 -5.286 1.00 87.81 792 ALA A C 1
ATOM 6203 O O . ALA A 1 792 ? 13.544 -35.188 -4.930 1.00 87.81 792 ALA A O 1
ATOM 6204 N N . ASP A 1 793 ? 13.938 -33.019 -4.463 1.00 89.31 793 ASP A N 1
ATOM 6205 C CA . ASP A 1 793 ? 14.465 -33.217 -3.108 1.00 89.31 793 ASP A CA 1
ATOM 6206 C C . ASP A 1 793 ? 13.381 -33.443 -2.039 1.00 89.31 793 ASP A C 1
ATOM 6208 O O . ASP A 1 793 ? 13.688 -33.731 -0.882 1.00 89.31 793 ASP A O 1
ATOM 6212 N N . ILE A 1 794 ? 12.099 -33.332 -2.404 1.00 94.31 794 ILE A N 1
ATOM 6213 C CA . ILE A 1 794 ? 10.971 -33.456 -1.477 1.00 94.31 794 ILE A CA 1
ATOM 6214 C C . ILE A 1 794 ? 10.280 -34.798 -1.696 1.00 94.31 794 ILE A C 1
ATOM 6216 O O . ILE A 1 794 ? 9.718 -35.080 -2.758 1.00 94.31 794 ILE A O 1
ATOM 6220 N N . GLN A 1 795 ? 10.309 -35.634 -0.661 1.00 94.56 795 GLN A N 1
ATOM 6221 C CA . GLN A 1 795 ? 9.564 -36.888 -0.622 1.00 94.56 795 GLN A CA 1
ATOM 6222 C C . GLN A 1 795 ? 8.107 -36.650 -0.218 1.00 94.56 795 GLN A C 1
ATOM 6224 O O . GLN A 1 795 ? 7.711 -35.554 0.171 1.00 94.56 795 GLN A O 1
ATOM 6229 N N . LYS A 1 796 ? 7.288 -37.702 -0.301 1.00 97.06 796 LYS A N 1
ATOM 6230 C CA . LYS A 1 796 ? 5.928 -37.652 0.229 1.00 97.06 796 LYS A CA 1
ATOM 6231 C C . LYS A 1 796 ? 5.965 -37.351 1.731 1.00 97.06 796 LYS A C 1
ATOM 6233 O O . LYS A 1 796 ? 6.619 -38.070 2.483 1.00 97.06 796 LYS A O 1
ATOM 6238 N N . ILE A 1 797 ? 5.241 -36.319 2.146 1.00 98.31 797 ILE A N 1
ATOM 6239 C CA . ILE A 1 797 ? 5.167 -35.861 3.529 1.00 98.31 797 ILE A CA 1
ATOM 6240 C C . ILE A 1 797 ? 4.433 -36.914 4.361 1.00 98.31 797 ILE A C 1
ATOM 6242 O O . ILE A 1 797 ? 3.300 -37.299 4.057 1.00 98.31 797 ILE A O 1
ATOM 6246 N N . ALA A 1 798 ? 5.100 -37.406 5.402 1.00 97.12 798 ALA A N 1
ATOM 6247 C CA . ALA A 1 798 ? 4.589 -38.446 6.285 1.00 97.12 798 ALA A CA 1
ATOM 6248 C C . ALA A 1 798 ? 4.159 -37.872 7.640 1.00 97.12 798 ALA A C 1
ATOM 6250 O O . ALA A 1 798 ? 4.631 -36.820 8.064 1.00 97.12 798 ALA A O 1
ATOM 6251 N N . TYR A 1 799 ? 3.282 -38.592 8.338 1.00 98.38 799 TYR A N 1
ATOM 6252 C CA . TYR A 1 799 ? 3.004 -38.345 9.749 1.00 98.38 799 TYR A CA 1
ATOM 6253 C C . TYR A 1 799 ? 4.099 -38.975 10.617 1.00 98.38 799 TYR A C 1
ATOM 6255 O O . TYR A 1 799 ? 4.329 -40.181 10.542 1.00 98.38 799 TYR A O 1
ATOM 6263 N N . GLU A 1 800 ? 4.744 -38.171 11.462 1.00 98.44 800 GLU A N 1
ATOM 6264 C CA . GLU A 1 800 ? 5.816 -38.617 12.368 1.00 98.44 800 GLU A CA 1
ATOM 6265 C C . GLU A 1 800 ? 5.484 -38.411 13.855 1.00 98.44 800 GLU A C 1
ATOM 6267 O O . GLU A 1 800 ? 6.246 -38.814 14.734 1.00 98.44 800 GLU A O 1
ATOM 6272 N N . GLY A 1 801 ? 4.332 -37.813 14.155 1.00 97.25 801 GLY A N 1
ATOM 6273 C CA . GLY A 1 801 ? 3.888 -37.578 15.524 1.00 97.25 801 GLY A CA 1
ATOM 6274 C C . GLY A 1 801 ? 4.308 -36.228 16.116 1.00 97.25 801 GLY A C 1
ATOM 6275 O O . GLY A 1 801 ? 5.146 -35.515 15.562 1.00 97.25 801 GLY A O 1
ATOM 6276 N N . PRO A 1 802 ? 3.698 -35.852 17.256 1.00 95.81 802 PRO A N 1
ATOM 6277 C CA . PRO A 1 802 ? 3.781 -34.500 17.814 1.00 95.81 802 PRO A CA 1
ATOM 6278 C C . PRO A 1 802 ? 5.192 -34.093 18.254 1.00 95.81 802 PRO A C 1
ATOM 6280 O O . PRO A 1 802 ? 5.509 -32.907 18.274 1.00 95.81 802 PRO A O 1
ATOM 6283 N N . ASP A 1 803 ? 6.042 -35.067 18.576 1.00 96.38 803 ASP A N 1
ATOM 6284 C CA . ASP A 1 803 ? 7.403 -34.823 19.051 1.00 96.38 803 ASP A CA 1
ATOM 6285 C C . ASP A 1 803 ? 8.424 -34.668 17.910 1.00 96.38 803 ASP A C 1
ATOM 6287 O O . ASP A 1 803 ? 9.578 -34.305 18.169 1.00 96.38 803 ASP A O 1
ATOM 6291 N N . SER A 1 804 ? 8.023 -34.903 16.649 1.00 97.25 804 SER A N 1
ATOM 6292 C CA . SER A 1 804 ? 8.933 -34.797 15.506 1.00 97.25 804 SER A CA 1
ATOM 6293 C C . SER A 1 804 ? 9.465 -33.373 15.318 1.00 97.25 804 SER A C 1
ATOM 6295 O O . SER A 1 804 ? 8.750 -32.365 15.402 1.00 97.25 804 SER A O 1
ATOM 6297 N N . LYS A 1 805 ? 10.767 -33.300 15.028 1.00 95.19 805 LYS A N 1
ATOM 6298 C CA . LYS A 1 805 ? 11.490 -32.071 14.676 1.00 95.19 805 LYS A CA 1
ATOM 6299 C C . LYS A 1 805 ? 11.720 -31.929 13.172 1.00 95.19 805 LYS A C 1
ATOM 6301 O O . LYS A 1 805 ? 12.265 -30.912 12.760 1.00 95.19 805 LYS A O 1
ATOM 6306 N N . ASN A 1 806 ? 11.289 -32.899 12.364 1.00 96.62 806 ASN A N 1
ATOM 6307 C CA . ASN A 1 806 ? 11.376 -32.822 10.910 1.00 96.62 806 ASN A CA 1
ATOM 6308 C C . ASN A 1 806 ? 10.438 -31.709 10.392 1.00 96.62 806 ASN A C 1
ATOM 6310 O O . ASN A 1 806 ? 9.236 -31.761 10.661 1.00 96.62 806 ASN A O 1
ATOM 6314 N N . PRO A 1 807 ? 10.942 -30.676 9.690 1.00 93.62 807 PRO A N 1
ATOM 6315 C CA . PRO A 1 807 ? 10.100 -29.613 9.143 1.00 93.62 807 PRO A CA 1
ATOM 6316 C C . PRO A 1 807 ? 9.295 -30.048 7.904 1.00 93.62 807 PRO A C 1
ATOM 6318 O O . PRO A 1 807 ? 8.377 -29.331 7.516 1.00 93.62 807 PRO A O 1
ATOM 6321 N N . MET A 1 808 ? 9.610 -31.210 7.319 1.00 97.19 808 MET A N 1
ATOM 6322 C CA . MET A 1 808 ? 8.929 -31.825 6.172 1.00 97.19 808 MET A CA 1
ATOM 6323 C C . MET A 1 808 ? 8.125 -33.074 6.584 1.00 97.19 808 MET A C 1
ATOM 6325 O O . MET A 1 808 ? 8.117 -34.088 5.887 1.00 97.19 808 MET A O 1
ATOM 6329 N N . ALA A 1 809 ? 7.463 -33.015 7.743 1.00 98.19 809 ALA A N 1
ATOM 6330 C CA . ALA A 1 809 ? 6.577 -34.062 8.247 1.00 98.19 809 ALA A CA 1
ATOM 6331 C C . ALA A 1 809 ? 5.384 -33.466 9.004 1.00 98.19 809 ALA A C 1
ATOM 6333 O O . ALA A 1 809 ? 5.494 -32.404 9.621 1.00 98.19 809 ALA A O 1
ATOM 6334 N N . PHE A 1 810 ? 4.262 -34.184 9.001 1.00 98.75 810 PHE A N 1
ATOM 6335 C CA . PHE A 1 810 ? 3.099 -33.857 9.817 1.00 98.75 810 PHE A CA 1
ATOM 6336 C C . PHE A 1 810 ? 3.293 -34.325 11.261 1.00 98.75 810 PHE A C 1
ATOM 6338 O O . PHE A 1 810 ? 3.683 -35.464 11.538 1.00 98.75 810 PHE A O 1
ATOM 6345 N N . ARG A 1 811 ? 2.941 -33.456 12.202 1.00 98.44 811 ARG A N 1
ATOM 6346 C CA . ARG A 1 811 ? 2.987 -33.688 13.653 1.00 98.44 811 ARG A CA 1
ATOM 6347 C C . ARG A 1 811 ? 1.624 -34.047 14.216 1.00 98.44 811 ARG A C 1
ATOM 6349 O O . ARG A 1 811 ? 1.508 -34.749 15.228 1.00 98.44 811 ARG A O 1
ATOM 6356 N N . HIS A 1 812 ? 0.564 -33.581 13.564 1.00 98.31 812 HIS A N 1
ATOM 6357 C CA . HIS A 1 812 ? -0.808 -33.773 14.004 1.00 98.31 812 HIS A CA 1
ATOM 6358 C C . HIS A 1 812 ? -1.713 -34.357 12.930 1.00 98.31 812 HIS A C 1
ATOM 6360 O O . HIS A 1 812 ? -2.613 -35.115 13.310 1.00 98.31 812 HIS A O 1
ATOM 6366 N N . TYR A 1 813 ? -1.469 -34.066 11.653 1.00 98.69 813 TYR A N 1
ATOM 6367 C CA . TYR A 1 813 ? -2.238 -34.639 10.558 1.00 98.69 813 TYR A CA 1
ATOM 6368 C C . TYR A 1 813 ? -1.810 -36.082 10.265 1.00 98.69 813 TYR A C 1
ATOM 6370 O O . TYR A 1 813 ? -0.850 -36.342 9.547 1.00 98.69 813 TYR A O 1
ATOM 6378 N N . ASP A 1 814 ? -2.556 -37.026 10.837 1.00 98.38 814 ASP A N 1
ATOM 6379 C CA . ASP A 1 814 ? -2.562 -38.427 10.420 1.00 98.38 814 ASP A CA 1
ATOM 6380 C C . ASP A 1 814 ? -3.846 -38.650 9.607 1.00 98.38 814 ASP A C 1
ATOM 6382 O O . ASP A 1 814 ? -4.936 -38.656 10.192 1.00 98.38 814 ASP A O 1
ATOM 6386 N N . PRO A 1 815 ? -3.764 -38.794 8.272 1.00 97.62 815 PRO A N 1
ATOM 6387 C CA . PRO A 1 815 ? -4.946 -38.813 7.419 1.00 97.62 815 PRO A CA 1
ATOM 6388 C C . PRO A 1 815 ? -5.906 -39.966 7.740 1.00 97.62 815 PRO A C 1
ATOM 6390 O O . PRO A 1 815 ? -7.109 -39.807 7.525 1.00 97.62 815 PRO A O 1
ATOM 6393 N N . ASP A 1 816 ? -5.404 -41.088 8.266 1.00 97.88 816 ASP A N 1
ATOM 6394 C CA . ASP A 1 816 ? -6.190 -42.299 8.518 1.00 97.88 816 ASP A CA 1
ATOM 6395 C C . ASP A 1 816 ? -6.666 -42.403 9.984 1.00 97.88 816 ASP A C 1
ATOM 6397 O O . ASP A 1 816 ? -7.538 -43.222 10.305 1.00 97.88 816 ASP A O 1
ATOM 6401 N N . ALA A 1 817 ? -6.169 -41.536 10.877 1.00 97.94 817 ALA A N 1
ATOM 6402 C CA . ALA A 1 817 ? -6.632 -41.458 12.259 1.00 97.94 817 ALA A CA 1
ATOM 6403 C C . ALA A 1 817 ? -8.124 -41.102 12.332 1.00 97.94 817 ALA A C 1
ATOM 6405 O O . ALA A 1 817 ? -8.601 -40.162 11.693 1.00 97.94 817 ALA A O 1
ATOM 6406 N N . LYS A 1 818 ? -8.876 -41.840 13.157 1.00 98.12 818 LYS A N 1
ATOM 6407 C CA . LYS A 1 818 ? -10.316 -41.625 13.349 1.00 98.12 818 LYS A CA 1
ATOM 6408 C C . LYS A 1 818 ? -10.588 -40.696 14.528 1.00 98.12 818 LYS A C 1
ATOM 6410 O O . LYS A 1 818 ? -10.226 -41.013 15.657 1.00 98.12 818 LYS A O 1
ATOM 6415 N N . ILE A 1 819 ? -11.310 -39.610 14.271 1.00 97.94 819 ILE A N 1
ATOM 6416 C CA . ILE A 1 819 ? -11.824 -38.665 15.270 1.00 97.94 819 ILE A CA 1
ATOM 6417 C C . ILE A 1 819 ? -13.352 -38.709 15.205 1.00 97.94 819 ILE A C 1
ATOM 6419 O O . ILE A 1 819 ? -13.919 -38.596 14.123 1.00 97.94 819 ILE A O 1
ATOM 6423 N N . GLU A 1 820 ? -14.035 -38.952 16.327 1.00 96.19 820 GLU A N 1
ATOM 6424 C CA . GLU A 1 820 ? -15.504 -39.141 16.367 1.00 96.19 820 GLU A CA 1
ATOM 6425 C C . GLU A 1 820 ? -16.032 -40.100 15.261 1.00 96.19 820 GLU A C 1
ATOM 6427 O O . GLU A 1 820 ? -17.078 -39.883 14.658 1.00 96.19 820 GLU A O 1
ATOM 6432 N N . GLY A 1 821 ? -15.284 -41.174 14.961 1.00 94.62 821 GLY A N 1
ATOM 6433 C CA . GLY A 1 821 ? -15.678 -42.219 14.000 1.00 94.62 821 GLY A CA 1
ATOM 6434 C C . GLY A 1 821 ? -15.351 -41.956 12.522 1.00 94.62 821 GLY A C 1
ATOM 6435 O O . GLY A 1 821 ? -15.501 -42.872 11.712 1.00 94.62 821 GLY A O 1
ATOM 6436 N N . LYS A 1 822 ? -14.844 -40.771 12.167 1.00 97.56 822 LYS A N 1
ATOM 6437 C CA . LYS A 1 822 ? -14.509 -40.365 10.791 1.00 97.56 822 LYS A CA 1
ATOM 6438 C C . LYS A 1 822 ? -13.010 -40.059 10.669 1.00 97.56 822 LYS A C 1
ATOM 6440 O O . LYS A 1 822 ? -12.397 -39.618 11.640 1.00 97.56 822 LYS A O 1
ATOM 6445 N N . THR A 1 823 ? -12.393 -40.367 9.525 1.00 98.38 823 THR A N 1
ATOM 6446 C CA . THR A 1 823 ? -10.944 -40.144 9.341 1.00 98.38 823 THR A CA 1
ATOM 6447 C C . THR A 1 823 ? -10.624 -38.647 9.322 1.00 98.38 823 THR A C 1
ATOM 6449 O O . THR A 1 823 ? -11.487 -37.841 8.960 1.00 98.38 823 THR A O 1
ATOM 6452 N N . MET A 1 824 ? -9.402 -38.242 9.683 1.00 98.56 824 MET A N 1
ATOM 6453 C CA . MET A 1 824 ? -9.003 -36.832 9.558 1.00 98.56 824 MET A CA 1
ATOM 6454 C C . MET A 1 824 ? -9.105 -36.353 8.116 1.00 98.56 824 MET A C 1
ATOM 6456 O O . MET A 1 824 ? -9.568 -35.239 7.887 1.00 98.56 824 MET A O 1
ATOM 6460 N N . ARG A 1 825 ? -8.751 -37.200 7.141 1.00 98.06 825 ARG A N 1
ATOM 6461 C CA . ARG A 1 825 ? -8.924 -36.890 5.717 1.00 98.06 825 ARG A CA 1
ATOM 6462 C C . ARG A 1 825 ? -10.372 -36.529 5.385 1.00 98.06 825 ARG A C 1
ATOM 6464 O O . ARG A 1 825 ? -10.599 -35.536 4.702 1.00 98.06 825 ARG A O 1
ATOM 6471 N N . ASP A 1 826 ? -11.342 -37.280 5.897 1.00 97.62 826 ASP A N 1
ATOM 6472 C CA . ASP A 1 826 ? -12.755 -37.032 5.602 1.00 97.62 826 ASP A CA 1
ATOM 6473 C C . ASP A 1 826 ? -13.334 -35.853 6.402 1.00 97.62 826 ASP A C 1
ATOM 6475 O O . ASP A 1 826 ? -14.311 -35.236 5.965 1.00 97.62 826 ASP A O 1
ATOM 6479 N N . HIS A 1 827 ? -12.814 -35.575 7.602 1.00 98.38 827 HIS A N 1
ATOM 6480 C CA . HIS A 1 827 ? -13.193 -34.390 8.383 1.00 98.38 827 HIS A CA 1
ATOM 6481 C C . HIS A 1 827 ? -12.703 -33.109 7.728 1.00 98.38 827 HIS A C 1
ATOM 6483 O O . HIS A 1 827 ? -13.483 -32.173 7.583 1.00 98.38 827 HIS A O 1
ATOM 6489 N N . LEU A 1 828 ? -11.425 -33.098 7.351 1.00 98.56 828 LEU A N 1
ATOM 6490 C CA . LEU A 1 828 ? -10.708 -31.899 6.938 1.00 98.56 828 LEU A CA 1
ATOM 6491 C C . LEU A 1 828 ? -10.861 -31.636 5.444 1.00 98.56 828 LEU A C 1
ATOM 6493 O O . LEU A 1 828 ? -11.010 -30.489 5.054 1.00 98.56 828 LEU A O 1
ATOM 6497 N N . ARG A 1 829 ? -10.867 -32.685 4.605 1.00 98.50 829 ARG A N 1
ATOM 6498 C CA . ARG A 1 829 ? -11.064 -32.572 3.147 1.00 98.50 829 ARG A CA 1
ATOM 6499 C C . ARG A 1 829 ? -10.235 -31.429 2.557 1.00 98.50 829 ARG A C 1
ATOM 6501 O O . ARG A 1 829 ? -10.770 -30.564 1.867 1.00 98.50 829 ARG A O 1
ATOM 6508 N N . PHE A 1 830 ? -8.947 -31.417 2.905 1.00 98.88 830 PHE A N 1
ATOM 6509 C CA . PHE A 1 830 ? -8.045 -30.349 2.504 1.00 98.88 830 PHE A CA 1
ATOM 6510 C C . PHE A 1 830 ? -8.023 -30.192 0.986 1.00 98.88 830 PHE A C 1
ATOM 6512 O O . PHE A 1 830 ? -8.098 -31.188 0.257 1.00 98.88 830 PHE A O 1
ATOM 6519 N N . SER A 1 831 ? -7.901 -28.946 0.546 1.00 98.88 831 SER A N 1
ATOM 6520 C CA . SER A 1 831 ? -7.766 -28.567 -0.853 1.00 98.88 831 SER A CA 1
ATOM 6521 C C . SER A 1 831 ? -6.636 -27.555 -1.032 1.00 98.88 831 SER A C 1
ATOM 6523 O O . SER A 1 831 ? -6.391 -26.740 -0.143 1.00 98.88 831 SER A O 1
ATOM 6525 N N . VAL A 1 832 ? -5.942 -27.624 -2.169 1.00 98.81 832 VAL A N 1
ATOM 6526 C CA . VAL A 1 832 ? -4.928 -26.640 -2.576 1.00 98.81 832 VAL A CA 1
ATOM 6527 C C . VAL A 1 832 ? -5.546 -25.621 -3.536 1.00 98.81 832 VAL A C 1
ATOM 6529 O O . VAL A 1 832 ? -6.114 -26.003 -4.565 1.00 98.81 832 VAL A O 1
ATOM 6532 N N . ALA A 1 833 ? -5.374 -24.332 -3.237 1.00 98.75 833 ALA A N 1
ATOM 6533 C CA . ALA A 1 833 ? -5.720 -23.237 -4.135 1.00 98.75 833 ALA A CA 1
ATOM 6534 C C . ALA A 1 833 ? -4.706 -23.130 -5.286 1.00 98.75 833 ALA A C 1
ATOM 6536 O O . ALA A 1 833 ? -3.508 -22.898 -5.069 1.00 98.75 833 ALA A O 1
ATOM 6537 N N . TYR A 1 834 ? -5.174 -23.289 -6.527 1.00 98.62 834 TYR A N 1
ATOM 6538 C CA . TYR A 1 834 ? -4.294 -23.299 -7.699 1.00 98.62 834 TYR A CA 1
ATOM 6539 C C . TYR A 1 834 ? -3.632 -21.933 -7.951 1.00 98.62 834 TYR A C 1
ATOM 6541 O O . TYR A 1 834 ? -2.440 -21.882 -8.270 1.00 98.62 834 TYR A O 1
ATOM 6549 N N . TRP A 1 835 ? -4.380 -20.833 -7.775 1.00 97.69 835 TRP A N 1
ATOM 6550 C CA . TRP A 1 835 ? -3.906 -19.465 -8.032 1.00 97.69 835 TRP A CA 1
ATOM 6551 C C . TRP A 1 835 ? -2.714 -19.097 -7.157 1.00 97.69 835 TRP A C 1
ATOM 6553 O O . TRP A 1 835 ? -1.677 -18.700 -7.678 1.00 97.69 835 TRP A O 1
ATOM 6563 N N . HIS A 1 836 ? -2.806 -19.273 -5.841 1.00 98.00 836 HIS A N 1
ATOM 6564 C CA . HIS A 1 836 ? -1.708 -18.914 -4.944 1.00 98.00 836 HIS A CA 1
ATOM 6565 C C . HIS A 1 836 ? -0.501 -19.842 -5.063 1.00 98.00 836 HIS A C 1
ATOM 6567 O O . HIS A 1 836 ? 0.638 -19.375 -5.022 1.00 98.00 836 HIS A O 1
ATOM 6573 N N . THR A 1 837 ? -0.732 -21.142 -5.248 1.00 98.31 837 THR A N 1
ATOM 6574 C CA . THR A 1 837 ? 0.341 -22.143 -5.174 1.00 98.31 837 THR A CA 1
ATOM 6575 C C . THR A 1 837 ? 1.173 -22.192 -6.453 1.00 98.31 837 THR A C 1
ATOM 6577 O O . THR A 1 837 ? 2.405 -22.171 -6.401 1.00 98.31 837 THR A O 1
ATOM 6580 N N . PHE A 1 838 ? 0.512 -22.237 -7.614 1.00 97.00 838 PHE A N 1
ATOM 6581 C CA . PHE A 1 838 ? 1.182 -22.493 -8.894 1.00 97.00 838 PHE A CA 1
ATOM 6582 C C . PHE A 1 838 ? 1.291 -21.255 -9.779 1.00 97.00 838 PHE A C 1
ATOM 6584 O O . PHE A 1 838 ? 2.119 -21.248 -10.689 1.00 97.00 838 PHE A O 1
ATOM 6591 N N . ARG A 1 839 ? 0.484 -20.222 -9.503 1.00 94.12 839 ARG A N 1
ATOM 6592 C CA . ARG A 1 839 ? 0.441 -18.959 -10.254 1.00 94.12 839 ARG A CA 1
ATOM 6593 C C . ARG A 1 839 ? 0.833 -17.728 -9.442 1.00 94.12 839 ARG A C 1
ATOM 6595 O O . ARG A 1 839 ? 1.043 -16.667 -10.022 1.00 94.12 839 ARG A O 1
ATOM 6602 N N . GLY A 1 840 ? 0.980 -17.864 -8.125 1.00 90.75 840 GLY A N 1
ATOM 6603 C CA . GLY A 1 840 ? 1.409 -16.787 -7.248 1.00 90.75 840 GLY A CA 1
ATOM 6604 C C . GLY A 1 840 ? 2.811 -16.321 -7.623 1.00 90.75 840 GLY A C 1
ATOM 6605 O O . GLY A 1 840 ? 3.764 -17.095 -7.582 1.00 90.75 840 GLY A O 1
ATOM 6606 N N . THR A 1 841 ? 2.936 -15.046 -7.983 1.00 93.62 841 THR A N 1
ATOM 6607 C CA . THR A 1 841 ? 4.203 -14.448 -8.430 1.00 93.62 841 THR A CA 1
ATOM 6608 C C . THR A 1 841 ? 4.977 -13.785 -7.292 1.00 93.62 841 THR A C 1
ATOM 6610 O O . THR A 1 841 ? 6.153 -13.463 -7.450 1.00 93.62 841 THR A O 1
ATOM 6613 N N . GLY A 1 842 ? 4.333 -13.567 -6.140 1.00 93.44 842 GLY A N 1
ATOM 6614 C CA . GLY A 1 842 ? 4.874 -12.757 -5.046 1.00 93.44 842 GLY A CA 1
ATOM 6615 C C . GLY A 1 842 ? 4.877 -11.256 -5.346 1.00 93.44 842 GLY A C 1
ATOM 6616 O O . GLY A 1 842 ? 5.405 -10.485 -4.554 1.00 93.44 842 GLY A O 1
ATOM 6617 N N . ALA A 1 843 ? 4.306 -10.827 -6.477 1.00 91.81 843 ALA A N 1
ATOM 6618 C CA . ALA A 1 843 ? 4.049 -9.415 -6.712 1.00 91.81 843 ALA A CA 1
ATOM 6619 C C . ALA A 1 843 ? 2.966 -8.906 -5.752 1.00 91.81 843 ALA A C 1
ATOM 6621 O O . ALA A 1 843 ? 2.033 -9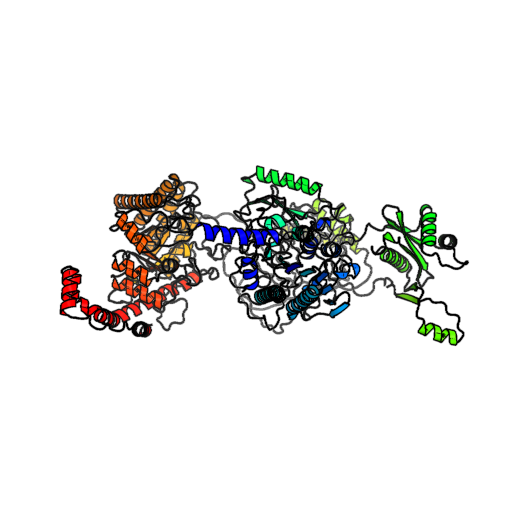.632 -5.402 1.00 91.81 843 ALA A O 1
ATOM 6622 N N . ASP A 1 844 ? 3.093 -7.647 -5.368 1.00 93.56 844 ASP A N 1
ATOM 6623 C CA . ASP A 1 844 ? 2.113 -6.902 -4.585 1.00 93.56 844 ASP A CA 1
ATOM 6624 C C . ASP A 1 844 ? 1.945 -5.502 -5.217 1.00 93.56 844 ASP A C 1
ATOM 6626 O O . ASP A 1 844 ? 2.655 -5.187 -6.180 1.00 93.56 844 ASP A O 1
ATOM 6630 N N . PRO A 1 845 ? 1.020 -4.645 -4.741 1.00 90.38 845 PRO A N 1
ATOM 6631 C CA . PRO A 1 845 ? 0.821 -3.312 -5.320 1.00 90.38 845 PRO A CA 1
ATOM 6632 C C . PRO A 1 845 ? 2.063 -2.399 -5.307 1.00 90.38 845 PRO A C 1
ATOM 6634 O O . PRO A 1 845 ? 2.037 -1.335 -5.922 1.00 90.38 845 PRO A O 1
ATOM 6637 N N . PHE A 1 846 ? 3.135 -2.790 -4.613 1.00 88.12 846 PHE A N 1
ATOM 6638 C CA . PHE A 1 846 ? 4.334 -1.994 -4.366 1.00 88.12 846 PHE A CA 1
ATOM 6639 C C . PHE A 1 846 ? 5.618 -2.630 -4.925 1.00 88.12 846 PHE A C 1
ATOM 6641 O O . PHE A 1 846 ? 6.690 -2.028 -4.827 1.00 88.12 846 PHE A O 1
ATOM 6648 N N . GLY A 1 847 ? 5.557 -3.831 -5.508 1.00 81.75 847 GLY A N 1
ATOM 6649 C CA . GLY A 1 847 ? 6.757 -4.571 -5.879 1.00 81.75 847 GLY A CA 1
ATOM 6650 C C . GLY A 1 847 ? 6.554 -5.643 -6.944 1.00 81.75 847 GLY A C 1
ATOM 6651 O O . GLY A 1 847 ? 5.539 -6.333 -7.006 1.00 81.75 847 GLY A O 1
ATOM 6652 N N . ALA A 1 848 ? 7.593 -5.826 -7.762 1.00 90.62 848 ALA A N 1
ATOM 6653 C CA . ALA A 1 848 ? 7.659 -6.853 -8.798 1.00 90.62 848 ALA A CA 1
ATOM 6654 C C . ALA A 1 848 ? 7.607 -8.291 -8.222 1.00 90.62 848 ALA A C 1
ATOM 6656 O O . ALA A 1 848 ? 7.887 -8.478 -7.029 1.00 90.62 848 ALA A O 1
ATOM 6657 N N . PRO A 1 849 ? 7.308 -9.307 -9.060 1.00 92.44 849 PRO A N 1
ATOM 6658 C CA . PRO A 1 849 ? 7.393 -10.723 -8.697 1.00 92.44 849 PRO A CA 1
ATOM 6659 C C . PRO A 1 849 ? 8.697 -11.126 -7.994 1.00 92.44 849 PRO A C 1
ATOM 6661 O O . PRO A 1 849 ? 9.772 -10.640 -8.343 1.00 92.44 849 PRO A O 1
ATOM 6664 N N . THR A 1 850 ? 8.608 -12.059 -7.046 1.00 95.56 850 THR A N 1
ATOM 6665 C CA . THR A 1 850 ? 9.755 -12.616 -6.298 1.00 95.56 850 THR A CA 1
ATOM 6666 C C . THR A 1 850 ? 9.880 -14.131 -6.399 1.00 95.56 850 THR A C 1
ATOM 6668 O O . THR A 1 850 ? 10.956 -14.667 -6.146 1.00 95.56 850 THR A O 1
ATOM 6671 N N . MET A 1 851 ? 8.798 -14.829 -6.747 1.00 95.62 851 MET A N 1
ATOM 6672 C CA . MET A 1 851 ? 8.707 -16.281 -6.615 1.00 95.62 851 MET A CA 1
ATOM 6673 C C . MET A 1 851 ? 9.619 -17.007 -7.602 1.00 95.62 851 MET A C 1
ATOM 6675 O O . MET A 1 851 ? 9.576 -16.765 -8.807 1.00 95.62 851 MET A O 1
ATOM 6679 N N . GLN A 1 852 ? 10.390 -17.969 -7.099 1.00 94.31 852 GLN A N 1
ATOM 6680 C CA . GLN A 1 852 ? 11.171 -18.881 -7.926 1.00 94.31 852 GLN A CA 1
ATOM 6681 C C . GLN A 1 852 ? 10.302 -20.092 -8.265 1.00 94.31 852 GLN A C 1
ATOM 6683 O O . GLN A 1 852 ? 10.056 -20.963 -7.428 1.00 94.31 852 GLN A O 1
ATOM 6688 N N . ARG A 1 853 ? 9.760 -20.118 -9.483 1.00 93.12 853 ARG A N 1
ATOM 6689 C CA . ARG A 1 853 ? 8.842 -21.161 -9.959 1.00 93.12 853 ARG A CA 1
ATOM 6690 C C . ARG A 1 853 ? 9.410 -21.751 -11.249 1.00 93.12 853 ARG A C 1
ATOM 6692 O O . ARG A 1 853 ? 9.105 -21.240 -12.320 1.00 93.12 853 ARG A O 1
ATOM 6699 N N . PRO A 1 854 ? 10.246 -22.804 -11.182 1.00 89.19 854 PRO A N 1
ATOM 6700 C CA . PRO A 1 854 ? 10.934 -23.339 -12.364 1.00 89.19 854 PRO A CA 1
ATOM 6701 C C . PRO A 1 854 ? 9.977 -23.894 -13.431 1.00 89.19 854 PRO A C 1
ATOM 6703 O O . PRO A 1 854 ? 10.370 -24.110 -14.573 1.00 89.19 854 PRO A O 1
ATOM 6706 N N . TRP A 1 855 ? 8.717 -24.120 -13.061 1.00 90.62 855 TRP A N 1
ATOM 6707 C CA . TRP A 1 855 ? 7.650 -24.551 -13.954 1.00 90.62 855 TRP A CA 1
ATOM 6708 C C . TRP A 1 855 ? 6.865 -23.415 -14.605 1.00 90.62 855 TRP A C 1
ATOM 6710 O O . TRP A 1 855 ? 6.035 -23.709 -15.458 1.00 90.62 855 TRP A O 1
ATOM 6720 N N . GLU A 1 856 ? 7.078 -22.159 -14.201 1.00 89.19 856 GLU A N 1
ATOM 6721 C CA . GLU A 1 856 ? 6.323 -21.024 -14.724 1.00 89.19 856 GLU A CA 1
ATOM 6722 C C . GLU A 1 856 ? 7.192 -20.158 -15.636 1.00 89.19 856 GLU A C 1
ATOM 6724 O O . GLU A 1 856 ? 8.117 -19.475 -15.199 1.00 89.19 856 GLU A O 1
ATOM 6729 N N . ALA A 1 857 ? 6.889 -20.200 -16.934 1.00 82.94 857 ALA A N 1
ATOM 6730 C CA . ALA A 1 857 ? 7.525 -19.353 -17.935 1.00 82.94 857 ALA A CA 1
ATOM 6731 C C . ALA A 1 857 ? 6.896 -17.948 -17.982 1.00 82.94 857 ALA A C 1
ATOM 6733 O O . ALA A 1 857 ? 5.731 -17.762 -17.640 1.00 82.94 857 ALA A O 1
ATOM 6734 N N . ALA A 1 858 ? 7.641 -16.967 -18.505 1.00 76.56 858 ALA A N 1
ATOM 6735 C CA . ALA A 1 858 ? 7.143 -15.598 -18.692 1.00 76.56 858 ALA A CA 1
ATOM 6736 C C . ALA A 1 858 ? 5.958 -15.502 -19.679 1.00 76.56 858 ALA A C 1
ATOM 6738 O O . ALA A 1 858 ? 5.147 -14.586 -19.580 1.00 76.56 858 ALA A O 1
ATOM 6739 N N . ALA A 1 859 ? 5.858 -16.432 -20.635 1.00 82.00 859 ALA A N 1
ATOM 6740 C CA . ALA A 1 859 ? 4.761 -16.488 -21.596 1.00 82.00 859 ALA A CA 1
ATOM 6741 C C . ALA A 1 859 ? 3.627 -17.404 -21.102 1.00 82.00 859 ALA A C 1
ATOM 6743 O O . ALA A 1 859 ? 3.845 -18.590 -20.831 1.00 82.00 859 ALA A O 1
ATOM 6744 N N . ASP A 1 860 ? 2.399 -16.882 -21.062 1.00 89.56 860 ASP A N 1
ATOM 6745 C CA . ASP A 1 860 ? 1.213 -17.634 -20.638 1.00 89.56 860 ASP A CA 1
ATOM 6746 C C . ASP A 1 860 ? 0.624 -18.456 -21.796 1.00 89.56 860 ASP A C 1
ATOM 6748 O O . ASP A 1 860 ? -0.316 -18.052 -22.477 1.00 89.56 860 ASP A O 1
ATOM 6752 N N . THR A 1 861 ? 1.236 -19.609 -22.071 1.00 95.50 861 THR A N 1
ATOM 6753 C CA . THR A 1 861 ? 0.852 -20.519 -23.166 1.00 95.50 861 THR A CA 1
ATOM 6754 C C . THR A 1 861 ? 0.133 -21.768 -22.652 1.00 95.50 861 THR A C 1
ATOM 6756 O O . THR A 1 861 ? 0.282 -22.149 -21.489 1.00 95.50 861 THR A O 1
ATOM 6759 N N . VAL A 1 862 ? -0.624 -22.444 -23.527 1.00 96.69 862 VAL A N 1
ATOM 6760 C CA . VAL A 1 862 ? -1.306 -23.712 -23.193 1.00 96.69 862 VAL A CA 1
ATOM 6761 C C . VAL A 1 862 ? -0.297 -24.788 -22.780 1.00 96.69 862 VAL A C 1
ATOM 6763 O O . VAL A 1 862 ? -0.520 -25.482 -21.793 1.00 96.69 862 VAL A O 1
ATOM 6766 N N . ASP A 1 863 ? 0.849 -24.871 -23.455 1.00 94.56 863 ASP A N 1
ATOM 6767 C CA . ASP A 1 863 ? 1.917 -25.812 -23.101 1.00 94.56 863 ASP A CA 1
ATOM 6768 C C . ASP A 1 863 ? 2.473 -25.538 -21.696 1.00 94.56 863 ASP A C 1
ATOM 6770 O O . ASP A 1 863 ? 2.721 -26.466 -20.923 1.00 94.56 863 ASP A O 1
ATOM 6774 N N . ASN A 1 864 ? 2.647 -24.261 -21.330 1.00 94.50 864 ASN A N 1
ATOM 6775 C CA . ASN A 1 864 ? 3.069 -23.881 -19.981 1.00 94.50 864 ASN A CA 1
ATOM 6776 C C . ASN A 1 864 ? 2.001 -24.249 -18.934 1.00 94.50 864 ASN A C 1
ATOM 6778 O O . ASN A 1 864 ? 2.320 -24.794 -17.878 1.00 94.50 864 ASN A O 1
ATOM 6782 N N . ALA A 1 865 ? 0.722 -24.028 -19.246 1.00 96.56 865 ALA A N 1
ATOM 6783 C CA . ALA A 1 865 ? -0.391 -24.459 -18.403 1.00 96.56 865 ALA A CA 1
ATOM 6784 C C . ALA A 1 865 ? -0.432 -25.986 -18.202 1.00 96.56 865 ALA A C 1
ATOM 6786 O O . ALA A 1 865 ? -0.621 -26.456 -17.081 1.00 96.56 865 ALA A O 1
ATOM 6787 N N . GLN A 1 866 ? -0.184 -26.775 -19.248 1.00 96.50 866 GLN A N 1
ATOM 6788 C CA . GLN A 1 866 ? -0.125 -28.235 -19.148 1.00 96.50 866 GLN A CA 1
ATOM 6789 C C . GLN A 1 866 ? 1.062 -28.720 -18.301 1.00 96.50 866 GLN A C 1
ATOM 6791 O O . GLN A 1 866 ? 0.910 -29.631 -17.487 1.00 96.50 866 GLN A O 1
ATOM 6796 N N . LYS A 1 867 ? 2.230 -28.071 -18.407 1.00 94.25 867 LYS A N 1
ATOM 6797 C CA . LYS A 1 867 ? 3.371 -28.342 -17.512 1.00 94.25 867 LYS A CA 1
ATOM 6798 C C . LYS A 1 867 ? 3.020 -28.062 -16.050 1.00 94.25 867 LYS A C 1
ATOM 6800 O O . LYS A 1 867 ? 3.286 -28.904 -15.193 1.00 94.25 867 LYS A O 1
ATOM 6805 N N . ARG A 1 868 ? 2.368 -26.926 -15.771 1.00 95.75 868 ARG A N 1
ATOM 6806 C CA . ARG A 1 868 ? 1.870 -26.579 -14.430 1.00 95.75 868 ARG A CA 1
ATOM 6807 C C . ARG A 1 868 ? 0.937 -27.642 -13.855 1.00 95.75 868 ARG A C 1
ATOM 6809 O O . ARG A 1 868 ? 1.056 -27.946 -12.674 1.00 95.75 868 ARG A O 1
ATOM 6816 N N . VAL A 1 869 ? 0.058 -28.235 -14.667 1.00 98.00 869 VAL A N 1
ATOM 6817 C CA . VAL A 1 869 ? -0.844 -29.304 -14.208 1.00 98.00 869 VAL A CA 1
ATOM 6818 C C . VAL A 1 869 ? -0.058 -30.487 -13.639 1.00 98.00 869 VAL A C 1
ATOM 6820 O O . VAL A 1 869 ? -0.349 -30.924 -12.528 1.00 98.00 869 VAL A O 1
ATOM 6823 N N . HIS A 1 870 ? 0.979 -30.971 -14.324 1.00 96.56 870 HIS A N 1
ATOM 6824 C CA . HIS A 1 870 ? 1.792 -32.073 -13.793 1.00 96.56 870 HIS A CA 1
ATOM 6825 C C . HIS A 1 870 ? 2.463 -31.717 -12.461 1.00 96.56 870 HIS A C 1
ATOM 6827 O O . HIS A 1 870 ? 2.456 -32.524 -11.531 1.00 96.56 870 HIS A O 1
ATOM 6833 N N . VAL A 1 871 ? 2.981 -30.493 -12.341 1.00 97.19 871 VAL A N 1
ATOM 6834 C CA . VAL A 1 871 ? 3.590 -29.997 -11.099 1.00 97.19 871 VAL A CA 1
ATOM 6835 C C . VAL A 1 871 ? 2.568 -29.885 -9.972 1.00 97.19 871 VAL A C 1
ATOM 6837 O O . VAL A 1 871 ? 2.863 -30.256 -8.836 1.00 97.19 871 VAL A O 1
ATOM 6840 N N . ALA A 1 872 ? 1.355 -29.427 -10.278 1.00 98.12 872 ALA A N 1
ATOM 6841 C CA . ALA A 1 872 ? 0.286 -29.316 -9.300 1.00 98.12 872 ALA A CA 1
ATOM 6842 C C . ALA A 1 872 ? -0.085 -30.678 -8.707 1.00 98.12 872 ALA A C 1
ATOM 6844 O O . ALA A 1 872 ? -0.192 -30.822 -7.488 1.00 98.12 872 ALA A O 1
ATOM 6845 N N . PHE A 1 873 ? -0.221 -31.699 -9.554 1.00 98.44 873 PHE A N 1
ATOM 6846 C CA . PHE A 1 873 ? -0.521 -33.052 -9.093 1.00 98.44 873 PHE A CA 1
ATOM 6847 C C . PHE A 1 873 ? 0.659 -33.700 -8.368 1.00 98.44 873 PHE A C 1
ATOM 6849 O O . PHE A 1 873 ? 0.436 -34.348 -7.348 1.00 98.44 873 PHE A O 1
ATOM 6856 N N . GLU A 1 874 ? 1.902 -33.456 -8.795 1.00 97.81 874 GLU A N 1
ATOM 6857 C CA . GLU A 1 874 ? 3.089 -33.881 -8.045 1.00 97.81 874 GLU A CA 1
ATOM 6858 C C . GLU A 1 874 ? 3.102 -33.287 -6.624 1.00 97.81 874 GLU A C 1
ATOM 6860 O O . GLU A 1 874 ? 3.297 -34.016 -5.646 1.00 97.81 874 GLU A O 1
ATOM 6865 N N . PHE A 1 875 ? 2.863 -31.977 -6.500 1.00 98.56 875 PHE A N 1
ATOM 6866 C CA . PHE A 1 875 ? 2.806 -31.270 -5.219 1.00 98.56 875 PHE A CA 1
ATOM 6867 C C . PHE A 1 875 ? 1.744 -31.874 -4.294 1.00 98.56 875 PHE A C 1
ATOM 6869 O O . PHE A 1 875 ? 2.035 -32.248 -3.156 1.00 98.56 875 PHE A O 1
ATOM 6876 N N . MET A 1 876 ? 0.518 -32.030 -4.799 1.00 98.62 876 MET A N 1
ATOM 6877 C CA . MET A 1 876 ? -0.603 -32.567 -4.028 1.00 98.62 876 MET A CA 1
ATOM 6878 C C . MET A 1 876 ? -0.412 -34.036 -3.638 1.00 98.62 876 MET A C 1
ATOM 6880 O O . MET A 1 876 ? -0.756 -34.414 -2.517 1.00 98.62 876 MET A O 1
ATOM 6884 N N . GLU A 1 877 ? 0.173 -34.868 -4.506 1.00 97.88 877 GLU A N 1
ATOM 6885 C CA . GLU A 1 877 ? 0.510 -36.261 -4.185 1.00 97.88 877 GLU A CA 1
ATOM 6886 C C . GLU A 1 877 ? 1.557 -36.354 -3.071 1.00 97.88 877 GLU A C 1
ATOM 6888 O O . GLU A 1 877 ? 1.426 -37.189 -2.164 1.00 97.88 877 GLU A O 1
ATOM 6893 N N . LYS A 1 878 ? 2.582 -35.492 -3.125 1.00 98.19 878 LYS A N 1
ATOM 6894 C CA . LYS A 1 878 ? 3.619 -35.408 -2.092 1.00 98.19 878 LYS A CA 1
ATOM 6895 C C . LYS A 1 878 ? 3.049 -34.906 -0.771 1.00 98.19 878 LYS A C 1
ATOM 6897 O O . LYS A 1 878 ? 3.383 -35.462 0.267 1.00 98.19 878 LYS A O 1
ATOM 6902 N N . LEU A 1 879 ? 2.155 -33.925 -0.796 1.00 98.00 879 LEU A N 1
ATOM 6903 C CA . LEU A 1 879 ? 1.508 -33.400 0.406 1.00 98.00 879 LEU A CA 1
ATOM 6904 C C . LEU A 1 879 ? 0.408 -34.337 0.952 1.00 98.00 879 LEU A C 1
ATOM 6906 O O . LEU A 1 879 ? 0.076 -34.292 2.133 1.00 98.00 879 LEU A O 1
ATOM 6910 N N . GLY A 1 880 ? -0.145 -35.216 0.111 1.00 97.25 880 GLY A N 1
ATOM 6911 C CA . GLY A 1 880 ? -1.228 -36.133 0.471 1.00 97.25 880 GLY A CA 1
ATOM 6912 C C . GLY A 1 880 ? -2.612 -35.476 0.514 1.00 97.25 880 GLY A C 1
ATOM 6913 O O . GLY A 1 880 ? -3.494 -35.962 1.228 1.00 97.25 880 GLY A O 1
ATOM 6914 N N . VAL A 1 881 ? -2.809 -34.382 -0.228 1.00 97.62 881 VAL A N 1
ATOM 6915 C CA . VAL A 1 881 ? -4.065 -33.618 -0.248 1.00 97.62 881 VAL A CA 1
ATOM 6916 C C . VAL A 1 881 ? -5.057 -34.235 -1.246 1.00 97.62 881 VAL A C 1
ATOM 6918 O O . VAL A 1 881 ? -4.677 -34.509 -2.382 1.00 97.62 881 VAL A O 1
ATOM 6921 N N . PRO A 1 882 ? -6.325 -34.480 -0.856 1.00 97.75 882 PRO A N 1
ATOM 6922 C CA . PRO A 1 882 ? -7.296 -35.151 -1.723 1.00 97.75 882 PRO A CA 1
ATOM 6923 C C . PRO A 1 882 ? -7.992 -34.238 -2.743 1.00 97.75 882 PRO A C 1
ATOM 6925 O O . PRO A 1 882 ? -8.630 -34.766 -3.659 1.00 97.75 882 PRO A O 1
ATOM 6928 N N . PHE A 1 883 ? -7.911 -32.913 -2.585 1.00 98.88 883 PHE A N 1
ATOM 6929 C CA . PHE A 1 883 ? -8.617 -31.967 -3.444 1.00 98.88 883 PHE A CA 1
ATOM 6930 C C . PHE A 1 883 ? -7.777 -30.775 -3.930 1.00 98.88 883 PHE A C 1
ATOM 6932 O O . PHE A 1 883 ? -6.732 -30.457 -3.367 1.00 98.88 883 PHE A O 1
ATOM 6939 N N . TYR A 1 884 ? -8.281 -30.098 -4.963 1.00 98.81 884 TYR A N 1
ATOM 6940 C CA . TYR A 1 884 ? -7.840 -28.771 -5.403 1.00 98.81 884 TYR A CA 1
ATOM 6941 C C . TYR A 1 884 ? -9.025 -27.888 -5.794 1.00 98.81 884 TYR A C 1
ATOM 6943 O O . TYR A 1 884 ? -10.123 -28.397 -6.048 1.00 98.81 884 TYR A O 1
ATOM 6951 N N . CYS A 1 885 ? -8.764 -26.585 -5.885 1.00 98.88 885 CYS A N 1
ATOM 6952 C CA . CYS A 1 885 ? -9.684 -25.554 -6.363 1.00 98.88 885 CYS A CA 1
ATOM 6953 C C . CYS A 1 885 ? -9.007 -24.700 -7.441 1.00 98.88 885 CYS A C 1
ATOM 6955 O O . CYS A 1 885 ? -7.794 -24.503 -7.380 1.00 98.88 885 CYS A O 1
ATOM 6957 N N . PHE A 1 886 ? -9.754 -24.170 -8.416 1.00 98.62 886 PHE A N 1
ATOM 6958 C CA . PHE A 1 886 ? -9.182 -23.278 -9.438 1.00 98.62 886 PHE A CA 1
ATOM 6959 C C . PHE A 1 886 ? -10.172 -22.250 -10.001 1.00 98.62 886 PHE A C 1
ATOM 6961 O O . PHE A 1 886 ? -11.358 -22.564 -10.147 1.00 98.62 886 PHE A O 1
ATOM 6968 N N . HIS A 1 887 ? -9.667 -21.085 -10.438 1.00 98.69 887 HIS A N 1
ATOM 6969 C CA . HIS A 1 887 ? -10.345 -20.279 -11.454 1.00 98.69 887 HIS A CA 1
ATOM 6970 C C . HIS A 1 887 ? -9.927 -20.720 -12.853 1.00 98.69 887 HIS A C 1
ATOM 6972 O O . HIS A 1 887 ? -8.775 -21.083 -13.102 1.00 98.69 887 HIS A O 1
ATOM 6978 N N . ASP A 1 888 ? -10.859 -20.657 -13.796 1.00 97.94 888 ASP A N 1
ATOM 6979 C CA . ASP A 1 888 ? -10.624 -20.970 -15.206 1.00 97.94 888 ASP A CA 1
ATOM 6980 C C . ASP A 1 888 ? -9.376 -20.286 -15.811 1.00 97.94 888 ASP A C 1
ATOM 6982 O O . ASP A 1 888 ? -8.646 -20.918 -16.574 1.00 97.94 888 ASP A O 1
ATOM 6986 N N . ARG A 1 889 ? -9.093 -19.028 -15.440 1.00 96.12 889 ARG A N 1
ATOM 6987 C CA . ARG A 1 889 ? -7.910 -18.261 -15.891 1.00 96.12 889 ARG A CA 1
ATOM 6988 C C . ARG A 1 889 ? -6.603 -18.580 -15.160 1.00 96.12 889 ARG A C 1
ATOM 6990 O O . ARG A 1 889 ? -5.539 -18.170 -15.621 1.00 96.12 889 ARG A O 1
ATOM 6997 N N . ASP A 1 890 ? -6.656 -19.320 -14.057 1.00 90.25 890 ASP A N 1
ATOM 6998 C CA . ASP A 1 890 ? -5.445 -19.770 -13.360 1.00 90.25 890 ASP A CA 1
ATOM 6999 C C . ASP A 1 890 ? -4.890 -21.037 -14.001 1.00 90.25 890 ASP A C 1
ATOM 7001 O O . ASP A 1 890 ? -3.674 -21.220 -14.094 1.00 90.25 890 ASP A O 1
ATOM 7005 N N . VAL A 1 891 ? -5.791 -21.916 -14.447 1.00 95.19 891 VAL A N 1
ATOM 7006 C CA . VAL A 1 891 ? -5.428 -23.192 -15.067 1.00 95.19 891 VAL A CA 1
ATOM 7007 C C . VAL A 1 891 ? -5.155 -23.052 -16.555 1.00 95.19 891 VAL A C 1
ATOM 7009 O O . VAL A 1 891 ? -4.328 -23.799 -17.056 1.00 95.19 891 VAL A O 1
ATOM 7012 N N . ALA A 1 892 ? -5.779 -22.106 -17.262 1.00 97.31 892 ALA A N 1
ATOM 7013 C CA . ALA A 1 892 ? -5.580 -21.934 -18.698 1.00 97.31 892 ALA A CA 1
ATOM 7014 C C . ALA A 1 892 ? -5.462 -20.455 -19.111 1.00 97.31 892 ALA A C 1
ATOM 7016 O O . ALA A 1 892 ? -6.173 -19.609 -18.564 1.00 97.31 892 ALA A O 1
ATOM 7017 N N . PRO A 1 893 ? -4.614 -20.136 -20.108 1.00 96.44 893 PRO A N 1
ATOM 7018 C CA . PRO A 1 893 ? -4.456 -18.770 -20.593 1.00 96.44 893 PRO A CA 1
ATOM 7019 C C . PRO A 1 893 ? -5.691 -18.283 -21.358 1.00 96.44 893 PRO A C 1
ATOM 7021 O O . PRO A 1 893 ? -6.309 -19.026 -22.133 1.00 96.44 893 PRO A O 1
ATOM 7024 N N . GLU A 1 894 ? -6.014 -17.000 -21.196 1.00 95.50 894 GLU A N 1
ATOM 7025 C CA . GLU A 1 894 ? -7.027 -16.340 -22.019 1.00 95.50 894 GLU A CA 1
ATOM 7026 C C . GLU A 1 894 ? -6.512 -16.154 -23.457 1.00 95.50 894 GLU A C 1
ATOM 7028 O O . GLU A 1 894 ? -5.373 -15.749 -23.669 1.00 95.50 894 GLU A O 1
ATOM 7033 N N . GLY A 1 895 ? -7.346 -16.467 -24.450 1.00 95.62 895 GLY A N 1
ATOM 7034 C CA . GLY A 1 895 ? -7.055 -16.207 -25.857 1.00 95.62 895 GLY A CA 1
ATOM 7035 C C . GLY A 1 895 ? -7.507 -14.814 -26.302 1.00 95.62 895 GLY A C 1
ATOM 7036 O O . GLY A 1 895 ? -8.169 -14.082 -25.568 1.00 95.62 895 GLY A O 1
ATOM 7037 N N . SER A 1 896 ? -7.227 -14.473 -27.560 1.00 95.25 896 SER A N 1
ATOM 7038 C CA . SER A 1 896 ? -7.652 -13.206 -28.179 1.00 95.25 896 SER A CA 1
ATOM 7039 C C . SER A 1 896 ? -9.174 -13.095 -28.358 1.00 95.25 896 SER A C 1
ATOM 7041 O O . SER A 1 896 ? -9.721 -12.008 -28.535 1.00 95.25 896 SER A O 1
ATOM 7043 N N . THR A 1 897 ? -9.877 -14.231 -28.310 1.00 97.62 897 THR A N 1
ATOM 7044 C CA . THR A 1 897 ? -11.335 -14.326 -28.421 1.00 97.62 897 THR A CA 1
ATOM 7045 C C . THR A 1 897 ? -11.881 -15.327 -27.411 1.00 97.62 897 THR A C 1
ATOM 7047 O O . THR A 1 897 ? -11.206 -16.293 -27.064 1.00 97.62 897 THR A O 1
ATOM 7050 N N . LEU A 1 898 ? -13.152 -15.184 -27.021 1.00 97.62 898 LEU A N 1
ATOM 7051 C CA . LEU A 1 898 ? -13.828 -16.154 -26.149 1.00 97.62 898 LEU A CA 1
ATOM 7052 C C . LEU A 1 898 ? -13.747 -17.595 -26.692 1.00 97.62 898 LEU A C 1
ATOM 7054 O O . LEU A 1 898 ? -13.568 -18.542 -25.931 1.00 97.62 898 LEU A O 1
ATOM 7058 N N . ALA A 1 899 ? -13.852 -17.771 -28.014 1.00 98.19 899 ALA A N 1
ATOM 7059 C CA . ALA A 1 899 ? -13.739 -19.084 -28.645 1.00 98.19 899 ALA A CA 1
ATOM 7060 C C . ALA A 1 899 ? -12.338 -19.693 -28.477 1.00 98.19 899 ALA A C 1
ATOM 7062 O O . ALA A 1 899 ? -12.213 -20.904 -28.321 1.00 98.19 899 ALA A O 1
ATOM 7063 N N . GLU A 1 900 ? -11.293 -18.869 -28.519 1.00 98.00 900 GLU A N 1
ATOM 7064 C CA . GLU A 1 900 ? -9.920 -19.296 -28.261 1.00 98.00 900 GLU A CA 1
ATOM 7065 C C . GLU A 1 900 ? -9.692 -19.600 -26.780 1.00 98.00 900 GLU A C 1
ATOM 7067 O O . GLU A 1 900 ? -9.203 -20.680 -26.471 1.00 98.00 900 GLU A O 1
ATOM 7072 N N . SER A 1 901 ? -10.153 -18.737 -25.868 1.00 98.38 901 SER A N 1
ATOM 7073 C CA . SER A 1 901 ? -10.097 -18.987 -24.420 1.00 98.38 901 SER A CA 1
ATOM 7074 C C . SER A 1 901 ? -10.772 -20.306 -24.040 1.00 98.38 901 SER A C 1
ATOM 7076 O O . SER A 1 901 ? -10.230 -21.080 -23.256 1.00 98.38 901 SER A O 1
ATOM 7078 N N . ASN A 1 902 ? -11.922 -20.611 -24.649 1.00 98.69 902 ASN A N 1
ATOM 7079 C CA . ASN A 1 902 ? -12.618 -21.877 -24.429 1.00 98.69 902 ASN A CA 1
ATOM 7080 C C . ASN A 1 902 ? -11.809 -23.079 -24.939 1.00 98.69 902 ASN A C 1
ATOM 7082 O O . ASN A 1 902 ? -11.736 -24.083 -24.237 1.00 98.69 902 ASN A O 1
ATOM 7086 N N . ARG A 1 903 ? -11.177 -22.980 -26.121 1.00 98.50 903 ARG A N 1
ATOM 7087 C CA . ARG A 1 903 ? -10.306 -24.048 -26.650 1.00 98.50 903 ARG A CA 1
ATOM 7088 C C . ARG A 1 903 ? -9.069 -24.267 -25.779 1.00 98.50 903 ARG A C 1
ATOM 7090 O O . ARG A 1 903 ? -8.690 -25.414 -25.561 1.00 98.50 903 ARG A O 1
ATOM 7097 N N . ASN A 1 904 ? -8.464 -23.190 -25.280 1.00 98.50 904 ASN A N 1
ATOM 7098 C CA . ASN A 1 904 ? -7.311 -23.260 -24.384 1.00 98.50 904 ASN A CA 1
ATOM 7099 C C . ASN A 1 904 ? -7.683 -23.965 -23.076 1.00 98.50 904 ASN A C 1
ATOM 7101 O O . ASN A 1 904 ? -6.975 -24.873 -22.648 1.00 98.50 904 ASN A O 1
ATOM 7105 N N . LEU A 1 905 ? -8.822 -23.595 -22.479 1.00 98.69 905 LEU A N 1
ATOM 7106 C CA . LEU A 1 905 ? -9.326 -24.247 -21.274 1.00 98.69 905 LEU A CA 1
ATOM 7107 C C . LEU A 1 905 ? -9.620 -25.733 -21.517 1.00 98.69 905 LEU A C 1
ATOM 7109 O O . LEU A 1 905 ? -9.181 -26.562 -20.729 1.00 98.69 905 LEU A O 1
ATOM 7113 N N . ASP A 1 906 ? -10.270 -26.085 -22.629 1.00 98.62 906 ASP A N 1
ATOM 7114 C CA . ASP A 1 906 ? -10.561 -27.484 -22.980 1.00 98.62 906 ASP A CA 1
ATOM 7115 C C . ASP A 1 906 ? -9.296 -28.347 -23.080 1.00 98.62 906 ASP A C 1
ATOM 7117 O O . ASP A 1 906 ? -9.266 -29.472 -22.580 1.00 98.62 906 ASP A O 1
ATOM 7121 N N . ALA A 1 907 ? -8.223 -27.806 -23.664 1.00 98.12 907 ALA A N 1
ATOM 7122 C CA . ALA A 1 907 ? -6.950 -28.511 -23.792 1.00 98.12 907 ALA A CA 1
ATOM 7123 C C . ALA A 1 907 ? -6.276 -28.801 -22.437 1.00 98.12 907 ALA A C 1
ATOM 7125 O O . ALA A 1 907 ? -5.633 -29.841 -22.277 1.00 98.12 907 ALA A O 1
ATOM 7126 N N . VAL A 1 908 ? -6.414 -27.903 -21.456 1.00 98.44 908 VAL A N 1
ATOM 7127 C CA . VAL A 1 908 ? -5.873 -28.111 -20.103 1.00 98.44 908 VAL A CA 1
ATOM 7128 C C . VAL A 1 908 ? -6.780 -29.032 -19.281 1.00 98.44 908 VAL A C 1
ATOM 7130 O O . VAL A 1 908 ? -6.290 -29.883 -18.540 1.00 98.44 908 VAL A O 1
ATOM 7133 N N . VAL A 1 909 ? -8.100 -28.910 -19.432 1.00 98.56 909 VAL A N 1
ATOM 7134 C CA . VAL A 1 909 ? -9.099 -29.726 -18.720 1.00 98.56 909 VAL A CA 1
ATOM 7135 C C . VAL A 1 909 ? -8.972 -31.205 -19.054 1.00 98.56 909 VAL A C 1
ATOM 7137 O O . VAL A 1 909 ? -9.067 -32.041 -18.155 1.00 98.56 909 VAL A O 1
ATOM 7140 N N . GLU A 1 910 ? -8.682 -31.539 -20.310 1.00 98.12 910 GLU A N 1
ATOM 7141 C CA . GLU A 1 910 ? -8.410 -32.923 -20.698 1.00 98.12 910 GLU A CA 1
ATOM 7142 C C . GLU A 1 910 ? -7.218 -33.504 -19.915 1.00 98.12 910 GLU A C 1
ATOM 7144 O O . GLU A 1 910 ? -7.287 -34.632 -19.424 1.00 98.12 910 GLU A O 1
ATOM 7149 N N . LEU A 1 911 ? -6.159 -32.716 -19.697 1.00 98.06 911 LEU A N 1
ATOM 7150 C CA . LEU A 1 911 ? -5.011 -33.149 -18.901 1.00 98.06 911 LEU A CA 1
ATOM 7151 C C . LEU A 1 911 ? -5.333 -33.237 -17.402 1.00 98.06 911 LEU A C 1
ATOM 7153 O O . LEU A 1 911 ? -4.980 -34.226 -16.760 1.00 98.06 911 LEU A O 1
ATOM 7157 N N . LEU A 1 912 ? -6.053 -32.255 -16.846 1.00 98.56 912 LEU A N 1
ATOM 7158 C CA . LEU A 1 912 ? -6.528 -32.298 -15.455 1.00 98.56 912 LEU A CA 1
ATOM 7159 C C . LEU A 1 912 ? -7.309 -33.590 -15.187 1.00 98.56 912 LEU A C 1
ATOM 7161 O O . LEU A 1 912 ? -7.061 -34.274 -14.199 1.00 98.56 912 LEU A O 1
ATOM 7165 N N . LYS A 1 913 ? -8.200 -33.977 -16.102 1.00 98.38 913 LYS A N 1
ATOM 7166 C CA . LYS A 1 913 ? -8.997 -35.206 -16.012 1.00 98.38 913 LYS A CA 1
ATOM 7167 C C . LYS A 1 913 ? -8.134 -36.470 -16.025 1.00 98.38 913 LYS A C 1
ATOM 7169 O O . LYS A 1 913 ? -8.415 -37.426 -15.297 1.00 98.38 913 LYS A O 1
ATOM 7174 N N . GLN A 1 914 ? -7.078 -36.489 -16.838 1.00 98.31 914 GLN A N 1
ATOM 7175 C CA . GLN A 1 914 ? -6.115 -37.593 -16.881 1.00 98.31 914 GLN A CA 1
ATOM 7176 C C . GLN A 1 914 ? -5.332 -37.704 -15.566 1.00 98.31 914 GLN A C 1
ATOM 7178 O O . GLN A 1 914 ? -5.209 -38.802 -15.017 1.00 98.31 914 GLN A O 1
ATOM 7183 N N . GLU A 1 915 ? -4.880 -36.580 -15.015 1.00 98.31 915 GLU A N 1
ATOM 7184 C CA . GLU A 1 915 ? -4.168 -36.527 -13.737 1.00 98.31 915 GLU A CA 1
ATOM 7185 C C . GLU A 1 915 ? -5.069 -36.874 -12.537 1.00 98.31 915 GLU A C 1
ATOM 7187 O O . GLU A 1 915 ? -4.667 -37.654 -11.667 1.00 98.31 915 GLU A O 1
ATOM 7192 N N . GLN A 1 916 ? -6.330 -36.425 -12.518 1.00 98.56 916 GLN A N 1
ATOM 7193 C CA . GLN A 1 916 ? -7.326 -36.855 -11.525 1.00 98.56 916 GLN A CA 1
ATOM 7194 C C . GLN A 1 916 ? -7.524 -38.376 -11.563 1.00 98.56 916 GLN A C 1
ATOM 7196 O O . GLN A 1 916 ? -7.559 -39.036 -10.524 1.00 98.56 916 GLN A O 1
ATOM 7201 N N . LYS A 1 917 ? -7.595 -38.967 -12.763 1.00 98.25 917 LYS A N 1
ATOM 7202 C CA . LYS A 1 917 ? -7.701 -40.423 -12.927 1.00 98.25 917 LYS A CA 1
ATOM 7203 C C . LYS A 1 917 ? -6.440 -41.156 -12.456 1.00 98.25 917 LYS A C 1
ATOM 7205 O O . LYS A 1 917 ? -6.559 -42.249 -11.905 1.00 98.25 917 LYS A O 1
ATOM 7210 N N . ARG A 1 918 ? -5.251 -40.585 -12.676 1.00 98.06 918 ARG A N 1
ATOM 7211 C CA . ARG A 1 918 ? -3.964 -41.174 -12.268 1.00 98.06 918 ARG A CA 1
ATOM 7212 C C . ARG A 1 918 ? -3.797 -41.191 -10.749 1.00 98.06 918 ARG A C 1
ATOM 7214 O O . ARG A 1 918 ? -3.332 -42.185 -10.200 1.00 98.06 918 ARG A O 1
ATOM 7221 N N . THR A 1 919 ? -4.158 -40.094 -10.095 1.00 97.81 919 THR A N 1
ATOM 7222 C CA . THR A 1 919 ? -3.828 -39.834 -8.684 1.00 97.81 919 THR A CA 1
ATOM 7223 C C . THR A 1 919 ? -4.977 -40.118 -7.720 1.00 97.81 919 THR A C 1
ATOM 7225 O O . THR A 1 919 ? -4.748 -40.390 -6.544 1.00 97.81 919 THR A O 1
ATOM 7228 N N . GLY A 1 920 ? -6.223 -40.047 -8.197 1.00 97.94 920 GLY A N 1
ATOM 7229 C CA . GLY A 1 920 ? -7.417 -40.049 -7.353 1.00 97.94 920 GLY A CA 1
ATOM 7230 C C . GLY A 1 920 ? -7.691 -38.715 -6.648 1.00 97.94 920 GLY A C 1
ATOM 7231 O O . GLY A 1 920 ? -8.662 -38.634 -5.893 1.00 97.94 920 GLY A O 1
ATOM 7232 N N . ILE A 1 921 ? -6.878 -37.679 -6.888 1.00 98.62 921 ILE A N 1
ATOM 7233 C CA . ILE A 1 921 ? -7.154 -36.305 -6.451 1.00 98.62 921 ILE A CA 1
ATOM 7234 C C . ILE A 1 921 ? -8.379 -35.794 -7.214 1.00 98.62 921 ILE A C 1
ATOM 7236 O O . ILE A 1 921 ? -8.551 -36.084 -8.399 1.00 98.62 921 ILE A O 1
ATOM 7240 N N . ARG A 1 922 ? -9.258 -35.051 -6.537 1.00 98.56 922 ARG A N 1
ATOM 7241 C CA . ARG A 1 922 ? -10.539 -34.589 -7.093 1.00 98.56 922 ARG A CA 1
ATOM 7242 C C . ARG A 1 922 ? -10.664 -33.073 -7.039 1.00 98.56 922 ARG A C 1
ATOM 7244 O O . ARG A 1 922 ? -9.973 -32.404 -6.286 1.00 98.56 922 ARG A O 1
ATOM 7251 N N . LEU A 1 923 ? -11.563 -32.525 -7.843 1.00 98.75 923 LEU A N 1
ATOM 7252 C CA . LEU A 1 923 ? -11.888 -31.105 -7.798 1.00 98.75 923 LEU A CA 1
ATOM 7253 C C . LEU A 1 923 ? -12.860 -30.858 -6.635 1.00 98.75 923 LEU A C 1
ATOM 7255 O O . LEU A 1 923 ? -13.932 -31.464 -6.606 1.00 98.75 923 LEU A O 1
ATOM 7259 N N . LEU A 1 924 ? -12.509 -29.996 -5.678 1.00 98.75 924 LEU A N 1
ATOM 7260 C CA . LEU A 1 924 ? -13.467 -29.579 -4.648 1.00 98.75 924 LEU A CA 1
ATOM 7261 C C . LEU A 1 924 ? -14.467 -28.597 -5.254 1.00 98.75 924 LEU A C 1
ATOM 7263 O O . LEU A 1 924 ? -15.677 -28.799 -5.134 1.00 98.75 924 LEU A O 1
ATOM 7267 N N . TRP A 1 925 ? -13.958 -27.583 -5.954 1.00 98.75 925 TRP A N 1
ATOM 7268 C CA . TRP A 1 925 ? -14.758 -26.657 -6.742 1.00 98.75 925 TRP A CA 1
ATOM 7269 C C . TRP A 1 925 ? -13.958 -25.965 -7.840 1.00 98.75 925 TRP A C 1
ATOM 7271 O O . TRP A 1 925 ? -12.746 -25.794 -7.737 1.00 98.75 925 TRP A O 1
ATOM 7281 N N . GLY A 1 926 ? -14.656 -25.571 -8.903 1.00 98.56 926 GLY A N 1
ATOM 7282 C CA . GLY A 1 926 ? -14.152 -24.609 -9.880 1.00 98.56 926 GLY A CA 1
ATOM 7283 C C . GLY A 1 926 ? -14.921 -23.293 -9.785 1.00 98.56 926 GLY A C 1
ATOM 7284 O O . GLY A 1 926 ? -15.993 -23.232 -9.180 1.00 98.56 926 GLY A O 1
ATOM 7285 N N . THR A 1 927 ? -14.362 -22.250 -10.385 1.00 98.69 927 THR A N 1
ATOM 7286 C CA . THR A 1 927 ? -14.959 -20.911 -10.453 1.00 98.69 927 THR A CA 1
ATOM 7287 C C . THR A 1 927 ? -14.456 -20.164 -11.697 1.00 98.69 927 THR A C 1
ATOM 7289 O O . THR A 1 927 ? -13.556 -20.630 -12.405 1.00 98.69 927 THR A O 1
ATOM 7292 N N . ALA A 1 928 ? -15.046 -19.008 -11.987 1.00 98.69 928 ALA A N 1
ATOM 7293 C CA . ALA A 1 928 ? -14.628 -18.121 -13.066 1.00 98.69 928 ALA A CA 1
ATOM 7294 C C . ALA A 1 928 ? -13.918 -16.886 -12.498 1.00 98.69 928 ALA A C 1
ATOM 7296 O O . ALA A 1 928 ? -14.465 -16.195 -11.642 1.00 98.69 928 ALA A O 1
ATOM 7297 N N . ASN A 1 929 ? -12.731 -16.555 -13.014 1.00 98.44 929 ASN A N 1
ATOM 7298 C CA . ASN A 1 929 ? -12.090 -15.278 -12.697 1.00 98.44 929 ASN A CA 1
ATOM 7299 C C . ASN A 1 929 ? -12.781 -14.158 -13.489 1.00 98.44 929 ASN A C 1
ATOM 7301 O O . ASN A 1 929 ? -12.503 -13.943 -14.675 1.00 98.44 929 ASN A O 1
ATOM 7305 N N . LEU A 1 930 ? -13.702 -13.463 -12.822 1.00 98.50 930 LEU A N 1
ATOM 7306 C CA . LEU A 1 930 ? -14.485 -12.351 -13.363 1.00 98.50 930 LEU A CA 1
ATOM 7307 C C . LEU A 1 930 ? -14.022 -10.987 -12.830 1.00 98.50 930 LEU A C 1
ATOM 7309 O O . LEU A 1 930 ? -14.817 -10.059 -12.717 1.00 98.50 930 LEU A O 1
ATOM 7313 N N . PHE A 1 931 ? -12.745 -10.859 -12.460 1.00 98.00 931 PHE A N 1
ATOM 7314 C CA . PHE A 1 931 ? -12.266 -9.679 -11.729 1.00 98.00 931 PHE A CA 1
ATOM 7315 C C . PHE A 1 931 ? -10.881 -9.175 -12.142 1.00 98.00 931 PHE A C 1
ATOM 7317 O O . PHE A 1 931 ? -10.588 -7.995 -11.920 1.00 98.00 931 PHE A O 1
ATOM 7324 N N . SER A 1 932 ? -10.036 -10.022 -12.740 1.00 96.06 932 SER A N 1
ATOM 7325 C CA . SER A 1 932 ? -8.689 -9.628 -13.176 1.00 96.06 932 SER A CA 1
ATOM 7326 C C . SER A 1 932 ? -8.682 -8.887 -14.514 1.00 96.06 932 SER A C 1
ATOM 7328 O O . SER A 1 932 ? -7.929 -7.931 -14.673 1.00 96.06 932 SER A O 1
ATOM 7330 N N . ASN A 1 933 ? -9.495 -9.310 -15.489 1.00 97.88 933 ASN A N 1
ATOM 7331 C CA . ASN A 1 933 ? -9.480 -8.696 -16.819 1.00 97.88 933 ASN A CA 1
ATOM 7332 C C . ASN A 1 933 ? -10.105 -7.279 -16.796 1.00 97.88 933 ASN A C 1
ATOM 7334 O O . ASN A 1 933 ? -11.168 -7.114 -16.189 1.00 97.88 933 ASN A O 1
ATOM 7338 N N . PRO A 1 934 ? -9.538 -6.283 -17.515 1.00 97.69 934 PRO A N 1
ATOM 7339 C CA . PRO A 1 934 ? -10.068 -4.916 -17.567 1.00 97.69 934 PRO A CA 1
ATOM 7340 C C . PRO A 1 934 ? -11.549 -4.801 -17.945 1.00 97.69 934 PRO A C 1
ATOM 7342 O O . PRO A 1 934 ? -12.223 -3.879 -17.492 1.00 97.69 934 PRO A O 1
ATOM 7345 N N . ARG A 1 935 ? -12.101 -5.755 -18.710 1.00 98.00 935 ARG A N 1
ATOM 7346 C CA . ARG A 1 935 ? -13.532 -5.760 -19.064 1.00 98.00 935 ARG A CA 1
ATOM 7347 C C . ARG A 1 935 ? -14.468 -5.789 -17.845 1.00 98.00 935 ARG A C 1
ATOM 7349 O O . ARG A 1 935 ? -15.621 -5.395 -17.969 1.00 98.00 935 ARG A O 1
ATOM 7356 N N . TYR A 1 936 ? -13.975 -6.238 -16.688 1.00 98.44 936 TYR A N 1
ATOM 7357 C CA . TYR A 1 936 ? -14.731 -6.350 -15.439 1.00 98.44 936 TYR A CA 1
ATOM 7358 C C . TYR A 1 936 ? -14.474 -5.196 -14.458 1.00 98.44 936 TYR A C 1
ATOM 7360 O O . TYR A 1 936 ? -14.925 -5.247 -13.317 1.00 98.44 936 TYR A O 1
ATOM 7368 N N . MET A 1 937 ? -13.767 -4.132 -14.867 1.00 97.06 937 MET A N 1
ATOM 7369 C CA . MET A 1 937 ? -13.404 -3.017 -13.973 1.00 97.06 937 MET A CA 1
ATOM 7370 C C . MET A 1 937 ? -14.603 -2.300 -13.323 1.00 97.06 937 MET A C 1
ATOM 7372 O O . MET A 1 937 ? -14.437 -1.632 -12.304 1.00 97.06 937 MET A O 1
ATOM 7376 N N . HIS A 1 938 ? -15.802 -2.444 -13.893 1.00 97.88 938 HIS A N 1
ATOM 7377 C CA . HIS A 1 938 ? -17.056 -1.870 -13.389 1.00 97.88 938 HIS A CA 1
ATOM 7378 C C . HIS A 1 938 ? -18.053 -2.931 -12.904 1.00 97.88 938 HIS A C 1
ATOM 7380 O O . HIS A 1 938 ? -19.249 -2.665 -12.897 1.00 97.88 938 HIS A O 1
ATOM 7386 N N . GLY A 1 939 ? -17.580 -4.129 -12.557 1.00 97.94 939 GLY A N 1
ATOM 7387 C CA . GLY A 1 939 ? -18.426 -5.274 -12.220 1.00 97.94 939 GLY A CA 1
ATOM 7388 C C . GLY A 1 939 ? -18.601 -6.232 -13.392 1.00 97.94 939 GLY A C 1
ATOM 7389 O O . GLY A 1 939 ? -18.355 -5.872 -14.551 1.00 97.94 939 GLY A O 1
ATOM 7390 N N . ALA A 1 940 ? -19.005 -7.462 -13.083 1.00 98.69 940 ALA A N 1
ATOM 7391 C CA . ALA A 1 940 ? -19.262 -8.510 -14.061 1.00 98.69 940 ALA A CA 1
ATOM 7392 C C . ALA A 1 940 ? -20.775 -8.718 -14.192 1.00 98.69 940 ALA A C 1
ATOM 7394 O O . ALA A 1 940 ? -21.389 -8.174 -15.111 1.00 98.69 940 ALA A O 1
ATOM 7395 N N . ALA A 1 941 ? -21.404 -9.401 -13.239 1.00 98.62 941 ALA A N 1
ATOM 7396 C CA . ALA A 1 941 ? -22.857 -9.465 -13.135 1.00 98.62 941 ALA A CA 1
ATOM 7397 C C . ALA A 1 941 ? -23.469 -8.121 -12.703 1.00 98.62 941 ALA A C 1
ATOM 7399 O O . ALA A 1 941 ? -24.612 -7.829 -13.053 1.00 98.62 941 ALA A O 1
ATOM 7400 N N . THR A 1 942 ? -22.714 -7.277 -11.997 1.00 98.75 942 THR A N 1
ATOM 7401 C CA . THR A 1 942 ? -23.151 -5.933 -11.591 1.00 98.75 942 THR A CA 1
ATOM 7402 C C . THR A 1 942 ? -22.699 -4.842 -12.555 1.00 98.75 942 THR A C 1
ATOM 7404 O O . THR A 1 942 ? -22.845 -3.660 -12.262 1.00 98.75 942 THR A O 1
ATOM 7407 N N . SER A 1 943 ? -22.167 -5.205 -13.726 1.00 98.56 943 SER A N 1
ATOM 7408 C CA . SER A 1 943 ? -21.660 -4.215 -14.670 1.00 98.56 943 SER A CA 1
ATOM 7409 C C . SER A 1 943 ? -22.743 -3.252 -15.150 1.00 98.56 943 SER A C 1
ATOM 7411 O O . SER A 1 943 ? -23.820 -3.667 -15.589 1.00 98.56 943 SER A O 1
ATOM 7413 N N . ALA A 1 944 ? -22.409 -1.962 -15.207 1.00 97.81 944 ALA A N 1
ATOM 7414 C CA . ALA A 1 944 ? -23.187 -0.988 -15.971 1.00 97.81 944 ALA A CA 1
ATOM 7415 C C . ALA A 1 944 ? -23.142 -1.261 -17.494 1.00 97.81 944 ALA A C 1
ATOM 7417 O O . ALA A 1 944 ? -23.952 -0.712 -18.245 1.00 97.81 944 ALA A O 1
ATOM 7418 N N . ASN A 1 945 ? -22.219 -2.116 -17.961 1.00 98.44 945 ASN A N 1
ATOM 7419 C CA . ASN A 1 945 ? -22.097 -2.548 -19.350 1.00 98.44 945 ASN A CA 1
ATOM 7420 C C . ASN A 1 945 ? -22.722 -3.941 -19.567 1.00 98.44 945 ASN A C 1
ATOM 7422 O O . ASN A 1 945 ? -22.190 -4.959 -19.121 1.00 98.44 945 ASN A O 1
ATOM 7426 N N . ALA A 1 946 ? -23.815 -4.001 -20.332 1.00 98.56 946 ALA A N 1
ATOM 7427 C CA . ALA A 1 946 ? -24.509 -5.253 -20.638 1.00 98.56 946 ALA A CA 1
ATOM 7428 C C . ALA A 1 946 ? -23.644 -6.278 -21.403 1.00 98.56 946 ALA A C 1
ATOM 7430 O O . ALA A 1 946 ? -23.854 -7.482 -21.248 1.00 98.56 946 ALA A O 1
ATOM 7431 N N . ASP A 1 947 ? -22.652 -5.840 -22.183 1.00 98.38 947 ASP A N 1
ATOM 7432 C CA . ASP A 1 947 ? -21.755 -6.758 -22.897 1.00 98.38 947 ASP A CA 1
ATOM 7433 C C . ASP A 1 947 ? -20.758 -7.427 -21.941 1.00 98.38 947 ASP A C 1
ATOM 7435 O O . ASP A 1 947 ? -20.440 -8.607 -22.103 1.00 98.38 947 ASP A O 1
ATOM 7439 N N . ALA A 1 948 ? -20.312 -6.714 -20.899 1.00 98.38 948 ALA A N 1
ATOM 7440 C CA . ALA A 1 948 ? -19.480 -7.292 -19.844 1.00 98.38 948 ALA A CA 1
ATOM 7441 C C . ALA A 1 948 ? -20.264 -8.339 -19.038 1.00 98.38 948 ALA A C 1
ATOM 7443 O O . ALA A 1 948 ? -19.750 -9.432 -18.797 1.00 98.38 948 ALA A O 1
ATOM 7444 N N . PHE A 1 949 ? -21.537 -8.056 -18.732 1.00 98.81 949 PHE A N 1
ATOM 7445 C CA . PHE A 1 949 ? -22.467 -9.028 -18.150 1.00 98.81 949 PHE A CA 1
ATOM 7446 C C . PHE A 1 949 ? -22.607 -10.279 -19.031 1.00 98.81 949 PHE A C 1
ATOM 7448 O O . PHE A 1 949 ? -22.499 -11.409 -18.549 1.00 98.81 949 PHE A O 1
ATOM 7455 N N . ALA A 1 950 ? -22.819 -10.100 -20.339 1.00 98.75 950 ALA A N 1
ATOM 7456 C CA . ALA A 1 950 ? -22.970 -11.211 -21.276 1.00 98.75 950 ALA A CA 1
ATOM 7457 C C . ALA A 1 950 ? -21.687 -12.053 -21.396 1.00 98.75 950 ALA A C 1
ATOM 7459 O O . ALA A 1 950 ? -21.756 -13.285 -21.422 1.00 98.75 950 ALA A O 1
ATOM 7460 N N . TYR A 1 951 ? -20.514 -11.412 -21.424 1.00 98.75 951 TYR A N 1
ATOM 7461 C CA . TYR A 1 951 ? -19.226 -12.105 -21.451 1.00 98.75 951 TYR A CA 1
ATOM 7462 C C . TYR A 1 951 ? -18.987 -12.886 -20.151 1.00 98.75 951 TYR A C 1
ATOM 7464 O O . TYR A 1 951 ? -18.614 -14.059 -20.205 1.00 98.75 951 TYR A O 1
ATOM 7472 N N . ALA A 1 952 ? -19.270 -12.278 -18.993 1.00 98.81 952 ALA A N 1
ATOM 7473 C CA . ALA A 1 952 ? -19.190 -12.941 -17.693 1.00 98.81 952 ALA A CA 1
ATOM 7474 C C . ALA A 1 952 ? -20.089 -14.183 -17.637 1.00 98.81 952 ALA A C 1
ATOM 7476 O O . ALA A 1 952 ? -19.651 -15.252 -17.212 1.00 98.81 952 ALA A O 1
ATOM 7477 N N . ALA A 1 953 ? -21.322 -14.079 -18.146 1.00 98.88 953 ALA A N 1
ATOM 7478 C CA . ALA A 1 953 ? -22.259 -15.199 -18.199 1.00 98.88 953 ALA A CA 1
ATOM 7479 C C . ALA A 1 953 ? -21.731 -16.331 -19.091 1.00 98.88 953 ALA A C 1
ATOM 7481 O O . ALA A 1 953 ? -21.829 -17.505 -18.732 1.00 98.88 953 ALA A O 1
ATOM 7482 N N . ALA A 1 954 ? -21.125 -15.998 -20.235 1.00 98.75 954 ALA A N 1
ATOM 7483 C CA . ALA A 1 954 ? -20.520 -16.986 -21.122 1.00 98.75 954 ALA A CA 1
ATOM 7484 C C . ALA A 1 954 ? -19.307 -17.689 -20.483 1.00 98.75 954 ALA A C 1
ATOM 7486 O O . ALA A 1 954 ? -19.141 -18.899 -20.655 1.00 98.75 954 ALA A O 1
ATOM 7487 N N . GLN A 1 955 ? -18.492 -16.956 -19.718 1.00 98.69 955 GLN A N 1
ATOM 7488 C CA . GLN A 1 955 ? -17.361 -17.514 -18.978 1.00 98.69 955 GLN A CA 1
ATOM 7489 C C . GLN A 1 955 ? -17.833 -18.437 -17.841 1.00 98.69 955 GLN A C 1
ATOM 7491 O O . GLN A 1 955 ? -17.380 -19.577 -17.763 1.00 98.69 955 GLN A O 1
ATOM 7496 N N . VAL A 1 956 ? -18.813 -18.015 -17.033 1.00 98.88 956 VAL A N 1
ATOM 7497 C CA . VAL A 1 956 ? -19.417 -18.841 -15.964 1.00 98.88 956 VAL A CA 1
ATOM 7498 C C . VAL A 1 956 ? -20.076 -20.092 -16.523 1.00 98.88 956 VAL A C 1
ATOM 7500 O O . VAL A 1 956 ? -19.877 -21.184 -15.995 1.00 98.88 956 VAL A O 1
ATOM 7503 N N . LYS A 1 957 ? -20.800 -19.973 -17.641 1.00 98.75 957 LYS A N 1
ATOM 7504 C CA . LYS A 1 957 ? -21.363 -21.124 -18.352 1.00 98.75 957 LYS A CA 1
ATOM 7505 C C . LYS A 1 957 ? -20.281 -22.168 -18.649 1.00 98.75 957 LYS A C 1
ATOM 7507 O O . LYS A 1 957 ? -20.490 -23.352 -18.380 1.00 98.75 957 LYS A O 1
ATOM 7512 N N . LYS A 1 958 ? -19.139 -21.739 -19.202 1.00 98.81 958 LYS A N 1
ATOM 7513 C CA . LYS A 1 958 ? -18.025 -22.634 -19.536 1.00 98.81 958 LYS A CA 1
ATOM 7514 C C . LYS A 1 958 ? -17.354 -23.208 -18.286 1.00 98.81 958 LYS A C 1
ATOM 7516 O O . LYS A 1 958 ? -17.078 -24.406 -18.254 1.00 98.81 958 LYS A O 1
ATOM 7521 N N . ALA A 1 959 ? -17.130 -22.389 -17.261 1.00 98.75 959 ALA A N 1
ATOM 7522 C CA . ALA A 1 959 ? -16.533 -22.826 -16.004 1.00 98.75 959 ALA A CA 1
ATOM 7523 C C . ALA A 1 959 ? -17.390 -23.909 -15.324 1.00 98.75 959 ALA A C 1
ATOM 7525 O O . ALA A 1 959 ? -16.857 -24.954 -14.972 1.00 98.75 959 ALA A O 1
ATOM 7526 N N . ILE A 1 960 ? -18.718 -23.742 -15.252 1.00 98.88 960 ILE A N 1
ATOM 7527 C CA . ILE A 1 960 ? -19.647 -24.757 -14.714 1.00 98.88 960 ILE A CA 1
ATOM 7528 C C . ILE A 1 960 ? -19.581 -26.069 -15.515 1.00 98.88 960 ILE A C 1
ATOM 7530 O O . ILE A 1 960 ? -19.584 -27.156 -14.932 1.00 98.88 960 ILE A O 1
ATOM 7534 N N . GLU A 1 961 ? -19.518 -25.997 -16.850 1.00 98.81 961 GLU A N 1
ATOM 7535 C CA . GLU A 1 961 ? -19.389 -27.183 -17.714 1.00 98.81 961 GLU A CA 1
ATOM 7536 C C . GLU A 1 961 ? -18.103 -27.962 -17.417 1.00 98.81 961 GLU A C 1
ATOM 7538 O O . GLU A 1 961 ? -18.146 -29.183 -17.255 1.00 98.81 961 GLU A O 1
ATOM 7543 N N . VAL A 1 962 ? -16.986 -27.249 -17.276 1.00 98.62 962 VAL A N 1
ATOM 7544 C CA . VAL A 1 962 ? -15.681 -27.823 -16.934 1.00 98.62 962 VAL A CA 1
ATOM 7545 C C . VAL A 1 962 ? -15.664 -28.376 -15.508 1.00 98.62 962 VAL A C 1
ATOM 7547 O O . VAL A 1 962 ? -15.186 -29.487 -15.284 1.00 98.62 962 VAL A O 1
ATOM 7550 N N . THR A 1 963 ? -16.222 -27.652 -14.534 1.00 98.75 963 THR A N 1
ATOM 7551 C CA . THR A 1 963 ? -16.343 -28.128 -13.149 1.00 98.75 963 THR A CA 1
ATOM 7552 C C . THR A 1 963 ? -17.135 -29.428 -13.099 1.00 98.75 963 THR A C 1
ATOM 7554 O O . THR A 1 963 ? -16.719 -30.375 -12.435 1.00 98.75 963 THR A O 1
ATOM 7557 N N . LYS A 1 964 ? -18.236 -29.524 -13.852 1.00 98.69 964 LYS A N 1
ATOM 7558 C CA . LYS A 1 964 ? -18.995 -30.769 -13.988 1.00 98.69 964 LYS A CA 1
ATOM 7559 C C . LYS A 1 964 ? -18.152 -31.880 -14.622 1.00 98.69 964 LYS A C 1
ATOM 7561 O O . LYS A 1 964 ? -18.198 -33.012 -14.146 1.00 98.69 964 LYS A O 1
ATOM 7566 N N . GLU A 1 965 ? -17.421 -31.584 -15.694 1.00 98.50 965 GLU A N 1
ATOM 7567 C CA . GLU A 1 965 ? -16.585 -32.563 -16.394 1.00 98.50 965 GLU A CA 1
ATOM 7568 C C . GLU A 1 965 ? -15.485 -33.158 -15.501 1.00 98.50 965 GLU A C 1
ATOM 7570 O O . GLU A 1 965 ? -15.254 -34.368 -15.539 1.00 98.50 965 GLU A O 1
ATOM 7575 N N . LEU A 1 966 ? -14.868 -32.329 -14.659 1.00 98.56 966 LEU A N 1
ATOM 7576 C CA . LEU A 1 966 ? -13.843 -32.723 -13.686 1.00 98.56 966 LEU A CA 1
ATOM 7577 C C . LEU A 1 966 ? -14.425 -33.285 -12.376 1.00 98.56 966 LEU A C 1
ATOM 7579 O O . LEU A 1 966 ? -13.683 -33.564 -11.431 1.00 98.56 966 LEU A O 1
ATOM 7583 N N . GLY A 1 967 ? -15.751 -33.441 -12.294 1.00 98.25 967 GLY A N 1
ATOM 7584 C CA . GLY A 1 967 ? -16.433 -34.001 -11.128 1.00 98.25 967 GLY A CA 1
ATOM 7585 C C . GLY A 1 967 ? -16.363 -33.125 -9.875 1.00 98.25 967 GLY A C 1
ATOM 7586 O O . GLY A 1 967 ? -16.320 -33.668 -8.773 1.00 98.25 967 GLY A O 1
ATOM 7587 N N . GLY A 1 968 ? -16.333 -31.800 -10.037 1.00 98.31 968 GLY A N 1
ATOM 7588 C CA . GLY A 1 968 ? -16.336 -30.837 -8.938 1.00 98.31 968 GLY A CA 1
ATOM 7589 C C . GLY A 1 968 ? -17.538 -31.011 -8.011 1.00 98.31 968 GLY A C 1
ATOM 7590 O O . GLY A 1 968 ? -18.674 -31.133 -8.472 1.00 98.31 968 GLY A O 1
ATOM 7591 N N . GLU A 1 969 ? -17.294 -31.024 -6.700 1.00 98.38 969 GLU A N 1
ATOM 7592 C CA . GLU A 1 969 ? -18.352 -31.194 -5.694 1.00 98.38 969 GLU A CA 1
ATOM 7593 C C . GLU A 1 969 ? -19.125 -29.891 -5.421 1.00 98.38 969 GLU A C 1
ATOM 7595 O O . GLU A 1 969 ? -20.267 -29.932 -4.957 1.00 98.38 969 GLU A O 1
ATOM 7600 N N . ASN A 1 970 ? -18.533 -28.737 -5.741 1.00 98.81 970 ASN A N 1
ATOM 7601 C CA . ASN A 1 970 ? -19.133 -27.415 -5.574 1.00 98.81 970 ASN A CA 1
ATOM 7602 C C . ASN A 1 970 ? -18.733 -26.470 -6.732 1.00 98.81 970 ASN A C 1
ATOM 7604 O O . ASN A 1 970 ? -17.849 -26.792 -7.529 1.00 98.81 970 ASN A O 1
ATOM 7608 N N . TYR A 1 971 ? -19.389 -25.314 -6.838 1.00 98.81 971 TYR A N 1
ATOM 7609 C CA . TYR A 1 971 ? -19.020 -24.211 -7.737 1.00 98.81 971 TYR A CA 1
ATOM 7610 C C . TYR A 1 971 ? -19.130 -22.886 -6.978 1.00 98.81 971 TYR A C 1
ATOM 7612 O O . TYR A 1 971 ? -20.161 -22.638 -6.352 1.00 98.81 971 TYR A O 1
ATOM 7620 N N . VAL A 1 972 ? -18.088 -22.056 -7.020 1.00 98.75 972 VAL A N 1
ATOM 7621 C CA . VAL A 1 972 ? -17.994 -20.829 -6.210 1.00 98.75 972 VAL A CA 1
ATOM 7622 C C . VAL A 1 972 ? -18.320 -19.584 -7.038 1.00 98.75 972 VAL A C 1
ATOM 7624 O O . VAL A 1 972 ? -17.984 -19.496 -8.217 1.00 98.75 972 VAL A O 1
ATOM 7627 N N . PHE A 1 973 ? -18.960 -18.611 -6.397 1.00 98.56 973 PHE A N 1
ATOM 7628 C CA . PHE A 1 973 ? -19.027 -17.219 -6.813 1.00 98.56 973 PHE A CA 1
ATOM 7629 C C . PHE A 1 973 ? -18.332 -16.370 -5.748 1.00 98.56 973 PHE A C 1
ATOM 7631 O O . PHE A 1 973 ? -18.835 -16.265 -4.631 1.00 98.56 973 PHE A O 1
ATOM 7638 N N . TRP A 1 974 ? -17.212 -15.752 -6.111 1.00 96.06 974 TRP A N 1
ATOM 7639 C CA . TRP A 1 974 ? -16.603 -14.681 -5.327 1.00 96.06 974 TRP A CA 1
ATOM 7640 C C . TRP A 1 974 ? -16.732 -13.367 -6.097 1.00 96.06 974 TRP A C 1
ATOM 7642 O O . TRP A 1 974 ? -16.293 -13.252 -7.248 1.00 96.06 974 TRP A O 1
ATOM 7652 N N . GLY A 1 975 ? -17.386 -12.384 -5.479 1.00 94.12 975 GLY A N 1
ATOM 7653 C CA . GLY A 1 975 ? -17.798 -11.134 -6.105 1.00 94.12 975 GLY A CA 1
ATOM 7654 C C . GLY A 1 975 ? -16.703 -10.075 -6.212 1.00 94.12 975 GLY A C 1
ATOM 7655 O O . GLY A 1 975 ? -16.980 -8.909 -5.953 1.00 94.12 975 GLY A O 1
ATOM 7656 N N . GLY A 1 976 ? -15.474 -10.417 -6.619 1.00 93.38 976 GLY A N 1
ATOM 7657 C CA . GLY A 1 976 ? -14.326 -9.496 -6.540 1.00 93.38 976 GLY A CA 1
ATOM 7658 C C . GLY A 1 976 ? -14.526 -8.115 -7.200 1.00 93.38 976 GLY A C 1
ATOM 7659 O O . GLY A 1 976 ? -13.885 -7.139 -6.818 1.00 93.38 976 GLY A O 1
ATOM 7660 N N . ARG A 1 977 ? -15.429 -7.977 -8.182 1.00 98.38 977 ARG A N 1
ATOM 7661 C CA . ARG A 1 977 ? -15.851 -6.673 -8.746 1.00 98.38 977 ARG A CA 1
ATOM 7662 C C . ARG A 1 977 ? -17.345 -6.382 -8.572 1.00 98.38 977 ARG A C 1
ATOM 7664 O O . ARG A 1 977 ? -17.797 -5.334 -9.019 1.00 98.38 977 ARG A O 1
ATOM 7671 N N . GLU A 1 978 ? -18.086 -7.272 -7.922 1.00 98.56 978 GLU A N 1
ATOM 7672 C CA . GLU A 1 978 ? -19.533 -7.187 -7.710 1.00 98.56 978 GLU A CA 1
ATOM 7673 C C . GLU A 1 978 ? -19.826 -6.283 -6.502 1.00 98.56 978 GLU A C 1
ATOM 7675 O O . GLU A 1 978 ? -20.134 -6.703 -5.387 1.00 98.56 978 GLU A O 1
ATOM 7680 N N . GLY A 1 979 ? -19.649 -4.990 -6.729 1.00 98.38 979 GLY A N 1
ATOM 7681 C CA . GLY A 1 979 ? -19.731 -3.944 -5.724 1.00 98.38 979 GLY A CA 1
ATOM 7682 C C . GLY A 1 979 ? -19.490 -2.589 -6.369 1.00 98.38 979 GLY A C 1
ATOM 7683 O O . GLY A 1 979 ? -19.519 -2.456 -7.591 1.00 98.38 979 GLY A O 1
ATOM 7684 N N . TYR A 1 980 ? -19.181 -1.577 -5.564 1.00 98.50 980 TYR A N 1
ATOM 7685 C CA . TYR A 1 980 ? -18.943 -0.231 -6.081 1.00 98.50 980 TYR A CA 1
ATOM 7686 C C . TYR A 1 980 ? -17.653 0.399 -5.567 1.00 98.50 980 TYR A C 1
ATOM 7688 O O . TYR A 1 980 ? -17.129 0.057 -4.506 1.00 98.50 980 TYR A O 1
ATOM 7696 N N . GLN A 1 981 ? -17.166 1.388 -6.321 1.00 98.19 981 GLN A N 1
ATOM 7697 C CA . GLN A 1 981 ? -16.126 2.326 -5.880 1.00 98.19 981 GLN A CA 1
ATOM 7698 C C . GLN A 1 981 ? -16.728 3.625 -5.330 1.00 98.19 981 GLN A C 1
ATOM 7700 O O . GLN A 1 981 ? -16.231 4.182 -4.353 1.00 98.19 981 GLN A O 1
ATOM 7705 N N . THR A 1 982 ? -17.841 4.093 -5.905 1.00 94.19 982 THR A N 1
ATOM 7706 C CA . THR A 1 982 ? -18.569 5.276 -5.434 1.00 94.19 982 THR A CA 1
ATOM 7707 C C . THR A 1 982 ? -20.069 5.120 -5.639 1.00 94.19 982 THR A C 1
ATOM 7709 O O . THR A 1 982 ? -20.519 4.692 -6.692 1.00 94.19 982 THR A O 1
ATOM 7712 N N . LEU A 1 983 ? -20.869 5.516 -4.649 1.00 97.38 983 LEU A N 1
ATOM 7713 C CA . LEU A 1 983 ? -22.330 5.484 -4.773 1.00 97.38 983 LEU A CA 1
ATOM 7714 C C . LEU A 1 983 ? -22.866 6.499 -5.792 1.00 97.38 983 LEU A C 1
ATOM 7716 O O . LEU A 1 983 ? -23.986 6.352 -6.265 1.00 97.38 983 LEU A O 1
ATOM 7720 N N . LEU A 1 984 ? -22.084 7.525 -6.144 1.00 97.12 984 LEU A N 1
ATOM 7721 C CA . LEU A 1 984 ? -22.528 8.603 -7.035 1.00 97.12 984 LEU A CA 1
ATOM 7722 C C . LEU A 1 984 ? -22.865 8.119 -8.452 1.00 97.12 984 LEU A C 1
ATOM 7724 O O . LEU A 1 984 ? -23.682 8.743 -9.125 1.00 97.12 984 LEU A O 1
ATOM 7728 N N . ASN A 1 985 ? -22.240 7.030 -8.903 1.00 97.56 985 ASN A N 1
ATOM 7729 C CA . ASN A 1 985 ? -22.450 6.446 -10.228 1.00 97.56 985 ASN A CA 1
ATOM 7730 C C . ASN A 1 985 ? -23.014 5.017 -10.178 1.00 97.56 985 ASN A C 1
ATOM 7732 O O . ASN A 1 985 ? -22.981 4.326 -11.191 1.00 97.56 985 ASN A O 1
ATOM 7736 N N . THR A 1 986 ? -23.526 4.589 -9.023 1.00 98.69 986 THR A N 1
ATOM 7737 C CA . THR A 1 986 ? -23.971 3.211 -8.789 1.00 98.69 986 THR A CA 1
ATOM 7738 C C . THR A 1 986 ? -25.477 3.181 -8.544 1.00 98.69 986 THR A C 1
ATOM 7740 O O . THR A 1 986 ? -25.970 3.778 -7.585 1.00 98.69 986 THR A O 1
ATOM 7743 N N . ASP A 1 987 ? -26.214 2.435 -9.369 1.00 98.50 987 ASP A N 1
ATOM 7744 C CA . ASP A 1 987 ? -27.600 2.052 -9.073 1.00 98.50 987 ASP A CA 1
ATOM 7745 C C . ASP A 1 987 ? -27.594 0.696 -8.361 1.00 98.50 987 ASP A C 1
ATOM 7747 O O . ASP A 1 987 ? -27.777 -0.363 -8.963 1.00 98.50 987 ASP A O 1
ATOM 7751 N N . MET A 1 988 ? -27.357 0.747 -7.050 1.00 98.31 988 MET A N 1
ATOM 7752 C CA . MET A 1 988 ? -27.150 -0.438 -6.216 1.00 98.31 988 MET A CA 1
ATOM 7753 C C . MET A 1 988 ? -28.296 -1.449 -6.325 1.00 98.31 988 MET A C 1
ATOM 7755 O O . MET A 1 988 ? -28.064 -2.653 -6.392 1.00 98.31 988 MET A O 1
ATOM 7759 N N . LYS A 1 989 ? -29.551 -0.979 -6.353 1.00 98.31 989 LYS A N 1
ATOM 7760 C CA . LYS A 1 989 ? -30.709 -1.878 -6.439 1.00 98.31 989 LYS A CA 1
ATOM 7761 C C . LYS A 1 989 ? -30.700 -2.635 -7.760 1.00 98.31 989 LYS A C 1
ATOM 7763 O O . LYS A 1 989 ? -30.948 -3.838 -7.774 1.00 98.31 989 LYS A O 1
ATOM 7768 N N . ARG A 1 990 ? -30.421 -1.931 -8.856 1.00 98.69 990 ARG A N 1
ATOM 7769 C CA . ARG A 1 990 ? -30.373 -2.527 -10.187 1.00 98.69 990 ARG A CA 1
ATOM 7770 C C . ARG A 1 990 ? -29.223 -3.518 -10.329 1.00 98.69 990 ARG A C 1
ATOM 7772 O O . ARG A 1 990 ? -29.414 -4.582 -10.905 1.00 98.69 990 ARG A O 1
ATOM 7779 N N . GLU A 1 991 ? -28.061 -3.193 -9.781 1.00 98.81 991 GLU A N 1
ATOM 7780 C CA . GLU A 1 991 ? -26.905 -4.087 -9.775 1.00 98.81 991 GLU A CA 1
ATOM 7781 C C . GLU A 1 991 ? -27.159 -5.368 -8.971 1.00 98.81 991 GLU A C 1
ATOM 7783 O O . GLU A 1 991 ? -26.902 -6.461 -9.474 1.00 98.81 991 GLU A O 1
ATOM 7788 N N . LEU A 1 992 ? -27.757 -5.262 -7.779 1.00 98.75 992 LEU A N 1
ATOM 7789 C CA . LEU A 1 992 ? -28.170 -6.425 -6.985 1.00 98.75 992 LEU A CA 1
ATOM 7790 C C . LEU A 1 992 ? -29.223 -7.281 -7.711 1.00 98.75 992 LEU A C 1
ATOM 7792 O O . LEU A 1 992 ? -29.151 -8.510 -7.664 1.00 98.75 992 LEU A O 1
ATOM 7796 N N . ASP A 1 993 ? -30.171 -6.659 -8.422 1.00 98.69 993 ASP A N 1
ATOM 7797 C CA . ASP A 1 993 ? -31.150 -7.382 -9.247 1.00 98.69 993 ASP A CA 1
ATOM 7798 C C . ASP A 1 993 ? -30.478 -8.128 -10.408 1.00 98.69 993 ASP A C 1
ATOM 7800 O O . ASP A 1 993 ? -30.859 -9.258 -10.732 1.00 98.69 993 ASP A O 1
ATOM 7804 N N . HIS A 1 994 ? -29.470 -7.519 -11.039 1.00 98.88 994 HIS A N 1
ATOM 7805 C CA . HIS A 1 994 ? -28.689 -8.164 -12.091 1.00 98.88 994 HIS A CA 1
ATOM 7806 C C . HIS A 1 994 ? -27.859 -9.331 -11.546 1.00 98.88 994 HIS A C 1
ATOM 7808 O O . HIS A 1 994 ? -27.871 -10.399 -12.156 1.00 98.88 994 HIS A O 1
ATOM 7814 N N . LEU A 1 995 ? -27.215 -9.175 -10.385 1.00 98.81 995 LEU A N 1
ATOM 7815 C CA . LEU A 1 995 ? -26.481 -10.252 -9.717 1.00 98.81 995 LEU A CA 1
ATOM 7816 C C . LEU A 1 995 ? -27.403 -11.433 -9.386 1.00 98.81 995 LEU A C 1
ATOM 7818 O O . LEU A 1 995 ? -27.096 -12.576 -9.725 1.00 98.81 995 LEU A O 1
ATOM 7822 N N . ALA A 1 996 ? -28.584 -11.165 -8.822 1.00 98.69 996 ALA A N 1
ATOM 7823 C CA . ALA A 1 996 ? -29.579 -12.199 -8.553 1.00 98.69 996 ALA A CA 1
ATOM 7824 C C . ALA A 1 996 ? -30.014 -12.909 -9.844 1.00 98.69 996 ALA A C 1
ATOM 7826 O O . ALA A 1 996 ? -30.060 -14.141 -9.907 1.00 98.69 996 ALA A O 1
ATOM 7827 N N . ARG A 1 997 ? -30.284 -12.145 -10.911 1.00 98.81 997 ARG A N 1
ATOM 7828 C CA . ARG A 1 997 ? -30.642 -12.702 -12.221 1.00 98.81 997 ARG A CA 1
ATOM 7829 C C . ARG A 1 997 ? -29.525 -13.570 -12.798 1.00 98.81 997 ARG A C 1
ATOM 7831 O O . ARG A 1 997 ? -29.812 -14.617 -13.374 1.00 98.81 997 ARG A O 1
ATOM 7838 N N . PHE A 1 998 ? -28.278 -13.140 -12.652 1.00 98.88 998 PHE A N 1
ATOM 7839 C CA . PHE A 1 998 ? -27.096 -13.859 -13.105 1.00 98.88 998 PHE A CA 1
ATOM 7840 C C . PHE A 1 998 ? -26.949 -15.209 -12.394 1.00 98.88 998 PHE A C 1
ATOM 7842 O O . PHE A 1 998 ? -26.789 -16.232 -13.060 1.00 98.88 998 PHE A O 1
ATOM 7849 N N . MET A 1 999 ? -27.099 -15.235 -11.066 1.00 98.62 999 MET A N 1
ATOM 7850 C CA . MET A 1 999 ? -27.055 -16.472 -10.279 1.00 98.62 999 MET A CA 1
ATOM 7851 C C . MET A 1 999 ? -28.182 -17.438 -10.662 1.00 98.62 999 MET A C 1
ATOM 7853 O O . MET A 1 999 ? -27.917 -18.623 -10.864 1.00 98.62 999 MET A O 1
ATOM 7857 N N . HIS A 1 1000 ? -29.413 -16.945 -10.851 1.00 98.75 1000 HIS A N 1
ATOM 7858 C CA . HIS A 1 1000 ? -30.524 -17.767 -11.355 1.00 98.75 1000 HIS A CA 1
ATOM 7859 C C . HIS A 1 1000 ? -30.192 -18.412 -12.703 1.00 98.75 1000 HIS A C 1
ATOM 7861 O O . HIS A 1 1000 ? -30.349 -19.619 -12.855 1.00 98.75 1000 HIS A O 1
ATOM 7867 N N . MET A 1 1001 ? -29.652 -17.649 -13.660 1.00 98.81 1001 MET A N 1
ATOM 7868 C CA . MET A 1 1001 ? -29.261 -18.195 -14.968 1.00 98.81 1001 MET A CA 1
ATOM 7869 C C . MET A 1 1001 ? -28.140 -19.238 -14.864 1.00 98.81 1001 MET A C 1
ATOM 7871 O O . MET A 1 1001 ? -28.161 -20.241 -15.580 1.00 98.81 1001 MET A O 1
ATOM 7875 N N . ALA A 1 1002 ? -27.171 -19.037 -13.970 1.00 98.62 1002 ALA A N 1
ATOM 7876 C CA . ALA A 1 1002 ? -26.109 -20.010 -13.734 1.00 98.62 1002 ALA A CA 1
ATOM 7877 C C . ALA A 1 1002 ? -26.648 -21.321 -13.132 1.00 98.62 1002 ALA A C 1
ATOM 7879 O O . ALA A 1 1002 ? -26.264 -22.408 -13.575 1.00 98.62 1002 ALA A O 1
ATOM 7880 N N . ILE A 1 1003 ? -27.581 -21.230 -12.178 1.00 98.38 1003 ILE A N 1
ATOM 7881 C CA . ILE A 1 1003 ? -28.258 -22.383 -11.568 1.00 98.38 1003 ILE A CA 1
ATOM 7882 C C . ILE A 1 1003 ? -29.117 -23.117 -12.605 1.00 98.38 1003 ILE A C 1
ATOM 7884 O O . ILE A 1 1003 ? -29.020 -24.340 -12.720 1.00 98.38 1003 ILE A O 1
ATOM 7888 N N . GLU A 1 1004 ? -29.912 -22.393 -13.396 1.00 98.44 1004 GLU A N 1
ATOM 7889 C CA . GLU A 1 1004 ? -30.715 -22.957 -14.488 1.00 98.44 1004 GLU A CA 1
ATOM 7890 C C . GLU A 1 1004 ? -29.831 -23.708 -15.496 1.00 98.44 1004 GLU A C 1
ATOM 7892 O O . GLU A 1 1004 ? -30.131 -24.848 -15.867 1.00 98.44 1004 GLU A O 1
ATOM 7897 N N . HIS A 1 1005 ? -28.696 -23.119 -15.894 1.00 98.62 1005 HIS A N 1
ATOM 7898 C CA . HIS A 1 1005 ? -27.741 -23.774 -16.789 1.00 98.62 1005 HIS A CA 1
ATOM 7899 C C . HIS A 1 1005 ? -27.156 -25.041 -16.160 1.00 98.62 1005 HIS A C 1
ATOM 7901 O O . HIS A 1 1005 ? -27.202 -26.105 -16.782 1.00 98.62 1005 HIS A O 1
ATOM 7907 N N . ALA A 1 1006 ? -26.677 -24.968 -14.916 1.00 98.31 1006 ALA A N 1
ATOM 7908 C CA . ALA A 1 1006 ? -26.159 -26.121 -14.183 1.00 98.31 1006 ALA A CA 1
ATOM 7909 C C . ALA A 1 1006 ? -27.179 -27.264 -14.090 1.00 98.31 1006 ALA A C 1
ATOM 7911 O O . ALA A 1 1006 ? -26.835 -28.421 -14.346 1.00 98.31 1006 ALA A O 1
ATOM 7912 N N . GLN A 1 1007 ? -28.443 -26.953 -13.796 1.00 97.75 1007 GLN A N 1
ATOM 7913 C CA . GLN A 1 1007 ? -29.527 -27.933 -13.785 1.00 97.75 1007 GLN A CA 1
ATOM 7914 C C . GLN A 1 1007 ? -29.763 -28.534 -15.174 1.00 97.75 1007 GLN A C 1
ATOM 7916 O O . GLN A 1 1007 ? -29.899 -29.755 -15.285 1.00 97.75 1007 GLN A O 1
ATOM 7921 N N . SER A 1 1008 ? -29.747 -27.711 -16.229 1.00 98.50 1008 SER A N 1
ATOM 7922 C CA . SER A 1 1008 ? -29.955 -28.158 -17.614 1.00 98.50 1008 SER A CA 1
ATOM 7923 C C . SER A 1 1008 ? -28.881 -29.141 -18.087 1.00 98.50 1008 SER A C 1
ATOM 7925 O O . SER A 1 1008 ? -29.188 -30.111 -18.781 1.00 98.50 1008 SER A O 1
ATOM 7927 N N . ILE A 1 1009 ? -27.632 -28.950 -17.649 1.00 98.38 1009 ILE A N 1
ATOM 7928 C CA . ILE A 1 1009 ? -26.536 -29.875 -17.940 1.00 98.38 1009 ILE A CA 1
ATOM 7929 C C . ILE A 1 1009 ? -26.434 -30.994 -16.898 1.00 98.38 1009 ILE A C 1
ATOM 7931 O O . ILE A 1 1009 ? -25.617 -31.892 -17.065 1.00 98.38 1009 ILE A O 1
ATOM 7935 N N . GLY A 1 1010 ? -27.230 -30.985 -15.829 1.00 97.94 1010 GLY A N 1
ATOM 7936 C CA . GLY A 1 1010 ? -27.211 -32.007 -14.784 1.00 97.94 1010 GLY A CA 1
ATOM 7937 C C . GLY A 1 1010 ? -26.004 -31.943 -13.841 1.00 97.94 1010 GLY A C 1
ATOM 7938 O O . GLY A 1 1010 ? -25.608 -32.981 -13.311 1.00 97.94 1010 GLY A O 1
ATOM 7939 N N . PHE A 1 1011 ? -25.411 -30.767 -13.629 1.00 98.12 1011 PHE A N 1
ATOM 7940 C CA . PHE A 1 1011 ? -24.469 -30.545 -12.529 1.00 98.12 1011 PHE A CA 1
ATOM 7941 C C . PHE A 1 1011 ? -25.208 -30.664 -11.184 1.00 98.12 1011 PHE A C 1
ATOM 7943 O O . PHE A 1 1011 ? -26.340 -30.200 -11.045 1.00 98.12 1011 PHE A O 1
ATOM 7950 N N . LYS A 1 1012 ? -24.597 -31.357 -10.216 1.00 95.44 1012 LYS A N 1
ATOM 7951 C CA . LYS A 1 1012 ? -25.191 -31.666 -8.899 1.00 95.44 1012 LYS A CA 1
ATOM 7952 C C . LYS A 1 1012 ? -24.396 -31.096 -7.727 1.00 95.44 1012 LYS A C 1
ATOM 7954 O O . LYS A 1 1012 ? -24.753 -31.374 -6.587 1.00 95.44 1012 LYS A O 1
ATOM 7959 N N . GLY A 1 1013 ? -23.318 -30.364 -8.008 1.00 95.88 1013 GLY A N 1
ATOM 7960 C CA . GLY A 1 1013 ? -22.523 -29.738 -6.965 1.00 95.88 1013 GLY A CA 1
ATOM 7961 C C . GLY A 1 1013 ? -23.270 -28.591 -6.293 1.00 95.88 1013 GLY A C 1
ATOM 7962 O O . GLY A 1 1013 ? -24.220 -28.038 -6.851 1.00 95.88 1013 GLY A O 1
ATOM 7963 N N . THR A 1 1014 ? -22.836 -28.250 -5.084 1.00 97.62 1014 THR A N 1
ATOM 7964 C CA . THR A 1 1014 ? -23.407 -27.135 -4.317 1.00 97.62 1014 THR A CA 1
ATOM 7965 C C . THR A 1 1014 ? -22.897 -25.814 -4.878 1.00 97.62 1014 THR A C 1
ATOM 7967 O O . THR A 1 1014 ? -21.699 -25.679 -5.121 1.00 97.62 1014 THR A O 1
ATOM 7970 N N . PHE A 1 1015 ? -23.768 -24.826 -5.064 1.00 98.69 1015 PHE A N 1
ATOM 7971 C CA . PHE A 1 1015 ? -23.305 -23.471 -5.344 1.00 98.69 1015 PHE A CA 1
ATOM 7972 C C . PHE A 1 1015 ? -22.888 -22.785 -4.051 1.00 98.69 1015 PHE A C 1
ATOM 7974 O O . PHE A 1 1015 ? -23.571 -22.895 -3.033 1.00 98.69 1015 PHE A O 1
ATOM 7981 N N . LEU A 1 1016 ? -21.765 -22.085 -4.096 1.00 98.75 1016 LEU A N 1
ATOM 7982 C CA . LEU A 1 1016 ? -21.191 -21.395 -2.957 1.00 98.75 1016 LEU A CA 1
ATOM 7983 C C . LEU A 1 1016 ? -21.055 -19.912 -3.277 1.00 98.75 1016 LEU A C 1
ATOM 7985 O O . LEU A 1 1016 ? -20.580 -19.561 -4.353 1.00 98.75 1016 LEU A O 1
ATOM 7989 N N . PHE A 1 1017 ? -21.476 -19.061 -2.351 1.00 97.62 1017 PHE A N 1
ATOM 7990 C CA . PHE A 1 1017 ? -21.252 -17.623 -2.402 1.00 97.62 1017 PHE A CA 1
ATOM 7991 C C . PHE A 1 1017 ? -20.248 -17.248 -1.318 1.00 97.62 1017 PHE A C 1
ATOM 7993 O O . PHE A 1 1017 ? -20.398 -17.688 -0.177 1.00 97.62 1017 PHE A O 1
ATOM 8000 N N . GLU A 1 1018 ? -19.203 -16.520 -1.683 1.00 98.69 1018 GLU A N 1
ATOM 8001 C CA . GLU A 1 1018 ? -18.056 -16.275 -0.814 1.00 98.69 1018 GLU A CA 1
ATOM 8002 C C . GLU A 1 1018 ? -18.036 -14.827 -0.324 1.00 98.69 1018 GLU A C 1
ATOM 8004 O O . GLU A 1 1018 ? -17.720 -13.936 -1.112 1.00 98.69 1018 GLU A O 1
ATOM 8009 N N . PRO A 1 1019 ? -18.389 -14.566 0.948 1.00 98.69 1019 PRO A N 1
ATOM 8010 C CA . PRO A 1 1019 ? -18.501 -13.204 1.438 1.00 98.69 1019 PRO A CA 1
ATOM 8011 C C . PRO A 1 1019 ? -17.140 -12.513 1.562 1.00 98.69 1019 PRO A C 1
ATOM 8013 O O . PRO A 1 1019 ? -16.186 -13.101 2.073 1.00 98.69 1019 PRO A O 1
ATOM 8016 N N . LYS A 1 1020 ? -17.088 -11.232 1.187 1.00 98.75 1020 LYS A N 1
ATOM 8017 C CA . LYS A 1 1020 ? -15.993 -10.297 1.459 1.00 98.75 1020 LYS A CA 1
ATOM 8018 C C . LYS A 1 1020 ? -16.543 -8.866 1.529 1.00 98.75 1020 LYS A C 1
ATOM 8020 O O . LYS A 1 1020 ? -17.362 -8.485 0.697 1.00 98.75 1020 LYS A O 1
ATOM 8025 N N . PRO A 1 1021 ? -16.091 -8.017 2.468 1.00 98.56 1021 PRO A N 1
ATOM 8026 C CA . PRO A 1 1021 ? -16.677 -6.685 2.664 1.00 98.56 1021 PRO A CA 1
ATOM 8027 C C . PRO A 1 1021 ? -16.237 -5.627 1.641 1.00 98.56 1021 PRO A C 1
ATOM 8029 O O . PRO A 1 1021 ? -16.930 -4.623 1.440 1.00 98.56 1021 PRO A O 1
ATOM 8032 N N . LYS A 1 1022 ? -15.034 -5.778 1.079 1.00 97.81 1022 LYS A N 1
ATOM 8033 C CA . LYS A 1 1022 ? -14.325 -4.795 0.245 1.00 97.81 1022 LYS A CA 1
ATOM 8034 C C . LYS A 1 1022 ? -13.089 -5.455 -0.380 1.00 97.81 1022 LYS A C 1
ATOM 8036 O O . LYS A 1 1022 ? -12.783 -6.589 -0.045 1.00 97.81 1022 LYS A O 1
ATOM 8041 N N . GLU A 1 1023 ? -12.333 -4.676 -1.150 1.00 95.50 1023 GLU A N 1
ATOM 8042 C CA . GLU A 1 1023 ? -11.073 -5.054 -1.800 1.00 95.50 1023 GLU A CA 1
ATOM 8043 C C . GLU A 1 1023 ? -11.259 -6.100 -2.915 1.00 95.50 1023 GLU A C 1
ATOM 8045 O O . GLU A 1 1023 ? -11.495 -7.274 -2.644 1.00 95.50 1023 GLU A O 1
ATOM 8050 N N . PRO A 1 1024 ? -11.114 -5.699 -4.192 1.00 97.19 1024 PRO A N 1
ATOM 8051 C CA . PRO A 1 1024 ? -10.658 -4.393 -4.681 1.00 97.19 1024 PRO A CA 1
ATOM 8052 C C . PRO A 1 1024 ? -11.752 -3.308 -4.735 1.00 97.19 1024 PRO A C 1
ATOM 8054 O O . PRO A 1 1024 ? -11.458 -2.163 -5.082 1.00 97.19 1024 PRO A O 1
ATOM 8057 N N . THR A 1 1025 ? -13.013 -3.634 -4.443 1.00 98.06 1025 THR A N 1
ATOM 8058 C CA . THR A 1 1025 ? -14.108 -2.649 -4.369 1.00 98.06 1025 THR A CA 1
ATOM 8059 C C . THR A 1 1025 ? -14.016 -1.809 -3.092 1.00 98.06 1025 THR A C 1
ATOM 8061 O O . THR A 1 1025 ? -13.433 -2.228 -2.091 1.00 98.06 1025 THR A O 1
ATOM 8064 N N . LYS A 1 1026 ? -14.619 -0.615 -3.085 1.00 97.38 1026 LYS A N 1
ATOM 8065 C CA . LYS A 1 1026 ? -14.799 0.150 -1.840 1.00 97.38 1026 LYS A CA 1
ATOM 8066 C C . LYS A 1 1026 ? -15.787 -0.558 -0.907 1.00 97.38 1026 LYS A C 1
ATOM 8068 O O . LYS A 1 1026 ? -15.625 -0.516 0.313 1.00 97.38 1026 LYS A O 1
ATOM 8073 N N . HIS A 1 1027 ? -16.831 -1.129 -1.494 1.00 98.62 1027 HIS A N 1
ATOM 8074 C CA . HIS A 1 1027 ? -17.848 -1.937 -0.839 1.00 98.62 1027 HIS A CA 1
ATOM 8075 C C . HIS A 1 1027 ? -18.240 -3.056 -1.797 1.00 98.62 1027 HIS A C 1
ATOM 8077 O O . HIS A 1 1027 ? -18.653 -2.775 -2.925 1.00 98.62 1027 HIS A O 1
ATOM 8083 N N . GLN A 1 1028 ? -18.102 -4.293 -1.341 1.00 98.75 1028 GLN A N 1
ATOM 8084 C CA . GLN A 1 1028 ? -18.552 -5.485 -2.048 1.00 98.75 1028 GLN A CA 1
ATOM 8085 C C . GLN A 1 1028 ? -19.924 -5.891 -1.497 1.00 98.75 1028 GLN A C 1
ATOM 8087 O O . GLN A 1 1028 ? -20.175 -5.756 -0.296 1.00 98.75 1028 GLN A O 1
ATOM 8092 N N . TYR A 1 1029 ? -20.846 -6.285 -2.381 1.00 98.50 1029 TYR A N 1
ATOM 8093 C CA . TYR A 1 1029 ? -22.254 -6.483 -2.010 1.00 98.50 1029 TYR A CA 1
ATOM 8094 C C . TYR A 1 1029 ? -22.466 -7.682 -1.082 1.00 98.50 1029 TYR A C 1
ATOM 8096 O O . TYR A 1 1029 ? -23.287 -7.639 -0.164 1.00 98.50 1029 TYR A O 1
ATOM 8104 N N . ASP A 1 1030 ? -21.695 -8.734 -1.304 1.00 97.25 1030 ASP A N 1
ATOM 8105 C CA . ASP A 1 1030 ? -21.559 -9.942 -0.501 1.00 97.25 1030 ASP A CA 1
ATOM 8106 C C . ASP A 1 1030 ? -20.720 -9.697 0.758 1.00 97.25 1030 ASP A C 1
ATOM 8108 O O . ASP A 1 1030 ? -19.725 -10.360 1.004 1.00 97.25 1030 ASP A O 1
ATOM 8112 N N . PHE A 1 1031 ? -21.130 -8.721 1.571 1.00 98.56 1031 PHE A N 1
ATOM 8113 C CA . PHE A 1 1031 ? -20.284 -8.141 2.616 1.00 98.56 1031 PHE A CA 1
ATOM 8114 C C . PHE A 1 1031 ? -19.837 -9.122 3.719 1.00 98.56 1031 PHE A C 1
ATOM 8116 O O . PHE A 1 1031 ? -18.665 -9.154 4.086 1.00 98.56 1031 PHE A O 1
ATOM 8123 N N . ASP A 1 1032 ? -20.784 -9.880 4.274 1.00 98.75 1032 ASP A N 1
ATOM 8124 C CA . ASP A 1 1032 ? -20.599 -10.893 5.322 1.00 98.75 1032 ASP A CA 1
ATOM 8125 C C . ASP A 1 1032 ? -21.681 -11.987 5.197 1.00 98.75 1032 ASP A C 1
ATOM 8127 O O . ASP A 1 1032 ? -22.559 -11.920 4.323 1.00 98.75 1032 ASP A O 1
ATOM 8131 N N . ALA A 1 1033 ? -21.651 -13.007 6.057 1.00 98.62 1033 ALA A N 1
ATOM 8132 C CA . ALA A 1 1033 ? -22.614 -14.103 6.033 1.00 98.62 1033 ALA A CA 1
ATOM 8133 C C . ALA A 1 1033 ? -24.065 -13.624 6.187 1.00 98.62 1033 ALA A C 1
ATOM 8135 O O . ALA A 1 1033 ? -24.964 -14.164 5.535 1.00 98.62 1033 ALA A O 1
ATOM 8136 N N . ALA A 1 1034 ? -24.320 -12.609 7.016 1.00 98.62 1034 ALA A N 1
ATOM 8137 C CA . ALA A 1 1034 ? -25.665 -12.090 7.243 1.00 98.62 1034 ALA A CA 1
ATOM 8138 C C . ALA A 1 1034 ? -26.214 -11.362 6.010 1.00 98.62 1034 ALA A C 1
ATOM 8140 O O . ALA A 1 1034 ? -27.346 -11.631 5.589 1.00 98.62 1034 ALA A O 1
ATOM 8141 N N . ALA A 1 1035 ? -25.410 -10.491 5.397 1.00 98.38 1035 ALA A N 1
ATOM 8142 C CA . ALA A 1 1035 ? -25.752 -9.797 4.162 1.00 98.38 1035 ALA A CA 1
ATOM 8143 C C . ALA A 1 1035 ? -26.010 -10.791 3.021 1.00 98.38 1035 ALA A C 1
ATOM 8145 O O . ALA A 1 1035 ? -27.039 -10.697 2.345 1.00 98.38 1035 ALA A O 1
ATOM 8146 N N . CYS A 1 1036 ? -25.142 -11.797 2.873 1.00 98.56 1036 CYS A N 1
ATOM 8147 C CA . CYS A 1 1036 ? -25.288 -12.836 1.859 1.00 98.56 1036 CYS A CA 1
ATOM 8148 C C . CYS A 1 1036 ? -26.564 -13.656 2.061 1.00 98.56 1036 CYS A C 1
ATOM 8150 O O . CYS A 1 1036 ? -27.356 -13.796 1.135 1.00 98.56 1036 CYS A O 1
ATOM 8152 N N . ILE A 1 1037 ? -26.827 -14.155 3.273 1.00 98.75 1037 ILE A N 1
ATOM 8153 C CA . ILE A 1 1037 ? -28.036 -14.946 3.558 1.00 98.75 1037 ILE A CA 1
ATOM 8154 C C . ILE A 1 1037 ? -29.304 -14.126 3.309 1.00 98.75 1037 ILE A C 1
ATOM 8156 O O . ILE A 1 1037 ? -30.283 -14.647 2.768 1.00 98.75 1037 ILE A O 1
ATOM 8160 N N . ASN A 1 1038 ? -29.300 -12.842 3.674 1.00 98.50 1038 ASN A N 1
ATOM 8161 C CA . ASN A 1 1038 ? -30.415 -11.953 3.377 1.00 98.50 1038 ASN A CA 1
ATOM 8162 C C . ASN A 1 1038 ? -30.612 -11.774 1.864 1.00 98.50 1038 ASN A C 1
ATOM 8164 O O . ASN A 1 1038 ? -31.738 -11.895 1.386 1.00 98.50 1038 ASN A O 1
ATOM 8168 N N . PHE A 1 1039 ? -29.536 -11.542 1.108 1.00 98.62 1039 PHE A N 1
ATOM 8169 C CA . PHE A 1 1039 ? -29.590 -11.452 -0.350 1.00 98.62 1039 PHE A CA 1
ATOM 8170 C C . PHE A 1 1039 ? -30.135 -12.740 -0.980 1.00 98.62 1039 PHE A C 1
ATOM 8172 O O . PHE A 1 1039 ? -31.029 -12.675 -1.824 1.00 98.62 1039 PHE A O 1
ATOM 8179 N N . LEU A 1 1040 ? -29.661 -13.908 -0.542 1.00 98.56 1040 LEU A N 1
ATOM 8180 C CA . LEU A 1 1040 ? -30.103 -15.196 -1.075 1.00 98.56 1040 LEU A CA 1
ATOM 8181 C C . LEU A 1 1040 ? -31.600 -15.422 -0.822 1.00 98.56 1040 LEU A C 1
ATOM 8183 O O . LEU A 1 1040 ? -32.333 -15.714 -1.764 1.00 98.56 1040 LEU A O 1
ATOM 8187 N N . ARG A 1 1041 ? -32.075 -15.193 0.410 1.00 98.38 1041 ARG A N 1
ATOM 8188 C CA . ARG A 1 1041 ? -33.501 -15.316 0.770 1.00 98.38 1041 ARG A CA 1
ATOM 8189 C C . ARG A 1 1041 ? -34.387 -14.316 0.032 1.00 98.38 1041 ARG A C 1
ATOM 8191 O O . ARG A 1 1041 ? -35.468 -14.664 -0.429 1.00 98.38 1041 ARG A O 1
ATOM 8198 N N . ALA A 1 1042 ? -33.941 -13.067 -0.093 1.00 98.00 1042 ALA A N 1
ATOM 8199 C CA . ALA A 1 1042 ? -34.701 -12.030 -0.790 1.00 98.00 1042 ALA A CA 1
ATOM 8200 C C . ALA A 1 1042 ? -34.897 -12.346 -2.282 1.00 98.00 1042 ALA A C 1
ATOM 8202 O O . ALA A 1 1042 ? -35.842 -11.847 -2.893 1.00 98.00 1042 ALA A O 1
ATOM 8203 N N . ASN A 1 1043 ? -34.025 -13.183 -2.851 1.00 98.25 1043 ASN A N 1
ATOM 8204 C CA . ASN A 1 1043 ? -34.011 -13.523 -4.267 1.00 98.25 1043 ASN A CA 1
ATOM 8205 C C . ASN A 1 1043 ? -34.389 -14.986 -4.564 1.00 98.25 1043 ASN A C 1
ATOM 8207 O O . ASN A 1 1043 ? -34.304 -15.390 -5.723 1.00 98.25 1043 ASN A O 1
ATOM 8211 N N . GLY A 1 1044 ? -34.828 -15.774 -3.573 1.00 98.00 1044 GLY A N 1
ATOM 8212 C CA . GLY A 1 1044 ? -35.251 -17.167 -3.774 1.00 98.00 1044 GLY A CA 1
ATOM 8213 C C . GLY A 1 1044 ? -34.104 -18.117 -4.142 1.00 98.00 1044 GLY A C 1
ATOM 8214 O O . GLY A 1 1044 ? -34.281 -18.999 -4.984 1.00 98.00 1044 GLY A O 1
ATOM 8215 N N . LEU A 1 1045 ? -32.911 -17.889 -3.586 1.00 98.06 1045 LEU A N 1
ATOM 8216 C CA . LEU A 1 1045 ? -31.683 -18.651 -3.849 1.00 98.06 1045 LEU A CA 1
ATOM 8217 C C . LEU A 1 1045 ? -31.267 -19.558 -2.674 1.00 98.06 1045 LEU A C 1
ATOM 8219 O O . LEU A 1 1045 ? -30.299 -20.310 -2.794 1.00 98.06 1045 LEU A O 1
ATOM 8223 N N . GLU A 1 1046 ? -31.986 -19.515 -1.550 1.00 96.94 1046 GLU A N 1
ATOM 8224 C CA . GLU A 1 1046 ? -31.655 -20.201 -0.293 1.00 96.94 1046 GLU A CA 1
ATOM 8225 C C . GLU A 1 1046 ? -31.559 -21.729 -0.396 1.00 96.94 1046 GLU A C 1
ATOM 8227 O O . GLU A 1 1046 ? -30.793 -22.347 0.339 1.00 96.94 1046 GLU A O 1
ATOM 8232 N N . ASP A 1 1047 ? -32.299 -22.335 -1.324 1.00 95.50 1047 ASP A N 1
ATOM 8233 C CA . ASP A 1 1047 ? -32.310 -23.787 -1.528 1.00 95.50 1047 ASP A CA 1
ATOM 8234 C C . ASP A 1 1047 ? -31.169 -24.272 -2.439 1.00 95.50 1047 ASP A C 1
ATOM 8236 O O . ASP A 1 1047 ? -30.929 -25.476 -2.560 1.00 95.50 1047 ASP A O 1
ATOM 8240 N N . TYR A 1 1048 ? -30.467 -23.347 -3.100 1.00 96.38 1048 TYR A N 1
ATOM 8241 C CA . TYR A 1 1048 ? -29.466 -23.659 -4.124 1.00 96.38 1048 TYR A CA 1
ATOM 8242 C C . TYR A 1 1048 ? -28.050 -23.272 -3.714 1.00 96.38 1048 TYR A C 1
ATOM 8244 O O . TYR A 1 1048 ? -27.092 -23.907 -4.163 1.00 96.38 1048 TYR A O 1
ATOM 8252 N N . VAL A 1 1049 ? -27.920 -22.231 -2.890 1.00 98.12 1049 VAL A N 1
ATOM 8253 C CA . VAL A 1 1049 ? -26.644 -21.582 -2.598 1.00 98.12 1049 VAL A CA 1
ATOM 8254 C C . VAL A 1 1049 ? -26.342 -21.639 -1.105 1.00 98.12 1049 VAL A C 1
ATOM 8256 O O . VAL A 1 1049 ? -27.151 -21.246 -0.267 1.00 98.12 1049 VAL A O 1
ATOM 8259 N N . LYS A 1 1050 ? -25.140 -22.110 -0.781 1.00 98.62 1050 LYS A N 1
ATOM 8260 C CA . LYS A 1 1050 ? -24.533 -22.055 0.552 1.00 98.62 1050 LYS A CA 1
ATOM 8261 C C . LYS A 1 1050 ? -23.379 -21.053 0.558 1.00 98.62 1050 LYS A C 1
ATOM 8263 O O . LYS A 1 1050 ? -23.088 -20.443 -0.464 1.00 98.62 1050 LYS A O 1
ATOM 8268 N N . LEU A 1 1051 ? -22.723 -20.872 1.697 1.00 98.75 1051 LEU A N 1
ATOM 8269 C CA . LEU A 1 1051 ? -21.589 -19.966 1.831 1.00 98.75 1051 LEU A CA 1
ATOM 8270 C C . LEU A 1 1051 ? -20.254 -20.713 1.855 1.00 98.75 1051 LEU A C 1
ATOM 8272 O O . LEU A 1 1051 ? -20.141 -21.779 2.476 1.00 98.75 1051 LEU A O 1
ATOM 8276 N N . ASN A 1 1052 ? -19.261 -20.125 1.191 1.00 98.81 1052 ASN A N 1
ATOM 8277 C CA . ASN A 1 1052 ? -17.844 -20.411 1.394 1.00 98.81 1052 ASN A CA 1
ATOM 8278 C C . ASN A 1 1052 ? -17.296 -19.316 2.314 1.00 98.81 1052 ASN A C 1
ATOM 8280 O O . ASN A 1 1052 ? -17.321 -18.155 1.933 1.00 98.81 1052 ASN A O 1
ATOM 8284 N N . ILE A 1 1053 ? -16.920 -19.641 3.550 1.00 98.81 1053 ILE A N 1
ATOM 8285 C CA . ILE A 1 1053 ? -16.474 -18.617 4.508 1.00 98.81 1053 ILE A CA 1
ATOM 8286 C C . ILE A 1 1053 ? -14.953 -18.590 4.550 1.00 98.81 1053 ILE A C 1
ATOM 8288 O O . ILE A 1 1053 ? -14.333 -19.616 4.830 1.00 98.81 1053 ILE A O 1
ATOM 8292 N N . GLU A 1 1054 ? -14.369 -17.414 4.362 1.00 98.81 1054 GLU A N 1
ATOM 8293 C CA . GLU A 1 1054 ? -12.934 -17.199 4.494 1.00 98.81 1054 GLU A CA 1
ATOM 8294 C C . GLU A 1 1054 ? -12.593 -16.431 5.779 1.00 98.81 1054 GLU A C 1
ATOM 8296 O O . GLU A 1 1054 ? -13.267 -15.470 6.163 1.00 98.81 1054 GLU A O 1
ATOM 8301 N N . THR A 1 1055 ? -11.518 -16.842 6.455 1.00 98.44 1055 THR A N 1
ATOM 8302 C CA . THR A 1 1055 ? -11.100 -16.227 7.724 1.00 98.44 1055 THR A CA 1
ATOM 8303 C C . THR A 1 1055 ? -10.650 -14.777 7.550 1.00 98.44 1055 THR A C 1
ATOM 8305 O O . THR A 1 1055 ? -11.070 -13.917 8.330 1.00 98.44 1055 THR A O 1
ATOM 8308 N N . ASN A 1 1056 ? -9.799 -14.484 6.562 1.00 98.56 1056 ASN A N 1
ATOM 8309 C CA . ASN A 1 1056 ? -9.284 -13.133 6.358 1.00 98.56 1056 ASN A CA 1
ATOM 8310 C C . ASN A 1 1056 ? -10.428 -12.175 5.972 1.00 98.56 1056 ASN A C 1
ATOM 8312 O O . ASN A 1 1056 ? -10.539 -11.102 6.577 1.00 98.56 1056 ASN A O 1
ATOM 8316 N N . HIS A 1 1057 ? -11.344 -12.602 5.096 1.00 98.75 1057 HIS A N 1
ATOM 8317 C CA . HIS A 1 1057 ? -12.559 -11.856 4.749 1.00 98.75 1057 HIS A CA 1
ATOM 8318 C C . HIS A 1 1057 ? -13.459 -11.568 5.962 1.00 98.75 1057 HIS A C 1
ATOM 8320 O O . HIS A 1 1057 ? -13.877 -10.422 6.156 1.00 98.75 1057 HIS A O 1
ATOM 8326 N N . ALA A 1 1058 ? -13.703 -12.568 6.820 1.00 98.62 1058 ALA A N 1
ATOM 8327 C CA . ALA A 1 1058 ? -14.482 -12.397 8.048 1.00 98.62 1058 ALA A CA 1
ATOM 8328 C C . ALA A 1 1058 ? -13.884 -11.299 8.945 1.00 98.62 1058 ALA A C 1
ATOM 8330 O O . ALA A 1 1058 ? -14.590 -10.394 9.396 1.00 98.62 1058 ALA A O 1
ATOM 8331 N N . THR A 1 1059 ? -12.563 -11.331 9.152 1.00 98.31 1059 THR A N 1
ATOM 8332 C CA . THR A 1 1059 ? -11.873 -10.325 9.977 1.00 98.31 1059 THR A CA 1
ATOM 8333 C C . THR A 1 1059 ? -11.863 -8.933 9.349 1.00 98.31 1059 THR A C 1
ATOM 8335 O O . THR A 1 1059 ? -12.069 -7.951 10.064 1.00 98.31 1059 THR A O 1
ATOM 8338 N N . LEU A 1 1060 ? -11.744 -8.821 8.020 1.00 98.12 1060 LEU A N 1
ATOM 8339 C CA . LEU A 1 1060 ? -11.873 -7.544 7.304 1.00 98.12 1060 LEU A CA 1
ATOM 8340 C C . LEU A 1 1060 ? -13.267 -6.916 7.458 1.00 98.12 1060 LEU A C 1
ATOM 8342 O O . LEU A 1 1060 ? -13.403 -5.687 7.373 1.00 98.12 1060 LEU A O 1
ATOM 8346 N N . ALA A 1 1061 ? -14.298 -7.745 7.657 1.00 98.12 1061 ALA A N 1
ATOM 8347 C CA . ALA A 1 1061 ? -15.678 -7.310 7.876 1.00 98.12 1061 ALA A CA 1
ATOM 8348 C C . ALA A 1 1061 ? -15.932 -6.876 9.330 1.00 98.12 1061 ALA A C 1
ATOM 8350 O O . ALA A 1 1061 ? -16.984 -6.312 9.630 1.00 98.12 1061 ALA A O 1
ATOM 8351 N N . GLY A 1 1062 ? -14.954 -7.078 10.222 1.00 97.69 1062 GLY A N 1
ATOM 8352 C CA . GLY A 1 1062 ? -15.068 -6.802 11.653 1.00 97.69 1062 GLY A CA 1
ATOM 8353 C C . GLY A 1 1062 ? -15.602 -7.978 12.473 1.00 97.69 1062 GLY A C 1
ATOM 8354 O O . GLY A 1 1062 ? -15.962 -7.784 13.635 1.00 97.69 1062 GLY A O 1
ATOM 8355 N N . HIS A 1 1063 ? -15.635 -9.187 11.902 1.00 98.56 1063 HIS A N 1
ATOM 8356 C CA . HIS A 1 1063 ? -16.147 -10.397 12.547 1.00 98.56 1063 HIS A CA 1
ATOM 8357 C C . HIS A 1 1063 ? -15.031 -11.404 12.836 1.00 98.56 1063 HIS A C 1
ATOM 8359 O O . HIS A 1 1063 ? -13.961 -11.385 12.237 1.00 98.56 1063 HIS A O 1
ATOM 8365 N N . THR A 1 1064 ? -15.273 -12.334 13.759 1.00 98.31 1064 THR A N 1
ATOM 8366 C CA . THR A 1 1064 ? -14.391 -13.504 13.911 1.00 98.31 1064 THR A CA 1
ATOM 8367 C C . THR A 1 1064 ? -14.831 -14.616 12.963 1.00 98.31 1064 THR A C 1
ATOM 8369 O O . THR A 1 1064 ? -16.021 -14.754 12.682 1.00 98.31 1064 THR A O 1
ATOM 8372 N N . MET A 1 1065 ? -13.908 -15.491 12.554 1.00 98.25 1065 MET A N 1
ATOM 8373 C CA . MET A 1 1065 ? -14.264 -16.693 11.785 1.00 98.25 1065 MET A CA 1
ATOM 8374 C C . MET A 1 1065 ? -15.287 -17.573 12.522 1.00 98.25 1065 MET A C 1
ATOM 8376 O O . MET A 1 1065 ? -16.203 -18.124 11.919 1.00 98.25 1065 MET A O 1
ATOM 8380 N N . GLN A 1 1066 ? -15.181 -17.671 13.853 1.00 97.75 1066 GLN A N 1
ATOM 8381 C CA . GLN A 1 1066 ? -16.155 -18.401 14.664 1.00 97.75 1066 GLN A CA 1
ATOM 8382 C C . GLN A 1 1066 ? -17.566 -17.807 14.546 1.00 97.75 1066 GLN A C 1
ATOM 8384 O O . GLN A 1 1066 ? -18.530 -18.568 14.477 1.00 97.75 1066 GLN A O 1
ATOM 8389 N N . HIS A 1 1067 ? -17.692 -16.475 14.526 1.00 98.62 1067 HIS A N 1
ATOM 8390 C CA . HIS A 1 1067 ? -18.978 -15.798 14.359 1.00 98.62 1067 HIS A CA 1
ATOM 8391 C C . HIS A 1 1067 ? -19.622 -16.154 13.018 1.00 98.62 1067 HIS A C 1
ATOM 8393 O O . HIS A 1 1067 ? -20.748 -16.651 13.005 1.00 98.62 1067 HIS A O 1
ATOM 8399 N N . GLU A 1 1068 ? -18.889 -15.970 11.919 1.00 98.81 1068 GLU A N 1
ATOM 8400 C CA . GLU A 1 1068 ? -19.394 -16.225 10.565 1.00 98.81 1068 GLU A CA 1
ATOM 8401 C C . GLU A 1 1068 ? -19.795 -17.695 10.381 1.00 98.81 1068 GLU A C 1
ATOM 8403 O O . GLU A 1 1068 ? -20.876 -17.998 9.871 1.00 98.81 1068 GLU A O 1
ATOM 8408 N N . LEU A 1 1069 ? -18.972 -18.623 10.884 1.00 98.62 1069 LEU A N 1
ATOM 8409 C CA . LEU A 1 1069 ? -19.274 -20.052 10.871 1.00 98.62 1069 LEU A CA 1
ATOM 8410 C C . LEU A 1 1069 ? -20.519 -20.405 11.690 1.00 98.62 1069 LEU A C 1
ATOM 8412 O O . LEU A 1 1069 ? -21.340 -21.207 11.237 1.00 98.62 1069 LEU A O 1
ATOM 8416 N N . ASP A 1 1070 ? -20.658 -19.860 12.903 1.00 98.38 1070 ASP A N 1
ATOM 8417 C CA . ASP A 1 1070 ? -21.786 -20.197 13.774 1.00 98.38 1070 ASP A CA 1
ATOM 8418 C C . ASP A 1 1070 ? -23.091 -19.599 13.251 1.00 98.38 1070 ASP A C 1
ATOM 8420 O O . ASP A 1 1070 ? -24.130 -20.263 13.294 1.00 98.38 1070 ASP A O 1
ATOM 8424 N N . TYR A 1 1071 ? -23.023 -18.392 12.683 1.00 98.69 1071 TYR A N 1
ATOM 8425 C CA . TYR A 1 1071 ? -24.148 -17.747 12.023 1.00 98.69 1071 TYR A CA 1
ATOM 8426 C C . TYR A 1 1071 ? -24.581 -18.533 10.779 1.00 98.69 1071 TYR A C 1
ATOM 8428 O O . TYR A 1 1071 ? -25.738 -18.952 10.688 1.00 98.69 1071 TYR A O 1
ATOM 8436 N N . ALA A 1 1072 ? -23.660 -18.821 9.853 1.00 98.50 1072 ALA A N 1
ATOM 8437 C CA . ALA A 1 1072 ? -23.963 -19.584 8.644 1.00 98.50 1072 ALA A CA 1
ATOM 8438 C C . ALA A 1 1072 ? -24.473 -20.998 8.970 1.00 98.50 1072 ALA A C 1
ATOM 8440 O O . ALA A 1 1072 ? -25.467 -21.452 8.398 1.00 98.50 1072 ALA A O 1
ATOM 8441 N N . GLY A 1 1073 ? -23.836 -21.688 9.920 1.00 98.19 1073 GLY A N 1
ATOM 8442 C CA . GLY A 1 1073 ? -24.233 -23.024 10.363 1.00 98.19 1073 GLY A CA 1
ATOM 8443 C C . GLY A 1 1073 ? -25.620 -23.046 11.005 1.00 98.19 1073 GLY A C 1
ATOM 8444 O O . GLY A 1 1073 ? -26.461 -23.860 10.622 1.00 98.19 1073 GLY A O 1
ATOM 8445 N N . GLY A 1 1074 ? -25.901 -22.105 11.912 1.00 98.00 1074 GLY A N 1
ATOM 8446 C CA . GLY A 1 1074 ? -27.200 -21.978 12.575 1.00 98.00 1074 GLY A CA 1
ATOM 8447 C C . GLY A 1 1074 ? -28.349 -21.640 11.620 1.00 98.00 1074 GLY A C 1
ATOM 8448 O O . GLY A 1 1074 ? -29.493 -22.001 11.887 1.00 98.00 1074 GLY A O 1
ATOM 8449 N N . GLN A 1 1075 ? -28.049 -20.993 10.491 1.00 98.06 1075 GLN A N 1
ATOM 8450 C CA . GLN A 1 1075 ? -29.021 -20.686 9.437 1.00 98.06 1075 GLN A CA 1
ATOM 8451 C C . GLN A 1 1075 ? -29.127 -21.781 8.357 1.00 98.06 1075 GLN A C 1
ATOM 8453 O O . GLN A 1 1075 ? -29.989 -21.678 7.488 1.00 98.06 1075 GLN A O 1
ATOM 8458 N N . GLY A 1 1076 ? -28.281 -22.820 8.393 1.00 97.62 1076 GLY A N 1
ATOM 8459 C CA . GLY A 1 1076 ? -28.257 -23.908 7.402 1.00 97.62 1076 GLY A CA 1
ATOM 8460 C C . GLY A 1 1076 ? -27.436 -23.626 6.132 1.00 97.62 1076 GLY A C 1
ATOM 8461 O O . GLY A 1 1076 ? -27.427 -24.446 5.208 1.00 97.62 1076 GLY A O 1
ATOM 8462 N N . PHE A 1 1077 ? -26.706 -22.512 6.095 1.00 98.50 1077 PHE A N 1
ATOM 8463 C CA . PHE A 1 1077 ? -25.964 -22.021 4.931 1.00 98.50 1077 PHE A CA 1
ATOM 8464 C C . PHE A 1 1077 ? -24.470 -22.358 4.937 1.00 98.50 1077 PHE A C 1
ATOM 8466 O O . PHE A 1 1077 ? -23.807 -22.083 3.947 1.00 98.50 1077 PHE A O 1
ATOM 8473 N N . LEU A 1 1078 ? -23.914 -22.974 5.986 1.00 98.38 1078 LEU A N 1
ATOM 8474 C CA . LEU A 1 1078 ? -22.509 -23.403 5.967 1.00 98.38 1078 LEU A CA 1
ATOM 8475 C C . LEU A 1 1078 ? -22.275 -24.440 4.852 1.00 98.38 1078 LEU A C 1
ATOM 8477 O O . LEU A 1 1078 ? -22.899 -25.508 4.864 1.00 98.38 1078 LEU A O 1
ATOM 8481 N N . GLY A 1 1079 ? -21.419 -24.099 3.882 1.00 98.31 1079 GLY A N 1
ATOM 8482 C CA . GLY A 1 1079 ? -21.115 -24.918 2.707 1.00 98.31 1079 GLY A CA 1
ATOM 8483 C C . GLY A 1 1079 ? -19.667 -25.396 2.659 1.00 98.31 1079 GLY A C 1
ATOM 8484 O O . GLY A 1 1079 ? -19.436 -26.599 2.630 1.00 98.31 1079 GLY A O 1
ATOM 8485 N N . SER A 1 1080 ? -18.710 -24.469 2.659 1.00 98.81 1080 SER A N 1
ATOM 8486 C CA . SER A 1 1080 ? -17.263 -24.732 2.620 1.00 98.81 1080 SER A CA 1
ATOM 8487 C C . SER A 1 1080 ? -16.511 -23.648 3.402 1.00 98.81 1080 SER A C 1
ATOM 8489 O O . SER A 1 1080 ? -17.135 -22.680 3.848 1.00 98.81 1080 SER A O 1
ATOM 8491 N N . ILE A 1 1081 ? -15.201 -23.818 3.602 1.00 98.75 1081 ILE A N 1
ATOM 8492 C CA . ILE A 1 1081 ? -14.344 -22.733 4.086 1.00 98.75 1081 ILE A CA 1
ATOM 8493 C C . ILE A 1 1081 ? -13.081 -22.569 3.251 1.00 98.75 1081 ILE A C 1
ATOM 8495 O O . ILE A 1 1081 ? -12.516 -23.558 2.766 1.00 98.75 1081 ILE A O 1
ATOM 8499 N N . ASP A 1 1082 ? -12.597 -21.334 3.243 1.00 98.81 1082 ASP A N 1
ATOM 8500 C CA . ASP A 1 1082 ? -11.230 -20.993 2.897 1.00 98.81 1082 ASP A CA 1
ATOM 8501 C C . ASP A 1 1082 ? -10.415 -20.736 4.169 1.00 98.81 1082 ASP A C 1
ATOM 8503 O O . ASP A 1 1082 ? -10.717 -19.907 5.036 1.00 98.81 1082 ASP A O 1
ATOM 8507 N N . ALA A 1 1083 ? -9.397 -21.571 4.324 1.00 98.25 1083 ALA A N 1
ATOM 8508 C CA . ALA A 1 1083 ? -8.515 -21.652 5.466 1.00 98.25 1083 ALA A CA 1
ATOM 8509 C C . ALA A 1 1083 ? -7.272 -20.803 5.249 1.00 98.25 1083 ALA A C 1
ATOM 8511 O O . ALA A 1 1083 ? -6.249 -21.264 4.740 1.00 98.25 1083 ALA A O 1
ATOM 8512 N N . ASN A 1 1084 ? -7.354 -19.583 5.751 1.00 98.44 1084 ASN A N 1
ATOM 8513 C CA . ASN A 1 1084 ? -6.244 -18.660 5.865 1.00 98.44 1084 ASN A CA 1
ATOM 8514 C C . ASN A 1 1084 ? -6.340 -17.883 7.186 1.00 98.44 1084 ASN A C 1
ATOM 8516 O O . ASN A 1 1084 ? -7.073 -18.263 8.102 1.00 98.44 1084 ASN A O 1
ATOM 8520 N N . THR A 1 1085 ? -5.558 -16.823 7.319 1.00 97.75 1085 THR A N 1
ATOM 8521 C CA . THR A 1 1085 ? -5.719 -15.813 8.357 1.00 97.75 1085 THR A CA 1
ATOM 8522 C C . THR A 1 1085 ? -5.340 -14.452 7.801 1.00 97.75 1085 THR A C 1
ATOM 8524 O O . THR A 1 1085 ? -4.435 -14.336 6.974 1.00 97.75 1085 THR A O 1
ATOM 8527 N N . GLY A 1 1086 ? -6.018 -13.425 8.302 1.00 95.81 1086 GLY A N 1
ATOM 8528 C CA . GLY A 1 1086 ? -5.568 -12.047 8.183 1.00 95.81 1086 GLY A CA 1
ATOM 8529 C C . GLY A 1 1086 ? -4.513 -11.683 9.207 1.00 95.81 1086 GLY A C 1
ATOM 8530 O O . GLY A 1 1086 ? -4.206 -12.456 10.120 1.00 95.81 1086 GLY A O 1
ATOM 8531 N N . ASP A 1 1087 ? -4.006 -10.465 9.064 1.00 96.88 1087 ASP A N 1
ATOM 8532 C CA . ASP A 1 1087 ? -3.349 -9.746 10.145 1.00 96.88 1087 ASP A CA 1
ATOM 8533 C C . ASP A 1 1087 ? -4.319 -8.675 10.648 1.00 96.88 1087 ASP A C 1
ATOM 8535 O O . ASP A 1 1087 ? -4.732 -7.799 9.895 1.00 96.88 1087 ASP A O 1
ATOM 8539 N N . LEU A 1 1088 ? -4.702 -8.743 11.924 1.00 92.19 1088 LEU A N 1
ATOM 8540 C CA . LEU A 1 1088 ? -5.688 -7.827 12.508 1.00 92.19 1088 LEU A CA 1
ATOM 8541 C C . LEU A 1 1088 ? -5.219 -6.362 12.534 1.00 92.19 1088 LEU A C 1
ATOM 8543 O O . LEU A 1 1088 ? -6.032 -5.469 12.775 1.00 92.19 1088 LEU A O 1
ATOM 8547 N N . LEU A 1 1089 ? -3.927 -6.106 12.314 1.00 94.81 1089 LEU A N 1
ATOM 8548 C CA . LEU A 1 1089 ? -3.359 -4.764 12.211 1.00 94.81 1089 LEU A CA 1
ATOM 8549 C C . LEU A 1 1089 ? -3.342 -4.236 10.770 1.00 94.81 1089 LEU A C 1
ATOM 8551 O O . LEU A 1 1089 ? -3.118 -3.042 10.568 1.00 94.81 1089 LEU A O 1
ATOM 8555 N N . LEU A 1 1090 ? -3.578 -5.095 9.773 1.00 87.88 1090 LEU A N 1
ATOM 8556 C CA . LEU A 1 1090 ? -3.524 -4.758 8.353 1.00 87.88 1090 LEU A CA 1
ATOM 8557 C C . LEU A 1 1090 ? -4.936 -4.809 7.757 1.00 87.88 1090 LEU A C 1
ATOM 8559 O O . LEU A 1 1090 ? -5.608 -5.833 7.759 1.00 87.88 1090 LEU A O 1
ATOM 8563 N N . GLY A 1 1091 ? -5.407 -3.676 7.238 1.00 94.12 1091 GLY A N 1
ATOM 8564 C CA . GLY A 1 1091 ? -6.779 -3.518 6.739 1.00 94.12 1091 GLY A CA 1
ATOM 8565 C C . GLY A 1 1091 ? -7.044 -4.090 5.340 1.00 94.12 1091 GLY A C 1
ATOM 8566 O O . GLY A 1 1091 ? -7.915 -3.553 4.654 1.00 94.12 1091 GLY A O 1
ATOM 8567 N N . TRP A 1 1092 ? -6.285 -5.102 4.912 1.00 95.44 1092 TRP A N 1
ATOM 8568 C CA . TRP A 1 1092 ? -6.354 -5.737 3.591 1.00 95.44 1092 TRP A CA 1
ATOM 8569 C C . TRP A 1 1092 ? -6.113 -7.248 3.686 1.00 95.44 1092 TRP A C 1
ATOM 8571 O O . TRP A 1 1092 ? -5.687 -7.767 4.722 1.00 95.44 1092 TRP A O 1
ATOM 8581 N N . ASP A 1 1093 ? -6.382 -7.946 2.593 1.00 97.31 1093 ASP A N 1
ATOM 8582 C CA . ASP A 1 1093 ? -6.262 -9.393 2.501 1.00 97.31 1093 ASP A CA 1
ATOM 8583 C C . ASP A 1 1093 ? -4.804 -9.858 2.400 1.00 97.31 1093 ASP A C 1
ATOM 8585 O O . ASP A 1 1093 ? -4.061 -9.552 1.460 1.00 97.31 1093 ASP A O 1
ATOM 8589 N N . THR A 1 1094 ? -4.347 -10.572 3.424 1.00 97.75 1094 THR A N 1
ATOM 8590 C CA . THR A 1 1094 ? -2.959 -11.032 3.527 1.00 97.75 1094 THR A CA 1
ATOM 8591 C C . THR A 1 1094 ? -2.779 -12.466 3.047 1.00 97.75 1094 THR A C 1
ATOM 8593 O O . THR A 1 1094 ? -1.649 -12.849 2.720 1.00 97.75 1094 THR A O 1
ATOM 8596 N N . ASP A 1 1095 ? -3.853 -13.253 3.027 1.00 98.12 1095 ASP A N 1
ATOM 8597 C CA . ASP A 1 1095 ? -3.931 -14.663 2.635 1.00 98.12 1095 ASP A CA 1
ATOM 8598 C C . ASP A 1 1095 ? -2.847 -15.509 3.322 1.00 98.12 1095 ASP A C 1
ATOM 8600 O O . ASP A 1 1095 ? -2.100 -16.253 2.681 1.00 98.12 1095 ASP A O 1
ATOM 8604 N N . GLN A 1 1096 ? -2.632 -15.316 4.627 1.00 98.44 1096 GLN A N 1
ATOM 8605 C CA . GLN A 1 1096 ? -1.628 -16.084 5.372 1.00 98.44 1096 GLN A CA 1
ATOM 8606 C C . GLN A 1 1096 ? -2.128 -17.492 5.668 1.00 98.44 1096 GLN A C 1
ATOM 8608 O O . GLN A 1 1096 ? -3.305 -17.701 5.936 1.00 98.44 1096 GLN A O 1
ATOM 8613 N N . PHE A 1 1097 ? -1.225 -18.472 5.697 1.00 98.75 1097 PHE A N 1
ATOM 8614 C CA . PHE A 1 1097 ? -1.594 -19.800 6.180 1.00 98.75 1097 PHE A CA 1
ATOM 8615 C C . PHE A 1 1097 ? -2.003 -19.735 7.663 1.00 98.75 1097 PHE A C 1
ATOM 8617 O O . PHE A 1 1097 ? -1.347 -19.051 8.456 1.00 98.75 1097 PHE A O 1
ATOM 8624 N N . PRO A 1 1098 ? -3.055 -20.462 8.072 1.00 98.06 1098 PRO A N 1
ATOM 8625 C CA . PRO A 1 1098 ? -3.547 -20.419 9.439 1.00 98.06 1098 PRO A CA 1
ATOM 8626 C C . PRO A 1 1098 ? -2.608 -21.208 10.351 1.00 98.06 1098 PRO A C 1
ATOM 8628 O O . PRO A 1 1098 ? -2.443 -22.416 10.195 1.00 98.06 1098 PRO A O 1
ATOM 8631 N N . THR A 1 1099 ? -2.002 -20.531 11.323 1.00 97.50 1099 THR A N 1
ATOM 8632 C CA . THR A 1 1099 ? -1.078 -21.150 12.294 1.00 97.50 1099 THR A CA 1
ATOM 8633 C C . THR A 1 1099 ? -1.556 -21.042 13.743 1.00 97.50 1099 THR A C 1
ATOM 8635 O O . THR A 1 1099 ? -1.013 -21.715 14.619 1.00 97.50 1099 THR A O 1
ATOM 8638 N N . ASP A 1 1100 ? -2.610 -20.261 14.004 1.00 97.81 1100 ASP A N 1
ATOM 8639 C CA . ASP A 1 1100 ? -3.219 -20.143 15.327 1.00 97.81 1100 ASP A CA 1
ATOM 8640 C C . ASP A 1 1100 ? -4.100 -21.365 15.655 1.00 97.81 1100 ASP A C 1
ATOM 8642 O O . ASP A 1 1100 ? -5.097 -21.680 14.991 1.00 97.81 1100 ASP A O 1
ATOM 8646 N N . ILE A 1 1101 ? -3.732 -22.066 16.728 1.00 98.19 1101 ILE A N 1
ATOM 8647 C CA . ILE A 1 1101 ? -4.460 -23.236 17.222 1.00 98.19 1101 ILE A CA 1
ATOM 8648 C C . ILE A 1 1101 ? -5.805 -22.842 17.844 1.00 98.19 1101 ILE A C 1
ATOM 8650 O O . ILE A 1 1101 ? -6.750 -23.630 17.787 1.00 98.19 1101 ILE A O 1
ATOM 8654 N N . TYR A 1 1102 ? -5.940 -21.631 18.389 1.00 97.31 1102 TYR A N 1
ATOM 8655 C CA . TYR A 1 1102 ? -7.208 -21.132 18.920 1.00 97.31 1102 TYR A CA 1
ATOM 8656 C C . TYR A 1 1102 ? -8.237 -20.980 17.795 1.00 97.31 1102 TYR A C 1
ATOM 8658 O O . TYR A 1 1102 ? -9.326 -21.559 17.858 1.00 97.31 1102 TYR A O 1
ATOM 8666 N N . LEU A 1 1103 ? -7.847 -20.288 16.720 1.00 98.19 1103 LEU A N 1
ATOM 8667 C CA . LEU A 1 1103 ? -8.635 -20.125 15.499 1.00 98.19 1103 LEU A CA 1
ATOM 8668 C C . LEU A 1 1103 ? -9.084 -21.476 14.925 1.00 98.19 1103 LEU A C 1
ATOM 8670 O O . LEU A 1 1103 ? -10.280 -21.721 14.750 1.00 98.19 1103 LEU A O 1
ATOM 8674 N N . THR A 1 1104 ? -8.135 -22.373 14.653 1.00 98.75 1104 THR A N 1
ATOM 8675 C CA . THR A 1 1104 ? -8.437 -23.665 14.016 1.00 98.75 1104 THR A CA 1
ATOM 8676 C C . THR A 1 1104 ? -9.268 -24.584 14.916 1.00 98.75 1104 THR A C 1
ATOM 8678 O O . THR A 1 1104 ? -10.131 -25.311 14.418 1.00 98.75 1104 THR A O 1
ATOM 8681 N N . THR A 1 1105 ? -9.098 -24.513 16.242 1.00 98.62 1105 THR A N 1
ATOM 8682 C CA . THR A 1 1105 ? -9.954 -25.219 17.211 1.00 98.62 1105 THR A CA 1
ATOM 8683 C C . THR A 1 1105 ? -11.403 -24.759 17.105 1.00 98.62 1105 THR A C 1
ATOM 8685 O O . THR A 1 1105 ? -12.299 -25.598 17.006 1.00 98.62 1105 THR A O 1
ATOM 8688 N N . TRP A 1 1106 ? -11.664 -23.449 17.085 1.00 98.12 1106 TRP A N 1
ATOM 8689 C CA . TRP A 1 1106 ? -13.033 -22.936 16.984 1.00 98.12 1106 TRP A CA 1
ATOM 8690 C C . TRP A 1 1106 ? -13.664 -23.157 15.614 1.00 98.12 1106 TRP A C 1
ATOM 8692 O O . TRP A 1 1106 ? -14.867 -23.437 15.547 1.00 98.12 1106 TRP A O 1
ATOM 8702 N N . CYS A 1 1107 ? -12.868 -23.125 14.542 1.00 98.62 1107 CYS A N 1
ATOM 8703 C CA . CYS A 1 1107 ? -13.324 -23.534 13.216 1.00 98.62 1107 CYS A CA 1
ATOM 8704 C C . CYS A 1 1107 ? -13.828 -24.979 13.252 1.00 98.62 1107 CYS A C 1
ATOM 8706 O O . CYS A 1 1107 ? -14.990 -25.247 12.941 1.00 98.62 1107 CYS A O 1
ATOM 8708 N N . MET A 1 1108 ? -12.992 -25.909 13.724 1.00 98.69 1108 MET A N 1
ATOM 8709 C CA . MET A 1 1108 ? -13.355 -27.325 13.768 1.00 98.69 1108 MET A CA 1
ATOM 8710 C C . MET A 1 1108 ? -14.477 -27.619 14.763 1.00 98.69 1108 MET A C 1
ATOM 8712 O O . MET A 1 1108 ? -15.367 -28.407 14.449 1.00 98.69 1108 MET A O 1
ATOM 8716 N N . TYR A 1 1109 ? -14.511 -26.955 15.920 1.00 98.19 1109 TYR A N 1
ATOM 8717 C CA . TYR A 1 1109 ? -15.608 -27.088 16.880 1.00 98.19 1109 TYR A CA 1
ATOM 8718 C C . TYR A 1 1109 ? -16.954 -26.725 16.246 1.00 98.19 1109 TYR A C 1
ATOM 8720 O O . TYR A 1 1109 ? -17.927 -27.472 16.391 1.00 98.19 1109 TYR A O 1
ATOM 8728 N N . THR A 1 1110 ? -17.000 -25.613 15.509 1.00 98.19 1110 THR A N 1
ATOM 8729 C CA . THR A 1 1110 ? -18.220 -25.107 14.866 1.00 98.19 1110 THR A CA 1
ATOM 8730 C C . THR A 1 1110 ? -18.618 -25.965 13.664 1.00 98.19 1110 THR A C 1
ATOM 8732 O O . THR A 1 1110 ? -19.773 -26.370 13.555 1.00 98.19 1110 THR A O 1
ATOM 8735 N N . ILE A 1 1111 ? -17.663 -26.372 12.824 1.00 98.38 1111 ILE A N 1
ATOM 8736 C CA . ILE A 1 1111 ? -17.908 -27.308 11.715 1.00 98.38 1111 ILE A CA 1
ATOM 8737 C C . ILE A 1 1111 ? -18.488 -28.633 12.238 1.00 98.38 1111 ILE A C 1
ATOM 8739 O O . ILE A 1 1111 ? -19.491 -29.132 11.727 1.00 98.38 1111 ILE A O 1
ATOM 8743 N N . MET A 1 1112 ? -17.913 -29.194 13.305 1.00 97.88 1112 MET A N 1
ATOM 8744 C CA . MET A 1 1112 ? -18.411 -30.430 13.921 1.00 97.88 1112 MET A CA 1
ATOM 8745 C C . MET A 1 1112 ? -19.758 -30.242 14.633 1.00 97.88 1112 MET A C 1
ATOM 8747 O O . MET A 1 1112 ? -20.545 -31.188 14.715 1.00 97.88 1112 MET A O 1
ATOM 8751 N N . LYS A 1 1113 ? -20.051 -29.045 15.162 1.00 96.75 1113 LYS A N 1
ATOM 8752 C CA . LYS A 1 1113 ? -21.361 -28.697 15.744 1.00 96.75 1113 LYS A CA 1
ATOM 8753 C C . LYS A 1 1113 ? -22.483 -28.840 14.712 1.00 96.75 1113 LYS A C 1
ATOM 8755 O O . LYS A 1 1113 ? -23.541 -29.345 15.079 1.00 96.75 1113 LYS A O 1
ATOM 8760 N N . TYR A 1 1114 ? -22.233 -28.489 13.450 1.00 97.56 1114 TYR A N 1
ATOM 8761 C CA . TYR A 1 1114 ? -23.227 -28.528 12.369 1.00 97.56 1114 TYR A CA 1
ATOM 8762 C C . TYR A 1 1114 ? -23.105 -29.733 11.419 1.00 97.56 1114 TYR A C 1
ATOM 8764 O O . TYR A 1 1114 ? -23.696 -29.733 10.345 1.00 97.56 1114 TYR A O 1
ATOM 8772 N N . GLY A 1 1115 ? -22.404 -30.799 11.826 1.00 94.25 1115 GLY A N 1
ATOM 8773 C CA . GLY A 1 1115 ? -22.404 -32.082 11.105 1.00 94.25 1115 GLY A CA 1
ATOM 8774 C C . GLY A 1 1115 ? -21.256 -32.293 10.110 1.00 94.25 1115 GLY A C 1
ATOM 8775 O O . GLY A 1 1115 ? -21.237 -33.306 9.411 1.00 94.25 1115 GLY A O 1
ATOM 8776 N N . GLY A 1 1116 ? -20.263 -31.401 10.090 1.00 96.25 1116 GLY A N 1
ATOM 8777 C CA . GLY A 1 1116 ? -19.115 -31.461 9.186 1.00 96.25 1116 GLY A CA 1
ATOM 8778 C C . GLY A 1 1116 ? -19.279 -30.580 7.946 1.00 96.25 1116 GLY A C 1
ATOM 8779 O O . GLY A 1 1116 ? -20.318 -29.966 7.743 1.00 96.25 1116 GLY A O 1
ATOM 8780 N N . ILE A 1 1117 ? -18.228 -30.517 7.122 1.00 96.31 1117 ILE A N 1
ATOM 8781 C CA . ILE A 1 1117 ? -18.133 -29.553 6.010 1.00 96.31 1117 ILE A CA 1
ATOM 8782 C C . ILE A 1 1117 ? -18.476 -30.133 4.627 1.00 96.31 1117 ILE A C 1
ATOM 8784 O O . ILE A 1 1117 ? -18.587 -29.396 3.662 1.00 96.31 1117 ILE A O 1
ATOM 8788 N N . ALA A 1 1118 ? -18.643 -31.452 4.490 1.00 96.25 1118 ALA A N 1
ATOM 8789 C CA . ALA A 1 1118 ? -18.938 -32.060 3.188 1.00 96.25 1118 ALA A CA 1
ATOM 8790 C C . ALA A 1 1118 ? -20.323 -31.614 2.658 1.00 96.25 1118 ALA A C 1
ATOM 8792 O O . ALA A 1 1118 ? -21.266 -31.557 3.450 1.00 96.25 1118 ALA A O 1
ATOM 8793 N N . PRO A 1 1119 ? -20.492 -31.368 1.342 1.00 97.19 1119 PRO A N 1
ATOM 8794 C CA . PRO A 1 1119 ? -19.546 -31.613 0.241 1.00 97.19 1119 PRO A CA 1
ATOM 8795 C C . PRO A 1 1119 ? -18.454 -30.540 0.049 1.00 97.19 1119 PRO A C 1
ATOM 8797 O O . PRO A 1 1119 ? -17.560 -30.727 -0.776 1.00 97.19 1119 PRO A O 1
ATOM 8800 N N . GLY A 1 1120 ? -18.460 -29.455 0.823 1.00 98.25 1120 GLY A N 1
ATOM 8801 C CA . GLY A 1 1120 ? -17.339 -28.517 0.900 1.00 98.25 1120 GLY A CA 1
ATOM 8802 C C . GLY A 1 1120 ? -16.100 -29.114 1.568 1.00 98.25 1120 GLY A C 1
ATOM 8803 O O . GLY A 1 1120 ? -16.015 -30.321 1.831 1.00 98.25 1120 GLY A O 1
ATOM 8804 N N . GLY A 1 1121 ? -15.102 -28.277 1.813 1.00 98.44 1121 GLY A N 1
ATOM 8805 C CA . GLY A 1 1121 ? -13.815 -28.692 2.360 1.00 98.44 1121 GLY A CA 1
ATOM 8806 C C . GLY A 1 1121 ? -13.087 -27.542 3.036 1.00 98.44 1121 GLY A C 1
ATOM 8807 O O . GLY A 1 1121 ? -13.675 -26.495 3.294 1.00 98.44 1121 GLY A O 1
ATOM 8808 N N . ILE A 1 1122 ? -11.816 -27.779 3.340 1.00 98.75 1122 ILE A N 1
ATOM 8809 C CA . ILE A 1 1122 ? -10.906 -26.775 3.886 1.00 98.75 1122 ILE A CA 1
ATOM 8810 C C . ILE A 1 1122 ? -9.903 -26.445 2.784 1.00 98.75 1122 ILE A C 1
ATOM 8812 O O . ILE A 1 1122 ? -8.907 -27.152 2.615 1.00 98.75 1122 ILE A O 1
ATOM 8816 N N . ASN A 1 1123 ? -10.211 -25.434 1.977 1.00 98.88 1123 ASN A N 1
ATOM 8817 C CA . ASN A 1 1123 ? -9.326 -24.994 0.907 1.00 98.88 1123 ASN A CA 1
ATOM 8818 C C . ASN A 1 1123 ? -8.313 -23.993 1.453 1.00 98.88 1123 ASN A C 1
ATOM 8820 O O . ASN A 1 1123 ? -8.684 -23.049 2.134 1.00 98.88 1123 ASN A O 1
ATOM 8824 N N . PHE A 1 1124 ? -7.026 -24.210 1.200 1.00 98.81 1124 PHE A N 1
ATOM 8825 C CA . PHE A 1 1124 ? -6.002 -23.248 1.590 1.00 98.81 1124 PHE A CA 1
ATOM 8826 C C . PHE A 1 1124 ? -5.955 -22.117 0.571 1.00 98.81 1124 PHE A C 1
ATOM 8828 O O . PHE A 1 1124 ? -5.064 -22.100 -0.280 1.00 98.81 1124 PHE A O 1
ATOM 8835 N N . ASP A 1 1125 ? -6.903 -21.182 0.669 1.00 98.69 1125 ASP A N 1
ATOM 8836 C CA . ASP A 1 1125 ? -6.822 -19.887 -0.010 1.00 98.69 1125 ASP A CA 1
ATOM 8837 C C . ASP A 1 1125 ? -5.781 -18.991 0.678 1.00 98.69 1125 ASP A C 1
ATOM 8839 O O . ASP A 1 1125 ? -6.063 -18.012 1.366 1.00 98.69 1125 ASP A O 1
ATOM 8843 N N . ALA A 1 1126 ? -4.538 -19.457 0.620 1.00 98.62 1126 ALA A N 1
ATOM 8844 C CA . ALA A 1 1126 ? -3.406 -18.871 1.299 1.00 98.62 1126 ALA A CA 1
ATOM 8845 C C . ALA A 1 1126 ? -2.174 -18.918 0.397 1.00 98.62 1126 ALA A C 1
ATOM 8847 O O . ALA A 1 1126 ? -1.946 -19.867 -0.358 1.00 98.62 1126 ALA A O 1
ATOM 8848 N N . LYS A 1 1127 ? -1.329 -17.896 0.517 1.00 98.44 1127 LYS A N 1
ATOM 8849 C CA . LYS A 1 1127 ? -0.066 -17.768 -0.213 1.00 98.44 1127 LYS A CA 1
ATOM 8850 C C . LYS A 1 1127 ? 1.125 -17.757 0.731 1.00 98.44 1127 LYS A C 1
ATOM 8852 O O . LYS A 1 1127 ? 1.067 -17.245 1.854 1.00 98.44 1127 LYS A O 1
ATOM 8857 N N . VAL A 1 1128 ? 2.245 -18.297 0.257 1.00 98.44 1128 VAL A N 1
ATOM 8858 C CA . VAL A 1 1128 ? 3.546 -18.061 0.898 1.00 98.44 1128 VAL A CA 1
ATOM 8859 C C . VAL A 1 1128 ? 3.846 -16.561 0.906 1.00 98.44 1128 VAL A C 1
ATOM 8861 O O . VAL A 1 1128 ? 3.354 -15.813 0.058 1.00 98.44 1128 VAL A O 1
ATOM 8864 N N . ARG A 1 1129 ? 4.606 -16.099 1.902 1.00 98.19 1129 ARG A N 1
ATOM 8865 C CA . ARG A 1 1129 ? 4.977 -14.681 1.991 1.00 98.19 1129 ARG A CA 1
ATOM 8866 C C . ARG A 1 1129 ? 5.856 -14.294 0.810 1.00 98.19 1129 ARG A C 1
ATOM 8868 O O . ARG A 1 1129 ? 6.530 -15.147 0.242 1.00 98.19 1129 ARG A O 1
ATOM 8875 N N . ARG A 1 1130 ? 5.867 -13.012 0.447 1.00 96.88 1130 ARG A N 1
ATOM 8876 C CA . ARG A 1 1130 ? 6.627 -12.500 -0.704 1.00 96.88 1130 ARG A CA 1
ATOM 8877 C C . ARG A 1 1130 ? 8.117 -12.862 -0.623 1.00 96.88 1130 ARG A C 1
ATOM 8879 O O . ARG A 1 1130 ? 8.746 -13.132 -1.643 1.00 96.88 1130 ARG A O 1
ATOM 8886 N N . GLU A 1 1131 ? 8.660 -12.886 0.584 1.00 95.38 1131 GLU A N 1
ATOM 8887 C CA . GLU A 1 1131 ? 10.032 -13.255 0.928 1.00 95.38 1131 GLU A CA 1
ATOM 8888 C C . GLU A 1 1131 ? 10.267 -14.769 1.086 1.00 95.38 1131 GLU A C 1
ATOM 8890 O O . GLU A 1 1131 ? 11.416 -15.194 1.148 1.00 95.38 1131 GLU A O 1
ATOM 8895 N N . SER A 1 1132 ? 9.208 -15.581 1.104 1.00 97.38 1132 SER A N 1
ATOM 8896 C CA . SER A 1 1132 ? 9.248 -17.050 1.089 1.00 97.38 1132 SER A CA 1
ATOM 8897 C C . SER A 1 1132 ? 9.086 -17.549 -0.348 1.00 97.38 1132 SER A C 1
ATOM 8899 O O . SER A 1 1132 ? 8.031 -18.042 -0.759 1.00 97.38 1132 SER A O 1
ATOM 8901 N N . PHE A 1 1133 ? 10.112 -17.290 -1.156 1.00 96.81 1133 PHE A N 1
ATOM 8902 C CA . PHE A 1 1133 ? 10.042 -17.406 -2.610 1.00 96.81 1133 PHE A CA 1
ATOM 8903 C C . PHE A 1 1133 ? 10.463 -18.770 -3.164 1.00 96.81 1133 PHE A C 1
ATOM 8905 O O . PHE A 1 1133 ? 10.270 -19.009 -4.362 1.00 96.81 1133 PHE A O 1
ATOM 8912 N N . GLU A 1 1134 ? 11.019 -19.669 -2.353 1.00 96.56 1134 GLU A N 1
ATOM 8913 C CA . GLU A 1 1134 ? 11.536 -20.955 -2.826 1.00 96.56 1134 GLU A CA 1
ATOM 8914 C C . GLU A 1 1134 ? 10.403 -21.987 -3.016 1.00 96.56 1134 GLU A C 1
ATOM 8916 O O . GLU A 1 1134 ? 9.372 -21.922 -2.343 1.00 96.56 1134 GLU A O 1
ATOM 8921 N N . PRO A 1 1135 ? 10.544 -22.973 -3.925 1.00 95.88 1135 PRO A N 1
ATOM 8922 C CA . PRO A 1 1135 ? 9.544 -24.034 -4.087 1.00 95.88 1135 PRO A CA 1
ATOM 8923 C C . PRO A 1 1135 ? 9.260 -24.847 -2.810 1.00 95.88 1135 PRO A C 1
ATOM 8925 O O . PRO A 1 1135 ? 8.137 -25.308 -2.613 1.00 95.88 1135 PRO A O 1
ATOM 8928 N N . SER A 1 1136 ? 10.258 -25.027 -1.940 1.00 96.38 1136 SER A N 1
ATOM 8929 C CA . SER A 1 1136 ? 10.148 -25.737 -0.655 1.00 96.38 1136 SER A CA 1
ATOM 8930 C C . SER A 1 1136 ? 9.234 -25.023 0.346 1.00 96.38 1136 SER A C 1
ATOM 8932 O O . SER A 1 1136 ? 8.538 -25.691 1.116 1.00 96.38 1136 SER A O 1
ATOM 8934 N N . ASP A 1 1137 ? 9.160 -23.690 0.296 1.00 98.12 1137 ASP A N 1
ATOM 8935 C CA . ASP A 1 1137 ? 8.308 -22.888 1.179 1.00 98.12 1137 ASP A CA 1
ATOM 8936 C C . ASP A 1 1137 ? 6.822 -23.218 1.002 1.00 98.12 1137 ASP A C 1
ATOM 8938 O O . ASP A 1 1137 ? 6.058 -23.176 1.970 1.00 98.12 1137 ASP A O 1
ATOM 8942 N N . LEU A 1 1138 ? 6.412 -23.629 -0.207 1.00 98.44 1138 LEU A N 1
ATOM 8943 C CA . LEU A 1 1138 ? 5.054 -24.111 -0.463 1.00 98.44 1138 LEU A CA 1
ATOM 8944 C C . LEU A 1 1138 ? 4.716 -25.304 0.441 1.00 98.44 1138 LEU A C 1
ATOM 8946 O O . LEU A 1 1138 ? 3.622 -25.350 1.001 1.00 98.44 1138 LEU A O 1
ATOM 8950 N N . PHE A 1 1139 ? 5.649 -26.243 0.632 1.00 98.62 1139 PHE A N 1
ATOM 8951 C CA . PHE A 1 1139 ? 5.439 -27.388 1.519 1.00 98.62 1139 PHE A CA 1
ATOM 8952 C C . PHE A 1 1139 ? 5.427 -26.965 2.982 1.00 98.62 1139 PHE A C 1
ATOM 8954 O O . PHE A 1 1139 ? 4.516 -27.357 3.705 1.00 98.62 1139 PHE A O 1
ATOM 8961 N N . HIS A 1 1140 ? 6.380 -26.140 3.422 1.00 98.44 1140 HIS A N 1
ATOM 8962 C CA . HIS A 1 1140 ? 6.418 -25.674 4.810 1.00 98.44 1140 HIS A CA 1
ATOM 8963 C C . HIS A 1 1140 ? 5.119 -24.973 5.222 1.00 98.44 1140 HIS A C 1
ATOM 8965 O O . HIS A 1 1140 ? 4.561 -25.282 6.279 1.00 98.44 1140 HIS A O 1
ATOM 8971 N N . ALA A 1 1141 ? 4.608 -24.084 4.370 1.00 98.56 1141 ALA A N 1
ATOM 8972 C CA . ALA A 1 1141 ? 3.390 -23.335 4.641 1.00 98.56 1141 ALA A CA 1
ATOM 8973 C C . ALA A 1 1141 ? 2.150 -24.245 4.711 1.00 98.56 1141 ALA A C 1
ATOM 8975 O O . ALA A 1 1141 ? 1.396 -24.191 5.687 1.00 98.56 1141 ALA A O 1
ATOM 8976 N N . HIS A 1 1142 ? 1.986 -25.150 3.740 1.00 98.81 1142 HIS A N 1
ATOM 8977 C CA . HIS A 1 1142 ? 0.866 -26.092 3.734 1.00 98.81 1142 HIS A CA 1
ATOM 8978 C C . HIS A 1 1142 ? 0.933 -27.093 4.892 1.00 98.81 1142 HIS A C 1
ATOM 8980 O O . HIS A 1 1142 ? -0.088 -27.352 5.525 1.00 98.81 1142 HIS A O 1
ATOM 8986 N N . ILE A 1 1143 ? 2.118 -27.626 5.217 1.00 98.75 1143 ILE A N 1
ATOM 8987 C CA . ILE A 1 1143 ? 2.299 -28.524 6.367 1.00 98.75 1143 ILE A CA 1
ATOM 8988 C C . ILE A 1 1143 ? 1.866 -27.820 7.651 1.00 98.75 1143 ILE A C 1
ATOM 8990 O O . ILE A 1 1143 ? 1.106 -28.399 8.426 1.00 98.75 1143 ILE A O 1
ATOM 8994 N N . GLY A 1 1144 ? 2.289 -26.566 7.848 1.00 98.38 1144 GLY A N 1
ATOM 8995 C CA . GLY A 1 1144 ? 1.888 -25.750 8.993 1.00 98.38 1144 GLY A CA 1
ATOM 8996 C C . GLY A 1 1144 ? 0.371 -25.578 9.097 1.00 98.38 1144 GLY A C 1
ATOM 8997 O O . GLY A 1 1144 ? -0.203 -25.882 10.143 1.00 98.38 1144 GLY A O 1
ATOM 8998 N N . GLY A 1 1145 ? -0.287 -25.167 8.008 1.00 98.69 1145 GLY A N 1
ATOM 8999 C CA . GLY A 1 1145 ? -1.744 -24.993 7.971 1.00 98.69 1145 GLY A CA 1
ATOM 9000 C C . GLY A 1 1145 ? -2.525 -26.293 8.194 1.00 98.69 1145 GLY A C 1
ATOM 9001 O O . GLY A 1 1145 ? -3.488 -26.331 8.964 1.00 98.69 1145 GLY A O 1
ATOM 9002 N N . MET A 1 1146 ? -2.086 -27.389 7.569 1.00 98.81 1146 MET A N 1
ATOM 9003 C CA . MET A 1 1146 ? -2.700 -28.711 7.722 1.00 98.81 1146 MET A CA 1
ATOM 9004 C C . MET A 1 1146 ? -2.552 -29.251 9.146 1.00 98.81 1146 MET A C 1
ATOM 9006 O O . MET A 1 1146 ? -3.523 -29.757 9.713 1.00 98.81 1146 MET A O 1
ATOM 9010 N N . ASP A 1 1147 ? -1.368 -29.123 9.749 1.00 98.69 1147 ASP A N 1
ATOM 9011 C CA . ASP A 1 1147 ? -1.139 -29.538 11.133 1.00 98.69 1147 ASP A CA 1
ATOM 9012 C C . ASP A 1 1147 ? -1.919 -28.677 12.128 1.00 98.69 1147 ASP A C 1
ATOM 9014 O O . ASP A 1 1147 ? -2.446 -29.226 13.100 1.00 98.69 1147 ASP A O 1
ATOM 9018 N N . ALA A 1 1148 ? -2.039 -27.366 11.890 1.00 98.81 1148 ALA A N 1
ATOM 9019 C CA . ALA A 1 1148 ? -2.837 -26.477 12.729 1.00 98.81 1148 ALA A CA 1
ATOM 9020 C C . ALA A 1 1148 ? -4.307 -26.921 12.750 1.00 98.81 1148 ALA A C 1
ATOM 9022 O O . ALA A 1 1148 ? -4.861 -27.177 13.820 1.00 98.81 1148 ALA A O 1
ATOM 9023 N N . PHE A 1 1149 ? -4.914 -27.151 11.582 1.00 98.81 1149 PHE A N 1
ATOM 9024 C CA . PHE A 1 1149 ? -6.284 -27.665 11.489 1.00 98.81 1149 PHE A CA 1
ATOM 9025 C C . PHE A 1 1149 ? -6.449 -29.083 12.048 1.00 98.81 1149 PHE A C 1
ATOM 9027 O O . PHE A 1 1149 ? -7.440 -29.369 12.724 1.00 98.81 1149 PHE A O 1
ATOM 9034 N N . ALA A 1 1150 ? -5.482 -29.978 11.834 1.00 98.75 1150 ALA A N 1
ATOM 9035 C CA . ALA A 1 1150 ? -5.522 -31.320 12.411 1.00 98.75 1150 ALA A CA 1
ATOM 9036 C C . ALA A 1 1150 ? -5.413 -31.299 13.945 1.00 98.75 1150 ALA A C 1
ATOM 9038 O O . ALA A 1 1150 ? -6.084 -32.079 14.631 1.00 98.75 1150 ALA A O 1
ATOM 9039 N N . ARG A 1 1151 ? -4.600 -30.396 14.506 1.00 98.56 1151 ARG A N 1
ATOM 9040 C CA . ARG A 1 1151 ? -4.522 -30.154 15.951 1.00 98.56 1151 ARG A CA 1
ATOM 9041 C C . ARG A 1 1151 ? -5.826 -29.555 16.471 1.00 98.56 1151 ARG A C 1
ATOM 9043 O O . ARG A 1 1151 ? -6.373 -30.095 17.430 1.00 98.56 1151 ARG A O 1
ATOM 9050 N N . GLY A 1 1152 ? -6.359 -28.534 15.802 1.00 98.69 1152 GLY A N 1
ATOM 9051 C CA . GLY A 1 1152 ? -7.648 -27.924 16.122 1.00 98.69 1152 GLY A CA 1
ATOM 9052 C C . GLY A 1 1152 ? -8.798 -28.935 16.126 1.00 98.69 1152 GLY A C 1
ATOM 9053 O O . GLY A 1 1152 ? -9.598 -28.950 17.056 1.00 98.69 1152 GLY A O 1
ATOM 9054 N N . LEU A 1 1153 ? -8.832 -29.868 15.167 1.00 98.81 1153 LEU A N 1
ATOM 9055 C CA . LEU A 1 1153 ? -9.801 -30.972 15.130 1.00 98.81 1153 LEU A CA 1
ATOM 9056 C C . LEU A 1 1153 ? -9.699 -31.879 16.367 1.00 98.81 1153 LEU A C 1
ATOM 9058 O O . LEU A 1 1153 ? -10.720 -32.218 16.966 1.00 98.81 1153 LEU A O 1
ATOM 9062 N N . LYS A 1 1154 ? -8.484 -32.272 16.771 1.00 98.62 1154 LYS A N 1
ATOM 9063 C CA . LYS A 1 1154 ? -8.276 -33.105 17.972 1.00 98.62 1154 LYS A CA 1
ATOM 9064 C C . LYS A 1 1154 ? -8.773 -32.400 19.235 1.00 98.62 1154 LYS A C 1
ATOM 9066 O O . LYS A 1 1154 ? -9.442 -33.023 20.056 1.00 98.62 1154 LYS A O 1
ATOM 9071 N N . ILE A 1 1155 ? -8.468 -31.112 19.371 1.00 98.56 1155 ILE A N 1
ATOM 9072 C CA . ILE A 1 1155 ? -8.854 -30.289 20.524 1.00 98.56 1155 ILE A CA 1
ATOM 9073 C C . ILE A 1 1155 ? -10.371 -30.078 20.545 1.00 98.56 1155 ILE A C 1
ATOM 9075 O O . ILE A 1 1155 ? -11.012 -30.319 21.566 1.00 98.56 1155 ILE A O 1
ATOM 9079 N N . ALA A 1 1156 ? -10.972 -29.722 19.408 1.00 98.44 1156 ALA A N 1
ATOM 9080 C CA . ALA A 1 1156 ? -12.417 -29.576 19.269 1.00 98.44 1156 ALA A CA 1
ATOM 9081 C C . ALA A 1 1156 ? -13.165 -30.862 19.653 1.00 98.44 1156 ALA A C 1
ATOM 9083 O O . ALA A 1 1156 ? -14.148 -30.809 20.396 1.00 98.44 1156 ALA A O 1
ATOM 9084 N N . ALA A 1 1157 ? -12.677 -32.021 19.202 1.00 98.38 1157 ALA A N 1
ATOM 9085 C CA . ALA A 1 1157 ? -13.229 -33.320 19.571 1.00 98.38 1157 ALA A CA 1
ATOM 9086 C C . ALA A 1 1157 ? -13.081 -33.617 21.073 1.00 98.38 1157 ALA A C 1
ATOM 9088 O O . ALA A 1 1157 ? -14.004 -34.157 21.678 1.00 98.38 1157 ALA A O 1
ATOM 9089 N N . ALA A 1 1158 ? -11.965 -33.232 21.702 1.00 98.12 1158 ALA A N 1
ATOM 9090 C CA . ALA A 1 1158 ? -11.778 -33.379 23.146 1.00 98.12 1158 ALA A CA 1
ATOM 9091 C C . ALA A 1 1158 ? -12.771 -32.513 23.945 1.00 98.12 1158 ALA A C 1
ATOM 9093 O O . ALA A 1 1158 ? -13.463 -33.030 24.823 1.00 98.12 1158 ALA A O 1
ATOM 9094 N N . ILE A 1 1159 ? -12.928 -31.233 23.577 1.00 97.69 1159 ILE A N 1
ATOM 9095 C CA . ILE A 1 1159 ? -13.903 -30.313 24.197 1.00 97.69 1159 ILE A CA 1
ATOM 9096 C C . ILE A 1 1159 ? -15.327 -30.880 24.084 1.00 97.69 1159 ILE A C 1
ATOM 9098 O O . ILE A 1 1159 ? -16.103 -30.863 25.045 1.00 97.69 1159 ILE A O 1
ATOM 9102 N N . ARG A 1 1160 ? -15.693 -31.390 22.902 1.00 96.69 1160 ARG A N 1
ATOM 9103 C CA . ARG A 1 1160 ? -17.016 -31.976 22.641 1.00 96.69 1160 ARG A CA 1
ATOM 9104 C C . ARG A 1 1160 ? -17.235 -33.290 23.385 1.00 96.69 1160 ARG A C 1
ATOM 9106 O O . ARG A 1 1160 ? -18.328 -33.498 23.909 1.00 96.69 1160 ARG A O 1
ATOM 9113 N N . GLY A 1 1161 ? -16.215 -34.144 23.432 1.00 96.25 1161 GLY A N 1
ATOM 9114 C CA . GLY A 1 1161 ? -16.252 -35.448 24.086 1.00 96.25 1161 GLY A CA 1
ATOM 9115 C C . GLY A 1 1161 ? -16.419 -35.346 25.601 1.00 96.25 1161 GLY A C 1
ATOM 9116 O O . GLY A 1 1161 ? -17.212 -36.091 26.172 1.00 96.25 1161 GLY A O 1
ATOM 9117 N N . GLU A 1 1162 ? -15.736 -34.397 26.247 1.00 95.75 1162 GLU A N 1
ATOM 9118 C CA . GLU A 1 1162 ? -15.923 -34.129 27.679 1.00 95.75 1162 GLU A CA 1
ATOM 9119 C C . GLU A 1 1162 ? -17.259 -33.433 27.976 1.00 95.75 1162 GLU A C 1
ATOM 9121 O O . GLU A 1 1162 ? -17.864 -33.658 29.023 1.00 95.75 1162 GLU A O 1
ATOM 9126 N N . GLY A 1 1163 ? -17.747 -32.594 27.056 1.00 95.69 1163 GLY A N 1
ATOM 9127 C CA . GLY A 1 1163 ? -19.094 -32.023 27.115 1.00 95.69 1163 GLY A CA 1
ATOM 9128 C C . GLY A 1 1163 ? -19.304 -30.949 28.188 1.00 95.69 1163 GLY A C 1
ATOM 9129 O O . GLY A 1 1163 ? -20.422 -30.451 28.332 1.00 95.69 1163 GLY A O 1
ATOM 9130 N N . GLU A 1 1164 ? -18.258 -30.541 28.909 1.00 95.38 1164 GLU A N 1
ATOM 9131 C CA . GLU A 1 1164 ? -18.353 -29.559 29.995 1.00 95.38 1164 GLU A CA 1
ATOM 9132 C C . GLU A 1 1164 ? -18.858 -28.198 29.493 1.00 95.38 1164 GLU A C 1
ATOM 9134 O O . GLU A 1 1164 ? -19.767 -27.611 30.083 1.00 95.38 1164 GLU A O 1
ATOM 9139 N N . LEU A 1 1165 ? -18.362 -27.740 28.338 1.00 94.69 1165 LEU A N 1
ATOM 9140 C CA . LEU A 1 1165 ? -18.832 -26.505 27.704 1.00 94.69 1165 LEU A CA 1
ATOM 9141 C C . LEU A 1 1165 ? -20.331 -26.581 27.355 1.00 94.69 1165 LEU A C 1
ATOM 9143 O O . LEU A 1 1165 ? -21.089 -25.651 27.631 1.00 94.69 1165 LEU A O 1
ATOM 9147 N N . LYS A 1 1166 ? -20.786 -27.723 26.820 1.00 95.06 1166 LYS A N 1
ATOM 9148 C CA . LYS A 1 1166 ? -22.203 -27.964 26.501 1.00 95.06 1166 LYS A CA 1
ATOM 9149 C C . LYS A 1 1166 ? -23.063 -27.999 27.765 1.00 95.06 1166 LYS A C 1
ATOM 9151 O O . LYS A 1 1166 ? -24.164 -27.448 27.769 1.00 95.06 1166 LYS A O 1
ATOM 9156 N N . ARG A 1 1167 ? -22.576 -28.624 28.839 1.00 96.88 1167 ARG A N 1
ATOM 9157 C CA . ARG A 1 1167 ? -23.265 -28.695 30.134 1.00 96.88 1167 ARG A CA 1
ATOM 9158 C C . ARG A 1 1167 ? -23.455 -27.304 30.736 1.00 96.88 1167 ARG A C 1
ATOM 9160 O O . ARG A 1 1167 ? -24.556 -26.985 31.178 1.00 96.88 1167 ARG A O 1
ATOM 9167 N N . LEU A 1 1168 ? -22.411 -26.474 30.720 1.00 96.44 1168 LEU A N 1
ATOM 9168 C CA . LEU A 1 1168 ? -22.463 -25.094 31.209 1.00 96.44 1168 LEU A CA 1
ATOM 9169 C C . LEU A 1 1168 ? -23.423 -24.234 30.378 1.00 96.44 1168 LEU A C 1
ATOM 9171 O O . LEU A 1 1168 ? -24.224 -23.495 30.950 1.00 96.44 1168 LEU A O 1
ATOM 9175 N N . LEU A 1 1169 ? -23.413 -24.386 29.049 1.00 95.56 1169 LEU A N 1
ATOM 9176 C CA . LEU A 1 1169 ? -24.359 -23.702 28.167 1.00 95.56 1169 LEU A CA 1
ATOM 9177 C C . LEU A 1 1169 ? -25.811 -24.133 28.438 1.00 95.56 1169 LEU A C 1
ATOM 9179 O O . LEU A 1 1169 ? -26.675 -23.281 28.610 1.00 95.56 1169 LEU A O 1
ATOM 9183 N N . THR A 1 1170 ? -26.068 -25.440 28.555 1.00 96.50 1170 THR A N 1
ATOM 9184 C CA . THR A 1 1170 ? -27.403 -25.981 28.883 1.00 96.50 1170 THR A CA 1
ATOM 9185 C C . THR A 1 1170 ? -27.888 -25.441 30.230 1.00 96.50 1170 THR A C 1
ATOM 9187 O O . THR A 1 1170 ? -29.013 -24.972 30.359 1.00 96.50 1170 THR A O 1
ATOM 9190 N N . HIS A 1 1171 ? -27.015 -25.424 31.241 1.00 96.12 1171 HIS A N 1
ATOM 9191 C CA . HIS A 1 1171 ? -27.354 -24.878 32.552 1.00 96.12 1171 HIS A CA 1
ATOM 9192 C C . HIS A 1 1171 ? -27.700 -23.383 32.502 1.00 96.12 1171 HIS A C 1
ATOM 9194 O O . HIS A 1 1171 ? -28.619 -22.957 33.201 1.00 96.12 1171 HIS A O 1
ATOM 9200 N N . ARG A 1 1172 ? -27.003 -22.595 31.672 1.00 97.00 1172 ARG A N 1
ATOM 9201 C CA . ARG A 1 1172 ? -27.260 -21.157 31.502 1.00 97.00 1172 ARG A CA 1
ATOM 9202 C C . ARG A 1 1172 ? -28.663 -20.872 30.955 1.00 97.00 1172 ARG A C 1
ATOM 9204 O O . ARG A 1 1172 ? -29.270 -19.894 31.374 1.00 97.00 1172 ARG A O 1
ATOM 9211 N N . TYR A 1 1173 ? -29.178 -21.722 30.066 1.00 97.50 1173 TYR A N 1
ATOM 9212 C CA . TYR A 1 1173 ? -30.484 -21.539 29.414 1.00 97.50 1173 TYR A CA 1
ATOM 9213 C C . TYR A 1 1173 ? -31.626 -22.377 30.018 1.00 97.50 1173 TYR A C 1
ATOM 9215 O O . TYR A 1 1173 ? -32.752 -22.296 29.544 1.00 97.50 1173 TYR A O 1
ATOM 9223 N N . ARG A 1 1174 ? -31.393 -23.108 31.115 1.00 96.88 1174 ARG A N 1
ATOM 9224 C CA . ARG A 1 1174 ? -32.354 -24.056 31.724 1.00 96.88 1174 ARG A CA 1
ATOM 9225 C C . ARG A 1 1174 ? -33.749 -23.506 32.067 1.00 96.88 1174 ARG A C 1
ATOM 9227 O O . ARG A 1 1174 ? -34.685 -24.280 32.246 1.00 96.88 1174 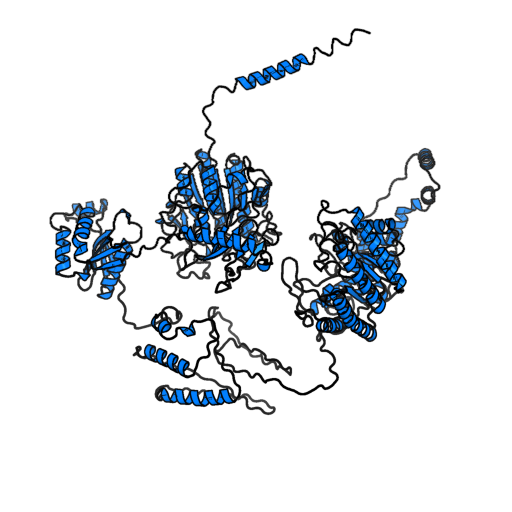ARG A O 1
ATOM 9234 N N . SER A 1 1175 ? -33.896 -22.188 32.230 1.00 96.56 1175 SER A N 1
ATOM 9235 C CA . SER A 1 1175 ? -35.201 -21.551 32.470 1.00 96.56 1175 SER A CA 1
ATOM 9236 C C . SER A 1 1175 ? -36.115 -21.597 31.245 1.00 96.56 1175 SER A C 1
ATOM 9238 O O . SER A 1 1175 ? -37.322 -21.431 31.392 1.00 96.56 1175 SER A O 1
ATOM 9240 N N . TRP A 1 1176 ? -35.546 -21.798 30.056 1.00 97.75 1176 TRP A N 1
ATOM 9241 C CA . TRP A 1 1176 ? -36.274 -21.954 28.800 1.00 97.75 1176 TRP A CA 1
ATOM 9242 C C . TRP A 1 1176 ? -36.776 -23.388 28.594 1.00 97.75 1176 TRP A C 1
ATOM 9244 O O . TRP A 1 1176 ? -37.825 -23.585 27.998 1.00 97.75 1176 TRP A O 1
ATOM 9254 N N . ASP A 1 1177 ? -36.135 -24.380 29.219 1.00 97.06 1177 ASP A N 1
ATOM 9255 C CA . ASP A 1 1177 ? -36.494 -25.799 29.072 1.00 97.06 1177 ASP A CA 1
ATOM 9256 C C . ASP A 1 1177 ? -37.741 -26.224 29.880 1.00 97.06 1177 ASP A C 1
ATOM 9258 O O . ASP A 1 1177 ? -38.188 -27.372 29.804 1.00 97.06 1177 ASP A O 1
ATOM 9262 N N . SER A 1 1178 ? -38.305 -25.340 30.711 1.00 95.56 1178 SER A N 1
ATOM 9263 C CA . SER A 1 1178 ? -39.485 -25.639 31.533 1.00 95.56 1178 SER A CA 1
ATOM 9264 C C . SER A 1 1178 ? -40.281 -24.384 31.907 1.00 95.56 1178 SER A C 1
ATOM 9266 O O . SER A 1 1178 ? -39.842 -23.257 31.686 1.00 95.56 1178 SER A O 1
ATOM 9268 N N . GLY A 1 1179 ? -41.470 -24.577 32.488 1.00 95.44 1179 GLY A N 1
ATOM 9269 C CA . GLY A 1 1179 ? -42.295 -23.484 33.010 1.00 95.44 1179 GLY A CA 1
ATOM 9270 C C . GLY A 1 1179 ? -42.615 -22.412 31.964 1.00 95.44 1179 GLY A C 1
ATOM 9271 O O . GLY A 1 1179 ? -42.899 -22.729 30.810 1.00 95.44 1179 GLY A O 1
ATOM 9272 N N . ILE A 1 1180 ? -42.558 -21.141 32.379 1.00 97.00 1180 ILE A N 1
ATOM 9273 C CA . ILE A 1 1180 ? -42.915 -20.003 31.521 1.00 97.00 1180 ILE A CA 1
ATOM 9274 C C . ILE A 1 1180 ? -42.028 -19.896 30.272 1.00 97.00 1180 ILE A C 1
ATOM 9276 O O . ILE A 1 1180 ? -42.531 -19.555 29.207 1.00 97.00 1180 ILE A O 1
ATOM 9280 N N . GLY A 1 1181 ? -40.735 -20.228 30.370 1.00 97.50 1181 GLY A N 1
ATOM 9281 C CA . GLY A 1 1181 ? -39.809 -20.163 29.238 1.00 97.50 1181 GLY A CA 1
ATOM 9282 C C . GLY A 1 1181 ? -40.204 -21.127 28.119 1.00 97.50 1181 GLY A C 1
ATOM 9283 O O . GLY A 1 1181 ? -40.343 -20.708 26.971 1.00 97.50 1181 GLY A O 1
ATOM 9284 N N . ALA A 1 1182 ? -40.526 -22.374 28.473 1.00 98.06 1182 ALA A N 1
ATOM 9285 C CA . ALA A 1 1182 ? -40.983 -23.375 27.507 1.00 98.06 1182 ALA A CA 1
ATOM 9286 C C . ALA A 1 1182 ? -42.322 -22.987 26.855 1.00 98.06 1182 ALA A C 1
ATOM 9288 O O . ALA A 1 1182 ? -42.587 -23.308 25.696 1.00 98.06 1182 ALA A O 1
ATOM 9289 N N . GLU A 1 1183 ? -43.196 -22.288 27.584 1.00 98.19 1183 GLU A N 1
ATOM 9290 C CA . GLU A 1 1183 ? -44.451 -21.782 27.027 1.00 98.19 1183 GLU A CA 1
ATOM 9291 C C . GLU A 1 1183 ? -44.249 -20.592 26.077 1.00 98.19 1183 GLU A C 1
ATOM 9293 O O . GLU A 1 1183 ? -44.993 -20.476 25.096 1.00 98.19 1183 GLU A O 1
ATOM 9298 N N . ILE A 1 1184 ? -43.250 -19.738 26.336 1.00 98.12 1184 ILE A N 1
ATOM 9299 C CA . ILE A 1 1184 ? -42.842 -18.659 25.426 1.00 98.12 1184 ILE A CA 1
ATOM 9300 C C . ILE A 1 1184 ? -42.309 -19.252 24.121 1.00 98.12 1184 ILE A C 1
ATOM 9302 O O . ILE A 1 1184 ? -42.816 -18.901 23.057 1.00 98.12 1184 ILE A O 1
ATOM 9306 N N . GLU A 1 1185 ? -41.350 -20.180 24.182 1.00 97.44 1185 GLU A N 1
ATOM 9307 C CA . GLU A 1 1185 ? -40.762 -20.798 22.981 1.00 97.44 1185 GLU A CA 1
ATOM 9308 C C . GLU A 1 1185 ? -41.785 -21.600 22.168 1.00 97.44 1185 GLU A C 1
ATOM 9310 O O . GLU A 1 1185 ? -41.735 -21.620 20.940 1.00 97.44 1185 GLU A O 1
ATOM 9315 N N . ALA A 1 1186 ? -42.780 -22.196 22.831 1.00 97.38 1186 ALA A N 1
ATOM 9316 C CA . ALA A 1 1186 ? -43.897 -22.862 22.165 1.00 97.38 1186 ALA A CA 1
ATOM 9317 C C . ALA A 1 1186 ? -44.935 -21.893 21.554 1.00 97.38 1186 ALA A C 1
ATOM 9319 O O . ALA A 1 1186 ? -45.956 -22.354 21.037 1.00 97.38 1186 ALA A O 1
ATOM 9320 N N . GLY A 1 1187 ? -44.738 -20.572 21.657 1.00 97.50 1187 GLY A N 1
ATOM 9321 C CA . GLY A 1 1187 ? -45.647 -19.550 21.127 1.00 97.50 1187 GLY A CA 1
ATOM 9322 C C . GLY A 1 1187 ? -46.999 -19.468 21.848 1.00 97.50 1187 GLY A C 1
ATOM 9323 O O . GLY A 1 1187 ? -47.982 -19.005 21.271 1.00 97.50 1187 GLY A O 1
ATOM 9324 N N . LYS A 1 1188 ? -47.096 -19.950 23.096 1.00 97.75 1188 LYS A N 1
ATOM 9325 C CA . LYS A 1 1188 ? -48.358 -19.990 23.870 1.00 97.75 1188 LYS A CA 1
ATOM 9326 C C . LYS A 1 1188 ? -48.615 -18.718 24.680 1.00 97.75 1188 LYS A C 1
ATOM 9328 O O . LYS A 1 1188 ? -49.745 -18.494 25.139 1.00 97.75 1188 LYS A O 1
ATOM 9333 N N . MET A 1 1189 ? -47.575 -17.916 24.875 1.00 97.94 1189 MET A N 1
ATOM 9334 C CA . MET A 1 1189 ? -47.601 -16.680 25.646 1.00 97.94 1189 MET A CA 1
ATOM 9335 C C . MET A 1 1189 ? -47.739 -15.457 24.740 1.00 97.94 1189 MET A C 1
ATOM 9337 O O . MET A 1 1189 ? -47.219 -15.420 23.631 1.00 97.94 1189 MET A O 1
ATOM 9341 N N . ASP A 1 1190 ? -48.440 -14.449 25.245 1.00 97.62 1190 ASP A N 1
ATOM 9342 C CA . ASP A 1 1190 ? -48.528 -13.109 24.673 1.00 97.62 1190 ASP A CA 1
ATOM 9343 C C . ASP A 1 1190 ? -48.172 -12.090 25.766 1.00 97.62 1190 ASP A C 1
ATOM 9345 O O . ASP A 1 1190 ? -47.979 -12.452 26.931 1.00 97.62 1190 ASP A O 1
ATOM 9349 N N . PHE A 1 1191 ? -48.079 -10.811 25.408 1.00 98.38 1191 PHE A N 1
ATOM 9350 C CA . PHE A 1 1191 ? -47.688 -9.777 26.367 1.00 98.38 1191 PHE A CA 1
ATOM 9351 C C . PHE A 1 1191 ? -48.639 -9.681 27.568 1.00 98.38 1191 PHE A C 1
ATOM 9353 O O . PHE A 1 1191 ? -48.163 -9.474 28.679 1.00 98.38 1191 PHE A O 1
ATOM 9360 N N . ALA A 1 1192 ? -49.946 -9.906 27.391 1.00 98.25 1192 ALA A N 1
ATOM 9361 C CA . ALA A 1 1192 ? -50.910 -9.835 28.490 1.00 98.25 1192 ALA A CA 1
ATOM 9362 C C . ALA A 1 1192 ? -50.746 -11.002 29.478 1.00 98.25 1192 ALA A C 1
ATOM 9364 O O . ALA A 1 1192 ? -50.816 -10.816 30.693 1.00 98.25 1192 ALA A O 1
ATOM 9365 N N . LYS A 1 1193 ? -50.495 -12.219 28.981 1.00 98.19 1193 LYS A N 1
ATOM 9366 C CA . LYS A 1 1193 ? -50.217 -13.385 29.835 1.00 98.19 1193 LYS A CA 1
ATOM 9367 C C . LYS A 1 1193 ? -48.884 -13.253 30.568 1.00 98.19 1193 LYS A C 1
ATOM 9369 O O . LYS A 1 1193 ? -48.812 -13.629 31.734 1.00 98.19 1193 LYS A O 1
ATOM 9374 N N . LEU A 1 1194 ? -47.858 -12.711 29.909 1.00 98.25 1194 LEU A N 1
ATOM 9375 C CA . LEU A 1 1194 ? -46.542 -12.482 30.513 1.00 98.25 1194 LEU A CA 1
ATOM 9376 C C . LEU A 1 1194 ? -46.588 -11.394 31.585 1.00 98.25 1194 LEU A C 1
ATOM 9378 O O . LEU A 1 1194 ? -46.026 -11.580 32.663 1.00 98.25 1194 LEU A O 1
ATOM 9382 N N . GLU A 1 1195 ? -47.308 -10.300 31.323 1.00 98.00 1195 GLU A N 1
ATOM 9383 C CA . GLU A 1 1195 ? -47.573 -9.265 32.322 1.00 98.00 1195 GLU A CA 1
ATOM 9384 C C . GLU A 1 1195 ? -48.291 -9.868 33.528 1.00 98.00 1195 GLU A C 1
ATOM 9386 O O . GLU A 1 1195 ? -47.822 -9.717 34.652 1.00 98.00 1195 GLU A O 1
ATOM 9391 N N . LYS A 1 1196 ? -49.375 -10.624 33.306 1.00 98.00 1196 LYS A N 1
ATOM 9392 C CA . LYS A 1 1196 ? -50.091 -11.292 34.396 1.00 98.00 1196 LYS A CA 1
ATOM 9393 C C . LYS A 1 1196 ? -49.179 -12.223 35.197 1.00 98.00 1196 LYS A C 1
ATOM 9395 O O . LYS A 1 1196 ? -49.188 -12.160 36.420 1.00 98.00 1196 LYS A O 1
ATOM 9400 N N . TYR A 1 1197 ? -48.388 -13.060 34.526 1.00 97.75 1197 TYR A N 1
ATOM 9401 C CA . TYR A 1 1197 ? -47.434 -13.952 35.186 1.00 97.75 1197 TYR A CA 1
ATOM 9402 C C . TYR A 1 1197 ? -46.466 -13.175 36.090 1.00 97.75 1197 TYR A C 1
ATOM 9404 O O . TYR A 1 1197 ? -46.249 -13.575 37.233 1.00 97.75 1197 TYR A O 1
ATOM 9412 N N . MET A 1 1198 ? -45.924 -12.048 35.617 1.00 97.88 1198 MET A N 1
ATOM 9413 C CA . MET A 1 1198 ? -45.009 -11.227 36.412 1.00 97.88 1198 MET A CA 1
ATOM 9414 C C . MET A 1 1198 ? -45.706 -10.444 37.526 1.00 97.88 1198 MET A C 1
ATOM 9416 O O . MET A 1 1198 ? -45.133 -10.321 38.603 1.00 97.88 1198 MET A O 1
ATOM 9420 N N . LEU A 1 1199 ? -46.941 -9.977 37.320 1.00 97.69 1199 LEU A N 1
ATOM 9421 C CA . LEU A 1 1199 ? -47.751 -9.365 38.379 1.00 97.69 1199 LEU A CA 1
ATOM 9422 C C . LEU A 1 1199 ? -48.070 -10.370 39.495 1.00 97.69 1199 LEU A C 1
ATOM 9424 O O . LEU A 1 1199 ? -47.997 -10.017 40.669 1.00 97.69 1199 LEU A O 1
ATOM 9428 N N . ASP A 1 1200 ? -48.379 -11.618 39.134 1.00 97.62 1200 ASP A N 1
ATOM 9429 C CA . ASP A 1 1200 ? -48.660 -12.695 40.087 1.00 97.62 1200 ASP A CA 1
ATOM 9430 C C . ASP A 1 1200 ? -47.376 -13.157 40.812 1.00 97.62 1200 ASP A C 1
ATOM 9432 O O . ASP A 1 1200 ? -47.415 -13.475 42.002 1.00 97.62 1200 ASP A O 1
ATOM 9436 N N . LYS A 1 1201 ? -46.228 -13.182 40.118 1.00 96.94 1201 LYS A N 1
ATOM 9437 C CA . LYS A 1 1201 ? -44.920 -13.572 40.678 1.00 96.94 1201 LYS A CA 1
ATOM 9438 C C . LYS A 1 1201 ? -44.266 -12.469 41.525 1.00 96.94 1201 LYS A C 1
ATOM 9440 O O . LYS A 1 1201 ? -43.540 -12.778 42.470 1.00 96.94 1201 LYS A O 1
ATOM 9445 N N . GLY A 1 1202 ? -44.512 -11.202 41.199 1.00 96.31 1202 GLY A N 1
ATOM 9446 C CA . GLY A 1 1202 ? -43.942 -10.021 41.850 1.00 96.31 1202 GLY A CA 1
ATOM 9447 C C . GLY A 1 1202 ? -42.682 -9.491 41.159 1.00 96.31 1202 GLY A C 1
ATOM 9448 O O . GLY A 1 1202 ? -42.702 -8.377 40.646 1.00 96.31 1202 GLY A O 1
ATOM 9449 N N . ASP A 1 1203 ? -41.596 -10.270 41.148 1.00 96.44 1203 ASP A N 1
ATOM 9450 C CA . ASP A 1 1203 ? -40.308 -9.874 40.552 1.00 96.44 1203 ASP A CA 1
ATOM 9451 C C . ASP A 1 1203 ? -39.625 -11.054 39.832 1.00 96.44 1203 ASP A C 1
ATOM 9453 O O . ASP A 1 1203 ? -40.018 -12.217 39.986 1.00 96.44 1203 ASP A O 1
ATOM 9457 N N . ALA A 1 1204 ? -38.630 -10.760 38.995 1.00 95.62 1204 ALA A N 1
ATOM 9458 C CA . ALA A 1 1204 ? -37.845 -11.768 38.293 1.00 95.62 1204 ALA A CA 1
ATOM 9459 C C . ALA A 1 1204 ? -36.898 -12.507 39.254 1.00 95.62 1204 ALA A C 1
ATOM 9461 O O . ALA A 1 1204 ? -36.440 -11.956 40.256 1.00 95.62 1204 ALA A O 1
ATOM 9462 N N . ASP A 1 1205 ? -36.568 -13.761 38.930 1.00 93.88 1205 ASP A N 1
ATOM 9463 C CA . ASP A 1 1205 ? -35.510 -14.461 39.664 1.00 93.88 1205 ASP A CA 1
ATOM 9464 C C . ASP A 1 1205 ? -34.163 -13.774 39.397 1.00 93.88 1205 ASP A C 1
ATOM 9466 O O . ASP A 1 1205 ? -33.931 -13.223 38.318 1.00 93.88 1205 ASP A O 1
ATOM 9470 N N . ALA A 1 1206 ? -33.260 -13.813 40.379 1.00 95.19 1206 ALA A N 1
ATOM 9471 C CA . ALA A 1 1206 ? -31.947 -13.197 40.241 1.00 95.19 1206 ALA A CA 1
ATOM 9472 C C . ALA A 1 1206 ? -31.137 -13.835 39.098 1.00 95.19 1206 ALA A C 1
ATOM 9474 O O . ALA A 1 1206 ? -31.064 -15.059 38.978 1.00 95.19 1206 ALA A O 1
ATOM 9475 N N . ASN A 1 1207 ? -30.479 -12.992 38.298 1.00 96.62 1207 ASN A N 1
ATOM 9476 C CA . ASN A 1 1207 ? -29.569 -13.446 37.250 1.00 96.62 1207 ASN A CA 1
ATOM 9477 C C . ASN A 1 1207 ? -28.332 -14.147 37.832 1.00 96.62 1207 ASN A C 1
ATOM 9479 O O . ASN A 1 1207 ? -27.841 -13.806 38.911 1.00 96.62 1207 ASN A O 1
ATOM 9483 N N . GLU A 1 1208 ? -27.774 -15.075 37.056 1.00 96.56 1208 GLU A N 1
ATOM 9484 C CA . GLU A 1 1208 ? -26.510 -15.749 37.357 1.00 96.56 1208 GLU A CA 1
ATOM 9485 C C . GLU A 1 1208 ? -25.351 -15.171 36.530 1.00 96.56 1208 GLU A C 1
ATOM 9487 O O . GLU A 1 1208 ? -25.541 -14.633 35.439 1.00 96.56 1208 GLU A O 1
ATOM 9492 N N . SER A 1 1209 ? -24.123 -15.286 37.047 1.00 97.25 1209 SER A N 1
ATOM 9493 C CA . SER A 1 1209 ? -22.911 -14.849 36.337 1.00 97.25 1209 SER A CA 1
ATOM 9494 C C . SER A 1 1209 ? -22.726 -15.607 35.017 1.00 97.25 1209 SER A C 1
ATOM 9496 O O . SER A 1 1209 ? -22.896 -16.823 34.968 1.00 97.25 1209 SER A O 1
ATOM 9498 N N . GLY A 1 1210 ? -22.289 -14.900 33.968 1.00 95.69 1210 GLY A N 1
ATOM 9499 C CA . GLY A 1 1210 ? -21.997 -15.485 32.653 1.00 95.69 1210 GLY A CA 1
ATOM 9500 C C . GLY A 1 1210 ? -20.729 -16.347 32.589 1.00 95.69 1210 GLY A C 1
ATOM 9501 O O . GLY A 1 1210 ? -20.581 -17.117 31.647 1.00 95.69 1210 GLY A O 1
ATOM 9502 N N . ARG A 1 1211 ? -19.844 -16.255 33.595 1.00 97.31 1211 ARG A N 1
ATOM 9503 C CA . ARG A 1 1211 ? -18.625 -17.076 33.739 1.00 97.31 1211 ARG A CA 1
ATOM 9504 C C . ARG A 1 1211 ? -17.671 -17.050 32.534 1.00 97.31 1211 ARG A C 1
ATOM 9506 O O . ARG A 1 1211 ? -17.012 -18.053 32.279 1.00 97.31 1211 ARG A O 1
ATOM 9513 N N . GLN A 1 1212 ? -17.573 -15.930 31.821 1.00 96.56 1212 GLN A N 1
ATOM 9514 C CA . GLN A 1 1212 ? -16.787 -15.841 30.588 1.00 96.56 1212 GLN A CA 1
ATOM 9515 C C . GLN A 1 1212 ? -15.321 -16.250 30.790 1.00 96.56 1212 GLN A C 1
ATOM 9517 O O . GLN A 1 1212 ? -14.851 -17.171 30.130 1.00 96.56 1212 GLN A O 1
ATOM 9522 N N . GLU A 1 1213 ? -14.634 -15.677 31.774 1.00 97.06 1213 GLU A N 1
ATOM 9523 C CA . GLU A 1 1213 ? -13.212 -15.942 32.020 1.00 97.06 1213 GLU A CA 1
ATOM 9524 C C . GLU A 1 1213 ? -12.985 -17.402 32.440 1.00 97.06 1213 GLU A C 1
ATOM 9526 O O . GLU A 1 1213 ? -11.964 -18.015 32.143 1.00 97.06 1213 GLU A O 1
ATOM 9531 N N . MET A 1 1214 ? -13.955 -18.005 33.132 1.00 97.38 1214 MET A N 1
ATOM 9532 C CA . MET A 1 1214 ? -13.914 -19.427 33.482 1.00 97.38 1214 MET A CA 1
ATOM 9533 C C . MET A 1 1214 ? -14.074 -20.315 32.239 1.00 97.38 1214 MET A C 1
ATOM 9535 O O . MET A 1 1214 ? -13.422 -21.354 32.161 1.00 97.38 1214 MET A O 1
ATOM 9539 N N . LEU A 1 1215 ? -14.928 -19.930 31.284 1.00 96.00 1215 LEU A N 1
ATOM 9540 C CA . LEU A 1 1215 ? -15.122 -20.650 30.021 1.00 96.00 1215 LEU A CA 1
ATOM 9541 C C . LEU A 1 1215 ? -13.880 -20.551 29.129 1.00 96.00 1215 LEU A C 1
ATOM 9543 O O . LEU A 1 1215 ? -13.438 -21.565 28.593 1.00 96.00 1215 LEU A O 1
ATOM 9547 N N . GLU A 1 1216 ? -13.275 -19.370 29.034 1.00 94.56 1216 GLU A N 1
ATOM 9548 C CA . GLU A 1 1216 ? -12.013 -19.160 28.314 1.00 94.56 1216 GLU A CA 1
ATOM 9549 C C . GLU A 1 1216 ? -10.882 -19.996 28.936 1.00 94.56 1216 GLU A C 1
ATOM 9551 O O . GLU A 1 1216 ? -10.189 -20.734 28.237 1.00 94.56 1216 GLU A O 1
ATOM 9556 N N . ASN A 1 1217 ? -10.767 -20.000 30.270 1.00 95.62 1217 ASN A N 1
ATOM 9557 C CA . ASN A 1 1217 ? -9.814 -20.857 30.978 1.00 95.62 1217 ASN A CA 1
ATOM 9558 C C . ASN A 1 1217 ? -10.110 -22.354 30.811 1.00 95.62 1217 ASN A C 1
ATOM 9560 O O . ASN A 1 1217 ? -9.182 -23.156 30.766 1.00 95.62 1217 ASN A O 1
ATOM 9564 N N . LEU A 1 1218 ? -11.383 -22.755 30.717 1.00 93.88 1218 LEU A N 1
ATOM 9565 C CA . LEU A 1 1218 ? -11.764 -24.137 30.416 1.00 93.88 1218 LEU A CA 1
ATOM 9566 C C . LEU A 1 1218 ? -11.212 -24.554 29.050 1.00 93.88 1218 LEU A C 1
ATOM 9568 O O . LEU A 1 1218 ? -10.628 -25.629 28.971 1.00 93.88 1218 LEU A O 1
ATOM 9572 N N . VAL A 1 1219 ? -11.351 -23.711 28.024 1.00 93.75 1219 VAL A N 1
ATOM 9573 C CA . VAL A 1 1219 ? -10.832 -23.974 26.672 1.00 93.75 1219 VAL A CA 1
ATOM 9574 C C . VAL A 1 1219 ? -9.303 -24.035 26.668 1.00 93.75 1219 VAL A C 1
ATOM 9576 O O . VAL A 1 1219 ? -8.740 -24.973 26.108 1.00 93.75 1219 VAL A O 1
ATOM 9579 N N . ASN A 1 1220 ? -8.632 -23.131 27.389 1.00 95.62 1220 ASN A N 1
ATOM 9580 C CA . ASN A 1 1220 ? -7.167 -23.110 27.500 1.00 95.62 1220 ASN A CA 1
ATOM 9581 C C . ASN A 1 1220 ? -6.557 -24.385 28.106 1.00 95.62 1220 ASN A C 1
ATOM 9583 O O . ASN A 1 1220 ? -5.367 -24.617 27.943 1.00 95.62 1220 ASN A O 1
ATOM 9587 N N . ARG A 1 1221 ? -7.340 -25.231 28.790 1.00 95.38 1221 ARG A N 1
ATOM 9588 C CA . ARG A 1 1221 ? -6.852 -26.527 29.299 1.00 95.38 1221 ARG A CA 1
ATOM 9589 C C . ARG A 1 1221 ? -6.681 -27.592 28.215 1.00 95.38 1221 ARG A C 1
ATOM 9591 O O . ARG A 1 1221 ? -6.032 -28.598 28.487 1.00 95.38 1221 ARG A O 1
ATOM 9598 N N . TYR A 1 1222 ? -7.295 -27.409 27.045 1.00 94.88 1222 TYR A N 1
ATOM 9599 C CA . TYR A 1 1222 ? -7.227 -28.371 25.940 1.00 94.88 1222 TYR A CA 1
ATOM 9600 C C . TYR A 1 1222 ? -6.172 -28.020 24.884 1.00 94.88 1222 TYR A C 1
ATOM 9602 O O . TYR A 1 1222 ? -5.793 -28.906 24.114 1.00 94.88 1222 TYR A O 1
ATOM 9610 N N . LEU A 1 1223 ? -5.750 -26.752 24.818 1.00 88.06 1223 LEU A N 1
ATOM 9611 C CA . LEU A 1 1223 ? -4.713 -26.260 23.902 1.00 88.06 1223 LEU A CA 1
ATOM 9612 C C . LEU A 1 1223 ? -3.348 -26.812 24.324 1.00 88.06 1223 LEU A C 1
ATOM 9614 O O . LEU A 1 1223 ? -2.701 -27.473 23.465 1.00 88.06 1223 LEU A O 1
#

Radius of gyration: 42.62 Å; chains: 1; bounding box: 132×105×83 Å

Secondary structure (DSSP, 8-state):
--SSSSSSSSSSHHHHHHHHHHHHHHHHSSSS--S--PPPPPEEEEEEESS--TTSSGGGT-SSS--HHHHHHHHHSEEEEEEE-SSSSHHHHHHHHHHTS-TTTTT-S-TT-SS--TT-S--S-TTS--HHHHHHHTT-EEEEES---S--SGGGSGGGTT-SEEEE-SS-GGGS--TTTS--TT----EEEETTEEEEES--GGGHHHHHHHHHHHHHHHHHTTTS-EEEEEE--TTSSSP---TTTTT-STTHHHHHHHHHHHHHHHHHHHHHHHTT-GGGEEEEEEESS---GGGGGGS---TTSS--TT-SSHHHHEEEEEEE-TTTSPTTEEE---EEHHHHHHHHHHHHTPPPPTTS-------HHHHTTS-S----EEEEEETTEEEEEEETTEEEEEEE--SSS-SSPEEEEEEEEEETTT-TT-----TTT-HHHHHHHHHHHHHHHHH--PPP-SS-S--EEEE--GGGHHHHHHHHHHH-TT--TT--HHHHHHHHHTT-GGGEEEEEETTEEEEEEEEEE-SS-EEEEEEEE-GGGTTSSHHHHHHHHHHHHHHHTT--EEEEEE----HHHHHHHHTTTPPPP--EEEEEEPPP---S-S---TT-GGGS---HHHHHH-SGGGSSS-----HHHHHHHHHHHHHHHTT-------------------------------PPPTT-PPPHHHHHHHHHHHHHHHHTTT------------------------------S--SPPP---SS---------PPP---------PPPPTTTT-PPPEE--TT---TTEESS--TT-EETTEEHHHHH-EEEEHHHHHS----BTTB------TT--SS--HHHHHHHHHHHHHHHHHHT--EEEEEHHHHS---SSHHHHHHHHHHHHHHHHHHHHHH--EEEEEE---SSSGGGBTBSTT-S-HHHHHHHHHHHHHHHHHHHHTT-SEEEEE-TTSEES-GGG--HHHHHHHHHHHHHHHHHHHHHHT--SEEEEE--S-SSSSEESS-SHHHHHHHHHHTT-TTTEEEEEEHHHHHHTT--HHHHHHHHHHTT-EEEEE--B--TTSSS---BPP--HHHHHHHHHHHHHTT--TTS-EEE-----TT--SHHHHHHHHHHHHHHHHHHHHHHHHHHHH-HHHHHHHHHHTTTSSHHHHHHHTT---HHHHHHHHHHH-SPPPPPP--HHHHHHHHHTT-

InterPro domains:
  IPR000182 GNAT domain [PF00583] (491-594)
  IPR000182 GNAT domain [PS51186] (471-623)
  IPR000917 Sulfatase, N-terminal [PF00884] (42-357)
  IPR001998 Xylose isomerase [MF_00455] (797-1223)
  IPR001998 Xylose isomerase [PR00688] (878-900)
  IPR001998 Xylose isomerase [PR00688] (919-939)
  IPR001998 Xylose isomerase [PR00688] (942-961)
  IPR001998 Xylose isomerase [PR00688] (966-987)
  IPR001998 Xylose isomerase [PR00688] (993-1012)
  IPR001998 Xylose isomerase [PR00688] (1015-1039)
  IPR001998 Xylose isomerase [PR00688] (1057-1084)
  IPR001998 Xylose isomerase [PR00688] (1086-1097)
  IPR001998 Xylose isomerase [PR00688] (1119-1130)
  IPR001998 Xylose isomerase [PS51415] (821-1223)
  IPR001998 Xylose isomerase [PTHR48408] (782-1223)
  IPR013022 Xylose isomerase-like, TIM barrel domain [PF01261] (905-1068)
  IPR013452 Xylose isomerase, bacterial-type [TIGR02630] (791-1223)
  IPR016181 Acyl-CoA N-acyltransferase [SSF55729] (462-599)
  IPR017850 Alkaline-phosphatase-like, core domain superfamily [G3DSA:3.40.720.10] (42-382)
  IPR017850 Alkaline-phosphatase-like, core domain superfamily [SSF53649] (38-462)